Protein AF-A0A1F6G9Q3-F1 (afdb_monomer_lite)

Structure (mmCIF, N/CA/C/O backbone):
data_AF-A0A1F6G9Q3-F1
#
_entry.id   AF-A0A1F6G9Q3-F1
#
loop_
_atom_site.group_PDB
_atom_site.id
_atom_site.type_symbol
_atom_site.label_atom_id
_atom_site.label_alt_id
_atom_site.label_comp_id
_atom_site.label_asym_id
_atom_site.label_entity_id
_atom_site.label_seq_id
_atom_site.pdbx_PDB_ins_code
_atom_site.Cartn_x
_atom_site.Cartn_y
_atom_site.Cartn_z
_atom_site.occupancy
_atom_site.B_iso_or_equiv
_atom_site.auth_seq_id
_atom_site.auth_comp_id
_atom_site.auth_asym_id
_atom_site.auth_atom_id
_atom_site.pdbx_PDB_model_num
ATOM 1 N N . MET A 1 1 ? -53.467 8.879 2.743 1.00 54.31 1 MET A N 1
ATOM 2 C CA . MET A 1 1 ? -52.861 9.469 1.521 1.00 54.31 1 MET A CA 1
ATOM 3 C C . MET A 1 1 ? -51.988 10.704 1.770 1.00 54.31 1 MET A C 1
ATOM 5 O O . MET A 1 1 ? -50.800 10.610 1.497 1.00 54.31 1 MET A O 1
ATOM 9 N N . LYS A 1 2 ? -52.493 11.833 2.305 1.00 60.72 2 LYS A N 1
ATOM 10 C CA . LYS A 1 2 ? -51.688 13.069 2.514 1.00 60.72 2 LYS A CA 1
ATOM 11 C C . LYS A 1 2 ? -50.329 12.875 3.237 1.00 60.72 2 LYS A C 1
ATOM 13 O O . LYS A 1 2 ? -49.347 13.448 2.771 1.00 60.72 2 LYS A O 1
ATOM 18 N N . PRO A 1 3 ? -50.211 12.043 4.295 1.00 60.56 3 PRO A N 1
ATOM 19 C CA . PRO A 1 3 ? -48.925 11.798 4.959 1.00 60.56 3 PRO A CA 1
ATOM 20 C C . PRO A 1 3 ? -47.924 11.046 4.077 1.00 60.56 3 PRO A C 1
ATOM 22 O O . PRO A 1 3 ? -46.746 11.380 4.083 1.00 60.56 3 PRO A O 1
ATOM 25 N N . ALA A 1 4 ? -48.395 10.075 3.286 1.00 54.78 4 ALA A N 1
ATOM 26 C CA . ALA A 1 4 ? -47.568 9.311 2.353 1.00 54.78 4 ALA A CA 1
ATOM 27 C C . ALA A 1 4 ? -47.063 10.187 1.195 1.00 54.78 4 ALA A C 1
ATOM 29 O O . ALA A 1 4 ? -45.898 10.090 0.824 1.00 54.78 4 ALA A O 1
ATOM 30 N N . LEU A 1 5 ? -47.896 11.106 0.692 1.00 63.91 5 LEU A N 1
ATOM 31 C CA . LEU A 1 5 ? -47.508 12.053 -0.359 1.00 63.91 5 LEU A CA 1
ATOM 32 C C . LEU A 1 5 ? -46.434 13.045 0.125 1.00 63.91 5 LEU A C 1
ATOM 34 O O . LEU A 1 5 ? -45.470 13.324 -0.584 1.00 63.91 5 LEU A O 1
ATOM 38 N N . LEU A 1 6 ? -46.563 13.543 1.362 1.00 67.50 6 LEU A N 1
ATOM 39 C CA . LEU A 1 6 ? -45.558 14.410 1.990 1.00 67.50 6 LEU A CA 1
ATOM 40 C C . LEU A 1 6 ? -44.222 13.673 2.193 1.00 67.50 6 LEU A C 1
ATOM 42 O O . LEU A 1 6 ? -43.151 14.268 2.090 1.00 67.50 6 LEU A O 1
ATOM 46 N N . LEU A 1 7 ? -44.291 12.374 2.478 1.00 61.09 7 LEU A N 1
ATOM 47 C CA . LEU A 1 7 ? -43.135 11.509 2.676 1.00 61.09 7 LEU A CA 1
ATOM 48 C C . LEU A 1 7 ? -42.418 11.216 1.355 1.00 61.09 7 LEU A C 1
ATOM 50 O O . LEU A 1 7 ? -41.203 11.378 1.277 1.00 61.09 7 LEU A O 1
ATOM 54 N N . LEU A 1 8 ? -43.179 10.875 0.312 1.00 64.38 8 LEU A N 1
ATOM 55 C CA . LEU A 1 8 ? -42.672 10.712 -1.047 1.00 64.38 8 LEU A CA 1
ATOM 56 C C . LEU A 1 8 ? -41.986 11.996 -1.517 1.00 64.38 8 LEU A C 1
ATOM 58 O O . LEU A 1 8 ? -40.883 11.930 -2.040 1.00 64.38 8 LEU A O 1
ATOM 62 N N . LYS A 1 9 ? -42.569 13.167 -1.227 1.00 73.81 9 LYS A N 1
ATOM 63 C CA . LYS A 1 9 ? -41.959 14.468 -1.531 1.00 73.81 9 LYS A CA 1
ATOM 64 C C . LYS A 1 9 ? -40.608 14.661 -0.830 1.00 73.81 9 LYS A C 1
ATOM 66 O O . LYS A 1 9 ? -39.690 15.176 -1.453 1.00 73.81 9 LYS A O 1
ATOM 71 N N . LYS A 1 10 ? -40.451 14.228 0.429 1.00 70.56 10 LYS A N 1
ATOM 72 C CA . LYS A 1 10 ? -39.164 14.293 1.156 1.00 70.56 10 LYS A CA 1
ATOM 73 C C . LYS A 1 10 ? -38.122 13.313 0.612 1.00 70.56 10 LYS A C 1
ATOM 75 O O . LYS A 1 10 ? -36.960 13.689 0.514 1.00 70.56 10 LYS A O 1
ATOM 80 N N . TYR A 1 11 ? -38.531 12.098 0.240 1.00 66.88 11 TYR A N 1
ATOM 81 C CA . TYR A 1 11 ? -37.652 11.127 -0.419 1.00 66.88 11 TYR A CA 1
ATOM 82 C C . TYR A 1 11 ? -37.209 11.611 -1.795 1.00 66.88 11 TYR A C 1
ATOM 84 O O . TYR A 1 11 ? -36.022 11.554 -2.088 1.00 66.88 11 TYR A O 1
ATOM 92 N N . LEU A 1 12 ? -38.131 12.144 -2.602 1.00 69.44 12 LEU A N 1
ATOM 93 C CA . LEU A 1 12 ? -37.794 12.749 -3.887 1.00 69.44 12 LEU A CA 1
ATOM 94 C C . LEU A 1 12 ? -36.840 13.926 -3.693 1.00 69.44 12 LEU A C 1
ATOM 96 O O . LEU A 1 12 ? -35.879 14.037 -4.433 1.00 69.44 12 LEU A O 1
ATOM 100 N N . LEU A 1 13 ? -37.055 14.769 -2.679 1.00 72.88 13 LEU A N 1
ATOM 101 C CA . LEU A 1 13 ? -36.171 15.902 -2.399 1.00 72.88 13 LEU A CA 1
ATOM 102 C C . LEU A 1 13 ? -34.763 15.448 -1.985 1.00 72.88 13 LEU A C 1
ATOM 104 O O . LEU A 1 13 ? -33.785 16.016 -2.455 1.00 72.88 13 LEU A O 1
ATOM 108 N N . ALA A 1 14 ? -34.655 14.423 -1.132 1.00 67.56 14 ALA A N 1
ATOM 109 C CA . ALA A 1 14 ? -33.372 13.844 -0.734 1.00 67.56 14 ALA A CA 1
ATOM 110 C C . ALA A 1 14 ? -32.677 13.138 -1.907 1.00 67.56 14 ALA A C 1
ATOM 112 O O . ALA A 1 14 ? -31.473 13.268 -2.073 1.00 67.56 14 ALA A O 1
ATOM 113 N N . LEU A 1 15 ? -33.430 12.428 -2.750 1.00 63.22 15 LEU A N 1
ATOM 114 C CA . LEU A 1 15 ? -32.902 11.780 -3.946 1.00 63.22 15 LEU A CA 1
ATOM 115 C C . LEU A 1 15 ? -32.449 12.810 -4.985 1.00 63.22 15 LEU A C 1
ATOM 117 O O . LEU A 1 15 ? -31.377 12.663 -5.549 1.00 63.22 15 LEU A O 1
ATOM 121 N N . VAL A 1 16 ? -33.222 13.870 -5.214 1.00 75.38 16 VAL A N 1
ATOM 122 C CA . VAL A 1 16 ? -32.853 14.965 -6.120 1.00 75.38 16 VAL A CA 1
ATOM 123 C C . VAL A 1 16 ? -31.624 15.696 -5.595 1.00 75.38 16 VAL A C 1
ATOM 125 O O . VAL A 1 16 ? -30.710 15.939 -6.366 1.00 75.38 16 VAL A O 1
ATOM 128 N N . ALA A 1 17 ? -31.547 15.996 -4.298 1.00 69.69 17 ALA A N 1
ATOM 129 C CA . ALA A 1 17 ? -30.360 16.614 -3.714 1.00 69.69 17 ALA A CA 1
ATOM 130 C C . ALA A 1 17 ? -29.127 15.693 -3.792 1.00 69.69 17 ALA A C 1
ATOM 132 O O . ALA A 1 17 ? -28.036 16.174 -4.081 1.00 69.69 17 ALA A O 1
ATOM 133 N N . LEU A 1 18 ? -29.299 14.376 -3.635 1.00 62.56 18 LEU A N 1
ATOM 134 C CA . LEU A 1 18 ? -28.248 13.378 -3.854 1.00 62.56 18 LEU A CA 1
ATOM 135 C C . LEU A 1 18 ? -27.800 13.320 -5.323 1.00 62.56 18 LEU A C 1
ATOM 137 O O . LEU A 1 18 ? -26.605 13.310 -5.598 1.00 62.56 18 LEU A O 1
ATOM 141 N N . LEU A 1 19 ? -28.744 13.294 -6.266 1.00 66.25 19 LEU A N 1
ATOM 142 C CA . LEU A 1 19 ? -28.462 13.273 -7.702 1.00 66.25 19 LEU A CA 1
ATOM 143 C C . LEU A 1 19 ? -27.822 14.580 -8.168 1.00 66.25 19 LEU A C 1
ATOM 145 O O . LEU A 1 19 ? -26.925 14.541 -8.997 1.00 66.25 19 LEU A O 1
ATOM 149 N N . LEU A 1 20 ? -28.229 15.722 -7.611 1.00 69.44 20 LEU A N 1
ATOM 150 C CA . LEU A 1 20 ? -27.579 17.008 -7.846 1.00 69.44 20 LEU A CA 1
ATOM 151 C C . LEU A 1 20 ? -26.172 17.018 -7.257 1.00 69.44 20 LEU A C 1
ATOM 153 O O . LEU A 1 20 ? -25.256 17.443 -7.943 1.00 69.44 20 LEU A O 1
ATOM 157 N N . ALA A 1 21 ? -25.969 16.505 -6.040 1.00 65.94 21 ALA A N 1
ATOM 158 C CA . ALA A 1 21 ? -24.632 16.361 -5.466 1.00 65.94 21 ALA A CA 1
ATOM 159 C C . ALA A 1 21 ? -23.731 15.498 -6.363 1.00 65.94 21 ALA A C 1
ATOM 161 O O . ALA A 1 21 ? -22.595 15.876 -6.626 1.00 65.94 21 ALA A O 1
ATOM 162 N N . LEU A 1 22 ? -24.259 14.389 -6.889 1.00 61.56 22 LEU A N 1
ATOM 163 C CA . LEU A 1 22 ? -23.562 13.518 -7.835 1.00 61.56 22 LEU A CA 1
ATOM 164 C C . LEU A 1 22 ? -23.301 14.216 -9.180 1.00 61.56 22 LEU A C 1
ATOM 166 O O . LEU A 1 22 ? -22.218 14.084 -9.732 1.00 61.56 22 LEU A O 1
ATOM 170 N N . ALA A 1 23 ? -24.267 14.975 -9.699 1.00 70.06 23 ALA A N 1
ATOM 171 C CA . ALA A 1 23 ? -24.142 15.703 -10.958 1.00 70.06 23 ALA A CA 1
ATOM 172 C C . ALA A 1 23 ? -23.143 16.863 -10.860 1.00 70.06 23 ALA A C 1
ATOM 174 O O . ALA A 1 23 ? -22.338 17.033 -11.768 1.00 70.06 23 ALA A O 1
ATOM 175 N N . PHE A 1 24 ? -23.144 17.619 -9.757 1.00 70.25 24 PHE A N 1
ATOM 176 C CA . PHE A 1 24 ? -22.104 18.607 -9.469 1.00 70.25 24 PHE A CA 1
ATOM 177 C C . PHE A 1 24 ? -20.750 17.912 -9.368 1.00 70.25 24 PHE A C 1
ATOM 179 O O . PHE A 1 24 ? -19.818 18.292 -10.061 1.00 70.25 24 PHE A O 1
ATOM 186 N N . TRP A 1 25 ? -20.668 16.831 -8.596 1.00 58.91 25 TRP A N 1
ATOM 187 C CA . TRP A 1 25 ? -19.423 16.098 -8.400 1.00 58.91 25 TRP A CA 1
ATOM 188 C C . TRP A 1 25 ? -18.832 15.528 -9.706 1.00 58.91 25 TRP A C 1
ATOM 190 O O . TRP A 1 25 ? -17.627 15.621 -9.923 1.00 58.91 25 TRP A O 1
ATOM 200 N N . LEU A 1 26 ? -19.659 14.971 -10.593 1.00 64.75 26 LEU A N 1
ATOM 201 C CA . LEU A 1 26 ? -19.210 14.402 -11.870 1.00 64.75 26 LEU A CA 1
ATOM 202 C C . LEU A 1 26 ? -19.050 15.447 -12.983 1.00 64.75 26 LEU A C 1
ATOM 204 O O . LEU A 1 26 ? -18.251 15.250 -13.896 1.00 64.75 26 LEU A O 1
ATOM 208 N N . GLY A 1 27 ? -19.830 16.526 -12.944 1.00 67.75 27 GLY A N 1
ATOM 209 C CA . GLY A 1 27 ? -19.924 17.500 -14.028 1.00 67.75 27 GLY A CA 1
ATOM 210 C C . GLY A 1 27 ? -18.937 18.659 -13.928 1.00 67.75 27 GLY A C 1
ATOM 211 O O . GLY A 1 27 ? -18.606 19.249 -14.955 1.00 67.75 27 GLY A O 1
ATOM 212 N N . THR A 1 28 ? -18.441 19.006 -12.736 1.00 73.69 28 THR A N 1
ATOM 213 C CA . THR A 1 28 ? -17.618 20.217 -12.587 1.00 73.69 28 THR A CA 1
ATOM 214 C C . THR A 1 28 ? -16.262 20.189 -13.271 1.00 73.69 28 THR A C 1
ATOM 216 O O . THR A 1 28 ? -15.968 21.208 -13.886 1.00 73.69 28 THR A O 1
ATOM 219 N N . PRO A 1 29 ? -15.510 19.072 -13.348 1.00 67.19 29 PRO A N 1
ATOM 220 C CA . PRO A 1 29 ? -14.271 19.053 -14.130 1.00 67.19 29 PRO A CA 1
ATOM 221 C C . PRO A 1 29 ? -14.489 19.359 -15.622 1.00 67.19 29 PRO A C 1
ATOM 223 O O . PRO A 1 29 ? -13.581 19.825 -16.302 1.00 67.19 29 PRO A O 1
ATOM 226 N N . PHE A 1 30 ? -15.698 19.104 -16.140 1.00 72.00 30 PHE A N 1
ATOM 227 C CA . PHE A 1 30 ? -16.067 19.411 -17.523 1.00 72.00 30 PHE A CA 1
ATOM 228 C C . PHE A 1 30 ? -16.574 20.843 -17.702 1.00 72.00 30 PHE A C 1
ATOM 230 O O . PHE A 1 30 ? -16.430 21.404 -18.782 1.00 72.00 30 PHE A O 1
ATOM 237 N N . LEU A 1 31 ? -17.196 21.425 -16.673 1.00 74.06 31 LEU A N 1
ATOM 238 C CA . LEU A 1 31 ? -17.800 22.757 -16.732 1.00 74.06 31 LEU A CA 1
ATOM 239 C C . LEU A 1 31 ? -16.844 23.865 -16.285 1.00 74.06 31 LEU A C 1
ATOM 241 O O . LEU A 1 31 ? -16.961 24.988 -16.771 1.00 74.06 31 LEU A O 1
ATOM 245 N N . SER A 1 32 ? -15.907 23.574 -15.383 1.00 73.31 32 SER A N 1
ATOM 246 C CA . SER A 1 32 ? -15.013 24.569 -14.793 1.00 73.31 32 SER A CA 1
ATOM 247 C C . SER A 1 32 ? -14.168 25.329 -15.825 1.00 73.31 32 SER A C 1
ATOM 249 O O . SER A 1 32 ? -14.085 26.549 -15.673 1.00 73.31 32 SER A O 1
ATOM 251 N N . PRO A 1 33 ? -13.665 24.733 -16.932 1.00 71.12 33 PRO A N 1
ATOM 252 C CA . PRO A 1 33 ? -12.964 25.502 -17.966 1.00 71.12 33 PRO A CA 1
ATOM 253 C C . PRO A 1 33 ? -13.853 26.556 -18.647 1.00 71.12 33 PRO A C 1
ATOM 255 O O . PRO A 1 33 ? -13.380 27.633 -18.994 1.00 71.12 33 PRO A O 1
ATOM 258 N N . TYR A 1 34 ? -15.155 26.287 -18.788 1.00 77.50 34 TYR A N 1
ATOM 259 C CA . TYR A 1 34 ? -16.110 27.201 -19.429 1.00 77.50 34 TYR A CA 1
ATOM 260 C C . TYR A 1 34 ? -16.576 28.338 -18.514 1.00 77.50 34 TYR A C 1
ATOM 262 O O . TYR A 1 34 ? -17.113 29.334 -18.996 1.00 77.50 34 TYR A O 1
ATOM 270 N N . LEU A 1 35 ? -16.398 28.193 -17.199 1.00 78.50 35 LEU A N 1
ATOM 271 C CA . LEU A 1 35 ? -16.795 29.192 -16.205 1.00 78.50 35 LEU A CA 1
ATOM 272 C C . LEU A 1 35 ? -15.701 30.231 -15.936 1.00 78.50 35 LEU A C 1
ATOM 274 O O . LEU A 1 35 ? -15.983 31.274 -15.346 1.00 78.50 35 LEU A O 1
ATOM 278 N N . VAL A 1 36 ? -14.465 29.968 -16.363 1.00 80.31 36 VAL A N 1
ATOM 279 C CA . VAL A 1 36 ? -13.354 30.906 -16.206 1.00 80.31 36 VAL A CA 1
ATOM 280 C C . VAL A 1 36 ? -13.310 31.853 -17.402 1.00 80.31 36 VAL A C 1
ATOM 282 O O . VAL A 1 36 ? -13.161 31.438 -18.551 1.00 80.31 36 VAL A O 1
ATOM 285 N N . SER A 1 37 ? -13.435 33.152 -17.131 1.00 80.56 37 SER A N 1
ATOM 286 C CA . SER A 1 37 ? -13.290 34.189 -18.151 1.00 80.56 37 SER A CA 1
ATOM 287 C C . SER A 1 37 ? -11.850 34.257 -18.654 1.00 80.56 37 SER A C 1
ATOM 289 O O . SER A 1 37 ? -10.916 34.316 -17.851 1.00 80.56 37 SER A O 1
ATOM 291 N N . SER A 1 38 ? -11.677 34.324 -19.971 1.00 77.69 38 SER A N 1
ATOM 292 C CA . SER A 1 38 ? -10.373 34.508 -20.603 1.00 77.69 38 SER A CA 1
ATOM 293 C C . SER A 1 38 ? -9.774 35.870 -20.227 1.00 77.69 38 SER A C 1
ATOM 295 O O . SER A 1 38 ? -10.441 36.893 -20.414 1.00 77.69 38 SER A O 1
ATOM 297 N N . PRO A 1 39 ? -8.538 35.938 -19.710 1.00 77.56 39 PRO A N 1
ATOM 298 C CA . PRO A 1 39 ? -7.927 37.221 -19.383 1.00 77.56 39 PRO A CA 1
ATOM 299 C C . PRO A 1 39 ? -7.559 37.988 -20.649 1.00 77.56 39 PRO A C 1
ATOM 301 O O . PRO A 1 39 ? -7.007 37.417 -21.591 1.00 77.56 39 PRO A O 1
ATOM 304 N N . ALA A 1 40 ? -7.835 39.292 -20.658 1.00 83.81 40 ALA A N 1
ATOM 305 C CA . ALA A 1 40 ? -7.423 40.170 -21.745 1.00 83.81 40 ALA A CA 1
ATOM 306 C C . ALA A 1 40 ? -5.903 40.392 -21.705 1.00 83.81 40 ALA A C 1
ATOM 308 O O . ALA A 1 40 ? -5.344 40.738 -20.661 1.00 83.81 40 ALA A O 1
ATOM 309 N N . LEU A 1 41 ? -5.235 40.237 -22.851 1.00 87.44 41 LEU A N 1
ATOM 310 C CA . LEU A 1 41 ? -3.854 40.682 -23.009 1.00 87.44 41 LEU A CA 1
ATOM 311 C C . LEU A 1 41 ? -3.838 42.210 -23.141 1.00 87.44 41 LEU A C 1
ATOM 313 O O . LEU A 1 41 ? -4.718 42.798 -23.775 1.00 87.44 41 LEU A O 1
ATOM 317 N N . GLN A 1 42 ? -2.847 42.867 -22.539 1.00 86.25 42 GLN A N 1
ATOM 318 C CA . GLN A 1 42 ? -2.683 44.311 -22.716 1.00 86.25 42 GLN A CA 1
ATOM 319 C C . GLN A 1 42 ? -2.407 44.606 -24.193 1.00 86.25 42 GLN A C 1
ATOM 321 O O . GLN A 1 42 ? -1.580 43.942 -24.818 1.00 86.25 42 GLN A O 1
ATOM 326 N N . LYS A 1 43 ? -3.109 45.596 -24.757 1.00 84.25 43 LYS A N 1
ATOM 327 C CA . LYS A 1 43 ? -2.857 46.037 -26.132 1.00 84.25 43 LYS A CA 1
ATOM 328 C C . LYS A 1 43 ? -1.409 46.502 -26.235 1.00 84.25 43 LYS A C 1
ATOM 330 O O . LYS A 1 43 ? -0.994 47.393 -25.500 1.00 84.25 43 LYS A O 1
ATOM 335 N N . ALA A 1 44 ? -0.676 45.907 -27.160 1.00 89.31 44 ALA A N 1
ATOM 336 C CA . ALA A 1 44 ? 0.703 46.242 -27.450 1.00 89.31 44 ALA A CA 1
ATOM 337 C C . ALA A 1 44 ? 0.840 46.529 -28.945 1.00 89.31 44 ALA A C 1
ATOM 339 O O . ALA A 1 44 ? 0.111 45.974 -29.771 1.00 89.31 44 ALA A O 1
ATOM 340 N N . GLU A 1 45 ? 1.759 47.424 -29.290 1.00 91.31 45 GLU A N 1
ATOM 341 C CA . GLU A 1 45 ? 2.039 47.762 -30.680 1.00 91.31 45 GLU A CA 1
ATOM 342 C C . GLU A 1 45 ? 2.506 46.515 -31.442 1.00 91.31 45 GLU A C 1
ATOM 344 O O . GLU A 1 45 ? 3.352 45.764 -30.952 1.00 91.31 45 GLU A O 1
ATOM 349 N N . GLY A 1 46 ? 1.931 46.278 -32.623 1.00 90.12 46 GLY A N 1
ATOM 350 C CA . GLY A 1 46 ? 2.225 45.118 -33.471 1.00 90.12 46 GLY A CA 1
ATOM 351 C C . GLY A 1 46 ? 1.490 43.819 -33.111 1.00 90.12 46 GLY A C 1
ATOM 352 O O . GLY A 1 46 ? 1.656 42.829 -33.816 1.00 90.12 46 GLY A O 1
ATOM 353 N N . LEU A 1 47 ? 0.667 43.781 -32.051 1.00 94.62 47 LEU A N 1
ATOM 354 C CA . LEU A 1 47 ? -0.171 42.613 -31.744 1.00 94.62 47 LEU A CA 1
ATOM 355 C C . LEU A 1 47 ? -1.362 42.551 -32.712 1.00 94.62 47 LEU A C 1
ATOM 357 O O . LEU A 1 47 ? -2.209 43.444 -32.693 1.00 94.62 47 LEU A O 1
ATOM 361 N N . ARG A 1 48 ? -1.446 41.477 -33.504 1.00 93.88 48 ARG A N 1
ATOM 362 C CA . ARG A 1 48 ? -2.468 41.269 -34.548 1.00 93.88 48 ARG A CA 1
ATOM 363 C C . ARG A 1 48 ? -3.569 40.292 -34.177 1.00 93.88 48 ARG A C 1
ATOM 365 O O . ARG A 1 48 ? -4.667 40.403 -34.704 1.00 93.88 48 ARG A O 1
ATOM 372 N N . ALA A 1 49 ? -3.270 39.320 -33.327 1.00 94.88 49 ALA A N 1
ATOM 373 C CA . ALA A 1 49 ? -4.263 38.372 -32.849 1.00 94.88 49 ALA A CA 1
ATOM 374 C C . ALA A 1 49 ? -3.868 37.843 -31.475 1.00 94.88 49 ALA A C 1
ATOM 376 O O . ALA A 1 49 ? -2.680 37.647 -31.199 1.00 94.88 49 ALA A O 1
ATOM 377 N N . TYR A 1 50 ? -4.863 37.579 -30.634 1.00 95.69 50 TYR A N 1
ATOM 378 C CA . TYR A 1 50 ? -4.687 36.918 -29.352 1.00 95.69 50 TYR A CA 1
ATOM 379 C C . TYR A 1 50 ? -5.816 35.917 -29.101 1.00 95.69 50 TYR A C 1
ATOM 381 O O . TYR A 1 50 ? -6.966 36.305 -28.916 1.00 95.69 50 TYR A O 1
ATOM 389 N N . TYR A 1 51 ? -5.471 34.633 -29.034 1.00 95.75 51 TYR A N 1
ATOM 390 C CA . TYR A 1 51 ? -6.392 33.539 -28.743 1.00 95.75 51 TYR A CA 1
ATOM 391 C C . TYR A 1 51 ? -6.005 32.885 -27.411 1.00 95.75 51 TYR A C 1
ATOM 393 O O . TYR A 1 51 ? -5.074 32.075 -27.367 1.00 95.75 51 TYR A O 1
ATOM 401 N N . PRO A 1 52 ? -6.713 33.191 -26.309 1.00 93.38 52 PRO A N 1
ATOM 402 C CA . PRO A 1 52 ? -6.480 32.546 -25.018 1.00 93.38 52 PRO A CA 1
ATOM 403 C C . PRO A 1 52 ? -6.658 31.024 -25.086 1.00 93.38 52 PRO A C 1
ATOM 405 O O . PRO A 1 52 ? -5.907 30.289 -24.451 1.00 93.38 52 PRO A O 1
ATOM 408 N N . LEU A 1 53 ? -7.636 30.563 -25.881 1.00 94.25 53 LEU A N 1
ATOM 409 C CA . LEU A 1 53 ? -8.043 29.159 -26.021 1.00 94.25 53 LEU A CA 1
ATOM 410 C C . LEU A 1 53 ? -8.467 28.495 -24.704 1.00 94.25 53 LEU A C 1
ATOM 412 O O . LEU A 1 53 ? -8.373 27.284 -24.561 1.00 94.25 53 LEU A O 1
ATOM 416 N N . THR A 1 54 ? -8.943 29.268 -23.734 1.00 89.88 54 THR A N 1
ATOM 417 C CA . THR A 1 54 ? -9.392 28.751 -22.433 1.00 89.88 54 THR A CA 1
ATOM 418 C C . THR A 1 54 ? -10.795 28.156 -22.490 1.00 89.88 54 THR A C 1
ATOM 420 O O . THR A 1 54 ? -11.071 27.177 -21.802 1.00 89.88 54 THR A O 1
ATOM 423 N N . SER A 1 55 ? -11.679 28.740 -23.301 1.00 90.31 55 SER A N 1
ATOM 424 C CA . SER A 1 55 ? -13.092 28.345 -23.400 1.00 90.31 55 SER A CA 1
ATOM 425 C C . SER A 1 55 ? -13.727 28.601 -24.773 1.00 90.31 55 SER A C 1
ATOM 427 O O . SER A 1 55 ? -14.843 28.145 -25.028 1.00 90.31 55 SER A O 1
ATOM 429 N N . ASP A 1 56 ? -13.039 29.312 -25.670 1.00 93.19 56 ASP A N 1
ATOM 430 C CA . ASP A 1 56 ? -13.492 29.592 -27.029 1.00 93.19 56 ASP A CA 1
ATOM 431 C C . ASP A 1 56 ? -12.317 29.709 -28.018 1.00 93.19 56 ASP A C 1
ATOM 433 O O . ASP A 1 56 ? -11.146 29.631 -27.645 1.00 93.19 56 ASP A O 1
ATOM 437 N N . LEU A 1 57 ? -12.650 29.847 -29.305 1.00 95.38 57 LEU A N 1
ATOM 438 C CA . LEU A 1 57 ? -11.704 30.026 -30.414 1.00 95.38 57 LEU A CA 1
ATOM 439 C C . LEU A 1 57 ? -11.649 31.487 -30.900 1.00 95.38 57 LEU A C 1
ATOM 441 O O . LEU A 1 57 ? -11.249 31.746 -32.038 1.00 95.38 57 LEU A O 1
ATOM 445 N N . LYS A 1 58 ? -12.127 32.440 -30.088 1.00 95.00 58 LYS A N 1
ATOM 446 C CA . LYS A 1 58 ? -12.278 33.836 -30.510 1.00 95.00 58 LYS A CA 1
ATOM 447 C C . LYS A 1 58 ? -10.966 34.597 -30.409 1.00 95.00 58 LYS A C 1
ATOM 449 O O . LYS A 1 58 ? -10.142 34.298 -29.549 1.00 95.00 58 LYS A O 1
ATOM 454 N N . ASP A 1 59 ? -10.801 35.603 -31.261 1.00 94.38 59 ASP A N 1
ATOM 455 C CA . ASP A 1 59 ? -9.742 36.597 -31.095 1.00 94.38 59 ASP A CA 1
ATOM 456 C C . ASP A 1 59 ? -10.156 37.626 -30.034 1.00 94.38 59 ASP A C 1
ATOM 458 O O . ASP A 1 59 ? -11.174 38.306 -30.164 1.00 94.38 59 ASP A O 1
ATOM 462 N N . HIS A 1 60 ? -9.352 37.763 -28.983 1.00 93.00 60 HIS A N 1
ATOM 463 C CA . HIS A 1 60 ? -9.560 38.730 -27.902 1.00 93.00 60 HIS A CA 1
ATOM 464 C C . HIS A 1 60 ? -8.813 40.049 -28.153 1.00 93.00 60 HIS A C 1
ATOM 466 O O . HIS A 1 60 ? -8.965 40.996 -27.381 1.00 93.00 60 HIS A O 1
ATOM 472 N N . SER A 1 61 ? -8.036 40.153 -29.240 1.00 90.81 61 SER A N 1
ATOM 473 C CA . SER A 1 61 ? -7.440 41.423 -29.681 1.00 90.81 61 SER A CA 1
ATOM 474 C C . SER A 1 61 ? -8.409 42.293 -30.501 1.00 90.81 61 SER A C 1
ATOM 476 O O . SER A 1 61 ? -8.223 43.512 -30.570 1.00 90.81 61 SER A O 1
ATOM 478 N N . ASN A 1 62 ? -9.476 41.686 -31.040 1.00 89.50 62 ASN A N 1
ATOM 479 C CA . ASN A 1 62 ? -10.455 42.268 -31.966 1.00 89.50 62 ASN A CA 1
ATOM 480 C C . ASN A 1 62 ? -9.842 42.778 -33.284 1.00 89.50 62 ASN A C 1
ATOM 482 O O . ASN A 1 62 ? -10.315 43.766 -33.847 1.00 89.50 62 ASN A O 1
ATOM 486 N N . GLN A 1 63 ? -8.776 42.139 -33.759 1.00 88.81 63 GLN A N 1
ATOM 487 C CA . GLN A 1 63 ? -8.066 42.504 -34.989 1.00 88.81 63 GLN A CA 1
ATOM 488 C C . GLN A 1 63 ? -8.039 41.376 -36.030 1.00 88.81 63 GLN A C 1
ATOM 490 O O . GLN A 1 63 ? -7.756 41.638 -37.201 1.00 88.81 63 GLN A O 1
ATOM 495 N N . ALA A 1 64 ? -8.378 40.147 -35.637 1.00 89.25 64 ALA A N 1
ATOM 496 C CA . ALA A 1 64 ? -8.374 38.972 -36.494 1.00 89.25 64 ALA A CA 1
ATOM 497 C C . ALA A 1 64 ? -9.691 38.172 -36.393 1.00 89.25 64 ALA A C 1
ATOM 499 O O . ALA A 1 64 ? -10.403 38.260 -35.392 1.00 89.25 64 ALA A O 1
ATOM 500 N N . PRO A 1 65 ? -10.053 37.378 -37.418 1.00 88.62 65 PRO A N 1
ATOM 501 C CA . PRO A 1 65 ? -11.138 36.409 -37.338 1.00 88.62 65 PRO A CA 1
ATOM 502 C C . PRO A 1 65 ? -10.868 35.319 -36.294 1.00 88.62 65 PRO A C 1
ATOM 504 O O . PRO A 1 65 ? -9.752 35.116 -35.814 1.00 88.62 65 PRO A O 1
ATOM 507 N N . ASN A 1 66 ? -11.926 34.585 -35.959 1.00 93.00 66 ASN A N 1
ATOM 508 C CA . ASN A 1 66 ? -11.854 33.450 -35.043 1.00 93.00 66 ASN A CA 1
ATOM 509 C C . ASN A 1 66 ? -11.106 32.274 -35.683 1.00 93.00 66 ASN A C 1
ATOM 511 O O . ASN A 1 66 ? -11.164 32.072 -36.897 1.00 93.00 66 ASN A O 1
ATOM 515 N N . LEU A 1 67 ? -10.468 31.455 -34.848 1.00 95.44 67 LEU A N 1
ATOM 516 C CA . LEU A 1 67 ? -9.878 30.198 -35.297 1.00 95.44 67 LEU A CA 1
ATOM 517 C C . LEU A 1 67 ? -10.969 29.175 -35.636 1.00 95.44 67 LEU A C 1
ATOM 519 O O . LEU A 1 67 ? -12.027 29.120 -35.005 1.00 95.44 67 LEU A O 1
ATOM 523 N N . VAL A 1 68 ? -10.677 28.321 -36.614 1.00 96.25 68 VAL A N 1
ATOM 524 C CA . VAL A 1 68 ? -11.534 27.211 -37.034 1.00 96.25 68 VAL A CA 1
ATOM 525 C C . VAL A 1 68 ? -10.955 25.903 -36.504 1.00 96.25 68 VAL A C 1
ATOM 527 O O . VAL A 1 68 ? -9.800 25.573 -36.772 1.00 96.25 68 VAL A O 1
ATOM 530 N N . TYR A 1 69 ? -11.767 25.135 -35.777 1.00 96.38 69 TYR A N 1
ATOM 531 C CA . TYR A 1 69 ? -11.463 23.756 -35.391 1.00 96.38 69 TYR A CA 1
ATOM 532 C C . TYR A 1 69 ? -12.242 22.805 -36.314 1.00 96.38 69 TYR A C 1
ATOM 534 O O . TYR A 1 69 ? -13.471 22.807 -36.256 1.00 96.38 69 TYR A O 1
ATOM 542 N N . PRO A 1 70 ? -11.585 22.009 -37.179 1.00 95.38 70 PRO A N 1
ATOM 543 C CA . PRO A 1 70 ? -12.278 21.133 -38.129 1.00 95.38 70 PRO A CA 1
ATOM 544 C C . PRO A 1 70 ? -13.060 19.987 -37.472 1.00 95.38 70 PRO A C 1
ATOM 546 O O . PRO A 1 70 ? -13.969 19.426 -38.083 1.00 95.38 70 PRO A O 1
ATOM 549 N N . GLY A 1 71 ? -12.686 19.587 -36.253 1.00 91.75 71 GLY A N 1
ATOM 550 C CA . GLY A 1 71 ? -13.400 18.564 -35.493 1.00 91.75 71 GLY A CA 1
ATOM 551 C C . GLY A 1 71 ? -14.770 19.041 -34.993 1.00 91.75 71 GLY A C 1
ATOM 552 O O . GLY A 1 71 ? -15.056 20.230 -34.925 1.00 91.75 71 GLY A O 1
ATOM 553 N N . LYS A 1 72 ? -15.639 18.099 -34.601 1.00 88.75 72 LYS A N 1
ATOM 554 C CA . LYS A 1 72 ? -17.025 18.425 -34.210 1.00 88.75 72 LYS A CA 1
ATOM 555 C C . LYS A 1 72 ? -17.135 19.248 -32.925 1.00 88.75 72 LYS A C 1
ATOM 557 O O . LYS A 1 72 ? -18.037 20.066 -32.833 1.00 88.75 72 LYS A O 1
ATOM 562 N N . ASN A 1 73 ? -16.256 19.013 -31.949 1.00 90.12 73 ASN A N 1
ATOM 563 C CA . ASN A 1 73 ? -16.287 19.686 -30.652 1.00 90.12 73 ASN A CA 1
ATOM 564 C C . ASN A 1 73 ? -14.852 19.974 -30.186 1.00 90.12 73 ASN A C 1
ATOM 566 O O . ASN A 1 73 ? -14.119 19.010 -29.939 1.00 90.12 73 ASN A O 1
ATOM 570 N N . PRO A 1 74 ? -14.435 21.248 -30.062 1.00 91.69 74 PRO A N 1
ATOM 571 C CA . PRO A 1 74 ? -13.183 21.574 -29.393 1.00 91.69 74 PRO A CA 1
ATOM 572 C C . PRO A 1 74 ? -13.283 21.175 -27.916 1.00 91.69 74 PRO A C 1
ATOM 574 O O . PRO A 1 74 ? -14.305 21.401 -27.268 1.00 91.69 74 PRO A O 1
ATOM 577 N N . LEU A 1 75 ? -12.228 20.557 -27.391 1.00 90.12 75 LEU A N 1
ATOM 578 C CA . LEU A 1 75 ? -12.142 20.166 -25.988 1.00 90.12 75 LEU A CA 1
ATOM 579 C C . LEU A 1 75 ? -11.176 21.117 -25.285 1.00 90.12 75 LEU A C 1
ATOM 581 O O . LEU A 1 75 ? -10.013 21.186 -25.666 1.00 90.12 75 LEU A O 1
ATOM 585 N N . PHE A 1 76 ? -11.641 21.843 -24.275 1.00 90.06 76 PHE A N 1
ATOM 586 C CA . PHE A 1 76 ? -10.812 22.775 -23.513 1.00 90.06 76 PHE A CA 1
ATOM 587 C C . PHE A 1 76 ? -10.393 22.143 -22.185 1.00 90.06 76 PHE A C 1
ATOM 589 O O . PHE A 1 76 ? -11.237 21.651 -21.438 1.00 90.06 76 PHE A O 1
ATOM 596 N N . ALA A 1 77 ? -9.093 22.132 -21.902 1.00 84.06 77 ALA A N 1
ATOM 597 C CA . ALA A 1 77 ? -8.517 21.546 -20.696 1.00 84.06 77 ALA A CA 1
ATOM 598 C C . ALA A 1 77 ? -7.238 22.292 -20.302 1.00 84.06 77 ALA A C 1
ATOM 600 O O . ALA A 1 77 ? -6.514 22.783 -21.163 1.00 84.06 77 ALA A O 1
ATOM 601 N N . HIS A 1 78 ? -6.942 22.366 -19.001 1.00 82.12 78 HIS A N 1
ATOM 602 C CA . HIS A 1 78 ? -5.713 22.987 -18.475 1.00 82.12 78 HIS A CA 1
ATOM 603 C C . HIS A 1 78 ? -5.454 24.420 -18.988 1.00 82.12 78 HIS A C 1
ATOM 605 O O . HIS A 1 78 ? -4.314 24.796 -19.264 1.00 82.12 78 HIS A O 1
ATOM 611 N N . GLY A 1 79 ? -6.522 25.204 -19.168 1.00 84.56 79 GLY A N 1
ATOM 612 C CA . GLY A 1 79 ? -6.447 26.575 -19.679 1.00 84.56 79 GLY A CA 1
ATOM 613 C C . GLY A 1 79 ? -6.092 26.694 -21.168 1.00 84.56 79 GLY A C 1
ATOM 614 O O . GLY A 1 79 ? -5.677 27.765 -21.601 1.00 84.56 79 GLY A O 1
ATOM 615 N N . GLY A 1 80 ? -6.219 25.629 -21.960 1.00 92.50 80 GLY A N 1
ATOM 616 C CA . GLY A 1 80 ? -5.996 25.672 -23.404 1.00 92.50 80 GLY A CA 1
ATOM 617 C C . GLY A 1 80 ? -6.890 24.701 -24.177 1.00 92.50 80 GLY A C 1
ATOM 618 O O . GLY A 1 80 ? -7.727 23.994 -23.612 1.00 92.50 80 GLY A O 1
ATOM 619 N N . LEU A 1 81 ? -6.687 24.639 -25.490 1.00 94.88 81 LEU A N 1
ATOM 620 C CA . LEU A 1 81 ? -7.357 23.703 -26.382 1.00 94.88 81 LEU A CA 1
ATOM 621 C C . LEU A 1 81 ? -6.600 22.374 -26.430 1.00 94.88 81 LEU A C 1
ATOM 623 O O . LEU A 1 81 ? -5.435 22.317 -26.826 1.00 94.88 81 LEU A O 1
ATOM 627 N N . GLN A 1 82 ? -7.289 21.293 -26.082 1.00 94.44 82 GLN A N 1
ATOM 628 C CA . GLN A 1 82 ? -6.776 19.936 -26.119 1.00 94.44 82 GLN A CA 1
ATOM 629 C C . GLN A 1 82 ? -6.805 19.359 -27.541 1.00 94.44 82 GLN A C 1
ATOM 631 O O . GLN A 1 82 ? -7.860 19.168 -28.149 1.00 94.44 82 GLN A O 1
ATOM 636 N N . LEU A 1 83 ? -5.627 18.999 -28.039 1.00 94.94 83 LEU A N 1
ATOM 637 C CA . LEU A 1 83 ? -5.400 18.317 -29.303 1.00 94.94 83 LEU A CA 1
ATOM 638 C C . LEU A 1 83 ? -5.042 16.846 -29.051 1.00 94.94 83 LEU A C 1
ATOM 640 O O . LEU A 1 83 ? -4.144 16.505 -28.284 1.00 94.94 83 LEU A O 1
ATOM 644 N N . THR A 1 84 ? -5.780 15.949 -29.696 1.00 90.38 84 THR A N 1
ATOM 645 C CA . THR A 1 84 ? -5.721 14.497 -29.467 1.00 90.38 84 THR A CA 1
ATOM 646 C C . THR A 1 84 ? -4.721 13.768 -30.362 1.00 90.38 84 THR A C 1
ATOM 648 O O . THR A 1 84 ? -4.540 12.564 -30.201 1.00 90.38 84 THR A O 1
ATOM 651 N N . GLY A 1 85 ? -4.105 14.458 -31.327 1.00 88.62 85 GLY A N 1
ATOM 652 C CA . GLY A 1 85 ? -3.286 13.834 -32.369 1.00 88.62 85 GLY A CA 1
ATOM 653 C C . GLY A 1 85 ? -4.079 13.056 -33.431 1.00 88.62 85 GLY A C 1
ATOM 654 O O . GLY A 1 85 ? -3.470 12.432 -34.294 1.00 88.62 85 GLY A O 1
ATOM 655 N N . LYS A 1 86 ? -5.421 13.073 -33.388 1.00 89.81 86 LYS A N 1
ATOM 656 C CA . LYS A 1 86 ? -6.294 12.437 -34.394 1.00 89.81 86 LYS A CA 1
ATOM 657 C C . LYS A 1 86 ? -6.573 13.374 -35.580 1.00 89.81 86 LYS A C 1
ATOM 659 O O . LYS A 1 86 ? -6.587 14.592 -35.384 1.00 89.81 86 LYS A O 1
ATOM 664 N N . PRO A 1 87 ? -6.871 12.853 -36.787 1.00 92.31 87 PRO A N 1
ATOM 665 C CA . PRO A 1 87 ? -7.277 13.677 -37.926 1.00 92.31 87 PRO A CA 1
ATOM 666 C C . PRO A 1 87 ? -8.406 14.655 -37.568 1.00 92.31 87 PRO A C 1
ATOM 668 O O . PRO A 1 87 ? -9.382 14.282 -36.919 1.00 92.31 87 PRO A O 1
ATOM 671 N N . GLY A 1 88 ? -8.251 15.921 -37.964 1.00 92.62 88 GLY A N 1
ATOM 672 C CA . GLY A 1 88 ? -9.183 17.007 -37.626 1.00 92.62 88 GLY A CA 1
ATOM 673 C C . GLY A 1 88 ? -8.976 17.638 -36.244 1.00 92.62 88 GLY A C 1
ATOM 674 O O . GLY A 1 88 ? -9.636 18.624 -35.929 1.00 92.62 88 GLY A O 1
ATOM 675 N N . SER A 1 89 ? -8.048 17.122 -35.431 1.00 94.69 89 SER A N 1
ATOM 676 C CA . SER A 1 89 ? -7.710 17.673 -34.117 1.00 94.69 89 SER A CA 1
ATOM 677 C C . SER A 1 89 ? -6.578 18.704 -34.192 1.00 94.69 89 SER A C 1
ATOM 679 O O . SER A 1 89 ? -5.519 18.512 -33.599 1.00 94.69 89 SER A O 1
ATOM 681 N N . PHE A 1 90 ? -6.821 19.801 -34.898 1.00 96.38 90 PHE A N 1
ATOM 682 C CA . PHE A 1 90 ? -5.933 20.961 -35.017 1.00 96.38 90 PHE A CA 1
ATOM 683 C C . PHE A 1 90 ? -6.786 22.230 -35.136 1.00 96.38 90 PHE A C 1
ATOM 685 O O . PHE A 1 90 ? -7.993 22.130 -35.344 1.00 96.38 90 PHE A O 1
ATOM 692 N N . VAL A 1 91 ? -6.195 23.417 -35.018 1.00 96.94 91 VAL A N 1
ATOM 693 C CA . VAL A 1 91 ? -6.891 24.671 -35.365 1.00 96.94 91 VAL A CA 1
ATOM 694 C C . VAL A 1 91 ? -6.211 25.351 -36.527 1.00 96.94 91 VAL A C 1
ATOM 696 O O . VAL A 1 91 ? -5.007 25.200 -36.730 1.00 96.94 91 VAL A O 1
ATOM 699 N N . MET A 1 92 ? -6.994 26.091 -37.297 1.00 95.69 92 MET A N 1
ATOM 700 C CA . MET A 1 92 ? -6.495 26.852 -38.426 1.00 95.69 92 MET A CA 1
ATOM 701 C C . MET A 1 92 ? -7.098 28.241 -38.472 1.00 95.69 92 MET A C 1
ATOM 703 O O . MET A 1 92 ? -8.213 28.482 -38.008 1.00 95.69 92 MET A O 1
ATOM 707 N N . PHE A 1 93 ? -6.340 29.138 -39.075 1.00 92.62 93 PHE A N 1
ATOM 708 C CA . PHE A 1 93 ? -6.797 30.453 -39.455 1.00 92.62 93 PHE A CA 1
ATOM 709 C C . PHE A 1 93 ? -7.207 30.407 -40.928 1.00 92.62 93 PHE A C 1
ATOM 711 O O . PHE A 1 93 ? -6.356 30.252 -41.810 1.00 92.62 93 PHE A O 1
ATOM 718 N N . ASP A 1 94 ? -8.507 30.516 -41.193 1.00 78.69 94 ASP A N 1
ATOM 719 C CA . ASP A 1 94 ? -9.020 30.572 -42.560 1.00 78.69 94 ASP A CA 1
ATOM 720 C C . ASP A 1 94 ? -8.818 31.981 -43.139 1.00 78.69 94 ASP A C 1
ATOM 722 O O . ASP A 1 94 ? -9.124 32.979 -42.488 1.00 78.69 94 ASP A O 1
ATOM 726 N N . GLY A 1 95 ? -8.238 32.073 -44.336 1.00 83.56 95 GLY A N 1
ATOM 727 C CA . GLY A 1 95 ? -7.912 33.355 -44.968 1.00 83.56 95 GLY A CA 1
ATOM 728 C C . GLY A 1 95 ? -6.740 34.125 -44.340 1.00 83.56 95 GLY A C 1
ATOM 729 O O . GLY A 1 95 ? -6.683 35.345 -44.490 1.00 83.56 95 GLY A O 1
ATOM 730 N N . TRP A 1 96 ? -5.787 33.451 -43.677 1.00 89.06 96 TRP A N 1
ATOM 731 C CA . TRP A 1 96 ? -4.646 34.088 -42.986 1.00 89.06 96 TRP A CA 1
ATOM 732 C C . TRP A 1 96 ? -3.913 35.130 -43.841 1.00 89.06 96 TRP A C 1
ATOM 734 O O . TRP A 1 96 ? -3.603 36.217 -43.356 1.00 89.06 96 TRP A O 1
ATOM 744 N N . GLY A 1 97 ? -3.727 34.858 -45.136 1.00 86.56 97 GLY A N 1
ATOM 745 C CA . GLY A 1 97 ? -3.058 35.777 -46.064 1.00 86.56 97 GLY A CA 1
ATOM 746 C C . GLY A 1 97 ? -3.703 37.169 -46.190 1.00 86.56 97 GLY A C 1
ATOM 747 O O . GLY A 1 97 ? -2.999 38.124 -46.498 1.00 86.56 97 GLY A O 1
ATOM 748 N N . GLN A 1 98 ? -5.006 37.321 -45.916 1.00 87.88 98 GLN A N 1
ATOM 749 C CA . GLN A 1 98 ? -5.698 38.624 -45.955 1.00 87.88 98 GLN A CA 1
ATOM 750 C C . GLN A 1 98 ? -5.431 39.484 -44.712 1.00 87.88 98 GLN A C 1
ATOM 752 O O . GLN A 1 98 ? -5.617 40.698 -44.744 1.00 87.88 98 GLN A O 1
ATOM 757 N N . HIS A 1 99 ? -4.999 38.852 -43.621 1.00 84.69 99 HIS A N 1
ATOM 758 C CA . HIS A 1 99 ? -4.741 39.495 -42.332 1.00 84.69 99 HIS A CA 1
ATOM 759 C C . HIS A 1 99 ? -3.251 39.743 -42.085 1.00 84.69 99 HIS A C 1
ATOM 761 O O . HIS A 1 99 ? -2.876 40.360 -41.089 1.00 84.69 99 HIS A O 1
ATOM 767 N N . GLN A 1 100 ? -2.396 39.287 -43.000 1.00 82.00 100 GLN A N 1
ATOM 768 C CA . GLN A 1 100 ? -0.980 39.606 -42.986 1.00 82.00 100 GLN A CA 1
ATOM 769 C C . GLN A 1 100 ? -0.764 41.033 -43.486 1.00 82.00 100 GLN A C 1
ATOM 771 O O . GLN A 1 100 ? -1.312 41.431 -44.513 1.00 82.00 100 GLN A O 1
ATOM 776 N N . THR A 1 101 ? 0.089 41.794 -42.796 1.00 81.38 101 THR A N 1
ATOM 777 C CA . THR A 1 101 ? 0.559 43.082 -43.310 1.00 81.38 101 THR A CA 1
ATOM 778 C C . THR A 1 101 ? 1.287 42.832 -44.638 1.00 81.38 101 THR A C 1
ATOM 780 O O . THR A 1 101 ? 2.263 42.068 -44.657 1.00 81.38 101 THR A O 1
ATOM 783 N N . PRO A 1 102 ? 0.839 43.431 -45.760 1.00 75.31 102 PRO A N 1
ATOM 784 C CA . PRO A 1 102 ? 1.516 43.277 -47.041 1.00 75.31 102 PRO A CA 1
ATOM 785 C C . PRO A 1 102 ? 2.985 43.684 -46.901 1.00 75.31 102 PRO A C 1
ATOM 787 O O . PRO A 1 102 ? 3.283 44.758 -46.383 1.00 75.31 102 PRO A O 1
ATOM 790 N N . ASN A 1 103 ? 3.904 42.823 -47.343 1.00 76.69 103 ASN A N 1
ATOM 791 C CA . ASN A 1 103 ? 5.357 43.015 -47.228 1.00 76.69 103 ASN A CA 1
ATOM 792 C C . ASN A 1 103 ? 5.927 43.019 -45.796 1.00 76.69 103 ASN A C 1
ATOM 794 O O . ASN A 1 103 ? 7.043 43.508 -45.612 1.00 76.69 103 ASN A O 1
ATOM 798 N N . ALA A 1 104 ? 5.218 42.481 -44.794 1.00 81.31 104 ALA A N 1
ATOM 799 C CA . ALA A 1 104 ? 5.787 42.286 -43.458 1.00 81.31 104 ALA A CA 1
ATOM 800 C C . ALA A 1 104 ? 7.141 41.571 -43.562 1.00 81.31 104 ALA A C 1
ATOM 802 O O . ALA A 1 104 ? 7.192 40.466 -44.093 1.00 81.31 104 ALA A O 1
ATOM 803 N N . GLN A 1 105 ? 8.211 42.201 -43.070 1.00 87.38 105 GLN A N 1
ATOM 804 C CA . GLN A 1 105 ? 9.579 41.658 -43.058 1.00 87.38 105 GLN A CA 1
ATOM 805 C C . GLN A 1 105 ? 9.906 40.918 -41.758 1.00 87.38 105 GLN A C 1
ATOM 807 O O . GLN A 1 105 ? 10.976 40.326 -41.625 1.00 87.38 105 GLN A O 1
ATOM 812 N N . GLU A 1 106 ? 8.966 40.896 -40.814 1.00 92.81 106 GLU A N 1
ATOM 813 C CA . GLU A 1 106 ? 9.124 40.229 -39.531 1.00 92.81 106 GLU A CA 1
ATOM 814 C C . GLU A 1 106 ? 7.809 39.578 -39.084 1.00 92.81 106 GLU A C 1
ATOM 816 O O . GLU A 1 106 ? 6.725 39.962 -39.529 1.00 92.81 106 GLU A O 1
ATOM 821 N N . GLN A 1 107 ? 7.903 38.570 -38.222 1.00 94.44 107 GLN A N 1
ATOM 822 C CA . GLN A 1 107 ? 6.754 37.908 -37.614 1.00 94.44 107 GLN A CA 1
ATOM 823 C C . GLN A 1 107 ? 7.151 37.302 -36.270 1.00 94.44 107 GLN A C 1
ATOM 825 O O . GLN A 1 107 ? 8.212 36.687 -36.160 1.00 94.44 107 GLN A O 1
ATOM 830 N N . THR A 1 108 ? 6.264 37.402 -35.280 1.00 96.75 108 THR A N 1
ATOM 831 C CA . THR A 1 108 ? 6.385 36.652 -34.025 1.00 96.75 108 THR A CA 1
ATOM 832 C C . THR A 1 108 ? 5.134 35.820 -33.774 1.00 96.75 108 THR A C 1
ATOM 834 O O . THR A 1 108 ? 4.014 36.316 -33.903 1.00 96.75 108 THR A O 1
ATOM 837 N N . ILE A 1 109 ? 5.326 34.561 -33.385 1.00 97.44 109 ILE A N 1
ATOM 838 C CA . ILE A 1 109 ? 4.267 33.652 -32.939 1.00 97.44 109 ILE A CA 1
ATOM 839 C C . ILE A 1 109 ? 4.636 33.153 -31.545 1.00 97.44 109 ILE A C 1
ATOM 841 O O . ILE A 1 109 ? 5.692 32.541 -31.373 1.00 97.44 109 ILE A O 1
ATOM 845 N N . SER A 1 110 ? 3.762 33.374 -30.563 1.00 97.38 110 SER A N 1
ATOM 846 C CA . SER A 1 110 ? 3.956 32.857 -29.202 1.00 97.38 110 SER A CA 1
ATOM 847 C C . SER A 1 110 ? 2.747 32.085 -28.710 1.00 97.38 110 SER A C 1
ATOM 849 O O . SER A 1 110 ? 1.624 32.462 -29.022 1.00 97.38 110 SER A O 1
ATOM 851 N N . PHE A 1 111 ? 2.956 31.018 -27.945 1.00 96.50 111 PHE A N 1
ATOM 852 C CA . PHE A 1 111 ? 1.893 30.192 -27.369 1.00 96.50 111 PHE A CA 1
ATOM 853 C C . PHE A 1 111 ? 2.437 29.302 -26.250 1.00 96.50 111 PHE A C 1
ATOM 855 O O . PHE A 1 111 ? 3.626 28.987 -26.193 1.00 96.50 111 PHE A O 1
ATOM 862 N N . TRP A 1 112 ? 1.549 28.855 -25.371 1.00 93.00 112 TRP A N 1
ATOM 863 C CA . TRP A 1 112 ? 1.827 27.818 -24.383 1.00 93.00 112 TRP A CA 1
ATOM 864 C C . TRP A 1 112 ? 1.484 26.472 -24.971 1.00 93.00 112 TRP A C 1
ATOM 866 O O . TRP A 1 112 ? 0.502 26.330 -25.703 1.00 93.00 112 TRP A O 1
ATOM 876 N N . MET A 1 113 ? 2.246 25.469 -24.571 1.00 92.75 113 MET A N 1
ATOM 877 C CA . MET A 1 113 ? 1.892 24.086 -24.790 1.00 92.75 113 MET A CA 1
ATOM 878 C C . MET A 1 113 ? 2.018 23.279 -23.505 1.00 92.75 113 MET A C 1
ATOM 880 O O . MET A 1 113 ? 2.942 23.485 -22.718 1.00 92.75 113 MET A O 1
ATOM 884 N N . ILE A 1 114 ? 1.097 22.337 -23.318 1.00 85.56 114 ILE A N 1
ATOM 885 C CA . ILE A 1 114 ? 1.210 21.266 -22.327 1.00 85.56 114 ILE A CA 1
ATOM 886 C C . ILE A 1 114 ? 1.288 19.958 -23.095 1.00 85.56 114 ILE A C 1
ATOM 888 O O . ILE A 1 114 ? 0.457 19.686 -23.962 1.00 85.56 114 ILE A O 1
ATOM 892 N N . ARG A 1 115 ? 2.305 19.153 -22.817 1.00 77.38 115 ARG A N 1
ATOM 893 C CA . ARG A 1 115 ? 2.493 17.870 -23.491 1.00 77.38 115 ARG A CA 1
ATOM 894 C C . ARG A 1 115 ? 1.657 16.810 -22.802 1.00 77.38 115 ARG A C 1
ATOM 896 O O . ARG A 1 115 ? 1.605 16.767 -21.577 1.00 77.38 115 ARG A O 1
ATOM 903 N N . PHE A 1 116 ? 1.064 15.920 -23.591 1.00 72.06 116 PHE A N 1
ATOM 904 C CA . PHE A 1 116 ? 0.632 14.643 -23.043 1.00 72.06 116 PHE A CA 1
ATOM 905 C C . PHE A 1 116 ? 1.754 13.606 -23.169 1.00 72.06 116 PHE A C 1
ATOM 907 O O . PHE A 1 116 ? 2.565 13.676 -24.100 1.00 72.06 116 PHE A O 1
ATOM 914 N N . PRO A 1 117 ? 1.821 12.637 -22.247 1.00 57.97 117 PRO A N 1
ATOM 915 C CA . PRO A 1 117 ? 2.804 11.563 -22.300 1.00 57.97 117 PRO A CA 1
ATOM 916 C C . PRO A 1 117 ? 2.666 10.734 -23.578 1.00 57.97 117 PRO A C 1
ATOM 918 O O . PRO A 1 117 ? 1.577 10.619 -24.150 1.00 57.97 117 PRO A O 1
ATOM 921 N N . LYS A 1 118 ? 3.777 10.118 -24.001 1.00 60.59 118 LYS A N 1
ATOM 922 C CA . LYS A 1 118 ? 3.843 9.278 -25.206 1.00 60.59 118 LYS A CA 1
ATOM 923 C C . LYS A 1 118 ? 2.748 8.209 -25.205 1.00 60.59 118 LYS A C 1
ATOM 925 O O . LYS A 1 118 ? 2.722 7.344 -24.329 1.00 60.59 118 LYS A O 1
ATOM 930 N N . THR A 1 119 ? 1.950 8.165 -26.266 1.00 54.00 119 THR A N 1
ATOM 931 C CA . THR A 1 119 ? 1.357 6.902 -26.729 1.00 54.00 119 THR A CA 1
ATOM 932 C C . THR A 1 119 ? 2.276 6.254 -27.755 1.00 54.00 119 THR A C 1
ATOM 934 O O . THR A 1 119 ? 2.949 6.963 -28.494 1.00 54.00 119 THR A O 1
ATOM 937 N N . LEU A 1 120 ? 2.306 4.918 -27.794 1.00 46.38 120 LEU A N 1
ATOM 938 C CA . LEU A 1 120 ? 3.216 4.098 -28.616 1.00 46.38 120 LEU A CA 1
ATOM 939 C C . LEU A 1 120 ? 3.196 4.404 -30.129 1.00 46.38 120 LEU A C 1
ATOM 941 O O . LEU A 1 120 ? 4.074 3.945 -30.841 1.00 46.38 120 LEU A O 1
ATOM 945 N N . GLU A 1 121 ? 2.224 5.169 -30.623 1.00 54.28 121 GLU A N 1
ATOM 946 C CA . GLU A 1 121 ? 1.996 5.381 -32.058 1.00 54.28 121 GLU A CA 1
ATOM 947 C C . GLU A 1 121 ? 2.618 6.671 -32.627 1.00 54.28 121 GLU A C 1
ATOM 949 O O . GLU A 1 121 ? 2.563 6.886 -33.834 1.00 54.28 121 GLU A O 1
ATOM 954 N N . GLN A 1 122 ? 3.192 7.554 -31.800 1.00 61.94 122 GLN A N 1
ATOM 955 C CA . GLN A 1 122 ? 3.674 8.868 -32.256 1.00 61.94 122 GLN A CA 1
ATOM 956 C C . GLN A 1 122 ? 5.192 9.009 -32.100 1.00 61.94 122 GLN A C 1
ATOM 958 O O . GLN A 1 122 ? 5.674 9.519 -31.090 1.00 61.94 122 GLN A O 1
ATOM 963 N N . HIS A 1 123 ? 5.926 8.575 -33.127 1.00 72.62 123 HIS A N 1
ATOM 964 C CA . HIS A 1 123 ? 7.374 8.756 -33.252 1.00 72.62 123 HIS A CA 1
ATOM 965 C C . HIS A 1 123 ? 7.727 9.949 -34.154 1.00 72.62 123 HIS A C 1
ATOM 967 O O . HIS A 1 123 ? 7.038 10.221 -35.139 1.00 72.62 123 HIS A O 1
ATOM 973 N N . GLY A 1 124 ? 8.823 10.643 -33.840 1.00 85.69 124 GLY A N 1
ATOM 974 C CA . GLY A 1 124 ? 9.378 11.723 -34.666 1.00 85.69 124 GLY A CA 1
ATOM 975 C C . GLY A 1 124 ? 8.868 13.145 -34.373 1.00 85.69 124 GLY A C 1
ATOM 976 O O . GLY A 1 124 ? 8.401 13.458 -33.277 1.00 85.69 124 GLY A O 1
ATOM 977 N N . TYR A 1 125 ? 9.033 14.044 -35.353 1.00 87.75 125 TYR A N 1
ATOM 978 C CA . TYR A 1 125 ? 8.716 15.475 -35.233 1.00 87.75 125 TYR A CA 1
ATOM 979 C C . TYR A 1 125 ? 7.211 15.749 -35.308 1.00 87.75 125 TYR A C 1
ATOM 981 O O . TYR A 1 125 ? 6.576 15.507 -36.331 1.00 87.75 125 TYR A O 1
ATOM 989 N N . GLN A 1 126 ? 6.651 16.348 -34.262 1.00 91.25 126 GLN A N 1
ATOM 990 C CA . GLN A 1 126 ? 5.263 16.794 -34.212 1.00 91.25 126 GLN A CA 1
ATOM 991 C C . GLN A 1 126 ? 5.132 18.276 -34.583 1.00 91.25 126 GLN A C 1
ATOM 993 O O . GLN A 1 126 ? 5.841 19.135 -34.054 1.00 91.25 126 GLN A O 1
ATOM 998 N N . GLY A 1 127 ? 4.187 18.558 -35.482 1.00 91.75 127 GLY A N 1
ATOM 999 C CA . GLY A 1 127 ? 3.762 19.882 -35.925 1.00 91.75 127 GLY A CA 1
ATOM 1000 C C . GLY A 1 127 ? 3.176 20.763 -34.828 1.00 91.75 127 GLY A C 1
ATOM 1001 O O . GLY A 1 127 ? 2.000 20.584 -34.533 1.00 91.75 127 GLY A O 1
ATOM 1002 N N . LEU A 1 128 ? 3.910 21.736 -34.271 1.00 94.50 128 LEU A N 1
ATOM 1003 C CA . LEU A 1 128 ? 3.327 22.674 -33.297 1.00 94.50 128 LEU A CA 1
ATOM 1004 C C . LEU A 1 128 ? 2.573 23.801 -33.987 1.00 94.50 128 LEU A C 1
ATOM 1006 O O . LEU A 1 128 ? 1.406 24.031 -33.677 1.00 94.50 128 LEU A O 1
ATOM 1010 N N . PHE A 1 129 ? 3.201 24.445 -34.967 1.00 96.19 129 PHE A N 1
ATOM 1011 C CA . PHE A 1 129 ? 2.499 25.306 -35.910 1.00 96.19 129 PHE A CA 1
ATOM 1012 C C . PHE A 1 129 ? 3.154 25.283 -37.289 1.00 96.19 129 PHE A C 1
ATOM 1014 O O . PHE A 1 129 ? 4.331 24.938 -37.443 1.00 96.19 129 PHE A O 1
ATOM 1021 N N . TRP A 1 130 ? 2.371 25.668 -38.291 1.00 95.88 130 TRP A N 1
ATOM 1022 C CA . TRP A 1 130 ? 2.806 25.779 -39.675 1.00 95.88 130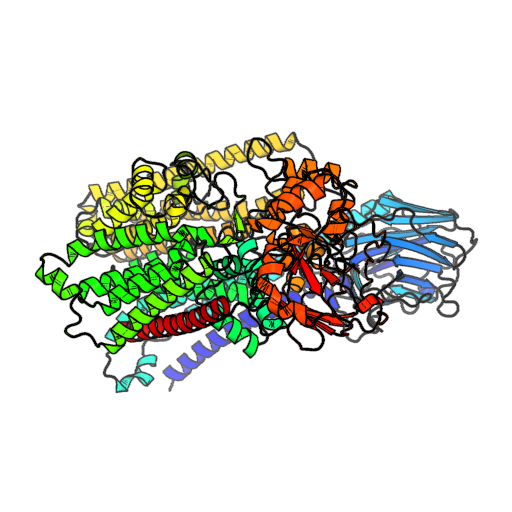 TRP A CA 1
ATOM 1023 C C . TRP A 1 130 ? 2.114 26.968 -40.342 1.00 95.88 130 TRP A C 1
ATOM 1025 O O . TRP A 1 130 ? 0.889 26.995 -40.436 1.00 95.88 130 TRP A O 1
ATOM 1035 N N . ASP A 1 131 ? 2.902 27.936 -40.799 1.00 94.88 131 ASP A N 1
ATOM 1036 C CA . ASP A 1 131 ? 2.489 29.105 -41.576 1.00 94.88 131 ASP A CA 1
ATOM 1037 C C . ASP A 1 131 ? 3.026 28.964 -43.007 1.00 94.88 131 ASP A C 1
ATOM 1039 O O . ASP A 1 131 ? 4.240 28.837 -43.201 1.00 94.88 131 ASP A O 1
ATOM 1043 N N . GLY A 1 132 ? 2.162 28.978 -44.023 1.00 92.50 132 GLY A N 1
ATOM 1044 C CA . GLY A 1 132 ? 2.600 28.846 -45.412 1.00 92.50 132 GLY A CA 1
ATOM 1045 C C . GLY A 1 132 ? 1.486 28.706 -46.449 1.00 92.50 132 GLY A C 1
ATOM 1046 O O . GLY A 1 132 ? 0.295 28.899 -46.186 1.00 92.50 132 GLY A O 1
ATOM 1047 N N . ASP A 1 133 ? 1.891 28.378 -47.674 1.00 91.31 133 ASP A N 1
ATOM 1048 C CA . ASP A 1 133 ? 0.993 28.099 -48.793 1.00 91.31 133 ASP A CA 1
ATOM 1049 C C . ASP A 1 133 ? 0.880 26.587 -49.012 1.00 91.31 133 ASP A C 1
ATOM 1051 O O . ASP A 1 133 ? 1.865 25.904 -49.289 1.00 91.31 133 ASP A O 1
ATOM 1055 N N . VAL A 1 134 ? -0.333 26.047 -48.887 1.00 89.38 134 VAL A N 1
ATOM 1056 C CA . VAL A 1 134 ? -0.602 24.608 -49.059 1.00 89.38 134 VAL A CA 1
ATOM 1057 C C . VAL A 1 134 ? -0.297 24.107 -50.476 1.00 89.38 134 VAL A C 1
ATOM 1059 O O . VAL A 1 134 ? -0.186 22.902 -50.679 1.00 89.38 134 VAL A O 1
ATOM 1062 N N . ARG A 1 135 ? -0.120 25.008 -51.453 1.00 91.50 135 ARG A N 1
ATOM 1063 C CA . ARG A 1 135 ? 0.347 24.672 -52.807 1.00 91.50 135 ARG A CA 1
ATOM 1064 C C . ARG A 1 135 ? 1.833 24.298 -52.844 1.00 91.50 135 ARG A C 1
ATOM 1066 O O . ARG A 1 135 ? 2.239 23.569 -53.745 1.00 91.50 135 ARG A O 1
ATOM 1073 N N . ASP A 1 136 ? 2.633 24.752 -51.875 1.00 89.94 136 ASP A N 1
ATOM 1074 C CA . ASP A 1 136 ? 4.034 24.347 -51.694 1.00 89.94 136 ASP A CA 1
ATOM 1075 C C . ASP A 1 136 ? 4.332 24.060 -50.214 1.00 89.94 136 ASP A C 1
ATOM 1077 O O . ASP A 1 136 ? 5.034 24.796 -49.517 1.00 89.94 136 ASP A O 1
ATOM 1081 N N . THR A 1 137 ? 3.823 22.924 -49.733 1.00 89.25 137 THR A N 1
ATOM 1082 C CA . THR A 1 137 ? 3.962 22.468 -48.338 1.00 89.25 137 THR A CA 1
ATOM 1083 C C . THR A 1 137 ? 5.409 22.296 -47.860 1.00 89.25 137 THR A C 1
ATOM 1085 O O . THR A 1 137 ? 5.662 22.172 -46.658 1.00 89.25 137 THR A O 1
ATOM 1088 N N . ARG A 1 138 ? 6.372 22.278 -48.791 1.00 85.75 138 ARG A N 1
ATOM 1089 C CA . ARG A 1 138 ? 7.808 22.106 -48.531 1.00 85.75 138 ARG A CA 1
ATOM 1090 C C . ARG A 1 138 ? 8.513 23.421 -48.209 1.00 85.75 138 ARG A C 1
ATOM 1092 O O . ARG A 1 138 ? 9.670 23.397 -47.788 1.00 85.75 138 ARG A O 1
ATOM 1099 N N . LYS A 1 139 ? 7.854 24.561 -48.426 1.00 86.06 139 LYS A N 1
ATOM 1100 C CA . LYS A 1 139 ? 8.411 25.891 -48.171 1.00 86.06 139 LYS A CA 1
ATOM 1101 C C . LYS A 1 139 ? 7.515 26.683 -47.217 1.00 86.06 139 LYS A C 1
ATOM 1103 O O . LYS A 1 139 ? 6.939 27.685 -47.637 1.00 86.06 139 LYS A O 1
ATOM 1108 N N . PRO A 1 140 ? 7.382 26.253 -45.943 1.00 91.38 140 PRO A N 1
ATOM 1109 C CA . PRO A 1 140 ? 6.686 27.065 -44.955 1.00 91.38 140 PRO A CA 1
ATOM 1110 C C . PRO A 1 140 ? 7.302 28.459 -44.888 1.00 91.38 140 PRO A C 1
ATOM 1112 O O . PRO A 1 140 ? 8.526 28.607 -44.922 1.00 91.38 140 PRO A O 1
ATOM 1115 N N . ARG A 1 141 ? 6.438 29.461 -44.745 1.00 90.56 141 ARG A N 1
ATOM 1116 C CA . ARG A 1 141 ? 6.823 30.815 -44.363 1.00 90.56 141 ARG A CA 1
ATOM 1117 C C . ARG A 1 141 ? 7.482 30.790 -42.985 1.00 90.56 141 ARG A C 1
ATOM 1119 O O . ARG A 1 141 ? 8.510 31.425 -42.787 1.00 90.56 141 ARG A O 1
ATOM 1126 N N . HIS A 1 142 ? 6.888 30.046 -42.055 1.00 93.50 142 HIS A N 1
ATOM 1127 C CA . HIS A 1 142 ? 7.357 29.916 -40.684 1.00 93.50 142 HIS A CA 1
ATOM 1128 C C . HIS A 1 142 ? 6.740 28.662 -40.051 1.00 93.50 142 HIS A C 1
ATOM 1130 O O . HIS A 1 142 ? 5.526 28.484 -40.068 1.00 93.50 142 HIS A O 1
ATOM 1136 N N . SER A 1 143 ? 7.544 27.757 -39.504 1.00 94.56 143 SER A N 1
ATOM 1137 C CA . SER A 1 143 ? 7.029 26.545 -38.860 1.00 94.56 143 SER A CA 1
ATOM 1138 C C . SER A 1 143 ? 7.916 26.085 -37.717 1.00 94.56 143 SER A C 1
ATOM 1140 O O . SER A 1 143 ? 9.124 26.330 -37.718 1.00 94.56 143 SER A O 1
ATOM 1142 N N . PHE A 1 144 ? 7.308 25.414 -36.743 1.00 93.75 144 PHE A N 1
ATOM 1143 C CA . PHE A 1 144 ? 7.999 24.968 -35.541 1.00 93.75 144 PHE A CA 1
ATOM 1144 C C . PHE A 1 144 ? 7.546 23.567 -35.145 1.00 93.75 144 PHE A C 1
ATOM 1146 O O . PHE A 1 144 ? 6.346 23.264 -35.113 1.00 93.75 144 PHE A O 1
ATOM 1153 N N . TRP A 1 145 ? 8.518 22.710 -34.850 1.00 92.44 145 TRP A N 1
ATOM 1154 C CA . TRP A 1 145 ? 8.319 21.290 -34.594 1.00 92.44 145 TRP A CA 1
ATOM 1155 C C . TRP A 1 145 ? 9.030 20.845 -33.331 1.00 92.44 145 TRP A C 1
ATOM 1157 O O . TRP A 1 145 ? 10.043 21.414 -32.923 1.00 92.44 145 TRP A O 1
ATOM 1167 N N . PHE A 1 146 ? 8.517 19.771 -32.743 1.00 89.06 146 PHE A N 1
ATOM 1168 C CA . PHE A 1 146 ? 9.136 19.133 -31.593 1.00 89.06 146 PHE A CA 1
ATOM 1169 C C . PHE A 1 146 ? 9.237 17.628 -31.804 1.00 89.06 146 PHE A C 1
ATOM 1171 O O . PHE A 1 146 ? 8.235 16.962 -32.052 1.00 89.06 146 PHE A O 1
ATOM 1178 N N . ASN A 1 147 ? 10.443 17.084 -31.688 1.00 87.44 147 ASN A N 1
ATOM 1179 C CA . ASN A 1 147 ? 10.679 15.652 -31.689 1.00 87.44 147 ASN A CA 1
ATOM 1180 C C . ASN A 1 147 ? 10.787 15.144 -30.251 1.00 87.44 147 ASN A C 1
ATOM 1182 O O . ASN A 1 147 ? 11.755 15.425 -29.542 1.00 87.44 147 ASN A O 1
ATOM 1186 N N . GLN A 1 148 ? 9.785 14.372 -29.834 1.00 76.56 148 GLN A N 1
ATOM 1187 C CA . GLN A 1 148 ? 9.700 13.845 -28.475 1.00 76.56 148 GLN A CA 1
ATOM 1188 C C . GLN A 1 148 ? 10.676 12.689 -28.216 1.00 76.56 148 GLN A C 1
ATOM 1190 O O . GLN A 1 148 ? 10.968 12.391 -27.060 1.00 76.56 148 GLN A O 1
ATOM 1195 N N . ASP A 1 149 ? 11.167 12.018 -29.258 1.00 78.12 149 ASP A N 1
ATOM 1196 C CA . ASP A 1 149 ? 12.078 10.880 -29.108 1.00 78.12 149 ASP A CA 1
ATOM 1197 C C . ASP A 1 149 ? 13.502 11.320 -28.782 1.00 78.12 149 ASP A C 1
ATOM 1199 O O . ASP A 1 149 ? 14.165 10.682 -27.972 1.00 78.12 149 ASP A O 1
ATOM 1203 N N . ILE A 1 150 ? 13.935 12.438 -29.360 1.00 82.31 150 ILE A N 1
ATOM 1204 C CA . ILE A 1 150 ? 15.294 12.974 -29.196 1.00 82.31 150 ILE A CA 1
ATOM 1205 C C . ILE A 1 150 ? 15.324 14.324 -28.468 1.00 82.31 150 ILE A C 1
ATOM 1207 O O . ILE A 1 150 ? 16.358 14.985 -28.454 1.00 82.31 150 ILE A O 1
ATOM 1211 N N . HIS A 1 151 ? 14.190 14.742 -27.893 1.00 80.06 151 HIS A N 1
ATOM 1212 C CA . HIS A 1 151 ? 14.030 16.004 -27.159 1.00 80.06 151 HIS A CA 1
ATOM 1213 C C . HIS A 1 151 ? 14.550 17.228 -27.923 1.00 80.06 151 HIS A C 1
ATOM 1215 O O . HIS A 1 151 ? 15.234 18.086 -27.368 1.00 80.06 151 HIS A O 1
ATOM 1221 N N . ARG A 1 152 ? 14.216 17.305 -29.214 1.00 86.44 152 ARG A N 1
ATOM 1222 C CA . ARG A 1 152 ? 14.778 18.300 -30.129 1.00 86.44 152 ARG A CA 1
ATOM 1223 C C . ARG A 1 152 ? 13.701 19.198 -30.711 1.00 86.44 152 ARG A C 1
ATOM 1225 O O . ARG A 1 152 ? 12.661 18.716 -31.161 1.00 86.44 152 ARG A O 1
ATOM 1232 N N . TRP A 1 153 ? 13.970 20.495 -30.728 1.00 88.31 153 TRP A N 1
ATOM 1233 C CA . TRP A 1 153 ? 13.138 21.485 -31.399 1.00 88.31 153 TRP A CA 1
ATOM 1234 C C . TRP A 1 153 ? 13.680 21.727 -32.797 1.00 88.31 153 TRP A C 1
ATOM 1236 O O . TRP A 1 153 ? 14.892 21.736 -32.992 1.00 88.31 153 TRP A O 1
ATOM 1246 N N . HIS A 1 154 ? 12.788 21.925 -33.758 1.00 91.19 154 HIS A N 1
ATOM 1247 C CA . HIS A 1 154 ? 13.174 22.313 -35.105 1.00 91.19 154 HIS A CA 1
ATOM 1248 C C . HIS A 1 154 ? 12.381 23.532 -35.535 1.00 91.19 154 HIS A C 1
ATOM 1250 O O . HIS A 1 154 ? 11.148 23.524 -35.533 1.00 91.19 154 HIS A O 1
ATOM 1256 N N . HIS A 1 155 ? 13.106 24.568 -35.934 1.00 91.31 155 HIS A N 1
ATOM 1257 C CA . HIS A 1 155 ? 12.553 25.790 -36.491 1.00 91.31 155 HIS A CA 1
ATOM 1258 C C . HIS A 1 155 ? 12.836 25.795 -37.988 1.00 91.31 155 HIS A C 1
ATOM 1260 O O . HIS A 1 155 ? 13.996 25.776 -38.390 1.00 91.31 155 HIS A O 1
ATOM 1266 N N . SER A 1 156 ? 11.793 25.801 -38.821 1.00 87.75 156 SER A N 1
ATOM 1267 C CA . SER A 1 156 ? 11.947 25.796 -40.279 1.00 87.75 156 SER A CA 1
ATOM 1268 C C . SER A 1 156 ? 11.269 26.980 -40.938 1.00 87.75 156 SER A C 1
ATOM 1270 O O . SER A 1 156 ? 10.088 27.268 -40.714 1.00 87.75 156 SER A O 1
ATOM 1272 N N . ILE A 1 157 ? 12.041 27.623 -41.805 1.00 83.88 157 ILE A N 1
ATOM 1273 C CA . ILE A 1 157 ? 11.683 28.752 -42.649 1.00 83.88 157 ILE A CA 1
ATOM 1274 C C . ILE A 1 157 ? 12.083 28.319 -44.064 1.00 83.88 157 ILE A C 1
ATOM 1276 O O . ILE A 1 157 ? 13.126 28.676 -44.596 1.00 83.88 157 ILE A O 1
ATOM 1280 N N . SER A 1 158 ? 11.260 27.464 -44.674 1.00 76.50 158 SER A N 1
ATOM 1281 C CA . SER A 1 158 ? 11.569 26.646 -45.860 1.00 76.50 158 SER A CA 1
ATOM 1282 C C . SER A 1 158 ? 12.534 25.469 -45.631 1.00 76.50 158 SER A C 1
ATOM 1284 O O . SER A 1 158 ? 13.292 25.426 -44.668 1.00 76.50 158 SER A O 1
ATOM 1286 N N . LYS A 1 159 ? 12.536 24.496 -46.558 1.00 64.69 159 LYS A N 1
ATOM 1287 C CA . LYS A 1 159 ? 13.418 23.310 -46.512 1.00 64.69 159 LYS A CA 1
ATOM 1288 C C . LYS A 1 159 ? 14.924 23.637 -46.498 1.00 64.69 159 LYS A C 1
ATOM 1290 O O . LYS A 1 159 ? 15.717 22.763 -46.166 1.00 64.69 159 LYS A O 1
ATOM 1295 N N . VAL A 1 160 ? 15.323 24.839 -46.922 1.00 65.56 160 VAL A N 1
ATOM 1296 C CA . VAL A 1 160 ? 16.741 25.230 -47.056 1.00 65.56 160 VAL A CA 1
ATOM 1297 C C . VAL A 1 160 ? 17.248 25.975 -45.817 1.00 65.56 160 VAL A C 1
ATOM 1299 O O . VAL A 1 160 ? 18.420 25.831 -45.476 1.00 65.56 160 VAL A O 1
ATOM 1302 N N . ASP A 1 161 ? 16.361 26.693 -45.122 1.00 70.44 161 ASP A N 1
ATOM 1303 C CA . ASP A 1 161 ? 16.683 27.496 -43.942 1.00 70.44 161 ASP A CA 1
ATOM 1304 C C . ASP A 1 161 ? 15.881 26.972 -42.742 1.00 70.44 161 ASP A C 1
ATOM 1306 O O . ASP A 1 161 ? 14.807 27.460 -42.394 1.00 70.44 161 ASP A O 1
ATOM 1310 N N . GLY A 1 162 ? 16.395 25.915 -42.123 1.00 79.88 162 GLY A N 1
ATOM 1311 C CA . GLY A 1 162 ? 15.903 25.406 -40.850 1.00 79.88 162 GLY A CA 1
ATOM 1312 C C . GLY A 1 162 ? 17.069 25.051 -39.944 1.00 79.88 162 GLY A C 1
ATOM 1313 O O . GLY A 1 162 ? 18.164 24.754 -40.426 1.00 79.88 162 GLY A O 1
ATOM 1314 N N . PHE A 1 163 ? 16.843 25.101 -38.640 1.00 84.75 163 PHE A N 1
ATOM 1315 C CA . PHE A 1 163 ? 17.832 24.692 -37.656 1.00 84.75 163 PHE A CA 1
ATOM 1316 C C . PHE A 1 163 ? 17.179 23.853 -36.564 1.00 84.75 163 PHE A C 1
ATOM 1318 O O . PHE A 1 163 ? 16.039 24.081 -36.150 1.00 84.75 163 PHE A O 1
ATOM 1325 N N . ASP A 1 164 ? 17.926 22.841 -36.148 1.00 85.88 164 ASP A N 1
ATOM 1326 C CA . ASP A 1 164 ? 17.636 22.061 -34.962 1.00 85.88 164 ASP A CA 1
ATOM 1327 C C . ASP A 1 164 ? 18.259 22.775 -33.765 1.00 85.88 164 ASP A C 1
ATOM 1329 O O . ASP A 1 164 ? 19.391 23.244 -33.859 1.00 85.88 164 ASP A O 1
ATOM 1333 N N . SER A 1 165 ? 17.557 22.819 -32.636 1.00 81.19 165 SER A N 1
ATOM 1334 C CA . SER A 1 165 ? 18.159 23.332 -31.410 1.00 81.19 165 SER A CA 1
ATOM 1335 C C . SER A 1 165 ? 19.292 22.413 -30.948 1.00 81.19 165 SER A C 1
ATOM 1337 O O . SER A 1 165 ? 19.041 21.227 -30.701 1.00 81.19 165 SER A O 1
ATOM 1339 N N . ASP A 1 166 ? 20.493 22.957 -30.745 1.00 73.06 166 ASP A N 1
ATOM 1340 C CA . ASP A 1 166 ? 21.663 22.191 -30.277 1.00 73.06 166 ASP A CA 1
ATOM 1341 C C . ASP A 1 166 ? 21.486 21.648 -28.844 1.00 73.06 166 ASP A C 1
ATOM 1343 O O . ASP A 1 166 ? 22.075 20.635 -28.462 1.00 73.06 166 ASP A O 1
ATOM 1347 N N . ASN A 1 167 ? 20.613 22.276 -28.049 1.00 65.38 167 ASN A N 1
ATOM 1348 C CA . ASN A 1 167 ? 20.318 21.863 -26.679 1.00 65.38 167 ASN A CA 1
ATOM 1349 C C . ASN A 1 167 ? 19.221 20.783 -26.639 1.00 65.38 167 ASN A C 1
ATOM 1351 O O . ASN A 1 167 ? 18.034 21.076 -26.774 1.00 65.38 167 ASN A O 1
ATOM 1355 N N . SER A 1 168 ? 19.620 19.534 -26.379 1.00 58.12 168 SER A N 1
ATOM 1356 C CA . SER A 1 168 ? 18.760 18.338 -26.283 1.00 58.12 168 SER A CA 1
ATOM 1357 C C . SER A 1 168 ? 17.971 18.203 -24.972 1.00 58.12 168 SER A C 1
ATOM 1359 O O . SER A 1 168 ? 17.397 17.151 -24.691 1.00 58.12 168 SER A O 1
ATOM 1361 N N . ILE A 1 169 ? 17.948 19.232 -24.123 1.00 55.28 169 ILE A N 1
ATOM 1362 C CA . ILE A 1 169 ? 17.503 19.077 -22.737 1.00 55.28 169 ILE A CA 1
ATOM 1363 C C . ILE A 1 169 ? 16.361 20.038 -22.440 1.00 55.28 169 ILE A C 1
ATOM 1365 O O . ILE A 1 169 ? 16.589 21.188 -22.078 1.00 55.28 169 ILE A O 1
ATOM 1369 N N . MET A 1 170 ? 15.122 19.533 -22.506 1.00 54.28 170 MET A N 1
ATOM 1370 C CA . MET A 1 170 ? 14.110 19.966 -21.541 1.00 54.28 170 MET A CA 1
ATOM 1371 C C . MET A 1 170 ? 12.952 18.959 -21.352 1.00 54.28 170 MET A C 1
ATOM 1373 O O . MET A 1 170 ? 12.143 18.730 -22.265 1.00 54.28 170 MET A O 1
ATOM 1377 N N . PRO A 1 171 ? 12.794 18.400 -20.137 1.00 53.78 171 PRO A N 1
ATOM 1378 C CA . PRO A 1 171 ? 11.592 17.707 -19.713 1.00 53.78 171 PRO A CA 1
ATOM 1379 C C . PRO A 1 171 ? 10.651 18.731 -19.062 1.00 53.78 171 PRO A C 1
ATOM 1381 O O . PRO A 1 171 ? 10.483 18.739 -17.852 1.00 53.78 171 PRO A O 1
ATOM 1384 N N . VAL A 1 172 ? 10.074 19.652 -19.838 1.00 61.31 172 VAL A N 1
ATOM 1385 C CA . VAL A 1 172 ? 8.997 20.508 -19.311 1.00 61.31 172 VAL A CA 1
ATOM 1386 C C . VAL A 1 172 ? 7.673 20.012 -19.844 1.00 61.31 172 VAL A C 1
ATOM 1388 O O . VAL A 1 172 ? 7.418 20.042 -21.048 1.00 61.31 172 VAL A O 1
ATOM 1391 N N . ASP A 1 173 ? 6.822 19.542 -18.944 1.00 70.81 173 ASP A N 1
ATOM 1392 C CA . ASP A 1 173 ? 5.450 19.162 -19.274 1.00 70.81 173 ASP A CA 1
ATOM 1393 C C . ASP A 1 173 ? 4.639 20.365 -19.768 1.00 70.81 173 ASP A C 1
ATOM 1395 O O . ASP A 1 173 ? 3.714 20.191 -20.557 1.00 70.81 173 ASP A O 1
ATOM 1399 N N . ARG A 1 174 ? 5.050 21.587 -19.395 1.00 84.62 174 ARG A N 1
ATOM 1400 C CA . ARG A 1 174 ? 4.487 22.867 -19.840 1.00 84.62 174 ARG A CA 1
ATOM 1401 C C . ARG A 1 174 ? 5.593 23.811 -20.328 1.00 84.62 174 ARG A C 1
ATOM 1403 O O . ARG A 1 174 ? 6.559 24.046 -19.608 1.00 84.62 174 ARG A O 1
ATOM 1410 N N . ALA A 1 175 ? 5.434 24.380 -21.519 1.00 90.25 175 ALA A N 1
ATOM 1411 C CA . ALA A 1 175 ? 6.393 25.306 -22.122 1.00 90.25 175 ALA A CA 1
ATOM 1412 C C . ALA A 1 175 ? 5.686 26.501 -22.767 1.00 90.25 175 ALA A C 1
ATOM 1414 O O . ALA A 1 175 ? 4.660 26.327 -23.421 1.00 90.25 175 ALA A O 1
ATOM 1415 N N . PHE A 1 176 ? 6.258 27.696 -22.627 1.00 94.00 176 PHE A N 1
ATOM 1416 C CA . PHE A 1 176 ? 5.906 28.858 -23.436 1.00 94.00 176 PHE A CA 1
ATOM 1417 C C . PHE A 1 176 ? 6.919 29.051 -24.541 1.00 94.00 176 PHE A C 1
ATOM 1419 O O . PHE A 1 176 ? 8.104 29.270 -24.284 1.00 94.00 176 PHE A O 1
ATOM 1426 N N . ILE A 1 177 ? 6.437 28.992 -25.767 1.00 94.81 177 ILE A N 1
ATOM 1427 C CA . ILE A 1 177 ? 7.247 29.121 -26.963 1.00 94.81 177 ILE A CA 1
ATOM 1428 C C . ILE A 1 177 ? 6.992 30.501 -27.534 1.00 94.81 177 ILE A C 1
ATOM 1430 O O . ILE A 1 177 ? 5.849 30.932 -27.647 1.00 94.81 177 ILE A O 1
ATOM 1434 N N . THR A 1 178 ? 8.060 31.192 -27.902 1.00 97.25 178 THR A N 1
ATOM 1435 C CA . THR A 1 178 ? 8.003 32.391 -28.732 1.00 97.25 178 THR A CA 1
ATOM 1436 C C . THR A 1 178 ? 8.995 32.219 -29.865 1.00 97.25 178 THR A C 1
ATOM 1438 O O . THR A 1 178 ? 10.194 32.081 -29.636 1.00 97.25 178 THR A O 1
ATOM 1441 N N . SER A 1 179 ? 8.484 32.198 -31.087 1.00 96.38 179 SER A N 1
ATOM 1442 C CA . SER A 1 179 ? 9.268 32.029 -32.300 1.00 96.38 179 SER A CA 1
ATOM 1443 C C . SER A 1 179 ? 9.201 33.314 -33.115 1.00 96.38 179 SER A C 1
ATOM 1445 O O . SER A 1 179 ? 8.113 33.787 -33.449 1.00 96.38 179 SER A O 1
ATOM 1447 N N . VAL A 1 180 ? 10.363 33.902 -33.383 1.00 96.12 180 VAL A N 1
ATOM 1448 C CA . VAL A 1 180 ? 10.522 35.181 -34.078 1.00 96.12 180 VAL A CA 1
ATOM 1449 C C . VAL A 1 180 ? 11.296 34.948 -35.363 1.00 96.12 180 VAL A C 1
ATOM 1451 O O . VAL A 1 180 ? 12.322 34.270 -35.366 1.00 96.12 180 VAL A O 1
ATOM 1454 N N . VAL A 1 181 ? 10.838 35.554 -36.450 1.00 94.19 181 VAL A N 1
ATOM 1455 C CA . VAL A 1 181 ? 11.540 35.579 -37.733 1.00 94.19 181 VAL A CA 1
ATOM 1456 C C . VAL A 1 181 ? 11.674 37.030 -38.166 1.00 94.19 181 VAL A C 1
ATOM 1458 O O . VAL A 1 181 ? 10.663 37.702 -38.351 1.00 94.19 181 VAL A O 1
ATOM 1461 N N . SER A 1 182 ? 12.907 37.512 -38.329 1.00 93.44 182 SER A N 1
ATOM 1462 C CA . SER A 1 182 ? 13.220 38.841 -38.859 1.00 93.44 182 SER A CA 1
ATOM 1463 C C . SER A 1 182 ? 14.089 38.717 -40.107 1.00 93.44 182 SER A C 1
ATOM 1465 O O . SER A 1 182 ? 15.283 38.428 -40.039 1.00 93.44 182 SER A O 1
ATOM 1467 N N . TYR A 1 183 ? 13.502 38.975 -41.275 1.00 86.19 183 TYR A N 1
ATOM 1468 C CA . TYR A 1 183 ? 14.248 39.049 -42.535 1.00 86.19 183 TYR A CA 1
ATOM 1469 C C . TYR A 1 183 ? 15.067 40.330 -42.626 1.00 86.19 183 TYR A C 1
ATOM 1471 O O . TYR A 1 183 ? 16.142 40.333 -43.223 1.00 86.19 183 TYR A O 1
ATOM 1479 N N . LYS A 1 184 ? 14.601 41.395 -41.964 1.00 89.56 184 LYS A N 1
ATOM 1480 C CA . LYS A 1 184 ? 15.346 42.646 -41.817 1.00 89.56 184 LYS A CA 1
ATOM 1481 C C . LYS A 1 184 ? 16.706 42.404 -41.161 1.00 89.56 184 LYS A C 1
ATOM 1483 O O . LYS A 1 184 ? 17.711 42.935 -41.622 1.00 89.56 184 LYS A O 1
ATOM 1488 N N . GLU A 1 185 ? 16.737 41.578 -40.119 1.00 92.56 185 GLU A N 1
ATOM 1489 C CA . GLU A 1 185 ? 17.971 41.190 -39.429 1.00 92.56 185 GLU A CA 1
ATOM 1490 C C . GLU A 1 185 ? 18.630 39.938 -40.021 1.00 92.56 185 GLU A C 1
ATOM 1492 O O . GLU A 1 185 ? 19.734 39.581 -39.609 1.00 92.56 185 GLU A O 1
ATOM 1497 N N . LYS A 1 186 ? 17.968 39.272 -40.977 1.00 91.56 186 LYS A N 1
ATOM 1498 C CA . LYS A 1 186 ? 18.321 37.941 -41.491 1.00 91.56 186 LYS A CA 1
ATOM 1499 C C . LYS A 1 186 ? 18.534 36.934 -40.358 1.00 91.56 186 LYS A C 1
ATOM 1501 O O . LYS A 1 186 ? 19.502 36.176 -40.372 1.00 91.56 186 LYS A O 1
ATOM 1506 N N . LYS A 1 187 ? 17.638 36.933 -39.368 1.00 93.69 187 LYS A N 1
ATOM 1507 C CA . LYS A 1 187 ? 17.718 36.082 -38.178 1.00 93.69 187 LYS A CA 1
ATOM 1508 C C . LYS A 1 187 ? 16.374 35.497 -37.776 1.00 93.69 187 LYS A C 1
ATOM 1510 O O . LYS A 1 187 ? 15.327 36.123 -37.926 1.00 93.69 187 LYS A O 1
ATOM 1515 N N . ALA A 1 188 ? 16.428 34.303 -37.210 1.00 93.88 188 ALA A N 1
ATOM 1516 C CA . ALA A 1 188 ? 15.348 33.697 -36.457 1.00 93.88 188 ALA A CA 1
ATOM 1517 C C . ALA A 1 188 ? 15.759 33.567 -34.992 1.00 93.88 188 ALA A C 1
ATOM 1519 O O . ALA A 1 188 ? 16.908 33.234 -34.700 1.00 93.88 188 ALA A O 1
ATOM 1520 N N . TYR A 1 189 ? 14.817 33.815 -34.087 1.00 95.25 189 TYR A N 1
ATOM 1521 C CA . TYR A 1 189 ? 15.003 33.667 -32.650 1.00 95.25 189 TYR A CA 1
ATOM 1522 C C . TYR A 1 189 ? 13.957 32.711 -32.089 1.00 95.25 189 TYR A C 1
ATOM 1524 O O . TYR A 1 189 ? 12.775 32.777 -32.434 1.00 95.25 189 TYR A O 1
ATOM 1532 N N . PHE A 1 190 ? 14.386 31.849 -31.179 1.00 94.00 190 PHE A N 1
ATOM 1533 C CA . PHE A 1 190 ? 13.517 30.979 -30.408 1.00 94.00 190 PHE A CA 1
ATOM 1534 C C . PHE A 1 190 ? 13.699 31.300 -28.929 1.00 94.00 190 PHE A C 1
ATOM 1536 O O . PHE A 1 190 ? 14.786 31.136 -28.377 1.00 94.00 190 PHE A O 1
ATOM 1543 N N . TYR A 1 191 ? 12.628 31.752 -28.283 1.00 94.81 191 TYR A N 1
ATOM 1544 C CA . TYR A 1 191 ? 12.577 31.953 -26.844 1.00 94.81 191 TYR A CA 1
ATOM 1545 C C . TYR A 1 191 ? 11.730 30.865 -26.193 1.00 94.81 191 TYR A C 1
ATOM 1547 O O . TYR A 1 191 ? 10.620 30.559 -26.640 1.00 94.81 191 TYR A O 1
ATOM 1555 N N . LEU A 1 192 ? 12.243 30.334 -25.089 1.00 92.56 192 LEU A N 1
ATOM 1556 C CA . LEU A 1 192 ? 11.584 29.345 -24.256 1.00 92.56 192 LEU A CA 1
ATOM 1557 C C . LEU A 1 192 ? 11.388 29.931 -22.861 1.00 92.56 192 LEU A C 1
ATOM 1559 O O . LEU A 1 192 ? 12.346 30.348 -22.209 1.00 92.56 192 LEU A O 1
ATOM 1563 N N . ASN A 1 193 ? 10.137 29.987 -22.408 1.00 93.94 193 ASN A N 1
ATOM 1564 C CA . ASN A 1 193 ? 9.761 30.575 -21.120 1.00 93.94 193 ASN A CA 1
ATOM 1565 C C . ASN A 1 193 ? 10.331 31.993 -20.926 1.00 93.94 193 ASN A C 1
ATOM 1567 O O . ASN A 1 193 ? 10.891 32.325 -19.882 1.00 93.94 193 ASN A O 1
ATOM 1571 N N . GLY A 1 194 ? 10.254 32.805 -21.986 1.00 94.75 194 GLY A N 1
ATOM 1572 C CA . GLY A 1 194 ? 10.710 34.196 -21.984 1.00 94.75 194 GLY A CA 1
ATOM 1573 C C . GLY A 1 194 ? 12.225 34.396 -22.099 1.00 94.75 194 GLY A C 1
ATOM 1574 O O . GLY A 1 194 ? 12.677 35.535 -22.143 1.00 94.75 194 GLY A O 1
ATOM 1575 N N . LYS A 1 195 ? 13.026 33.326 -22.168 1.00 93.69 195 LYS A N 1
ATOM 1576 C CA . LYS A 1 195 ? 14.487 33.403 -22.324 1.00 93.69 195 LYS A CA 1
ATOM 1577 C C . LYS A 1 195 ? 14.898 32.998 -23.729 1.00 93.69 195 LYS A C 1
ATOM 1579 O O . LYS A 1 195 ? 14.356 32.031 -24.256 1.00 93.69 195 LYS A O 1
ATOM 1584 N N . LEU A 1 196 ? 15.859 33.712 -24.320 1.00 94.25 196 LEU A N 1
ATOM 1585 C CA . LEU A 1 196 ? 16.425 33.329 -25.614 1.00 94.25 196 LEU A CA 1
ATOM 1586 C C . LEU A 1 196 ? 17.070 31.950 -25.467 1.00 94.25 196 LEU A C 1
ATOM 1588 O O . LEU A 1 196 ? 17.968 31.771 -24.646 1.00 94.25 196 LEU A O 1
ATOM 1592 N N . TRP A 1 197 ? 16.565 30.991 -26.228 1.00 90.06 197 TRP A N 1
ATOM 1593 C CA . TRP A 1 197 ? 17.033 29.614 -26.212 1.00 90.06 197 TRP A CA 1
ATOM 1594 C C . TRP A 1 197 ? 18.000 29.352 -27.355 1.00 90.06 197 TRP A C 1
ATOM 1596 O O . TRP A 1 197 ? 19.045 28.744 -27.141 1.00 90.06 197 TRP A O 1
ATOM 1606 N N . ASP A 1 198 ? 17.651 29.821 -28.552 1.00 91.62 198 ASP A N 1
ATOM 1607 C CA . ASP A 1 198 ? 18.462 29.631 -29.747 1.00 91.62 198 ASP A CA 1
ATOM 1608 C C . ASP A 1 198 ? 18.211 30.740 -30.780 1.00 91.62 198 ASP A C 1
ATOM 1610 O O . ASP A 1 198 ? 17.184 31.427 -30.748 1.00 91.62 198 ASP A O 1
ATOM 1614 N N . SER A 1 199 ? 19.155 30.923 -31.698 1.00 93.19 199 SER A N 1
ATOM 1615 C CA . SER A 1 199 ? 19.035 31.855 -32.814 1.00 93.19 199 SER A CA 1
ATOM 1616 C C . SER A 1 199 ? 19.831 31.381 -34.022 1.00 93.19 199 SER A C 1
ATOM 1618 O O . SER A 1 199 ? 20.945 30.888 -33.871 1.00 93.19 199 SER A O 1
ATOM 1620 N N . SER A 1 200 ? 19.316 31.622 -35.225 1.00 92.00 200 SER A N 1
ATOM 1621 C CA . SER A 1 200 ? 19.986 31.230 -36.467 1.00 92.00 200 SER A CA 1
ATOM 1622 C C . SER A 1 200 ? 19.920 32.323 -37.524 1.00 92.00 200 SER A C 1
ATOM 1624 O O . SER A 1 200 ? 18.979 33.116 -37.555 1.00 92.00 200 SER A O 1
ATOM 1626 N N . ASN A 1 201 ? 20.924 32.365 -38.400 1.00 92.31 201 ASN A N 1
ATOM 1627 C CA . ASN A 1 201 ? 20.954 33.285 -39.534 1.00 92.31 201 ASN A CA 1
ATOM 1628 C C . ASN A 1 201 ? 20.130 32.718 -40.703 1.00 92.31 201 ASN A C 1
ATOM 1630 O O . ASN A 1 201 ? 20.216 31.533 -41.020 1.00 92.31 201 ASN A O 1
ATOM 1634 N N . LEU A 1 202 ? 19.381 33.583 -41.382 1.00 86.38 202 LEU A N 1
ATOM 1635 C CA . LEU A 1 202 ? 18.539 33.252 -42.532 1.00 86.38 202 LEU A CA 1
ATOM 1636 C C . LEU A 1 202 ? 19.266 33.577 -43.837 1.00 86.38 202 LEU A C 1
ATOM 1638 O O . LEU A 1 202 ? 19.945 34.602 -43.937 1.00 86.38 202 LEU A O 1
ATOM 1642 N N . LYS A 1 203 ? 19.113 32.723 -44.855 1.00 84.81 203 LYS A N 1
ATOM 1643 C CA . LYS A 1 203 ? 19.700 32.945 -46.186 1.00 84.81 203 LYS A CA 1
ATOM 1644 C C . LYS A 1 203 ? 18.701 33.569 -47.155 1.00 84.81 203 LYS A C 1
ATOM 1646 O O . LYS A 1 203 ? 19.113 34.230 -48.104 1.00 84.81 203 LYS A O 1
ATOM 1651 N N . LEU A 1 204 ? 17.406 33.365 -46.930 1.00 74.81 204 LEU A N 1
ATOM 1652 C CA . LEU A 1 204 ? 16.337 33.921 -47.754 1.00 74.81 204 LEU A CA 1
ATOM 1653 C C . LEU A 1 204 ? 16.249 35.453 -47.669 1.00 74.81 204 LEU A C 1
ATOM 1655 O O . LEU A 1 204 ? 16.332 36.045 -46.595 1.00 74.81 204 LEU A O 1
ATOM 1659 N N . GLU A 1 205 ? 16.007 36.086 -48.819 1.00 73.75 205 GLU A N 1
ATOM 1660 C CA . GLU A 1 205 ? 15.856 37.544 -48.927 1.00 73.75 205 GLU A CA 1
ATOM 1661 C C . GLU A 1 205 ? 14.410 38.027 -48.740 1.00 73.75 205 GLU A C 1
ATOM 1663 O O . GLU A 1 205 ? 14.210 39.195 -48.433 1.00 73.75 205 GLU A O 1
ATOM 1668 N N . ASN A 1 206 ? 13.407 37.153 -48.907 1.00 73.00 206 ASN A N 1
ATOM 1669 C CA . ASN A 1 206 ? 11.984 37.504 -48.811 1.00 73.00 206 ASN A CA 1
ATOM 1670 C C . ASN A 1 206 ? 11.143 36.361 -48.217 1.00 73.00 206 ASN A C 1
ATOM 1672 O O . ASN A 1 206 ? 11.483 35.183 -48.369 1.00 73.00 206 ASN A O 1
ATOM 1676 N N . PHE A 1 207 ? 10.008 36.707 -47.598 1.00 71.44 207 PHE A N 1
ATOM 1677 C CA . PHE A 1 207 ? 9.031 35.729 -47.118 1.00 71.44 207 PHE A CA 1
ATOM 1678 C C . PHE A 1 207 ? 8.358 34.974 -48.277 1.00 71.44 207 PHE A C 1
ATOM 1680 O O . PHE A 1 207 ? 7.878 35.604 -49.225 1.00 71.44 207 PHE A O 1
ATOM 1687 N N . PRO A 1 208 ? 8.213 33.641 -48.176 1.00 80.75 208 PRO A N 1
ATOM 1688 C CA . PRO A 1 208 ? 7.245 32.910 -48.982 1.00 80.75 208 PRO A CA 1
ATOM 1689 C C . PRO A 1 208 ? 5.828 33.453 -48.730 1.00 80.75 208 PRO A C 1
ATOM 1691 O O . PRO A 1 208 ? 5.512 33.814 -47.588 1.00 80.75 208 PRO A O 1
ATOM 1694 N N . PRO A 1 209 ? 4.947 33.490 -49.746 1.00 82.94 209 PRO A N 1
ATOM 1695 C CA . PRO A 1 209 ? 3.544 33.797 -49.512 1.00 82.94 209 PRO A CA 1
ATOM 1696 C C . PRO A 1 209 ? 2.946 32.769 -48.548 1.00 82.94 209 PRO A C 1
ATOM 1698 O O . PRO A 1 209 ? 3.313 31.593 -48.560 1.00 82.94 209 PRO A O 1
ATOM 1701 N N . SER A 1 210 ? 2.003 33.212 -47.723 1.00 89.12 210 SER A N 1
ATOM 1702 C CA . SER A 1 210 ? 1.237 32.322 -46.863 1.00 89.12 210 SER A CA 1
ATOM 1703 C C . SER A 1 210 ? -0.252 32.556 -47.045 1.00 89.12 210 SER A C 1
ATOM 1705 O O . SER A 1 210 ? -0.719 33.685 -47.174 1.00 89.12 210 SER A O 1
ATOM 1707 N N . THR A 1 211 ? -0.996 31.458 -47.089 1.00 90.69 211 THR A N 1
ATOM 1708 C CA . THR A 1 211 ? -2.459 31.474 -47.167 1.00 90.69 211 THR A CA 1
ATOM 1709 C C . THR A 1 211 ? -3.086 30.889 -45.905 1.00 90.69 211 THR A C 1
ATOM 1711 O O . THR A 1 211 ? -4.210 31.257 -45.571 1.00 90.69 211 THR A O 1
ATOM 1714 N N . TYR A 1 212 ? -2.356 30.036 -45.177 1.00 92.88 212 TYR A N 1
ATOM 1715 C CA . TYR A 1 212 ? -2.864 29.303 -44.023 1.00 92.88 212 TYR A CA 1
ATOM 1716 C C . TYR A 1 212 ? -1.877 29.319 -42.859 1.00 92.88 212 TYR A C 1
ATOM 1718 O O . TYR A 1 212 ? -0.671 29.169 -43.051 1.00 92.88 212 TYR A O 1
ATOM 1726 N N . LEU A 1 213 ? -2.429 29.401 -41.649 1.00 95.38 213 LEU A N 1
ATOM 1727 C CA . LEU A 1 213 ? -1.725 29.166 -40.393 1.00 95.38 213 LEU A CA 1
ATOM 1728 C C . LEU A 1 213 ? -2.439 28.047 -39.632 1.00 95.38 213 LEU A C 1
ATOM 1730 O O . LEU A 1 213 ? -3.627 28.164 -39.330 1.00 95.38 213 LEU A O 1
ATOM 1734 N N . TYR A 1 214 ? -1.717 26.974 -39.325 1.00 96.62 214 TYR A N 1
ATOM 1735 C CA . TYR A 1 214 ? -2.201 25.835 -38.548 1.00 96.62 214 TYR A CA 1
ATOM 1736 C C . TYR A 1 214 ? -1.491 25.772 -37.199 1.00 96.62 214 TYR A C 1
ATOM 1738 O O . TYR A 1 214 ? -0.281 25.973 -37.138 1.00 96.62 214 TYR A O 1
ATOM 1746 N N . PHE A 1 215 ? -2.216 25.391 -36.147 1.00 97.06 215 PHE A N 1
ATOM 1747 C CA . PHE A 1 215 ? -1.644 24.953 -34.872 1.00 97.06 215 PHE A CA 1
ATOM 1748 C C . PHE A 1 215 ? -2.006 23.494 -34.613 1.00 97.06 215 PHE A C 1
ATOM 1750 O O . PHE A 1 215 ? -3.163 23.088 -34.739 1.00 97.06 215 PHE A O 1
ATOM 1757 N N . GLY A 1 216 ? -1.000 22.709 -34.243 1.00 95.00 216 GLY A N 1
ATOM 1758 C CA . GLY A 1 216 ? -1.092 21.274 -34.016 1.00 95.00 216 GLY A CA 1
ATOM 1759 C C . GLY A 1 216 ? -1.110 20.412 -35.278 1.00 95.00 216 GLY A C 1
ATOM 1760 O O . GLY A 1 216 ? -1.420 19.225 -35.188 1.00 95.00 216 GLY A O 1
ATOM 1761 N N . LYS A 1 217 ? -0.792 20.992 -36.444 1.00 94.69 217 LYS A N 1
ATOM 1762 C CA . LYS A 1 217 ? -0.613 20.285 -37.718 1.00 94.69 217 LYS A CA 1
ATOM 1763 C C . LYS A 1 217 ? 0.607 20.827 -38.470 1.00 94.69 217 LYS A C 1
ATOM 1765 O O . LYS A 1 217 ? 0.786 22.038 -38.562 1.00 94.69 217 LYS A O 1
ATOM 1770 N N . SER A 1 218 ? 1.403 19.925 -39.044 1.00 90.56 218 SER A N 1
ATOM 1771 C CA . SER A 1 218 ? 2.417 20.213 -40.073 1.00 90.56 218 SER A CA 1
ATOM 1772 C C . SER A 1 218 ? 2.104 19.437 -41.357 1.00 90.56 218 SER A C 1
ATOM 1774 O O . SER A 1 218 ? 1.275 18.529 -41.332 1.00 90.56 218 SER A O 1
ATOM 1776 N N . TRP A 1 219 ? 2.748 19.791 -42.474 1.00 87.00 219 TRP A N 1
ATOM 1777 C CA . TRP A 1 219 ? 2.540 19.158 -43.785 1.00 87.00 219 TRP A CA 1
ATOM 1778 C C . TRP A 1 219 ? 3.752 18.396 -44.338 1.00 87.00 219 TRP A C 1
ATOM 1780 O O . TRP A 1 219 ? 3.570 17.525 -45.185 1.00 87.00 219 TRP A O 1
ATOM 1790 N N . THR A 1 220 ? 4.976 18.686 -43.884 1.00 80.50 220 THR A N 1
ATOM 1791 C CA . THR A 1 220 ? 6.179 18.007 -44.396 1.00 80.50 220 THR A CA 1
ATOM 1792 C C . THR A 1 220 ? 7.208 17.768 -43.276 1.00 80.50 220 THR A C 1
ATOM 1794 O O . THR A 1 220 ? 8.066 18.624 -43.072 1.00 80.50 220 THR A O 1
ATOM 1797 N N . PRO A 1 221 ? 7.165 16.624 -42.559 1.00 81.81 221 PRO A N 1
ATOM 1798 C CA . PRO A 1 221 ? 6.179 15.540 -42.674 1.00 81.81 221 PRO A CA 1
ATOM 1799 C C . PRO A 1 221 ? 4.787 15.945 -42.158 1.00 81.81 221 PRO A C 1
ATOM 1801 O O . PRO A 1 221 ? 4.670 16.843 -41.321 1.00 81.81 221 PRO A O 1
ATOM 1804 N N . GLU A 1 222 ? 3.728 15.295 -42.657 1.00 87.69 222 GLU A N 1
ATOM 1805 C CA . GLU A 1 222 ? 2.375 15.498 -42.124 1.00 87.69 222 GLU A CA 1
ATOM 1806 C C . GLU A 1 222 ? 2.272 14.854 -40.743 1.00 87.69 222 GLU A C 1
ATOM 1808 O O . GLU A 1 222 ? 2.216 13.633 -40.608 1.00 87.69 222 GLU A O 1
ATOM 1813 N N . THR A 1 223 ? 2.282 15.686 -39.705 1.00 89.50 223 THR A N 1
ATOM 1814 C CA . THR A 1 223 ? 2.213 15.234 -38.316 1.00 89.50 223 THR A CA 1
ATOM 1815 C C . THR A 1 223 ? 1.240 16.086 -37.522 1.00 89.50 223 THR A C 1
ATOM 1817 O O . THR A 1 223 ? 1.030 17.268 -37.812 1.00 89.50 223 THR A O 1
ATOM 1820 N N . LEU A 1 224 ? 0.619 15.460 -36.523 1.00 92.50 224 LEU A N 1
ATOM 1821 C CA . LEU A 1 224 ? -0.361 16.082 -35.643 1.00 92.50 224 LEU A CA 1
ATOM 1822 C C . LEU A 1 224 ? 0.187 16.131 -34.223 1.00 92.50 224 LEU A C 1
ATOM 1824 O O . LEU A 1 224 ? 0.716 15.139 -33.719 1.00 92.50 224 LEU A O 1
ATOM 1828 N N . PHE A 1 225 ? 0.036 17.280 -33.579 1.00 92.88 225 PHE A N 1
ATOM 1829 C CA . PHE A 1 225 ? 0.416 17.443 -32.185 1.00 92.88 225 PHE A CA 1
ATOM 1830 C C . PHE A 1 225 ? -0.628 16.823 -31.258 1.00 92.88 225 PHE A C 1
ATOM 1832 O O . PHE A 1 225 ? -1.841 16.959 -31.461 1.00 92.88 225 PHE A O 1
ATOM 1839 N N . ARG A 1 226 ? -0.141 16.179 -30.197 1.00 90.81 226 ARG A N 1
ATOM 1840 C CA . ARG A 1 226 ? -0.962 15.707 -29.087 1.00 90.81 226 ARG A CA 1
ATOM 1841 C C . ARG A 1 226 ? -0.563 16.423 -27.799 1.00 90.81 226 ARG A C 1
ATOM 1843 O O . ARG A 1 226 ? 0.511 16.200 -27.249 1.00 90.81 226 ARG A O 1
ATOM 1850 N N . GLY A 1 227 ? -1.469 17.238 -27.282 1.00 92.88 227 GLY A N 1
ATOM 1851 C CA . GLY A 1 227 ? -1.241 18.040 -26.086 1.00 92.88 227 GLY A CA 1
ATOM 1852 C C . GLY A 1 227 ? -2.297 19.122 -25.943 1.00 92.88 227 GLY A C 1
ATOM 1853 O O . GLY A 1 227 ? -3.367 19.031 -26.532 1.00 92.88 227 GLY A O 1
ATOM 1854 N N . VAL A 1 228 ? -2.002 20.157 -25.175 1.00 93.31 228 VAL A N 1
ATOM 1855 C CA . VAL A 1 228 ? -2.831 21.357 -25.040 1.00 93.31 228 VAL A CA 1
ATOM 1856 C C . VAL A 1 228 ? -2.068 22.528 -25.640 1.00 93.31 228 VAL A C 1
ATOM 1858 O O . VAL A 1 228 ? -0.873 22.641 -25.387 1.00 93.31 228 VAL A O 1
ATOM 1861 N N . ILE A 1 229 ? -2.733 23.390 -26.408 1.00 95.62 229 ILE A N 1
ATOM 1862 C CA . ILE A 1 229 ? -2.181 24.669 -26.882 1.00 95.62 229 ILE A CA 1
ATOM 1863 C C . ILE A 1 229 ? -3.053 25.803 -26.348 1.00 95.62 229 ILE A C 1
ATOM 1865 O O . ILE A 1 229 ? -4.278 25.709 -26.387 1.00 95.62 229 ILE A O 1
ATOM 1869 N N . GLY A 1 230 ? -2.446 26.888 -25.875 1.00 94.88 230 GLY A N 1
ATOM 1870 C CA . GLY A 1 230 ? -3.197 28.070 -25.457 1.00 94.88 230 GLY A CA 1
ATOM 1871 C C . GLY A 1 230 ? -2.378 29.351 -25.445 1.00 94.88 230 GLY A C 1
ATOM 1872 O O . GLY A 1 230 ? -1.196 29.336 -25.785 1.00 94.88 230 GLY A O 1
ATOM 1873 N N . GLY A 1 231 ? -3.026 30.474 -25.130 1.00 94.94 231 GLY A N 1
ATOM 1874 C CA . GLY A 1 231 ? -2.403 31.803 -25.097 1.00 94.94 231 GLY A CA 1
ATOM 1875 C C . GLY A 1 231 ? -1.663 32.181 -26.385 1.00 94.94 231 GLY A C 1
ATOM 1876 O O . GLY A 1 231 ? -0.557 32.718 -26.328 1.00 94.94 231 GLY A O 1
ATOM 1877 N N . VAL A 1 232 ? -2.244 31.861 -27.544 1.00 96.88 232 VAL A N 1
ATOM 1878 C CA . VAL A 1 232 ? -1.641 32.110 -28.857 1.00 96.88 232 VAL A CA 1
ATOM 1879 C C . VAL A 1 232 ? -1.646 33.609 -29.146 1.00 96.88 232 VAL A C 1
ATOM 1881 O O . VAL A 1 232 ? -2.701 34.235 -29.126 1.00 96.88 232 VAL A O 1
ATOM 1884 N N . THR A 1 233 ? -0.490 34.183 -29.466 1.00 96.94 233 THR A N 1
ATOM 1885 C CA . THR A 1 233 ? -0.342 35.577 -29.908 1.00 96.94 233 THR A CA 1
ATOM 1886 C C . THR A 1 233 ? 0.384 35.640 -31.242 1.00 96.94 233 THR A C 1
ATOM 1888 O O . THR A 1 233 ? 1.335 34.890 -31.474 1.00 96.94 233 THR A O 1
ATOM 1891 N N . LEU A 1 234 ? -0.075 36.537 -32.114 1.00 96.12 234 LEU A N 1
ATOM 1892 C CA . LEU A 1 234 ? 0.506 36.785 -33.432 1.00 96.12 234 LEU A CA 1
ATOM 1893 C C . LEU A 1 234 ? 0.919 38.249 -33.531 1.00 96.12 234 LEU A C 1
ATOM 1895 O O . LEU A 1 234 ? 0.111 39.137 -33.247 1.00 96.12 234 LEU A O 1
ATOM 1899 N N . TRP A 1 235 ? 2.150 38.490 -33.974 1.00 95.62 235 TRP A N 1
ATOM 1900 C CA . TRP A 1 235 ? 2.707 39.827 -34.148 1.00 95.62 235 TRP A CA 1
ATOM 1901 C C . TRP A 1 235 ? 3.288 39.990 -35.549 1.00 95.62 235 TRP A C 1
ATOM 1903 O O . TRP A 1 235 ? 3.901 39.062 -36.080 1.00 95.62 235 TRP A O 1
ATOM 1913 N N . ASP A 1 236 ? 3.136 41.176 -36.134 1.00 93.56 236 ASP A N 1
ATOM 1914 C CA . ASP A 1 236 ? 3.684 41.528 -37.454 1.00 93.56 236 ASP A CA 1
ATOM 1915 C C . ASP A 1 236 ? 5.042 42.246 -37.386 1.00 93.56 236 ASP A C 1
ATOM 1917 O O . ASP A 1 236 ? 5.480 42.867 -38.355 1.00 93.56 236 ASP A O 1
ATOM 1921 N N . ARG A 1 237 ? 5.704 42.140 -36.233 1.00 95.25 237 ARG A N 1
ATOM 1922 C CA . ARG A 1 237 ? 7.058 42.626 -35.974 1.00 95.25 237 ARG A CA 1
ATOM 1923 C C . ARG A 1 237 ? 7.863 41.599 -35.186 1.00 95.25 237 ARG A C 1
ATOM 1925 O O . ARG A 1 237 ? 7.290 40.707 -34.545 1.00 95.25 237 ARG A O 1
ATOM 1932 N N . ALA A 1 238 ? 9.182 41.751 -35.188 1.00 96.06 238 ALA A N 1
ATOM 1933 C CA . ALA A 1 238 ? 10.025 41.067 -34.222 1.00 96.06 238 ALA A CA 1
ATOM 1934 C C . ALA A 1 238 ? 9.814 41.689 -32.832 1.00 96.06 238 ALA A C 1
ATOM 1936 O O . ALA A 1 238 ? 9.808 42.916 -32.684 1.00 96.06 238 ALA A O 1
ATOM 1937 N N . ILE A 1 239 ? 9.597 40.853 -31.815 1.00 97.06 239 ILE A N 1
ATOM 1938 C CA . ILE A 1 239 ? 9.592 41.313 -30.421 1.00 97.06 239 ILE A CA 1
ATOM 1939 C C . ILE A 1 239 ? 10.987 41.157 -29.813 1.00 97.06 239 ILE A C 1
ATOM 1941 O O . ILE A 1 239 ? 11.720 40.232 -30.167 1.00 97.06 239 ILE A O 1
ATOM 1945 N N . THR A 1 240 ? 11.362 42.053 -28.899 1.00 96.38 240 THR A N 1
ATOM 1946 C CA . THR A 1 240 ? 12.667 41.982 -28.221 1.00 96.38 240 THR A CA 1
ATOM 1947 C C . THR A 1 240 ? 12.702 40.868 -27.172 1.00 96.38 240 THR A C 1
ATOM 1949 O O . THR A 1 240 ? 11.668 40.332 -26.764 1.00 96.38 240 THR A O 1
ATOM 1952 N N . ALA A 1 241 ? 13.895 40.539 -26.667 1.00 96.56 241 ALA A N 1
ATOM 1953 C CA . ALA A 1 241 ? 14.044 39.574 -25.578 1.00 96.56 241 ALA A CA 1
ATOM 1954 C C . ALA A 1 241 ? 13.277 39.997 -24.309 1.00 96.56 241 ALA A C 1
ATOM 1956 O O . ALA A 1 241 ? 12.648 39.169 -23.653 1.00 96.56 241 ALA A O 1
ATOM 1957 N N . GLU A 1 242 ? 13.270 41.292 -23.986 1.00 96.56 242 GLU A N 1
ATOM 1958 C CA . GLU A 1 242 ? 12.535 41.852 -22.848 1.00 96.56 242 GLU A CA 1
ATOM 1959 C C . GLU A 1 242 ? 11.018 41.797 -23.059 1.00 96.56 242 GLU A C 1
ATOM 1961 O O . GLU A 1 242 ? 10.256 41.639 -22.105 1.00 96.56 242 GLU A O 1
ATOM 1966 N N . GLU A 1 243 ? 10.548 41.946 -24.298 1.00 96.69 243 GLU A N 1
ATOM 1967 C CA . GLU A 1 243 ? 9.137 41.758 -24.641 1.00 96.69 243 GLU A CA 1
ATOM 1968 C C . GLU A 1 243 ? 8.724 40.291 -24.543 1.00 96.69 243 GLU A C 1
ATOM 1970 O O . GLU A 1 243 ? 7.679 40.009 -23.961 1.00 96.69 243 GLU A O 1
ATOM 1975 N N . ALA A 1 244 ? 9.556 39.358 -25.016 1.00 96.94 244 ALA A N 1
ATOM 1976 C CA . ALA A 1 244 ? 9.316 37.924 -24.869 1.00 96.94 244 ALA A CA 1
ATOM 1977 C C . ALA A 1 244 ? 9.254 37.501 -23.389 1.00 96.94 244 ALA A C 1
ATOM 1979 O O . ALA A 1 244 ? 8.364 36.740 -23.002 1.00 96.94 244 ALA A O 1
ATOM 1980 N N . ALA A 1 245 ? 10.147 38.033 -22.545 1.00 95.94 245 ALA A N 1
ATOM 1981 C CA . ALA A 1 245 ? 10.138 37.804 -21.100 1.00 95.94 245 ALA A CA 1
ATOM 1982 C C . ALA A 1 245 ? 8.870 38.357 -20.429 1.00 95.94 245 ALA A C 1
ATOM 1984 O O . ALA A 1 245 ? 8.195 37.639 -19.692 1.00 95.94 245 ALA A O 1
ATOM 1985 N N . ARG A 1 246 ? 8.485 39.603 -20.735 1.00 95.38 246 ARG A N 1
ATOM 1986 C CA . ARG A 1 246 ? 7.251 40.203 -20.197 1.00 95.38 246 ARG A CA 1
ATOM 1987 C C . ARG A 1 246 ? 5.996 39.463 -20.651 1.00 95.38 246 ARG A C 1
ATOM 1989 O O . ARG A 1 246 ? 5.079 39.274 -19.854 1.00 95.38 246 ARG A O 1
ATOM 1996 N N . LEU A 1 247 ? 5.958 39.039 -21.913 1.00 95.44 247 LEU A N 1
ATOM 1997 C CA . LEU A 1 247 ? 4.850 38.266 -22.460 1.00 95.44 247 LEU A CA 1
ATOM 1998 C C . LEU A 1 247 ? 4.720 36.916 -21.746 1.00 95.44 247 LEU A C 1
ATOM 2000 O O . LEU A 1 247 ? 3.607 36.535 -21.388 1.00 95.44 247 LEU A O 1
ATOM 2004 N N . TYR A 1 248 ? 5.844 36.237 -21.489 1.00 95.62 248 TYR A N 1
ATOM 2005 C CA . TYR A 1 248 ? 5.882 35.025 -20.671 1.00 95.62 248 TYR A CA 1
ATOM 2006 C C . TYR A 1 248 ? 5.313 35.275 -19.273 1.00 95.62 248 TYR A C 1
ATOM 2008 O O . TYR A 1 248 ? 4.388 34.577 -18.869 1.00 95.62 248 TYR A O 1
ATOM 2016 N N . ASP A 1 249 ? 5.800 36.283 -18.549 1.00 93.62 249 ASP A N 1
ATOM 2017 C CA . ASP A 1 249 ? 5.355 36.550 -17.178 1.00 93.62 249 ASP A CA 1
ATOM 2018 C C . ASP A 1 249 ? 3.848 36.845 -17.108 1.00 93.62 249 ASP A C 1
ATOM 2020 O O . ASP A 1 249 ? 3.131 36.261 -16.290 1.00 93.62 249 ASP A O 1
ATOM 2024 N N . GLN A 1 250 ? 3.345 37.694 -18.009 1.00 93.12 250 GLN A N 1
ATOM 2025 C CA . GLN A 1 250 ? 1.930 38.076 -18.066 1.00 93.12 250 GLN A CA 1
ATOM 2026 C C . GLN A 1 250 ? 1.014 36.873 -18.301 1.00 93.12 250 GLN A C 1
ATOM 2028 O O . GLN A 1 250 ? -0.044 36.715 -17.681 1.00 93.12 250 GLN A O 1
ATOM 2033 N N . GLN A 1 251 ? 1.407 36.024 -19.232 1.00 92.31 251 GLN A N 1
ATOM 2034 C CA . GLN A 1 251 ? 0.639 34.855 -19.596 1.00 92.31 251 GLN A CA 1
ATOM 2035 C C . GLN A 1 251 ? 0.800 33.721 -18.564 1.00 92.31 251 GLN A C 1
ATOM 2037 O O . GLN A 1 251 ? -0.185 33.077 -18.220 1.00 92.31 251 GLN A O 1
ATOM 2042 N N . ASN A 1 252 ? 1.979 33.518 -17.973 1.00 89.81 252 ASN A N 1
ATOM 2043 C CA . ASN A 1 252 ? 2.165 32.564 -16.878 1.00 89.81 252 ASN A CA 1
ATOM 2044 C C . ASN A 1 252 ? 1.294 32.944 -15.668 1.00 89.81 252 ASN A C 1
ATOM 2046 O O . ASN A 1 252 ? 0.617 32.092 -15.096 1.00 89.81 252 ASN A O 1
ATOM 2050 N N . GLN A 1 253 ? 1.229 34.235 -15.327 1.00 87.69 253 GLN A N 1
ATOM 2051 C CA . GLN A 1 253 ? 0.337 34.747 -14.283 1.00 87.69 253 GLN A CA 1
ATOM 2052 C C . GLN A 1 253 ? -1.145 34.523 -14.626 1.00 87.69 253 GLN A C 1
ATOM 2054 O O . GLN A 1 253 ? -1.941 34.129 -13.768 1.00 87.69 253 GLN A O 1
ATOM 2059 N N . THR A 1 254 ? -1.517 34.738 -15.889 1.00 84.19 254 THR A N 1
ATOM 2060 C CA . THR A 1 254 ? -2.854 34.434 -16.424 1.00 84.19 254 THR A CA 1
ATOM 2061 C C . THR A 1 254 ? -3.200 32.958 -16.214 1.00 84.19 254 THR A C 1
ATOM 2063 O O . THR A 1 254 ? -4.247 32.647 -15.648 1.00 84.19 254 THR A O 1
ATOM 2066 N N . TYR A 1 255 ? -2.298 32.048 -16.579 1.00 83.44 255 TYR A N 1
ATOM 2067 C CA . TYR A 1 255 ? -2.482 30.609 -16.399 1.00 83.44 255 TYR A CA 1
ATOM 2068 C C . TYR A 1 255 ? -2.568 30.189 -14.937 1.00 83.44 255 TYR A C 1
ATOM 2070 O O . TYR A 1 255 ? -3.468 29.437 -14.582 1.00 83.44 255 TYR A O 1
ATOM 2078 N N . GLN A 1 256 ? -1.692 30.704 -14.073 1.00 80.19 256 GLN A N 1
ATOM 2079 C CA . GLN A 1 256 ? -1.763 30.444 -12.633 1.00 80.19 256 GLN A CA 1
ATOM 2080 C C . GLN A 1 256 ? -3.110 30.883 -12.051 1.00 80.19 256 GLN A C 1
ATOM 2082 O O . GLN A 1 256 ? -3.678 30.190 -11.211 1.00 80.19 256 GLN A O 1
ATOM 2087 N N . THR A 1 257 ? -3.652 32.000 -12.539 1.00 82.25 257 THR A N 1
ATOM 2088 C CA . THR A 1 257 ? -4.978 32.487 -12.144 1.00 82.25 257 THR A CA 1
ATOM 2089 C C . THR A 1 257 ? -6.090 31.560 -12.643 1.00 82.25 257 THR A C 1
ATOM 2091 O O . THR A 1 257 ? -7.027 31.277 -11.901 1.00 82.25 257 THR A O 1
ATOM 2094 N N . ILE A 1 258 ? -5.991 31.049 -13.874 1.00 80.44 258 ILE A N 1
ATOM 2095 C CA . ILE A 1 258 ? -6.950 30.083 -14.431 1.00 80.44 258 ILE A CA 1
ATOM 2096 C C . ILE A 1 258 ? -6.913 28.768 -13.649 1.00 80.44 258 ILE A C 1
ATOM 2098 O O . ILE A 1 258 ? -7.962 28.318 -13.195 1.00 80.44 258 ILE A O 1
ATOM 2102 N N . ASP A 1 259 ? -5.729 28.187 -13.440 1.00 75.81 259 ASP A N 1
ATOM 2103 C CA . ASP A 1 259 ? -5.548 26.944 -12.681 1.00 75.81 259 ASP A CA 1
ATOM 2104 C C . ASP A 1 259 ? -6.077 27.111 -11.241 1.00 75.81 259 ASP A C 1
ATOM 2106 O O . ASP A 1 259 ? -6.792 26.246 -10.729 1.00 75.81 259 ASP A O 1
ATOM 2110 N N . HIS A 1 260 ? -5.817 28.265 -10.612 1.00 76.06 260 HIS A N 1
ATOM 2111 C CA . HIS A 1 260 ? -6.365 28.608 -9.298 1.00 76.06 260 HIS A CA 1
ATOM 2112 C C . HIS A 1 260 ? -7.899 28.691 -9.300 1.00 76.06 260 HIS A C 1
ATOM 2114 O O . HIS A 1 260 ? -8.549 28.102 -8.437 1.00 76.06 260 HIS A O 1
ATOM 2120 N N . ASN A 1 261 ? -8.493 29.388 -10.273 1.00 79.62 261 ASN A N 1
ATOM 2121 C CA . ASN A 1 261 ? -9.945 29.547 -10.370 1.00 79.62 261 ASN A CA 1
ATOM 2122 C C . ASN A 1 261 ? -10.655 28.223 -10.671 1.00 79.62 261 ASN A C 1
ATOM 2124 O O . ASN A 1 261 ? -11.700 27.957 -10.080 1.00 79.62 261 ASN A O 1
ATOM 2128 N N . ILE A 1 262 ? -10.087 27.375 -11.534 1.00 74.81 262 ILE A N 1
ATOM 2129 C CA . ILE A 1 262 ? -10.592 26.017 -11.787 1.00 74.81 262 ILE A CA 1
ATOM 2130 C C . ILE A 1 262 ? -10.577 25.214 -10.484 1.00 74.81 262 ILE A C 1
ATOM 2132 O O . ILE A 1 262 ? -11.610 24.673 -10.094 1.00 74.81 262 ILE A O 1
ATOM 2136 N N . GLY A 1 263 ? -9.454 25.217 -9.756 1.00 69.12 263 GLY A N 1
ATOM 2137 C CA . GLY A 1 263 ? -9.348 24.534 -8.465 1.00 69.12 263 GLY A CA 1
ATOM 2138 C C . GLY A 1 263 ? -10.343 25.054 -7.422 1.00 69.12 263 GLY A C 1
ATOM 2139 O O . GLY A 1 263 ? -10.925 24.271 -6.671 1.00 69.12 263 GLY A O 1
ATOM 2140 N N . LEU A 1 264 ? -10.596 26.366 -7.396 1.00 71.62 264 LEU A N 1
ATOM 2141 C CA . LEU A 1 264 ? -11.577 26.986 -6.506 1.00 71.62 264 LEU A CA 1
ATOM 2142 C C . LEU A 1 264 ? -13.021 26.614 -6.880 1.00 71.62 264 LEU A C 1
ATOM 2144 O O . LEU A 1 264 ? -13.814 26.314 -5.987 1.00 71.62 264 LEU A O 1
ATOM 2148 N N . ILE A 1 265 ? -13.363 26.589 -8.172 1.00 72.94 265 ILE A N 1
ATOM 2149 C CA . ILE A 1 265 ? -14.679 26.156 -8.671 1.00 72.94 265 ILE A CA 1
ATOM 2150 C C . ILE A 1 265 ? -14.909 24.676 -8.354 1.00 72.94 265 ILE A C 1
ATOM 2152 O O . ILE A 1 265 ? -15.964 24.328 -7.823 1.00 72.94 265 ILE A O 1
ATOM 2156 N N . ASP A 1 266 ? -13.921 23.819 -8.614 1.00 66.81 266 ASP A N 1
ATOM 2157 C CA . ASP A 1 266 ? -13.994 22.393 -8.295 1.00 66.81 266 ASP A CA 1
ATOM 2158 C C . ASP A 1 266 ? -14.127 22.180 -6.777 1.00 66.81 266 ASP A C 1
ATOM 2160 O O . ASP A 1 266 ? -14.974 21.408 -6.323 1.00 66.81 266 ASP A O 1
ATOM 2164 N N . GLY A 1 267 ? -13.375 22.934 -5.969 1.00 65.12 267 GLY A N 1
ATOM 2165 C CA . GLY A 1 267 ? -13.485 22.920 -4.509 1.00 65.12 267 GLY A CA 1
ATOM 2166 C C . GLY A 1 267 ? -14.861 23.367 -4.000 1.00 65.12 267 GLY A C 1
ATOM 2167 O O . GLY A 1 267 ? -15.458 22.701 -3.151 1.00 65.12 267 GLY A O 1
ATOM 2168 N N . LEU A 1 268 ? -15.409 24.459 -4.544 1.00 69.06 268 LEU A N 1
ATOM 2169 C CA . LEU A 1 268 ? -16.757 24.951 -4.233 1.00 69.06 268 LEU A CA 1
ATOM 2170 C C . LEU A 1 268 ? -17.839 23.951 -4.632 1.00 69.06 268 LEU A C 1
ATOM 2172 O O . LEU A 1 268 ? -18.806 23.766 -3.896 1.00 69.06 268 LEU A O 1
ATOM 2176 N N . ALA A 1 269 ? -17.684 23.291 -5.774 1.00 66.12 269 ALA A N 1
ATOM 2177 C CA . ALA A 1 269 ? -18.619 22.281 -6.234 1.00 66.12 269 ALA A CA 1
ATOM 2178 C C . ALA A 1 269 ? -18.614 21.036 -5.348 1.00 66.12 269 ALA A C 1
ATOM 2180 O O . ALA A 1 269 ? -19.681 20.539 -4.988 1.00 66.12 269 ALA A O 1
ATOM 2181 N N . VAL A 1 270 ? -17.434 20.572 -4.930 1.00 60.56 270 VAL A N 1
ATOM 2182 C CA . VAL A 1 270 ? -17.303 19.496 -3.941 1.00 60.56 270 VAL A CA 1
ATOM 2183 C C . VAL A 1 270 ? -17.939 19.915 -2.618 1.00 60.56 270 VAL A C 1
ATOM 2185 O O . VAL A 1 270 ? -18.704 19.150 -2.031 1.00 60.56 270 VAL A O 1
ATOM 2188 N N . PHE A 1 271 ? -17.705 21.147 -2.167 1.00 65.56 271 PHE A N 1
ATOM 2189 C CA . PHE A 1 271 ? -18.340 21.681 -0.965 1.00 65.56 271 PHE A CA 1
ATOM 2190 C C . PHE A 1 271 ? -19.874 21.726 -1.082 1.00 65.56 271 PHE A C 1
ATOM 2192 O O . PHE A 1 271 ? -20.577 21.272 -0.178 1.00 65.56 271 PHE A O 1
ATOM 2199 N N . LEU A 1 272 ? -20.416 22.199 -2.208 1.00 67.25 272 LEU A N 1
ATOM 2200 C CA . LEU A 1 272 ? -21.856 22.200 -2.490 1.00 67.25 272 LEU A CA 1
ATOM 2201 C C . LEU A 1 272 ? -22.426 20.782 -2.566 1.00 67.25 272 LEU A C 1
ATOM 2203 O O . LEU A 1 272 ? -23.506 20.537 -2.029 1.00 67.25 272 LEU A O 1
ATOM 2207 N N . ALA A 1 273 ? -21.702 19.837 -3.165 1.00 62.94 273 ALA A N 1
ATOM 2208 C CA . ALA A 1 273 ? -22.079 18.430 -3.176 1.00 62.94 273 ALA A CA 1
ATOM 2209 C C . ALA A 1 273 ? -22.141 17.871 -1.748 1.00 62.94 273 ALA A C 1
ATOM 2211 O O . ALA A 1 273 ? -23.130 17.233 -1.394 1.00 62.94 273 ALA A O 1
ATOM 2212 N N . ILE A 1 274 ? -21.164 18.187 -0.890 1.00 58.88 274 ILE A N 1
ATOM 2213 C CA . ILE A 1 274 ? -21.170 17.821 0.535 1.00 58.88 274 ILE A CA 1
ATOM 2214 C C . ILE A 1 274 ? -22.368 18.447 1.264 1.00 58.88 274 ILE A C 1
ATOM 2216 O O . ILE A 1 274 ? -23.026 17.759 2.046 1.00 58.88 274 ILE A O 1
ATOM 2220 N N . LEU A 1 275 ? -22.703 19.715 1.003 1.00 64.38 275 LEU A N 1
ATOM 2221 C CA . LEU A 1 275 ? -23.863 20.378 1.612 1.00 64.38 275 LEU A CA 1
ATOM 2222 C C . LEU A 1 275 ? -25.194 19.769 1.156 1.00 64.38 275 LEU A C 1
ATOM 2224 O O . LEU A 1 275 ? -26.049 19.475 1.993 1.00 64.38 275 LEU A O 1
ATOM 2228 N N . LEU A 1 276 ? -25.378 19.549 -0.149 1.00 65.44 276 LEU A N 1
ATOM 2229 C CA . LEU A 1 276 ? -26.570 18.909 -0.720 1.00 65.44 276 LEU A CA 1
ATOM 2230 C C . LEU A 1 276 ? -26.712 17.466 -0.228 1.00 65.44 276 LEU A C 1
ATOM 2232 O O . LEU A 1 276 ? -27.815 17.003 0.082 1.00 65.44 276 LEU A O 1
ATOM 2236 N N . PHE A 1 277 ? -25.591 16.770 -0.070 1.00 58.41 277 PHE A N 1
ATOM 2237 C CA . PHE A 1 277 ? -25.540 15.442 0.513 1.00 58.41 277 PHE A CA 1
ATOM 2238 C C . PHE A 1 277 ? -25.917 15.461 2.001 1.00 58.41 277 PHE A C 1
ATOM 2240 O O . PHE A 1 277 ? -26.819 14.737 2.424 1.00 58.41 277 PHE A O 1
ATOM 2247 N N . GLY A 1 278 ? -25.321 16.356 2.793 1.00 60.56 278 GLY A N 1
ATOM 2248 C CA . GLY A 1 278 ? -25.671 16.577 4.197 1.00 60.56 278 GLY A CA 1
ATOM 2249 C C . GLY A 1 278 ? -27.145 16.947 4.385 1.00 60.56 278 GLY A C 1
ATOM 2250 O O . GLY A 1 278 ? -27.810 16.432 5.285 1.00 60.56 278 GLY A O 1
ATOM 2251 N N . PHE A 1 279 ? -27.700 17.764 3.487 1.00 66.25 279 PHE A N 1
ATOM 2252 C CA . PHE A 1 279 ? -29.124 18.086 3.449 1.00 66.25 279 PHE A CA 1
ATOM 2253 C C . PHE A 1 279 ? -29.983 16.855 3.142 1.00 66.25 279 PHE A C 1
ATOM 2255 O O . PHE A 1 279 ? -30.992 16.630 3.811 1.00 66.25 279 PHE A O 1
ATOM 2262 N N . SER A 1 280 ? -29.572 16.017 2.190 1.00 62.94 280 SER A N 1
ATOM 2263 C CA . SER A 1 280 ? -30.253 14.754 1.873 1.00 62.94 280 SER A CA 1
ATOM 2264 C C . SER A 1 280 ? -30.311 13.837 3.095 1.00 62.94 280 SER A C 1
ATOM 2266 O O . SER A 1 280 ? -31.376 13.326 3.444 1.00 62.94 280 SER A O 1
ATOM 2268 N N . LEU A 1 281 ? -29.197 13.709 3.820 1.00 55.22 281 LEU A N 1
ATOM 2269 C CA . LEU A 1 281 ? -29.127 12.945 5.067 1.00 55.22 281 LEU A CA 1
ATOM 2270 C C . LEU A 1 281 ? -29.998 13.537 6.166 1.00 55.22 281 LEU A C 1
ATOM 2272 O O . LEU A 1 281 ? -30.695 12.803 6.866 1.00 55.22 281 LEU A O 1
ATOM 2276 N N . TYR A 1 282 ? -30.001 14.860 6.303 1.00 65.44 282 TYR A N 1
ATOM 2277 C CA . TYR A 1 282 ? -30.870 15.555 7.240 1.00 65.44 282 TYR A CA 1
ATOM 2278 C C . TYR A 1 282 ? -32.351 15.287 6.946 1.00 65.44 282 TYR A C 1
ATOM 2280 O O . TYR A 1 282 ? -33.128 15.017 7.867 1.00 65.44 282 TYR A O 1
ATOM 2288 N N . GLN A 1 283 ? -32.747 15.301 5.669 1.00 68.50 283 GLN A N 1
ATOM 2289 C CA . GLN A 1 283 ? -34.113 14.978 5.264 1.00 68.50 283 GLN A CA 1
ATOM 2290 C C . GLN A 1 283 ? -34.458 13.516 5.545 1.00 68.50 283 GLN A C 1
ATOM 2292 O O . GLN A 1 283 ? -35.530 13.259 6.094 1.00 68.50 283 GLN A O 1
ATOM 2297 N N . ILE A 1 284 ? -33.542 12.579 5.266 1.00 63.28 284 ILE A N 1
ATOM 2298 C CA . ILE A 1 284 ? -33.704 11.152 5.585 1.00 63.28 284 ILE A CA 1
ATOM 2299 C C . ILE A 1 284 ? -33.861 10.947 7.100 1.00 63.28 284 ILE A C 1
ATOM 2301 O O . ILE A 1 284 ? -34.771 10.249 7.549 1.00 63.28 284 ILE A O 1
ATOM 2305 N N . ALA A 1 285 ? -33.039 11.617 7.910 1.00 55.59 285 ALA A N 1
ATOM 2306 C CA . ALA A 1 285 ? -33.108 11.561 9.368 1.00 55.59 285 ALA A CA 1
ATOM 2307 C C . ALA A 1 285 ? -34.412 12.159 9.937 1.00 55.59 285 ALA A C 1
ATOM 2309 O O . ALA A 1 285 ? -34.852 11.762 11.019 1.00 55.59 285 ALA A O 1
ATOM 2310 N N . ARG A 1 286 ? -35.050 13.089 9.208 1.00 59.50 286 ARG A N 1
ATOM 2311 C CA . ARG A 1 286 ? -36.332 13.732 9.554 1.00 59.50 286 ARG A CA 1
ATOM 2312 C C . ARG A 1 286 ? -37.578 12.997 9.054 1.00 59.50 286 ARG A C 1
ATOM 2314 O O . ARG A 1 286 ? -38.692 13.494 9.270 1.00 59.50 286 ARG A O 1
ATOM 2321 N N . ILE A 1 287 ? -37.442 11.848 8.395 1.00 60.44 287 ILE A N 1
ATOM 2322 C CA . ILE A 1 287 ? -38.599 11.044 7.986 1.00 60.44 287 ILE A CA 1
ATOM 2323 C C . ILE A 1 287 ? -39.335 10.556 9.253 1.00 60.44 287 ILE A C 1
ATOM 2325 O O . ILE A 1 287 ? -38.720 9.917 10.111 1.00 60.44 287 ILE A O 1
ATOM 2329 N N . PRO A 1 288 ? -40.637 10.877 9.423 1.00 49.62 288 PRO A N 1
ATOM 2330 C CA . PRO A 1 288 ? -41.386 10.537 10.628 1.00 49.62 288 PRO A CA 1
ATOM 2331 C C . PRO A 1 288 ? -41.401 9.035 10.948 1.00 49.62 288 PRO A C 1
ATOM 2333 O O . PRO A 1 288 ? -41.523 8.182 10.071 1.00 49.62 288 PRO A O 1
ATOM 2336 N N . ARG A 1 289 ? -41.361 8.755 12.254 1.00 49.44 289 ARG A N 1
ATOM 2337 C CA . ARG A 1 289 ? -41.195 7.480 12.982 1.00 49.44 289 ARG A CA 1
ATOM 2338 C C . ARG A 1 289 ? -42.136 6.303 12.625 1.00 49.44 289 ARG A C 1
ATOM 2340 O O . ARG A 1 289 ? -42.012 5.253 13.243 1.00 49.44 289 ARG A O 1
ATOM 2347 N N . ALA A 1 290 ? -43.061 6.435 11.672 1.00 48.38 290 ALA A N 1
ATOM 2348 C CA . ALA A 1 290 ? -44.164 5.482 11.462 1.00 48.38 290 ALA A CA 1
ATOM 2349 C C . ALA A 1 290 ? -43.949 4.444 10.336 1.00 48.38 290 ALA A C 1
ATOM 2351 O O . ALA A 1 290 ? -44.720 3.496 10.224 1.00 48.38 290 ALA A O 1
ATOM 2352 N N . VAL A 1 291 ? -42.920 4.589 9.497 1.00 49.19 291 VAL A N 1
ATOM 2353 C CA . VAL A 1 291 ? -42.823 3.824 8.236 1.00 49.19 291 VAL A CA 1
ATOM 2354 C C . VAL A 1 291 ? -42.229 2.414 8.377 1.00 49.19 291 VAL A C 1
ATOM 2356 O O . VAL A 1 291 ? -42.786 1.504 7.767 1.00 49.19 291 VAL A O 1
ATOM 2359 N N . PRO A 1 292 ? -41.211 2.144 9.224 1.00 47.31 292 PRO A N 1
ATOM 2360 C CA . PRO A 1 292 ? -40.802 0.760 9.478 1.00 47.31 292 PRO A CA 1
ATOM 2361 C C . PRO A 1 292 ? -41.924 -0.071 10.115 1.00 47.31 292 PRO A C 1
ATOM 2363 O O . PRO A 1 292 ? -41.963 -1.279 9.925 1.00 47.31 292 PRO A O 1
ATOM 2366 N N . GLY A 1 293 ? -42.863 0.578 10.818 1.00 47.59 293 GLY A N 1
ATOM 2367 C CA . GLY A 1 293 ? -44.048 -0.074 11.372 1.00 47.59 293 GLY A CA 1
ATOM 2368 C C . GLY A 1 293 ? -44.909 -0.732 10.293 1.00 47.59 293 GLY A C 1
ATOM 2369 O O . GLY A 1 293 ? -45.276 -1.886 10.440 1.00 47.59 293 GLY A O 1
ATOM 2370 N N . LEU A 1 294 ? -45.148 -0.077 9.155 1.00 46.41 294 LEU A N 1
ATOM 2371 C CA . LEU A 1 294 ? -46.030 -0.612 8.106 1.00 46.41 294 LEU A CA 1
ATOM 2372 C C . LEU A 1 294 ? -45.485 -1.850 7.370 1.00 46.41 294 LEU A C 1
ATOM 2374 O O . LEU A 1 294 ? -46.280 -2.611 6.832 1.00 46.41 294 LEU A O 1
ATOM 2378 N N . LEU A 1 295 ? -44.169 -2.089 7.392 1.00 47.12 295 LEU A N 1
ATOM 2379 C CA . LEU A 1 295 ? -43.543 -3.295 6.821 1.00 47.12 295 LEU A CA 1
ATOM 2380 C C . LEU A 1 295 ? -43.161 -4.352 7.878 1.00 47.12 295 LEU A C 1
ATOM 2382 O O . LEU A 1 295 ? -42.883 -5.491 7.518 1.00 47.12 295 LEU A O 1
ATOM 2386 N N . LEU A 1 296 ? -43.146 -4.003 9.173 1.00 45.97 296 LEU A N 1
ATOM 2387 C CA . LEU A 1 296 ? -42.719 -4.886 10.276 1.00 45.97 296 LEU A CA 1
ATOM 2388 C C . LEU A 1 296 ? -43.824 -5.184 11.309 1.00 45.97 296 LEU A C 1
ATOM 2390 O O . LEU A 1 296 ? -43.572 -5.900 12.279 1.00 45.97 296 LEU A O 1
ATOM 2394 N N . LEU A 1 297 ? -45.051 -4.696 11.092 1.00 45.59 297 LEU A N 1
ATOM 2395 C CA . LEU A 1 297 ? -46.234 -4.987 11.915 1.00 45.59 297 LEU A CA 1
ATOM 2396 C C . LEU A 1 297 ? -46.515 -6.489 12.172 1.00 45.59 297 LEU A C 1
ATOM 2398 O O . LEU A 1 297 ? -47.026 -6.770 13.255 1.00 45.59 297 LEU A O 1
ATOM 2402 N N . PRO A 1 298 ? -46.137 -7.471 11.317 1.00 54.03 298 PRO A N 1
ATOM 2403 C CA . PRO A 1 298 ? -46.353 -8.887 11.637 1.00 54.03 298 PRO A CA 1
ATOM 2404 C C . PRO A 1 298 ? -45.542 -9.413 12.835 1.00 54.03 298 PRO A C 1
ATOM 2406 O O . PRO A 1 298 ? -45.811 -10.511 13.306 1.00 54.03 298 PRO A O 1
ATOM 2409 N N . LEU A 1 299 ? -44.539 -8.674 13.330 1.00 49.81 299 LEU A N 1
ATOM 2410 C CA . LEU A 1 299 ? -43.621 -9.160 14.372 1.00 49.81 299 LEU A CA 1
ATOM 2411 C C . LEU A 1 299 ? -43.985 -8.721 15.801 1.00 49.81 299 LEU A C 1
ATOM 2413 O O . LEU A 1 299 ? -43.293 -9.112 16.736 1.00 49.81 299 LEU A O 1
ATOM 2417 N N . GLY A 1 300 ? -45.045 -7.927 15.999 1.00 58.19 300 GLY A N 1
ATOM 2418 C CA . GLY A 1 300 ? -45.517 -7.532 17.339 1.00 58.19 300 GLY A CA 1
ATOM 2419 C C . GLY A 1 300 ? -44.635 -6.510 18.075 1.00 58.19 300 GLY A C 1
ATOM 2420 O O . GLY A 1 300 ? -44.735 -6.365 19.292 1.00 58.19 300 GLY A O 1
ATOM 2421 N N . TRP A 1 301 ? -43.747 -5.798 17.374 1.00 48.62 301 TRP A N 1
ATOM 2422 C CA . TRP A 1 301 ? -42.832 -4.836 18.000 1.00 48.62 301 TRP A CA 1
ATOM 2423 C C . TRP A 1 301 ? -43.502 -3.470 18.161 1.00 48.62 301 TRP A C 1
ATOM 2425 O O . TRP A 1 301 ? -43.994 -2.884 17.197 1.00 48.62 301 TRP A O 1
ATOM 2435 N N . THR A 1 302 ? -43.480 -2.921 19.375 1.00 65.06 302 THR A N 1
ATOM 2436 C CA . THR A 1 302 ? -43.987 -1.569 19.642 1.00 65.06 302 THR A CA 1
ATOM 2437 C C . THR A 1 302 ? -43.042 -0.510 19.055 1.00 65.06 302 THR A C 1
ATOM 2439 O O . THR A 1 302 ? -41.819 -0.684 18.994 1.00 65.06 302 THR A O 1
ATOM 2442 N N . THR A 1 303 ? -43.593 0.634 18.644 1.00 61.19 303 THR A N 1
ATOM 2443 C CA . THR A 1 303 ? -42.838 1.782 18.097 1.00 61.19 303 THR A CA 1
ATOM 2444 C C . THR A 1 303 ? -41.738 2.278 19.042 1.00 61.19 303 THR A C 1
ATOM 2446 O O . THR A 1 303 ? -40.681 2.714 18.589 1.00 61.19 303 THR A O 1
ATOM 2449 N N . GLN A 1 304 ? -41.943 2.142 20.354 1.00 64.62 304 GLN A N 1
ATOM 2450 C CA . GLN A 1 304 ? -40.993 2.545 21.391 1.00 64.62 304 GLN A CA 1
ATOM 2451 C C . GLN A 1 304 ? -39.747 1.638 21.452 1.00 64.62 304 GLN A C 1
ATOM 2453 O O . GLN A 1 304 ? -38.634 2.125 21.665 1.00 64.62 304 GLN A O 1
ATOM 2458 N N . THR A 1 305 ? -39.907 0.332 21.214 1.00 59.75 305 THR A N 1
ATOM 2459 C CA . THR A 1 305 ? -38.793 -0.632 21.156 1.00 59.75 305 THR A CA 1
ATOM 2460 C C . THR A 1 305 ? -37.936 -0.402 19.912 1.00 59.75 305 THR A C 1
ATOM 2462 O O . THR A 1 305 ? -36.706 -0.372 19.997 1.00 59.75 305 THR A O 1
ATOM 2465 N N . LEU A 1 306 ? -38.575 -0.127 18.768 1.00 57.16 306 LEU A N 1
ATOM 2466 C CA . LEU A 1 306 ? -37.880 0.250 17.534 1.00 57.16 306 LEU A CA 1
ATOM 2467 C C . LEU A 1 306 ? -37.104 1.565 17.688 1.00 57.16 306 LEU A C 1
ATOM 2469 O O . LEU A 1 306 ? -36.012 1.696 17.141 1.00 57.16 306 LEU A O 1
ATOM 2473 N N . GLU A 1 307 ? -37.621 2.525 18.457 1.00 64.94 307 GLU A N 1
ATOM 2474 C CA . GLU A 1 307 ? -36.958 3.814 18.669 1.00 64.94 307 GLU A CA 1
ATOM 2475 C C . GLU A 1 307 ? -35.690 3.693 19.527 1.00 64.94 307 GLU A C 1
ATOM 2477 O O . GLU A 1 307 ? -34.646 4.246 19.165 1.00 64.94 307 GLU A O 1
ATOM 2482 N N . LYS A 1 308 ? -35.745 2.911 20.616 1.00 65.62 308 LYS A N 1
ATOM 2483 C CA . LYS A 1 308 ? -34.571 2.642 21.465 1.00 65.62 308 LYS A CA 1
ATOM 2484 C C . LYS A 1 308 ? -33.479 1.879 20.716 1.00 65.62 308 LYS A C 1
ATOM 2486 O O . LYS A 1 308 ? -32.301 2.181 20.894 1.00 65.62 308 LYS A O 1
ATOM 2491 N N . LEU A 1 309 ? -33.858 0.935 19.853 1.00 62.16 309 LEU A N 1
ATOM 2492 C CA . LEU A 1 309 ? -32.902 0.177 19.046 1.00 62.16 309 LEU A CA 1
ATOM 2493 C C . LEU A 1 309 ? -32.333 1.009 17.889 1.00 62.16 309 LEU A C 1
ATOM 2495 O O . LEU A 1 309 ? -31.136 0.942 17.640 1.00 62.16 309 LEU A O 1
ATOM 2499 N N . ALA A 1 310 ? -33.134 1.827 17.201 1.00 74.12 310 ALA A N 1
ATOM 2500 C CA . ALA A 1 310 ? -32.704 2.510 15.978 1.00 74.12 310 ALA A CA 1
ATOM 2501 C C . ALA A 1 310 ? -31.661 3.616 16.200 1.00 74.12 310 ALA A C 1
ATOM 2503 O O . ALA A 1 310 ? -30.840 3.852 15.314 1.00 74.12 310 ALA A O 1
ATOM 2504 N N . LYS A 1 311 ? -31.674 4.308 17.347 1.00 81.31 311 LYS A N 1
ATOM 2505 C CA . LYS A 1 311 ? -30.786 5.462 17.589 1.00 81.31 311 LYS A CA 1
ATOM 2506 C C . LYS A 1 311 ? -29.285 5.129 17.452 1.00 81.31 311 LYS A C 1
ATOM 2508 O O . LYS A 1 311 ? -28.644 5.773 16.621 1.00 81.31 311 LYS A O 1
ATOM 2513 N N . PRO A 1 312 ? -28.710 4.145 18.176 1.00 82.06 312 PRO A N 1
ATOM 2514 C CA . PRO A 1 312 ? -27.282 3.831 18.059 1.00 82.06 312 PRO A CA 1
ATOM 2515 C C . PRO A 1 312 ? -26.898 3.325 16.658 1.00 82.06 312 PRO A C 1
ATOM 2517 O O . PRO A 1 312 ? -25.837 3.681 16.158 1.00 82.06 312 PRO A O 1
ATOM 2520 N N . TYR A 1 313 ? -27.762 2.565 15.975 1.00 83.81 313 TYR A N 1
ATOM 2521 C CA . TYR A 1 313 ? -27.468 2.103 14.612 1.00 83.81 313 TYR A CA 1
ATOM 2522 C C . TYR A 1 313 ? -27.507 3.227 13.568 1.00 83.81 313 TYR A C 1
ATOM 2524 O O . TYR A 1 313 ? -26.732 3.197 12.618 1.00 83.81 313 TYR A O 1
ATOM 2532 N N . ARG A 1 314 ? -28.370 4.241 13.731 1.00 82.88 314 ARG A N 1
ATOM 2533 C CA . ARG A 1 314 ? -28.351 5.441 12.871 1.00 82.88 314 ARG A CA 1
ATOM 2534 C C . ARG A 1 314 ? -27.049 6.215 13.024 1.00 82.88 314 ARG A C 1
ATOM 2536 O O . ARG A 1 314 ? -26.510 6.702 12.040 1.00 82.88 314 ARG A O 1
ATOM 2543 N N . MET A 1 315 ? -26.561 6.313 14.257 1.00 84.50 315 MET A N 1
ATOM 2544 C CA . MET A 1 315 ? -25.290 6.956 14.570 1.00 84.50 315 MET A CA 1
ATOM 2545 C C . MET A 1 315 ? -24.116 6.198 13.942 1.00 84.50 315 MET A C 1
ATOM 2547 O O . MET A 1 315 ? -23.311 6.818 13.257 1.00 84.50 315 MET A O 1
ATOM 2551 N N . LEU A 1 316 ? -24.090 4.865 14.062 1.00 88.56 316 LEU A N 1
ATOM 2552 C CA . LEU A 1 316 ? -23.125 4.023 13.349 1.00 88.56 316 LEU A CA 1
ATOM 2553 C C . LEU A 1 316 ? -23.187 4.252 11.832 1.00 88.56 316 LEU A C 1
ATOM 2555 O O . LEU A 1 316 ? -22.157 4.473 11.207 1.00 88.56 316 LEU A O 1
ATOM 2559 N N . GLY A 1 317 ? -24.389 4.249 11.245 1.00 82.31 317 GLY A N 1
ATOM 2560 C CA . GLY A 1 317 ? -24.575 4.507 9.815 1.00 82.31 317 GLY A CA 1
ATOM 2561 C C . GLY A 1 317 ? -24.037 5.872 9.376 1.00 82.31 317 GLY A C 1
ATOM 2562 O O . GLY A 1 317 ? -23.415 5.965 8.324 1.00 82.31 317 GLY A O 1
ATOM 2563 N N . LEU A 1 318 ? -24.212 6.915 10.195 1.00 82.62 318 LEU A N 1
ATOM 2564 C CA . LEU A 1 318 ? -23.640 8.238 9.938 1.00 82.62 318 LEU A CA 1
ATOM 2565 C C . LEU A 1 318 ? -22.106 8.220 10.001 1.00 82.62 318 LEU A C 1
ATOM 2567 O O . LEU A 1 318 ? -21.465 8.778 9.115 1.00 82.62 318 LEU A O 1
ATOM 2571 N N . THR A 1 319 ? -21.516 7.567 11.007 1.00 86.12 319 THR A N 1
ATOM 2572 C CA . THR A 1 319 ? -20.056 7.424 11.118 1.00 86.12 319 THR A CA 1
ATOM 2573 C C . THR A 1 319 ? -19.483 6.700 9.904 1.00 86.12 319 THR A C 1
ATOM 2575 O O . THR A 1 319 ? -18.576 7.223 9.263 1.00 86.12 319 THR A O 1
ATOM 2578 N N . LEU A 1 320 ? -20.047 5.544 9.537 1.00 88.69 320 LEU A N 1
ATOM 2579 C CA . LEU A 1 320 ? -19.611 4.772 8.367 1.00 88.69 320 LEU A CA 1
ATOM 2580 C C . LEU A 1 320 ? -19.764 5.563 7.069 1.00 88.69 320 LEU A C 1
ATOM 2582 O O . LEU A 1 320 ? -18.925 5.471 6.180 1.00 88.69 320 LEU A O 1
ATOM 2586 N N . LEU A 1 321 ? -20.807 6.381 6.965 1.00 81.75 321 LEU A N 1
ATOM 2587 C CA . LEU A 1 321 ? -20.992 7.220 5.798 1.00 81.75 321 LEU A CA 1
ATOM 2588 C C . LEU A 1 321 ? -19.937 8.327 5.694 1.00 81.75 321 LEU A C 1
ATOM 2590 O O . LEU A 1 321 ? -19.425 8.569 4.606 1.00 81.75 321 LEU A O 1
ATOM 2594 N N . ILE A 1 322 ? -19.588 8.980 6.805 1.00 83.50 322 ILE A N 1
ATOM 2595 C CA . ILE A 1 322 ? -18.510 9.981 6.824 1.00 83.50 322 ILE A CA 1
ATOM 2596 C C . ILE A 1 322 ? -17.176 9.334 6.429 1.00 83.50 322 ILE A C 1
ATOM 2598 O O . ILE A 1 322 ? -16.416 9.934 5.675 1.00 83.50 322 ILE A O 1
ATOM 2602 N N . LEU A 1 323 ? -16.920 8.096 6.861 1.00 87.88 323 LEU A N 1
ATOM 2603 C CA . LEU A 1 323 ? -15.748 7.332 6.424 1.00 87.88 323 LEU A CA 1
ATOM 2604 C C . LEU A 1 323 ? -15.763 7.043 4.921 1.00 87.88 323 LEU A C 1
ATOM 2606 O O . LEU A 1 323 ? -14.753 7.250 4.253 1.00 87.88 323 LEU A O 1
ATOM 2610 N N . ALA A 1 324 ? -16.905 6.615 4.379 1.00 83.88 324 ALA A N 1
ATOM 2611 C CA . ALA A 1 324 ? -17.057 6.375 2.946 1.00 83.88 324 ALA A CA 1
ATOM 2612 C C . ALA A 1 324 ? -16.804 7.654 2.134 1.00 83.88 324 ALA A C 1
ATOM 2614 O O . ALA A 1 324 ? -16.079 7.623 1.142 1.00 83.88 324 ALA A O 1
ATOM 2615 N N . LEU A 1 325 ? -17.357 8.787 2.583 1.00 80.38 325 LEU A N 1
ATOM 2616 C CA . LEU A 1 325 ? -17.119 10.094 1.971 1.00 80.38 325 LEU A CA 1
ATOM 2617 C C . LEU A 1 325 ? -15.645 10.476 2.029 1.00 80.38 325 LEU A C 1
ATOM 2619 O O . LEU A 1 325 ? -15.094 10.901 1.023 1.00 80.38 325 LEU A O 1
ATOM 2623 N N . PHE A 1 326 ? -15.001 10.302 3.181 1.00 87.75 326 PHE A N 1
ATOM 2624 C CA . PHE A 1 326 ? -13.585 10.599 3.342 1.00 87.75 326 PHE A CA 1
ATOM 2625 C C . PHE A 1 326 ? -12.721 9.778 2.373 1.00 87.75 326 PHE A C 1
ATOM 2627 O O . PHE A 1 326 ? -11.883 10.348 1.680 1.00 87.75 326 PHE A O 1
ATOM 2634 N N . GLN A 1 327 ? -12.963 8.466 2.266 1.00 88.31 327 GLN A N 1
ATOM 2635 C CA . GLN A 1 327 ? -12.229 7.610 1.326 1.00 88.31 327 GLN A CA 1
ATOM 2636 C C . GLN A 1 327 ? -12.522 7.976 -0.135 1.00 88.31 327 GLN A C 1
ATOM 2638 O O . GLN A 1 327 ? -11.617 7.990 -0.968 1.00 88.31 327 GLN A O 1
ATOM 2643 N N . GLY A 1 328 ? -13.767 8.353 -0.443 1.00 81.31 328 GLY A N 1
ATOM 2644 C CA . GLY A 1 328 ? -14.137 8.898 -1.747 1.00 81.31 328 GLY A CA 1
ATOM 2645 C C . GLY A 1 328 ? -13.381 10.187 -2.080 1.00 81.31 328 GLY A C 1
ATOM 2646 O O . GLY A 1 328 ? -12.816 10.294 -3.164 1.00 81.31 328 GLY A O 1
ATOM 2647 N N . VAL A 1 329 ? -13.314 11.138 -1.143 1.00 78.56 329 VAL A N 1
ATOM 2648 C CA . VAL A 1 329 ? -12.595 12.412 -1.305 1.00 78.56 329 VAL A CA 1
ATOM 2649 C C . VAL A 1 329 ? -11.102 12.188 -1.489 1.00 78.56 329 VAL A C 1
ATOM 2651 O O . VAL A 1 329 ? -10.525 12.728 -2.428 1.00 78.56 329 VAL A O 1
ATOM 2654 N N . ALA A 1 330 ? -10.477 11.365 -0.651 1.00 81.81 330 ALA A N 1
ATOM 2655 C CA . ALA A 1 330 ? -9.046 11.116 -0.751 1.00 81.81 330 ALA A CA 1
ATOM 2656 C C . ALA A 1 330 ? -8.659 10.512 -2.110 1.00 81.81 330 ALA A C 1
ATOM 2658 O O . ALA A 1 330 ? -7.715 10.965 -2.756 1.00 81.81 330 ALA A O 1
ATOM 2659 N N . ARG A 1 331 ? -9.466 9.571 -2.606 1.00 86.81 331 ARG A N 1
ATOM 2660 C CA . ARG A 1 331 ? -9.316 9.019 -3.951 1.00 86.81 331 ARG A CA 1
ATOM 2661 C C . ARG A 1 331 ? -9.477 10.076 -5.049 1.00 86.81 331 ARG A C 1
ATOM 2663 O O . ARG A 1 331 ? -8.702 10.082 -5.999 1.00 86.81 331 ARG A O 1
ATOM 2670 N N . LEU A 1 332 ? -10.490 10.941 -4.972 1.00 75.50 332 LEU A N 1
ATOM 2671 C CA . LEU A 1 332 ? -10.716 11.988 -5.983 1.00 75.50 332 LEU A CA 1
ATOM 2672 C C . LEU A 1 332 ? -9.548 12.959 -6.080 1.00 75.50 332 LEU A C 1
ATOM 2674 O O . LEU A 1 332 ? -9.150 13.352 -7.175 1.00 75.50 332 LEU A O 1
ATOM 2678 N N . LEU A 1 333 ? -8.993 13.305 -4.922 1.00 78.44 333 LEU A N 1
ATOM 2679 C CA . LEU A 1 333 ? -7.788 14.110 -4.810 1.00 78.44 333 LEU A CA 1
ATOM 2680 C C . LEU A 1 333 ? -6.537 13.348 -5.277 1.00 78.44 333 LEU A C 1
ATOM 2682 O O . LEU A 1 333 ? -5.455 13.920 -5.272 1.00 78.44 333 LEU A O 1
ATOM 2686 N N . ARG A 1 334 ? -6.670 12.081 -5.701 1.00 85.94 334 ARG A N 1
ATOM 2687 C CA . ARG A 1 334 ? -5.569 11.203 -6.119 1.00 85.94 334 ARG A CA 1
ATOM 2688 C C . ARG A 1 334 ? -4.489 11.117 -5.041 1.00 85.94 334 ARG A C 1
ATOM 2690 O O . ARG A 1 334 ? -3.303 11.078 -5.358 1.00 85.94 334 ARG A O 1
ATOM 2697 N N . LEU A 1 335 ? -4.913 11.124 -3.773 1.00 85.00 335 LEU A N 1
ATOM 2698 C CA . LEU A 1 335 ? -4.019 11.016 -2.627 1.00 85.00 335 LEU A CA 1
ATOM 2699 C C . LEU A 1 335 ? -3.530 9.586 -2.511 1.00 85.00 335 LEU A C 1
ATOM 2701 O O . LEU A 1 335 ? -4.212 8.729 -1.946 1.00 85.00 335 LEU A O 1
ATOM 2705 N N . VAL A 1 336 ? -2.339 9.332 -3.028 1.00 88.19 336 VAL A N 1
ATOM 2706 C CA . VAL A 1 336 ? -1.689 8.043 -2.861 1.00 88.19 336 VAL A CA 1
ATOM 2707 C C . VAL A 1 336 ? -1.110 7.982 -1.445 1.00 88.19 336 VAL A C 1
ATOM 2709 O O . VAL A 1 336 ? -0.527 8.969 -0.981 1.00 88.19 336 VAL A O 1
ATOM 2712 N N . PRO A 1 337 ? -1.287 6.857 -0.729 1.00 89.94 337 PRO A N 1
ATOM 2713 C CA . PRO A 1 337 ? -0.650 6.655 0.569 1.00 89.94 337 PRO A CA 1
ATOM 2714 C C . PRO A 1 337 ? 0.871 6.777 0.450 1.00 89.94 337 PRO A C 1
ATOM 2716 O O . PRO A 1 337 ? 1.405 6.503 -0.616 1.00 89.94 337 PRO A O 1
ATOM 2719 N N . ALA A 1 338 ? 1.563 7.169 1.515 1.00 86.06 338 ALA A N 1
ATOM 2720 C CA . ALA A 1 338 ? 3.016 7.347 1.540 1.00 86.06 338 ALA A CA 1
ATOM 2721 C C . ALA A 1 338 ? 3.697 6.401 2.529 1.00 86.06 338 ALA A C 1
ATOM 2723 O O . ALA A 1 338 ? 3.038 5.768 3.353 1.00 86.06 338 ALA A O 1
ATOM 2724 N N . GLY A 1 339 ? 5.022 6.297 2.439 1.00 86.44 339 GLY A N 1
ATOM 2725 C CA . GLY A 1 339 ? 5.824 5.449 3.313 1.00 86.44 339 GLY A CA 1
ATOM 2726 C C . GLY A 1 339 ? 5.420 3.985 3.221 1.00 86.44 339 GLY A C 1
ATOM 2727 O O . GLY A 1 339 ? 5.161 3.441 2.145 1.00 86.44 339 GLY A O 1
ATOM 2728 N N . ASP A 1 340 ? 5.283 3.372 4.385 1.00 89.38 340 ASP A N 1
ATOM 2729 C CA . ASP A 1 340 ? 4.824 1.998 4.563 1.00 89.38 340 ASP A CA 1
ATOM 2730 C C . ASP A 1 340 ? 3.419 1.765 3.988 1.00 89.38 340 ASP A C 1
ATOM 2732 O O . ASP A 1 340 ? 3.087 0.668 3.537 1.00 89.38 340 ASP A O 1
ATOM 2736 N N . ALA A 1 341 ? 2.588 2.810 3.921 1.00 91.19 341 ALA A N 1
ATOM 2737 C CA . ALA A 1 341 ? 1.286 2.710 3.275 1.00 91.19 341 ALA A CA 1
ATOM 2738 C C . ALA A 1 341 ? 1.391 2.545 1.757 1.00 91.19 341 ALA A C 1
ATOM 2740 O O . ALA A 1 341 ? 0.588 1.815 1.168 1.00 91.19 341 ALA A O 1
ATOM 2741 N N . PHE A 1 342 ? 2.382 3.183 1.128 1.00 90.94 342 PHE A N 1
ATOM 2742 C CA . PHE A 1 342 ? 2.670 2.967 -0.286 1.00 90.94 342 PHE A CA 1
ATOM 2743 C C . PHE A 1 342 ? 3.208 1.555 -0.518 1.00 90.94 342 PHE A C 1
ATOM 2745 O O . PHE A 1 342 ? 2.757 0.880 -1.441 1.00 90.94 342 PHE A O 1
ATOM 2752 N N . GLN A 1 343 ? 4.088 1.075 0.369 1.00 90.81 343 GLN A N 1
ATOM 2753 C CA . GLN A 1 343 ? 4.582 -0.303 0.336 1.00 90.81 343 GLN A CA 1
ATOM 2754 C C . GLN A 1 343 ? 3.465 -1.333 0.380 1.00 90.81 343 GLN A C 1
ATOM 2756 O O . GLN A 1 343 ? 3.420 -2.255 -0.437 1.00 90.81 343 GLN A O 1
ATOM 2761 N N . TYR A 1 344 ? 2.535 -1.149 1.306 1.00 92.12 344 TYR A N 1
ATOM 2762 C CA . TYR A 1 344 ? 1.349 -1.979 1.393 1.00 92.12 344 TYR A CA 1
ATOM 2763 C C . TYR A 1 344 ? 0.514 -1.913 0.106 1.00 92.12 344 TYR A C 1
ATOM 2765 O O . TYR A 1 344 ? 0.119 -2.948 -0.430 1.00 92.12 344 TYR A O 1
ATOM 2773 N N . ALA A 1 345 ? 0.283 -0.707 -0.428 1.00 92.12 345 ALA A N 1
ATOM 2774 C CA . ALA A 1 345 ? -0.500 -0.507 -1.643 1.00 92.12 345 ALA A CA 1
ATOM 2775 C C . ALA A 1 345 ? 0.128 -1.194 -2.864 1.00 92.12 345 ALA A C 1
ATOM 2777 O O . ALA A 1 345 ? -0.555 -1.952 -3.547 1.00 92.12 345 ALA A O 1
ATOM 2778 N N . TYR A 1 346 ? 1.417 -1.002 -3.147 1.00 91.50 346 TYR A N 1
ATOM 2779 C CA . TYR A 1 346 ? 2.000 -1.654 -4.318 1.00 91.50 346 TYR A CA 1
ATOM 2780 C C . TYR A 1 346 ? 2.169 -3.167 -4.125 1.00 91.50 346 TYR A C 1
ATOM 2782 O O . TYR A 1 346 ? 2.085 -3.913 -5.097 1.00 91.50 346 TYR A O 1
ATOM 2790 N N . SER A 1 347 ? 2.370 -3.653 -2.894 1.00 92.06 347 SER A N 1
ATOM 2791 C CA . SER A 1 347 ? 2.460 -5.099 -2.640 1.00 92.06 347 SER A CA 1
ATOM 2792 C C . SER A 1 347 ? 1.126 -5.771 -2.967 1.00 92.06 347 SER A C 1
ATOM 2794 O O . SER A 1 347 ? 1.085 -6.811 -3.622 1.00 92.06 347 SER A O 1
ATOM 2796 N N . GLN A 1 348 ? 0.016 -5.113 -2.625 1.00 93.19 348 GLN A N 1
ATOM 2797 C CA . GLN A 1 348 ? -1.316 -5.530 -3.061 1.00 93.19 348 GLN A CA 1
ATOM 2798 C C . GLN A 1 348 ? -1.514 -5.442 -4.557 1.00 93.19 348 GLN A C 1
ATOM 2800 O O . GLN A 1 348 ? -2.113 -6.352 -5.127 1.00 93.19 348 GLN A O 1
ATOM 2805 N N . TYR A 1 349 ? -1.034 -4.365 -5.180 1.00 94.56 349 TYR A N 1
ATOM 2806 C CA . TYR A 1 349 ? -1.091 -4.231 -6.627 1.00 94.56 349 TYR A CA 1
ATOM 2807 C C . TYR A 1 349 ? -0.455 -5.452 -7.284 1.00 94.56 349 TYR A C 1
ATOM 2809 O O . TYR A 1 349 ? -1.109 -6.096 -8.089 1.00 94.56 349 TYR A O 1
ATOM 2817 N N . ILE A 1 350 ? 0.765 -5.817 -6.885 1.00 94.12 350 ILE A N 1
ATOM 2818 C CA . ILE A 1 350 ? 1.513 -6.940 -7.460 1.00 94.12 350 ILE A CA 1
ATOM 2819 C C . ILE A 1 350 ? 0.729 -8.258 -7.330 1.00 94.12 350 ILE A C 1
ATOM 2821 O O . ILE A 1 350 ? 0.568 -8.983 -8.311 1.00 94.12 350 ILE A O 1
ATOM 2825 N N . ILE A 1 351 ? 0.179 -8.544 -6.144 1.00 92.75 351 ILE A N 1
ATOM 2826 C CA . ILE A 1 351 ? -0.595 -9.771 -5.890 1.00 92.75 351 ILE A CA 1
ATOM 2827 C C . ILE A 1 351 ? -1.870 -9.817 -6.734 1.00 92.75 351 ILE A C 1
ATOM 2829 O O . ILE A 1 351 ? -2.178 -10.840 -7.345 1.00 92.75 351 ILE A O 1
ATOM 2833 N N . LEU A 1 352 ? -2.632 -8.720 -6.755 1.00 93.56 352 LEU A N 1
ATOM 2834 C CA . LEU A 1 352 ? -3.886 -8.652 -7.504 1.00 93.56 352 LEU A CA 1
ATOM 2835 C C . LEU A 1 352 ? -3.642 -8.588 -9.014 1.00 93.56 352 LEU A C 1
ATOM 2837 O O . LEU A 1 352 ? -4.466 -9.086 -9.771 1.00 93.56 352 LEU A O 1
ATOM 2841 N N . ASN A 1 353 ? -2.522 -8.019 -9.450 1.00 95.50 353 ASN A N 1
ATOM 2842 C CA . ASN A 1 353 ? -2.134 -7.951 -10.849 1.00 95.50 353 ASN A CA 1
ATOM 2843 C C . ASN A 1 353 ? -1.886 -9.339 -11.430 1.00 95.50 353 ASN A C 1
ATOM 2845 O O . ASN A 1 353 ? -2.402 -9.636 -12.504 1.00 95.50 353 ASN A O 1
ATOM 2849 N N . GLU A 1 354 ? -1.159 -10.190 -10.706 1.00 95.81 354 GLU A N 1
ATOM 2850 C CA . GLU A 1 354 ? -0.972 -11.593 -11.087 1.00 95.81 354 GLU A CA 1
ATOM 2851 C C . GLU A 1 354 ? -2.310 -12.348 -11.073 1.00 95.81 354 GLU A C 1
ATOM 2853 O O . GLU A 1 354 ? -2.679 -12.987 -12.060 1.00 95.81 354 GLU A O 1
ATOM 2858 N N . LEU A 1 355 ? -3.084 -12.106 -10.004 1.00 94.50 355 LEU A N 1
ATOM 2859 C CA . LEU A 1 355 ? -4.519 -12.354 -9.854 1.00 94.50 355 LEU A CA 1
ATOM 2860 C C . LEU A 1 355 ? -5.298 -12.269 -11.170 1.00 94.50 355 LEU A C 1
ATOM 2862 O O . LEU A 1 355 ? -5.845 -13.233 -11.703 1.00 94.50 355 LEU A O 1
ATOM 2866 N N . VAL A 1 356 ? -5.382 -11.032 -11.634 1.00 94.81 356 VAL A N 1
ATOM 2867 C CA . VAL A 1 356 ? -6.254 -10.592 -12.715 1.00 94.81 356 VAL A CA 1
ATOM 2868 C C . VAL A 1 356 ? -5.668 -10.919 -14.084 1.00 94.81 356 VAL A C 1
ATOM 2870 O O . VAL A 1 356 ? -6.416 -11.285 -14.986 1.00 94.81 356 VAL A O 1
ATOM 2873 N N . SER A 1 357 ? -4.350 -10.794 -14.249 1.00 95.12 357 SER A N 1
ATOM 2874 C CA . SER A 1 357 ? -3.695 -10.953 -15.553 1.00 95.12 357 SER A CA 1
ATOM 2875 C C . SER A 1 357 ? -3.504 -12.418 -15.936 1.00 95.12 357 SER A C 1
ATOM 2877 O O . SER A 1 357 ? -3.583 -12.745 -17.117 1.00 95.12 357 SER A O 1
ATOM 2879 N N . HIS A 1 358 ? -3.268 -13.297 -14.956 1.00 95.75 358 HIS A N 1
ATOM 2880 C CA . HIS A 1 358 ? -2.889 -14.692 -15.200 1.00 95.75 358 HIS A CA 1
ATOM 2881 C C . HIS A 1 358 ? -3.824 -15.714 -14.539 1.00 95.75 358 HIS A C 1
ATOM 2883 O O . HIS A 1 358 ? -3.721 -16.904 -14.822 1.00 95.75 358 HIS A O 1
ATOM 2889 N N . GLY A 1 359 ? -4.756 -15.284 -13.680 1.00 94.62 359 GLY A N 1
ATOM 2890 C CA . GLY A 1 359 ? -5.671 -16.195 -12.984 1.00 94.62 359 GLY A CA 1
ATOM 2891 C C . GLY A 1 359 ? -5.001 -17.018 -11.879 1.00 94.62 359 GLY A C 1
ATOM 2892 O O . GLY A 1 359 ? -5.610 -17.955 -11.363 1.00 94.62 359 GLY A O 1
ATOM 2893 N N . GLU A 1 360 ? -3.771 -16.670 -11.494 1.00 94.12 360 GLU A N 1
ATOM 2894 C CA . GLU A 1 360 ? -2.992 -17.365 -10.473 1.00 94.12 360 GLU A CA 1
ATOM 2895 C C . GLU A 1 360 ? -2.579 -16.420 -9.348 1.00 94.12 360 GLU A C 1
ATOM 2897 O O . GLU A 1 360 ? -2.228 -15.264 -9.564 1.00 94.12 360 GLU A O 1
ATOM 2902 N N . LEU A 1 361 ? -2.581 -16.918 -8.112 1.00 93.25 361 LEU A N 1
ATOM 2903 C CA . LEU A 1 361 ? -2.006 -16.168 -7.003 1.00 93.25 361 LEU A CA 1
ATOM 2904 C C . LEU A 1 361 ? -0.487 -16.150 -7.112 1.00 93.25 361 LEU A C 1
ATOM 2906 O O . LEU A 1 361 ? 0.138 -17.168 -7.407 1.00 93.25 361 LEU A O 1
ATOM 2910 N N . ILE A 1 362 ? 0.106 -14.998 -6.823 1.00 94.69 362 ILE A N 1
ATOM 2911 C CA . ILE A 1 362 ? 1.551 -14.829 -6.897 1.00 94.69 362 ILE A CA 1
ATOM 2912 C C . ILE A 1 362 ? 2.272 -15.726 -5.883 1.00 94.69 362 ILE A C 1
ATOM 2914 O O . ILE A 1 362 ? 1.946 -15.750 -4.696 1.00 94.69 362 ILE A O 1
ATOM 2918 N N . LYS A 1 363 ? 3.266 -16.477 -6.343 1.00 95.44 363 LYS A N 1
ATOM 2919 C CA . LYS A 1 363 ? 4.141 -17.327 -5.519 1.00 95.44 363 LYS A CA 1
ATOM 2920 C C . LYS A 1 363 ? 5.585 -16.834 -5.557 1.00 95.44 363 LYS A C 1
ATOM 2922 O O . LYS A 1 363 ? 6.352 -17.124 -4.643 1.00 95.44 363 LYS A O 1
ATOM 2927 N N . TRP A 1 364 ? 5.926 -16.029 -6.560 1.00 95.88 364 TRP A N 1
ATOM 2928 C CA . TRP A 1 364 ? 7.247 -15.452 -6.774 1.00 95.88 364 TRP A CA 1
ATOM 2929 C C . TRP A 1 364 ? 7.164 -13.954 -7.065 1.00 95.88 364 TRP A C 1
ATOM 2931 O O . TRP A 1 364 ? 6.249 -13.510 -7.733 1.00 95.88 364 TRP A O 1
ATOM 2941 N N . LEU A 1 365 ? 8.109 -13.152 -6.598 1.00 95.06 365 LEU A N 1
ATOM 2942 C CA . LEU A 1 365 ? 8.222 -11.730 -6.907 1.00 95.06 365 LEU A CA 1
ATOM 2943 C C . LEU A 1 365 ? 9.386 -11.558 -7.887 1.00 95.06 365 LEU A C 1
ATOM 2945 O O . LEU A 1 365 ? 10.532 -11.551 -7.440 1.00 95.06 365 LEU A O 1
ATOM 2949 N N . PRO A 1 366 ? 9.121 -11.448 -9.204 1.00 93.38 366 PRO A N 1
ATOM 2950 C CA . PRO A 1 366 ? 10.125 -11.621 -10.257 1.00 93.38 366 PRO A CA 1
ATOM 2951 C C . PRO A 1 366 ? 11.273 -10.615 -10.193 1.00 93.38 366 PRO A C 1
ATOM 2953 O O . PRO A 1 366 ? 12.395 -10.940 -10.561 1.00 93.38 366 PRO A O 1
ATOM 2956 N N . PHE A 1 367 ? 10.995 -9.398 -9.727 1.00 93.88 367 PHE A N 1
ATOM 2957 C CA . PHE A 1 367 ? 11.949 -8.292 -9.769 1.00 93.88 367 PHE A CA 1
ATOM 2958 C C . PHE A 1 367 ? 12.394 -7.831 -8.386 1.00 93.88 367 PHE A C 1
ATOM 2960 O O . PHE A 1 367 ? 13.117 -6.856 -8.271 1.00 93.88 367 PHE A O 1
ATOM 2967 N N . MET A 1 368 ? 11.956 -8.500 -7.320 1.00 90.94 368 MET A N 1
ATOM 2968 C CA . MET A 1 368 ? 12.358 -8.157 -5.962 1.00 90.94 368 MET A CA 1
ATOM 2969 C C . MET A 1 368 ? 13.681 -8.853 -5.632 1.00 90.94 368 MET A C 1
ATOM 2971 O O . MET A 1 368 ? 13.698 -10.076 -5.490 1.00 90.94 368 MET A O 1
ATOM 2975 N N . THR A 1 369 ? 14.790 -8.104 -5.531 1.00 85.75 369 THR A N 1
ATOM 2976 C CA . THR A 1 369 ? 16.161 -8.673 -5.439 1.00 85.75 369 THR A CA 1
ATOM 2977 C C . THR A 1 369 ? 16.411 -9.778 -6.453 1.00 85.75 369 THR A C 1
ATOM 2979 O O . THR A 1 369 ? 16.749 -10.897 -6.081 1.00 85.75 369 THR A O 1
ATOM 2982 N N . GLU A 1 370 ? 16.202 -9.489 -7.734 1.00 89.88 370 GLU A N 1
ATOM 2983 C CA . GLU A 1 370 ? 16.380 -10.458 -8.829 1.00 89.88 370 GLU A CA 1
ATOM 2984 C C . GLU A 1 370 ? 15.369 -11.624 -8.833 1.00 89.88 370 GLU A C 1
ATOM 2986 O O . GLU A 1 370 ? 15.318 -12.350 -9.825 1.00 89.88 370 GLU A O 1
ATOM 2991 N N . GLY A 1 371 ? 14.577 -11.798 -7.764 1.00 93.00 371 GLY A N 1
ATOM 2992 C CA . GLY A 1 371 ? 13.581 -12.848 -7.571 1.00 93.00 371 GLY A CA 1
ATOM 2993 C C . GLY A 1 371 ? 13.492 -13.321 -6.109 1.00 93.00 371 GLY A C 1
ATOM 2994 O O . GLY A 1 371 ? 14.508 -13.639 -5.491 1.00 93.00 371 GLY A O 1
ATOM 2995 N N . MET A 1 372 ? 12.283 -13.414 -5.546 1.00 93.25 372 MET A N 1
ATOM 2996 C CA . MET A 1 372 ? 12.057 -13.946 -4.190 1.00 93.25 372 MET A CA 1
ATOM 2997 C C . MET A 1 372 ? 10.696 -14.640 -4.061 1.00 93.25 372 MET A C 1
ATOM 2999 O O . MET A 1 372 ? 9.756 -14.303 -4.772 1.00 93.25 372 MET A O 1
ATOM 3003 N N . ILE A 1 373 ? 10.542 -15.576 -3.121 1.00 93.94 373 ILE A N 1
ATOM 3004 C CA . ILE A 1 373 ? 9.229 -16.143 -2.788 1.00 93.94 373 ILE A CA 1
ATOM 3005 C C . ILE A 1 373 ? 8.264 -15.059 -2.258 1.00 93.94 373 ILE A C 1
ATOM 3007 O O . ILE A 1 373 ? 8.622 -14.205 -1.448 1.00 93.94 373 ILE A O 1
ATOM 3011 N N . ALA A 1 374 ? 7.016 -15.077 -2.731 1.00 93.56 374 ALA A N 1
ATOM 3012 C CA . ALA A 1 374 ? 6.037 -14.018 -2.470 1.00 93.56 374 ALA A CA 1
ATOM 3013 C C . ALA A 1 374 ? 5.255 -14.182 -1.156 1.00 93.56 374 ALA A C 1
ATOM 3015 O O . ALA A 1 374 ? 4.500 -13.291 -0.779 1.00 93.56 374 ALA A O 1
ATOM 3016 N N . ASN A 1 375 ? 5.394 -15.310 -0.459 1.00 91.06 375 ASN A N 1
ATOM 3017 C CA . ASN A 1 375 ? 4.550 -15.712 0.670 1.00 91.06 375 ASN A CA 1
ATOM 3018 C C . ASN A 1 375 ? 4.454 -14.657 1.793 1.00 91.06 375 ASN A C 1
ATOM 3020 O O . ASN A 1 375 ? 3.344 -14.272 2.156 1.00 91.06 375 ASN A O 1
ATOM 3024 N N . ILE A 1 376 ? 5.573 -14.145 2.320 1.00 89.75 376 ILE A N 1
ATOM 3025 C CA . ILE A 1 376 ? 5.543 -13.124 3.385 1.00 89.75 376 ILE A CA 1
ATOM 3026 C C . ILE A 1 376 ? 4.830 -11.865 2.878 1.00 89.75 376 ILE A C 1
ATOM 3028 O O . ILE A 1 376 ? 4.002 -11.290 3.580 1.00 89.75 376 ILE A O 1
ATOM 3032 N N . TRP A 1 377 ? 5.099 -11.459 1.639 1.00 90.56 377 TRP A N 1
ATOM 3033 C CA . TRP A 1 377 ? 4.506 -10.264 1.039 1.00 90.56 377 TRP A CA 1
ATOM 3034 C C . TRP A 1 377 ? 3.011 -10.425 0.778 1.00 90.56 377 TRP A C 1
ATOM 3036 O O . TRP A 1 377 ? 2.240 -9.507 1.056 1.00 90.56 377 TRP A O 1
ATOM 3046 N N . ALA A 1 378 ? 2.582 -11.608 0.345 1.00 91.12 378 ALA A N 1
ATOM 3047 C CA . ALA A 1 378 ? 1.177 -11.974 0.255 1.00 91.12 378 ALA A CA 1
ATOM 3048 C C . ALA A 1 378 ? 0.502 -11.913 1.631 1.00 91.12 378 ALA A C 1
ATOM 3050 O O . ALA A 1 378 ? -0.544 -11.281 1.784 1.00 91.12 378 ALA A O 1
ATOM 3051 N N . PHE A 1 379 ? 1.142 -12.474 2.658 1.00 91.25 379 PHE A N 1
ATOM 3052 C CA . PHE A 1 379 ? 0.632 -12.480 4.026 1.00 91.25 379 PHE A CA 1
ATOM 3053 C C . PHE A 1 379 ? 0.424 -11.079 4.600 1.00 91.25 379 PHE A C 1
ATOM 3055 O O . PHE A 1 379 ? -0.648 -10.793 5.138 1.00 91.25 379 PHE A O 1
ATOM 3062 N N . ILE A 1 380 ? 1.421 -10.198 4.471 1.00 91.81 380 ILE A N 1
ATOM 3063 C CA . ILE A 1 380 ? 1.332 -8.838 5.018 1.00 91.81 380 ILE A CA 1
ATOM 3064 C C . ILE A 1 380 ? 0.436 -7.927 4.186 1.00 91.81 380 ILE A C 1
ATOM 3066 O O . ILE A 1 380 ? 0.059 -6.871 4.680 1.00 91.81 380 ILE A O 1
ATOM 3070 N N . SER A 1 381 ? 0.103 -8.310 2.951 1.00 90.38 381 SER A N 1
ATOM 3071 C CA . SER A 1 381 ? -0.733 -7.520 2.042 1.00 90.38 381 SER A CA 1
ATOM 3072 C C . SER A 1 381 ? -2.184 -7.970 2.039 1.00 90.38 381 SER A C 1
ATOM 3074 O O . SER A 1 381 ? -3.055 -7.184 1.686 1.00 90.38 381 SER A O 1
ATOM 3076 N N . PHE A 1 382 ? -2.489 -9.206 2.430 1.00 89.25 382 PHE A N 1
ATOM 3077 C CA . PHE A 1 382 ? -3.870 -9.660 2.475 1.00 89.25 382 PHE A CA 1
ATOM 3078 C C . PHE A 1 382 ? -4.697 -9.000 3.582 1.00 89.25 382 PHE A C 1
ATOM 3080 O O . PHE A 1 382 ? -4.217 -8.287 4.448 1.00 89.25 382 PHE A O 1
ATOM 3087 N N . SER A 1 383 ? -6.005 -9.192 3.524 1.00 89.94 383 SER A N 1
ATOM 3088 C CA . SER A 1 383 ? -6.982 -8.764 4.511 1.00 89.94 383 SER A CA 1
ATOM 3089 C C . SER A 1 383 ? -8.219 -9.617 4.295 1.00 89.94 383 SER A C 1
ATOM 3091 O O . SER A 1 383 ? -8.489 -10.089 3.186 1.00 89.94 383 SER A O 1
ATOM 3093 N N . LEU A 1 384 ? -9.016 -9.787 5.344 1.00 90.06 384 LEU A N 1
ATOM 3094 C CA . LEU A 1 384 ? -10.251 -10.564 5.259 1.00 90.06 384 LEU A CA 1
ATOM 3095 C C . LEU A 1 384 ? -11.265 -9.989 4.258 1.00 90.06 384 LEU A C 1
ATOM 3097 O O . LEU A 1 384 ? -12.206 -10.695 3.886 1.00 90.06 384 LEU A O 1
ATOM 3101 N N . SER A 1 385 ? -11.094 -8.742 3.815 1.00 89.25 385 SER A N 1
ATOM 3102 C CA . SER A 1 385 ? -11.941 -8.113 2.806 1.00 89.25 385 SER A CA 1
ATOM 3103 C C . SER A 1 385 ? -11.487 -8.370 1.364 1.00 89.25 385 SER A C 1
ATOM 3105 O O . SER A 1 385 ? -12.341 -8.358 0.476 1.00 89.25 385 SER A O 1
ATOM 3107 N N . TYR A 1 386 ? -10.212 -8.682 1.093 1.00 87.44 386 TYR A N 1
ATOM 3108 C CA . TYR A 1 386 ? -9.727 -8.759 -0.296 1.00 87.44 386 TYR A CA 1
ATOM 3109 C C . TYR A 1 386 ? -10.372 -9.814 -1.187 1.00 87.44 386 TYR A C 1
ATOM 3111 O O . TYR A 1 386 ? -10.662 -9.457 -2.328 1.00 87.44 386 TYR A O 1
ATOM 3119 N N . PRO A 1 387 ? -10.669 -11.050 -0.740 1.00 89.06 387 PRO A N 1
ATOM 3120 C CA . PRO A 1 387 ? -11.367 -12.008 -1.599 1.00 89.06 387 PRO A CA 1
ATOM 3121 C C . PRO A 1 387 ? -12.681 -11.446 -2.170 1.00 89.06 387 PRO A C 1
ATOM 3123 O O . PRO A 1 387 ? -13.036 -11.706 -3.317 1.00 89.06 387 PRO A O 1
ATOM 3126 N N . TRP A 1 388 ? -13.369 -10.595 -1.404 1.00 85.88 388 TRP A N 1
ATOM 3127 C CA . TRP A 1 388 ? -14.615 -9.946 -1.814 1.00 85.88 388 TRP A CA 1
ATOM 3128 C C . TRP A 1 388 ? -14.386 -8.749 -2.727 1.00 85.88 388 TRP A C 1
ATOM 3130 O O . TRP A 1 388 ? -15.103 -8.581 -3.710 1.00 85.88 388 TRP A O 1
ATOM 3140 N N . VAL A 1 389 ? -13.379 -7.931 -2.420 1.00 87.38 389 VAL A N 1
ATOM 3141 C CA . VAL A 1 389 ? -12.970 -6.806 -3.269 1.00 87.38 389 VAL A CA 1
ATOM 3142 C C . VAL A 1 389 ? -12.541 -7.312 -4.649 1.00 87.38 389 VAL A C 1
ATOM 3144 O O . VAL A 1 389 ? -12.947 -6.757 -5.665 1.00 87.38 389 VAL A O 1
ATOM 3147 N N . LEU A 1 390 ? -11.808 -8.421 -4.703 1.00 86.75 390 LEU A N 1
ATOM 3148 C CA . LEU A 1 390 ? -11.458 -9.083 -5.952 1.00 86.75 390 LEU A CA 1
ATOM 3149 C C . LEU A 1 390 ? -12.691 -9.663 -6.660 1.00 86.75 390 LEU A C 1
ATOM 3151 O O . LEU A 1 390 ? -12.832 -9.502 -7.869 1.00 86.75 390 LEU A O 1
ATOM 3155 N N . GLY A 1 391 ? -13.622 -10.282 -5.927 1.00 87.81 391 GLY A N 1
ATOM 3156 C CA . GLY A 1 391 ? -14.905 -10.698 -6.500 1.00 87.81 391 GLY A CA 1
ATOM 3157 C C . GLY A 1 391 ? -15.635 -9.536 -7.188 1.00 87.81 391 GLY A C 1
ATOM 3158 O O . GLY A 1 391 ? -16.177 -9.701 -8.279 1.00 87.81 391 GLY A O 1
ATOM 3159 N N . LEU A 1 392 ? -15.582 -8.329 -6.610 1.00 83.44 392 LEU A N 1
ATOM 3160 C CA . LEU A 1 392 ? -16.130 -7.124 -7.235 1.00 83.44 392 LEU A CA 1
ATOM 3161 C C . LEU A 1 392 ? -15.375 -6.721 -8.500 1.00 83.44 392 LEU A C 1
ATOM 3163 O O . LEU A 1 392 ? -16.035 -6.319 -9.455 1.00 83.44 392 LEU A O 1
ATOM 3167 N N . HIS A 1 393 ? -14.047 -6.849 -8.554 1.00 90.88 393 HIS A N 1
ATOM 3168 C CA . HIS A 1 393 ? -13.294 -6.618 -9.790 1.00 90.88 393 HIS A CA 1
ATOM 3169 C C . HIS A 1 393 ? -13.847 -7.468 -10.941 1.00 90.88 393 HIS A C 1
ATOM 3171 O O . HIS A 1 393 ? -14.250 -6.909 -11.957 1.00 90.88 393 HIS A O 1
ATOM 3177 N N . TYR A 1 394 ? -13.983 -8.781 -10.749 1.00 89.12 394 TYR A N 1
ATOM 3178 C CA . TYR A 1 394 ? -14.512 -9.676 -11.786 1.00 89.12 394 TYR A CA 1
ATOM 3179 C C . TYR A 1 394 ? -15.960 -9.363 -12.188 1.00 89.12 394 TYR A C 1
ATOM 3181 O O . TYR A 1 394 ? -16.346 -9.588 -13.331 1.00 89.12 394 TYR A O 1
ATOM 3189 N N . LEU A 1 395 ? -16.762 -8.815 -11.272 1.00 87.75 395 LEU A N 1
ATOM 3190 C CA . LEU A 1 395 ? -18.148 -8.430 -11.554 1.00 87.75 395 LEU A CA 1
ATOM 3191 C C . LEU A 1 395 ? -18.288 -7.065 -12.243 1.00 87.75 395 LEU A C 1
ATOM 3193 O O . LEU A 1 395 ? -19.303 -6.819 -12.888 1.00 87.75 395 LEU A O 1
ATOM 3197 N N . THR A 1 396 ? -17.332 -6.150 -12.063 1.00 88.25 396 THR A N 1
ATOM 3198 C CA . THR A 1 396 ? -17.521 -4.723 -12.401 1.00 88.25 396 THR A CA 1
ATOM 3199 C C . THR A 1 396 ? -16.386 -4.086 -13.202 1.00 88.25 396 THR A C 1
ATOM 3201 O O . THR A 1 396 ? -16.538 -2.956 -13.661 1.00 88.25 396 THR A O 1
ATOM 3204 N N . GLY A 1 397 ? -15.243 -4.758 -13.356 1.00 90.06 397 GLY A N 1
ATOM 3205 C CA . GLY A 1 397 ? -14.048 -4.212 -14.004 1.00 90.06 397 GLY A CA 1
ATOM 3206 C C . GLY A 1 397 ? -13.401 -3.049 -13.238 1.00 90.06 397 GLY A C 1
ATOM 3207 O O . GLY A 1 397 ? -12.743 -2.199 -13.838 1.00 90.06 397 GLY A O 1
ATOM 3208 N N . LEU A 1 398 ? -13.621 -2.941 -11.920 1.00 89.25 398 LEU A N 1
ATOM 3209 C CA . LEU A 1 398 ? -13.009 -1.887 -11.103 1.00 89.25 398 LEU A CA 1
ATOM 3210 C C . LEU A 1 398 ? -11.475 -2.012 -11.104 1.00 89.25 398 LEU A C 1
ATOM 3212 O O . LEU A 1 398 ? -10.940 -3.069 -10.793 1.00 89.25 398 LEU A O 1
ATOM 3216 N N . GLN A 1 399 ? -10.781 -0.914 -11.403 1.00 92.31 399 GLN A N 1
ATOM 3217 C CA . GLN A 1 399 ? -9.314 -0.832 -11.394 1.00 92.31 399 GLN A CA 1
ATOM 3218 C C . GLN A 1 399 ? -8.726 -0.856 -9.973 1.00 92.31 399 GLN A C 1
ATOM 3220 O O . GLN A 1 399 ? -9.443 -0.616 -8.995 1.00 92.31 399 GLN A O 1
ATOM 3225 N N . PHE A 1 400 ? -7.421 -1.131 -9.857 1.00 94.25 400 PHE A N 1
ATOM 3226 C CA . PHE A 1 400 ? -6.743 -1.336 -8.572 1.00 94.25 400 PHE A CA 1
ATOM 3227 C C . PHE A 1 400 ? -6.921 -0.177 -7.586 1.00 94.25 400 PHE A C 1
ATOM 3229 O O . PHE A 1 400 ? -7.225 -0.417 -6.421 1.00 94.25 400 PHE A O 1
ATOM 3236 N N . ASP A 1 401 ? -6.803 1.074 -8.040 1.00 91.56 401 ASP A N 1
ATOM 3237 C CA . ASP A 1 401 ? -6.996 2.255 -7.192 1.00 91.56 401 ASP A CA 1
ATOM 3238 C C . ASP A 1 401 ? -8.354 2.200 -6.468 1.00 91.56 401 ASP A C 1
ATOM 3240 O O . ASP A 1 401 ? -8.451 2.442 -5.268 1.00 91.56 401 ASP A O 1
ATOM 3244 N N . LYS A 1 402 ? -9.412 1.784 -7.175 1.00 91.25 402 LYS A N 1
ATOM 3245 C CA . LYS A 1 402 ? -10.772 1.647 -6.636 1.00 91.25 402 LYS A CA 1
ATOM 3246 C C . LYS A 1 402 ? -10.842 0.555 -5.579 1.00 91.25 402 LYS A C 1
ATOM 3248 O O . LYS A 1 402 ? -11.475 0.746 -4.541 1.00 91.25 402 LYS A O 1
ATOM 3253 N N . LEU A 1 403 ? -10.210 -0.577 -5.874 1.00 92.56 403 LEU A N 1
ATOM 3254 C CA . LEU A 1 403 ? -10.166 -1.748 -5.009 1.00 92.56 403 LEU A CA 1
ATOM 3255 C C . LEU A 1 403 ? -9.398 -1.450 -3.718 1.00 92.56 403 LEU A C 1
ATOM 3257 O O . LEU A 1 403 ? -9.854 -1.840 -2.646 1.00 92.56 403 LEU A O 1
ATOM 3261 N N . LEU A 1 404 ? -8.300 -0.696 -3.805 1.00 92.69 404 LEU A N 1
ATOM 3262 C CA . LEU A 1 404 ? -7.479 -0.295 -2.665 1.00 92.69 404 LEU A CA 1
ATOM 3263 C C . LEU A 1 404 ? -8.297 0.492 -1.630 1.00 92.69 404 LEU A C 1
ATOM 3265 O O . LEU A 1 404 ? -8.424 0.054 -0.484 1.00 92.69 404 LEU A O 1
ATOM 3269 N N . TYR A 1 405 ? -8.909 1.618 -2.023 1.00 92.06 405 TYR A N 1
ATOM 3270 C CA . TYR A 1 405 ? -9.704 2.430 -1.086 1.00 92.06 405 TYR A CA 1
ATOM 3271 C C . TYR A 1 405 ? -10.953 1.697 -0.594 1.00 92.06 405 TYR A C 1
ATOM 3273 O O . TYR A 1 405 ? -11.357 1.878 0.556 1.00 92.06 405 TYR A O 1
ATOM 3281 N N . LEU A 1 406 ? -11.563 0.853 -1.434 1.00 91.69 406 LEU A N 1
ATOM 3282 C CA . LEU A 1 406 ? -12.701 0.036 -1.023 1.00 91.69 406 LEU A CA 1
ATOM 3283 C C . LEU A 1 406 ? -12.299 -0.997 0.038 1.00 91.69 406 LEU A C 1
ATOM 3285 O O . LEU A 1 406 ? -13.011 -1.146 1.028 1.00 91.69 406 LEU A O 1
ATOM 3289 N N . GLY A 1 407 ? -11.158 -1.669 -0.130 1.00 93.00 407 GLY A N 1
ATOM 3290 C CA . GLY A 1 407 ? -10.621 -2.611 0.854 1.00 93.00 407 GLY A CA 1
ATOM 3291 C C . GLY A 1 407 ? -10.372 -1.945 2.205 1.00 93.00 407 GLY A C 1
ATOM 3292 O O . GLY A 1 407 ? -10.881 -2.410 3.225 1.00 93.00 407 GLY A O 1
ATOM 3293 N N . TYR A 1 408 ? -9.699 -0.790 2.213 1.00 94.00 408 TYR A N 1
ATOM 3294 C CA . TYR A 1 408 ? -9.494 -0.016 3.440 1.00 94.00 408 TYR A CA 1
ATOM 3295 C C . TYR A 1 408 ? -10.801 0.455 4.076 1.00 94.00 408 TYR A C 1
ATOM 3297 O O . TYR A 1 408 ? -10.958 0.361 5.290 1.00 94.00 408 TYR A O 1
ATOM 3305 N N . PHE A 1 409 ? -11.767 0.918 3.280 1.00 94.38 409 PHE A N 1
ATOM 3306 C CA . PHE A 1 409 ? -13.085 1.286 3.790 1.00 94.38 409 PHE A CA 1
ATOM 3307 C C . PHE A 1 409 ? -13.799 0.102 4.465 1.00 94.38 409 PHE A C 1
ATOM 3309 O O . PHE A 1 409 ? -14.400 0.264 5.532 1.00 94.38 409 PHE A O 1
ATOM 3316 N N . ILE A 1 410 ? -13.731 -1.092 3.868 1.00 93.69 410 ILE A N 1
ATOM 3317 C CA . ILE A 1 410 ? -14.333 -2.303 4.435 1.00 93.69 410 ILE A CA 1
ATOM 3318 C C . ILE A 1 410 ? -13.643 -2.680 5.748 1.00 93.69 410 ILE A C 1
ATOM 3320 O O . ILE A 1 410 ? -14.323 -2.944 6.742 1.00 93.69 410 ILE A O 1
ATOM 3324 N N . ASP A 1 411 ? -12.315 -2.660 5.787 1.00 95.25 411 ASP A N 1
ATOM 3325 C CA . ASP A 1 411 ? -11.571 -2.977 7.003 1.00 95.25 411 ASP A CA 1
ATOM 3326 C C . ASP A 1 411 ? -11.863 -1.953 8.111 1.00 95.25 411 ASP A C 1
ATOM 3328 O O . ASP A 1 411 ? -12.083 -2.329 9.266 1.00 95.25 411 ASP A O 1
ATOM 3332 N N . GLU A 1 412 ? -11.904 -0.653 7.790 1.00 95.94 412 GLU A N 1
ATOM 3333 C CA . GLU A 1 412 ? -12.262 0.397 8.754 1.00 95.94 412 GLU A CA 1
ATOM 3334 C C . GLU A 1 412 ? -13.682 0.183 9.285 1.00 95.94 412 GLU A C 1
ATOM 3336 O O . GLU A 1 412 ? -13.946 0.339 10.479 1.00 95.94 412 GLU A O 1
ATOM 3341 N N . THR A 1 413 ? -14.596 -0.235 8.409 1.00 94.81 413 THR A N 1
ATOM 3342 C CA . THR A 1 413 ? -15.964 -0.588 8.786 1.00 94.81 413 THR A CA 1
ATOM 3343 C C . THR A 1 413 ? -15.976 -1.748 9.775 1.00 94.81 413 THR A C 1
ATOM 3345 O O . THR A 1 413 ? -16.685 -1.672 10.778 1.00 94.81 413 THR A O 1
ATOM 3348 N N . ILE A 1 414 ? -15.175 -2.795 9.553 1.00 95.69 414 ILE A N 1
ATOM 3349 C CA . ILE A 1 414 ? -15.047 -3.924 10.485 1.00 95.69 414 ILE A CA 1
ATOM 3350 C C . ILE A 1 414 ? -14.570 -3.438 11.859 1.00 95.69 414 ILE A C 1
ATOM 3352 O O . ILE A 1 414 ? -15.183 -3.787 12.872 1.00 95.69 414 ILE A O 1
ATOM 3356 N N . PHE A 1 415 ? -13.534 -2.598 11.898 1.00 97.56 415 PHE A N 1
ATOM 3357 C CA . PHE A 1 415 ? -13.017 -2.023 13.140 1.00 97.56 415 PHE A CA 1
ATOM 3358 C C . PHE A 1 415 ? -14.084 -1.211 13.885 1.00 97.56 415 PHE A C 1
ATOM 3360 O O . PHE A 1 415 ? -14.341 -1.449 15.069 1.00 97.56 415 PHE A O 1
ATOM 3367 N N . VAL A 1 416 ? -14.768 -0.298 13.190 1.00 96.88 416 VAL A N 1
ATOM 3368 C CA . VAL A 1 416 ? -15.804 0.562 13.782 1.00 96.88 416 VAL A CA 1
ATOM 3369 C C . VAL A 1 416 ? -17.018 -0.246 14.235 1.00 96.88 416 VAL A C 1
ATOM 3371 O O . VAL A 1 416 ? -17.559 0.020 15.308 1.00 96.88 416 VAL A O 1
ATOM 3374 N N . VAL A 1 417 ? -17.436 -1.263 13.477 1.00 96.06 417 VAL A N 1
ATOM 3375 C CA . VAL A 1 417 ? -18.521 -2.177 13.868 1.00 96.06 417 VAL A CA 1
ATOM 3376 C C . VAL A 1 417 ? -18.125 -2.994 15.097 1.00 96.06 417 VAL A C 1
ATOM 3378 O O . VAL A 1 417 ? -18.918 -3.100 16.034 1.00 96.06 417 VAL A O 1
ATOM 3381 N N . GLY A 1 418 ? -16.904 -3.531 15.140 1.00 97.44 418 GLY A N 1
ATOM 3382 C CA . GLY A 1 418 ? -16.379 -4.247 16.303 1.00 97.44 418 GLY A CA 1
ATOM 3383 C C . GLY A 1 418 ? -16.367 -3.370 17.553 1.00 97.44 418 GLY A C 1
ATOM 3384 O O . GLY A 1 418 ? -16.889 -3.764 18.599 1.00 97.44 418 GLY A O 1
ATOM 3385 N N . LEU A 1 419 ? -15.860 -2.141 17.426 1.00 97.81 419 LEU A N 1
ATOM 3386 C CA . LEU A 1 419 ? -15.833 -1.172 18.517 1.00 97.81 419 LEU A CA 1
ATOM 3387 C C . LEU A 1 419 ? -17.239 -0.728 18.929 1.00 97.81 419 LEU A C 1
ATOM 3389 O O . LEU A 1 419 ? -17.498 -0.551 20.115 1.00 97.81 419 LEU A O 1
ATOM 3393 N N . PHE A 1 420 ? -18.173 -0.608 17.988 1.00 97.31 420 PHE A N 1
ATOM 3394 C CA . PHE A 1 420 ? -19.574 -0.307 18.271 1.00 97.31 420 PHE A CA 1
ATOM 3395 C C . PHE A 1 420 ? -20.261 -1.416 19.066 1.00 97.31 420 PHE A C 1
ATOM 3397 O O . PHE A 1 420 ? -20.955 -1.124 20.042 1.00 97.31 420 PHE A O 1
ATOM 3404 N N . LEU A 1 421 ? -20.070 -2.683 18.684 1.00 96.62 421 LEU A N 1
ATOM 3405 C CA . LEU A 1 421 ? -20.620 -3.829 19.413 1.00 96.62 421 LEU A CA 1
ATOM 3406 C C . LEU A 1 421 ? -20.043 -3.907 20.829 1.00 96.62 421 LEU A C 1
ATOM 3408 O O . LEU A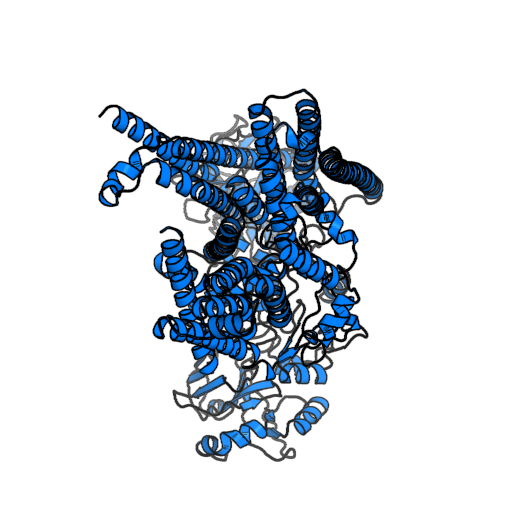 1 421 ? -20.791 -4.084 21.794 1.00 96.62 421 LEU A O 1
ATOM 3412 N N . LEU A 1 422 ? -18.731 -3.701 20.961 1.00 97.81 422 LEU A N 1
ATOM 3413 C CA . LEU A 1 422 ? -18.057 -3.620 22.250 1.00 97.81 422 LEU A CA 1
ATOM 3414 C C . LEU A 1 422 ? -18.602 -2.459 23.097 1.00 97.81 422 LEU A C 1
ATOM 3416 O O . LEU A 1 422 ? -19.049 -2.676 24.220 1.00 97.81 422 LEU A O 1
ATOM 3420 N N . ALA A 1 423 ? -18.653 -1.244 22.553 1.00 97.31 423 ALA A N 1
ATOM 3421 C CA . ALA A 1 423 ? -19.150 -0.059 23.246 1.00 97.31 423 ALA A CA 1
ATOM 3422 C C . ALA A 1 423 ? -20.617 -0.214 23.672 1.00 97.31 423 ALA A C 1
ATOM 3424 O O . ALA A 1 423 ? -20.966 0.139 24.792 1.00 97.31 423 ALA A O 1
ATOM 3425 N N . ARG A 1 424 ? -21.477 -0.818 22.841 1.00 95.62 424 ARG A N 1
ATOM 3426 C CA . ARG A 1 424 ? -22.865 -1.143 23.219 1.00 95.62 424 ARG A CA 1
ATOM 3427 C C . ARG A 1 424 ? -22.971 -2.141 24.356 1.00 95.62 424 ARG A C 1
ATOM 3429 O O . ARG A 1 424 ? -23.980 -2.158 25.058 1.00 95.62 424 ARG A O 1
ATOM 3436 N N . ARG A 1 425 ? -21.970 -3.007 24.510 1.00 96.06 425 ARG A N 1
ATOM 3437 C CA . ARG A 1 425 ? -21.918 -3.938 25.631 1.00 96.06 425 ARG A CA 1
ATOM 3438 C C . ARG A 1 425 ? -21.479 -3.249 26.920 1.00 96.06 425 ARG A C 1
ATOM 3440 O O . ARG A 1 425 ? -21.960 -3.635 27.984 1.00 96.06 425 ARG A O 1
ATOM 3447 N N . LEU A 1 426 ? -20.585 -2.267 26.812 1.00 96.31 426 LEU A N 1
ATOM 3448 C CA . LEU A 1 426 ? -20.007 -1.541 27.943 1.00 96.31 426 LEU A CA 1
ATOM 3449 C C . LEU A 1 426 ? -20.895 -0.397 28.441 1.00 96.31 426 LEU A C 1
ATOM 3451 O O . LEU A 1 426 ? -20.963 -0.193 29.650 1.00 96.31 426 LEU A O 1
ATOM 3455 N N . PHE A 1 427 ? -21.578 0.303 27.531 1.00 95.81 427 PHE A N 1
ATOM 3456 C CA . PHE A 1 427 ? -22.312 1.529 27.826 1.00 95.81 427 PHE A CA 1
ATOM 3457 C C . PHE A 1 427 ? -23.812 1.404 27.546 1.00 95.81 427 PHE A C 1
ATOM 3459 O O . PHE A 1 427 ? -24.245 0.793 26.567 1.00 95.81 427 PHE A O 1
ATOM 3466 N N . LYS A 1 428 ? -24.625 2.040 28.388 1.00 93.69 428 LYS A N 1
ATOM 3467 C CA . LYS A 1 428 ? -26.084 2.160 28.243 1.00 93.69 428 LYS A CA 1
ATOM 3468 C C . LYS A 1 428 ? -26.473 3.354 27.369 1.00 93.69 428 LYS A C 1
ATOM 3470 O O . LYS A 1 428 ? -27.474 3.297 26.652 1.00 93.69 428 LYS A O 1
ATOM 3475 N N . ARG A 1 429 ? -25.723 4.458 27.447 1.00 92.00 429 ARG A N 1
ATOM 3476 C CA . ARG A 1 429 ? -25.991 5.711 26.721 1.00 92.00 429 A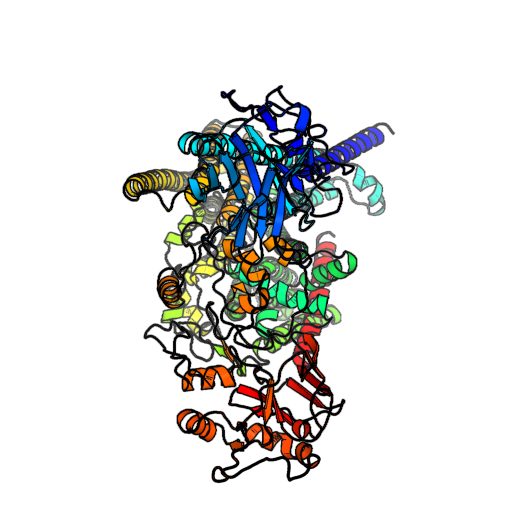RG A CA 1
ATOM 3477 C C . ARG A 1 429 ? -25.479 5.651 25.279 1.00 92.00 429 ARG A C 1
ATOM 3479 O O . ARG A 1 429 ? -24.296 5.433 25.028 1.00 92.00 429 ARG A O 1
ATOM 3486 N N . SER A 1 430 ? -26.359 5.953 24.321 1.00 91.50 430 SER A N 1
ATOM 3487 C CA . SER A 1 430 ? -26.024 6.063 22.887 1.00 91.50 430 SER A CA 1
ATOM 3488 C C . SER A 1 430 ? -24.931 7.090 22.584 1.00 91.50 430 SER A C 1
ATOM 3490 O O . SER A 1 430 ? -24.194 6.945 21.619 1.00 91.50 430 SER A O 1
ATOM 3492 N N . GLU A 1 431 ? -24.834 8.121 23.413 1.00 90.56 431 GLU A N 1
ATOM 3493 C CA . GLU A 1 431 ? -23.906 9.236 23.300 1.00 90.56 431 GLU A CA 1
ATOM 3494 C C . GLU A 1 431 ? -22.470 8.794 23.597 1.00 90.56 431 GLU A C 1
ATOM 3496 O O . GLU A 1 431 ? -21.567 9.141 22.845 1.00 90.56 431 GLU A O 1
ATOM 3501 N N . ALA A 1 432 ? -22.268 7.973 24.636 1.00 94.56 432 ALA A N 1
ATOM 3502 C CA . ALA A 1 432 ? -20.967 7.378 24.938 1.00 94.56 432 ALA A CA 1
ATOM 3503 C C . ALA A 1 432 ? -20.542 6.402 23.830 1.00 94.56 432 ALA A C 1
ATOM 3505 O O . ALA A 1 432 ? -19.399 6.434 23.381 1.00 94.56 432 ALA A O 1
ATOM 3506 N N . ILE A 1 433 ? -21.484 5.596 23.321 1.00 95.75 433 ILE A N 1
ATOM 3507 C CA . ILE A 1 433 ? -21.243 4.688 22.188 1.00 95.75 433 ILE A CA 1
ATOM 3508 C C . ILE A 1 433 ? -20.809 5.474 20.942 1.00 95.75 433 ILE A C 1
ATOM 3510 O O . ILE A 1 433 ? -19.805 5.129 20.321 1.00 95.75 433 ILE A O 1
ATOM 3514 N N . LEU A 1 434 ? -21.543 6.534 20.583 1.00 93.50 434 LEU A N 1
ATOM 3515 C CA . LEU A 1 434 ? -21.215 7.398 19.447 1.00 93.50 434 LEU A CA 1
ATOM 3516 C C . LEU A 1 434 ? -19.857 8.073 19.635 1.00 93.50 434 LEU A C 1
ATOM 3518 O O . LEU A 1 434 ? -19.054 8.048 18.713 1.00 93.50 434 LEU A O 1
ATOM 3522 N N . PHE A 1 435 ? -19.588 8.638 20.812 1.00 95.06 435 PHE A N 1
ATOM 3523 C CA . PHE A 1 435 ? -18.306 9.274 21.096 1.00 95.06 435 PHE A CA 1
ATOM 3524 C C . PHE A 1 435 ? -17.147 8.303 20.862 1.00 95.06 435 PHE A C 1
ATOM 3526 O O . PHE A 1 435 ? -16.281 8.575 20.042 1.00 95.06 435 PHE A O 1
ATOM 3533 N N . VAL A 1 436 ? -17.169 7.128 21.499 1.00 96.94 436 VAL A N 1
ATOM 3534 C CA . VAL A 1 436 ? -16.077 6.151 21.375 1.00 96.94 436 VAL A CA 1
ATOM 3535 C C . VAL A 1 436 ? -15.885 5.710 19.922 1.00 96.94 436 VAL A C 1
ATOM 3537 O O . VAL A 1 436 ? -14.761 5.675 19.428 1.00 96.94 436 VAL A O 1
ATOM 3540 N N . THR A 1 437 ? -16.978 5.406 19.219 1.00 96.56 437 THR A N 1
ATOM 3541 C CA . THR A 1 437 ? -16.918 4.877 17.847 1.00 96.56 437 THR A CA 1
ATOM 3542 C C . THR A 1 437 ? -16.529 5.926 16.810 1.00 96.56 437 THR A C 1
ATOM 3544 O O . THR A 1 437 ? -15.658 5.662 15.985 1.00 96.56 437 THR A O 1
ATOM 3547 N N . ALA A 1 438 ? -17.128 7.119 16.850 1.00 94.31 438 ALA A N 1
ATOM 3548 C CA . ALA A 1 438 ? -16.816 8.183 15.903 1.00 94.31 438 ALA A CA 1
ATOM 3549 C C . ALA A 1 438 ? -15.442 8.801 16.163 1.00 94.31 438 ALA A C 1
ATOM 3551 O O . ALA A 1 438 ? -14.729 9.068 15.203 1.00 94.31 438 ALA A O 1
ATOM 3552 N N . THR A 1 439 ? -15.018 8.966 17.419 1.00 96.12 439 THR A N 1
ATOM 3553 C CA . THR A 1 439 ? -13.667 9.462 17.706 1.00 96.12 439 THR A CA 1
ATOM 3554 C C . THR A 1 439 ? -12.604 8.472 17.243 1.00 96.12 439 THR A C 1
ATOM 3556 O O . THR A 1 439 ? -11.640 8.884 16.602 1.00 96.12 439 THR A O 1
ATOM 3559 N N . ALA A 1 440 ? -12.783 7.168 17.490 1.00 96.56 440 ALA A N 1
ATOM 3560 C CA . ALA A 1 440 ? -11.865 6.153 16.973 1.00 96.56 440 ALA A CA 1
ATOM 3561 C C . ALA A 1 440 ? -11.793 6.187 15.440 1.00 96.56 440 ALA A C 1
ATOM 3563 O O . ALA A 1 440 ? -10.704 6.217 14.881 1.00 96.56 440 ALA A O 1
ATOM 3564 N N . ALA A 1 441 ? -12.944 6.259 14.766 1.00 95.69 441 ALA A N 1
ATOM 3565 C CA . ALA A 1 441 ? -13.025 6.369 13.313 1.00 95.69 441 ALA A CA 1
ATOM 3566 C C . ALA A 1 441 ? -12.321 7.631 12.782 1.00 95.69 441 ALA A C 1
ATOM 3568 O O . ALA A 1 441 ? -11.537 7.570 11.840 1.00 95.69 441 ALA A O 1
ATOM 3569 N N . PHE A 1 442 ? -12.577 8.789 13.386 1.00 94.62 442 PHE A N 1
ATOM 3570 C CA . PHE A 1 442 ? -12.082 10.072 12.888 1.00 94.62 442 PHE A CA 1
ATOM 3571 C C . PHE A 1 442 ? -10.641 10.364 13.275 1.00 94.62 442 PHE A C 1
ATOM 3573 O O . PHE A 1 442 ? -10.050 11.246 12.683 1.00 94.62 442 PHE A O 1
ATOM 3580 N N . THR A 1 443 ? -10.056 9.633 14.219 1.00 94.56 443 THR A N 1
ATOM 3581 C CA . THR A 1 443 ? -8.630 9.764 14.553 1.00 94.56 443 THR A CA 1
ATOM 3582 C C . THR A 1 443 ? -7.767 8.669 13.928 1.00 94.56 443 THR A C 1
ATOM 3584 O O . THR A 1 443 ? -6.561 8.649 14.149 1.00 94.56 443 THR A O 1
ATOM 3587 N N . LEU A 1 444 ? -8.355 7.744 13.168 1.00 95.31 444 LEU A N 1
ATOM 3588 C CA . LEU A 1 444 ? -7.643 6.673 12.476 1.00 95.31 444 LEU A CA 1
ATOM 3589 C C . LEU A 1 444 ? -7.085 7.181 11.137 1.00 95.31 444 LEU A C 1
ATOM 3591 O O . LEU A 1 444 ? -7.873 7.483 10.238 1.00 95.31 444 LEU A O 1
ATOM 3595 N N . VAL A 1 445 ? -5.757 7.259 10.981 1.00 93.25 445 VAL A N 1
ATOM 3596 C CA . VAL A 1 445 ? -5.121 7.688 9.721 1.00 93.25 445 VAL A CA 1
ATOM 3597 C C . VAL A 1 445 ? -4.068 6.676 9.253 1.00 93.25 445 VAL A C 1
ATOM 3599 O O . VAL A 1 445 ? -2.898 6.712 9.604 1.00 93.25 445 VAL A O 1
ATOM 3602 N N . TRP A 1 446 ? -4.452 5.763 8.370 1.00 94.00 446 TRP A N 1
ATOM 3603 C CA . TRP A 1 446 ? -3.538 4.724 7.872 1.00 94.00 446 TRP A CA 1
ATOM 3604 C C . TRP A 1 446 ? -2.598 5.188 6.739 1.00 94.00 446 TRP A C 1
ATOM 3606 O O . TRP A 1 446 ? -1.698 4.441 6.373 1.00 94.00 446 TRP A O 1
ATOM 3616 N N . TYR A 1 447 ? -2.761 6.410 6.208 1.00 91.06 447 TYR A N 1
ATOM 3617 C CA . TYR A 1 447 ? -2.098 6.895 4.978 1.00 91.06 447 TYR A CA 1
ATOM 3618 C C . TYR A 1 447 ? -0.567 6.957 5.007 1.00 91.06 447 TYR A C 1
ATOM 3620 O O . TYR A 1 447 ? 0.029 7.031 3.939 1.00 91.06 447 TYR A O 1
ATOM 3628 N N . GLY A 1 448 ? 0.063 6.958 6.183 1.00 88.69 448 GLY A N 1
ATOM 3629 C CA . GLY A 1 448 ? 1.527 6.882 6.302 1.00 88.69 448 GLY A CA 1
ATOM 3630 C C . GLY A 1 448 ? 2.052 5.529 6.749 1.00 88.69 448 GLY A C 1
ATOM 3631 O O . GLY A 1 448 ? 3.177 5.164 6.438 1.00 88.69 448 GLY A O 1
ATOM 3632 N N . GLN A 1 449 ? 1.248 4.804 7.522 1.00 91.75 449 GLN A N 1
ATOM 3633 C CA . GLN A 1 449 ? 1.699 3.623 8.243 1.00 91.75 449 GLN A CA 1
ATOM 3634 C C . GLN A 1 449 ? 0.487 2.745 8.601 1.00 91.75 449 GLN A C 1
ATOM 3636 O O . GLN A 1 449 ? -0.082 2.872 9.691 1.00 91.75 449 GLN A O 1
ATOM 3641 N N . PRO A 1 450 ? 0.020 1.880 7.684 1.00 94.56 450 PRO A N 1
ATOM 3642 C CA . PRO A 1 450 ? -1.222 1.142 7.859 1.00 94.56 450 PRO A CA 1
ATOM 3643 C C . PRO A 1 450 ? -1.056 -0.000 8.855 1.00 94.56 450 PRO A C 1
ATOM 3645 O O . PRO A 1 450 ? -2.029 -0.392 9.500 1.00 94.56 450 PRO A O 1
ATOM 3648 N N . TRP A 1 451 ? 0.159 -0.532 9.014 1.00 94.50 451 TRP A N 1
ATOM 3649 C CA . TRP A 1 451 ? 0.385 -1.669 9.889 1.00 94.50 451 TRP A CA 1
ATOM 3650 C C . TRP A 1 451 ? 0.232 -1.283 11.355 1.00 94.50 451 TRP A C 1
ATOM 3652 O O . TRP A 1 451 ? -0.571 -1.898 12.053 1.00 94.50 451 TRP A O 1
ATOM 3662 N N . PHE A 1 452 ? 0.944 -0.254 11.821 1.00 93.25 452 PHE A N 1
ATOM 3663 C CA . PHE A 1 452 ? 0.863 0.182 13.221 1.00 93.25 452 PHE A CA 1
ATOM 3664 C C . PHE A 1 452 ? -0.399 0.993 13.521 1.00 93.25 452 PHE A C 1
ATOM 3666 O O . PHE A 1 452 ? -1.072 0.714 14.513 1.00 93.25 452 PHE A O 1
ATOM 3673 N N . ASN A 1 453 ? -0.769 1.939 12.650 1.00 94.38 453 ASN A N 1
ATOM 3674 C CA . ASN A 1 453 ? -1.893 2.842 12.922 1.00 94.38 453 ASN A CA 1
ATOM 3675 C C . ASN A 1 453 ? -3.254 2.219 12.629 1.00 94.38 453 ASN A C 1
ATOM 3677 O O . ASN A 1 453 ? -4.263 2.879 12.854 1.00 94.38 453 ASN A O 1
ATOM 3681 N N . PHE A 1 454 ? -3.318 0.979 12.127 1.00 95.50 454 PHE A N 1
ATOM 3682 C CA . PHE A 1 454 ? -4.600 0.341 11.853 1.00 95.50 454 PHE A CA 1
ATOM 3683 C C . PHE A 1 454 ? -4.597 -1.191 11.958 1.00 95.50 454 PHE A C 1
ATOM 3685 O O . PHE A 1 454 ? -5.299 -1.755 12.803 1.00 95.50 454 PHE A O 1
ATOM 3692 N N . LYS A 1 455 ? -3.827 -1.892 11.117 1.00 95.25 455 LYS A N 1
ATOM 3693 C CA . LYS A 1 455 ? -3.922 -3.358 10.984 1.00 95.25 455 LYS A CA 1
ATOM 3694 C C . LYS A 1 455 ? -3.566 -4.096 12.270 1.00 95.25 455 LYS A C 1
ATOM 3696 O O . LYS A 1 455 ? -4.210 -5.096 12.567 1.00 95.25 455 LYS A O 1
ATOM 3701 N N . LEU A 1 456 ? -2.656 -3.557 13.080 1.00 94.62 456 LEU A N 1
ATOM 3702 C CA . LEU A 1 456 ? -2.282 -4.109 14.382 1.00 94.62 456 LEU A CA 1
ATOM 3703 C C . LEU A 1 456 ? -3.486 -4.340 15.315 1.00 94.62 456 LEU A C 1
ATOM 3705 O O . LEU A 1 456 ? -3.442 -5.243 16.141 1.00 94.62 456 LEU A O 1
ATOM 3709 N N . PHE A 1 457 ? -4.569 -3.566 15.198 1.00 95.31 457 PHE A N 1
ATOM 3710 C CA . PHE A 1 457 ? -5.696 -3.634 16.136 1.00 95.31 457 PHE A CA 1
ATOM 3711 C C . PHE A 1 457 ? -7.082 -3.702 15.478 1.00 95.31 457 PHE A C 1
ATOM 3713 O O . PHE A 1 457 ? -8.085 -3.743 16.190 1.00 95.31 457 PHE A O 1
ATOM 3720 N N . HIS A 1 458 ? -7.188 -3.729 14.147 1.00 96.12 458 HIS A N 1
ATOM 3721 C CA . HIS A 1 458 ? -8.472 -3.585 13.444 1.00 96.12 458 HIS A CA 1
ATOM 3722 C C . HIS A 1 458 ? -9.548 -4.630 13.829 1.00 96.12 458 HIS A C 1
ATOM 3724 O O . HIS A 1 458 ? -10.722 -4.279 13.945 1.00 96.12 458 HIS A O 1
ATOM 3730 N N . LEU A 1 459 ? -9.176 -5.890 14.107 1.00 96.94 459 LEU A N 1
ATOM 3731 C CA . LEU A 1 459 ? -10.107 -6.932 14.594 1.00 96.94 459 LEU A CA 1
ATOM 3732 C C . LEU A 1 459 ? -10.216 -7.005 16.120 1.00 96.94 459 LEU A C 1
ATOM 3734 O O . LEU A 1 459 ? -11.111 -7.669 16.652 1.00 96.94 459 LEU A O 1
ATOM 3738 N N . PHE A 1 460 ? -9.326 -6.326 16.841 1.00 97.56 460 PHE A N 1
ATOM 3739 C CA . PHE A 1 460 ? -9.190 -6.485 18.282 1.00 97.56 460 PHE A CA 1
ATOM 3740 C C . PHE A 1 460 ? -10.456 -6.085 19.062 1.00 97.56 460 PHE A C 1
ATOM 3742 O O . PHE A 1 460 ? -10.884 -6.867 19.913 1.00 97.56 460 PHE A O 1
ATOM 3749 N N . PRO A 1 461 ? -11.160 -4.971 18.755 1.00 98.19 461 PRO A N 1
ATOM 3750 C CA . PRO A 1 461 ? -12.424 -4.657 19.426 1.00 98.19 461 PRO A CA 1
ATOM 3751 C C . PRO A 1 461 ? -13.493 -5.747 19.273 1.00 98.19 461 PRO A C 1
ATOM 3753 O O . PRO A 1 461 ? -14.236 -6.023 20.218 1.00 98.19 461 PRO A O 1
ATOM 3756 N N . LEU A 1 462 ? -13.558 -6.399 18.106 1.00 97.62 462 LEU A N 1
ATOM 3757 C CA . LEU A 1 462 ? -14.494 -7.495 17.867 1.00 97.62 462 LEU A CA 1
ATOM 3758 C C . LEU A 1 462 ? -14.088 -8.749 18.658 1.00 97.62 462 LEU A C 1
ATOM 3760 O O . LEU A 1 462 ? -14.948 -9.379 19.276 1.00 97.62 462 LEU A O 1
ATOM 3764 N N . ALA A 1 463 ? -12.791 -9.069 18.714 1.00 98.06 463 ALA A N 1
ATOM 3765 C CA . ALA A 1 463 ? -12.270 -10.142 19.562 1.00 98.06 463 ALA A CA 1
ATOM 3766 C C . ALA A 1 463 ? -12.624 -9.909 21.044 1.00 98.06 463 ALA A C 1
ATOM 3768 O O . ALA A 1 463 ? -13.142 -10.810 21.705 1.00 98.06 463 ALA A O 1
ATOM 3769 N N . LEU A 1 464 ? -12.454 -8.681 21.551 1.00 98.12 464 LEU A N 1
ATOM 3770 C CA . LEU A 1 464 ? -12.826 -8.318 22.923 1.00 98.12 464 LEU A CA 1
ATOM 3771 C C . LEU A 1 464 ? -14.333 -8.414 23.181 1.00 98.12 464 LEU A C 1
ATOM 3773 O O . LEU A 1 464 ? -14.749 -8.861 24.251 1.00 98.12 464 LEU A O 1
ATOM 3777 N N . PHE A 1 465 ? -15.166 -8.046 22.205 1.00 98.25 465 PHE A N 1
ATOM 3778 C CA . PHE A 1 465 ? -16.612 -8.239 22.300 1.00 98.25 4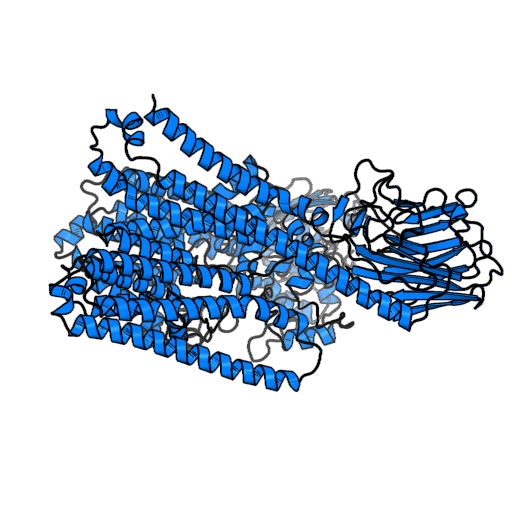65 PHE A CA 1
ATOM 3779 C C . PHE A 1 465 ? -16.975 -9.724 22.489 1.00 98.25 465 PHE A C 1
ATOM 3781 O O . PHE A 1 465 ? -17.763 -10.071 23.380 1.00 98.25 465 PHE A O 1
ATOM 3788 N N . PHE A 1 466 ? -16.383 -10.623 21.697 1.00 98.00 466 PHE A N 1
ATOM 3789 C CA . PHE A 1 466 ? -16.606 -12.063 21.844 1.00 98.00 466 PHE A CA 1
ATOM 3790 C C . PHE A 1 466 ? -16.013 -12.626 23.138 1.00 98.00 466 PHE A C 1
ATOM 3792 O O . PHE A 1 466 ? -16.664 -13.456 23.771 1.00 98.00 466 PHE A O 1
ATOM 3799 N N . LEU A 1 467 ? -14.853 -12.134 23.583 1.00 97.81 467 LEU A N 1
ATOM 3800 C CA . LEU A 1 467 ? -14.241 -12.515 24.857 1.00 97.81 467 LEU A CA 1
ATOM 3801 C C . LEU A 1 467 ? -15.168 -12.181 26.032 1.00 97.81 467 LEU A C 1
ATOM 3803 O O . LEU A 1 467 ? -15.551 -13.067 26.794 1.00 97.81 467 LEU A O 1
ATOM 3807 N N . ILE A 1 468 ? -15.595 -10.920 26.146 1.00 97.69 468 ILE A N 1
ATOM 3808 C CA . ILE A 1 468 ? -16.466 -10.463 27.237 1.00 97.69 468 ILE A CA 1
ATOM 3809 C C . ILE A 1 468 ? -17.790 -11.226 27.219 1.00 97.69 468 ILE A C 1
ATOM 3811 O O . ILE A 1 468 ? -18.235 -11.729 28.250 1.00 97.69 468 ILE A O 1
ATOM 3815 N N . THR A 1 469 ? -18.424 -11.349 26.051 1.00 96.81 469 THR A N 1
ATOM 3816 C CA . THR A 1 469 ? -19.718 -12.034 25.966 1.00 96.81 469 THR A CA 1
ATOM 3817 C C . THR A 1 469 ? -19.609 -13.551 26.134 1.00 96.81 469 THR A C 1
ATOM 3819 O O . THR A 1 469 ? -20.556 -14.171 26.619 1.00 96.81 469 THR A O 1
ATOM 3822 N N . GLY A 1 470 ? -18.476 -14.155 25.772 1.00 96.19 470 GLY A N 1
ATOM 3823 C CA . GLY A 1 470 ? -18.160 -15.556 26.035 1.00 96.19 470 GLY A CA 1
ATOM 3824 C C . GLY A 1 470 ? -17.989 -15.832 27.525 1.00 96.19 470 GLY A C 1
ATOM 3825 O O . GLY A 1 470 ? -18.606 -16.765 28.033 1.00 96.19 470 GLY A O 1
ATOM 3826 N N . LEU A 1 471 ? -17.258 -14.971 28.243 1.00 96.06 471 LEU A N 1
ATOM 3827 C CA . LEU A 1 471 ? -17.109 -15.051 29.700 1.00 96.06 471 LEU A CA 1
ATOM 3828 C C . LEU A 1 471 ? -18.451 -14.863 30.425 1.00 96.06 471 LEU A C 1
ATOM 3830 O O . LEU A 1 471 ? -18.798 -15.640 31.311 1.00 96.06 471 LEU A O 1
ATOM 3834 N N . GLU A 1 472 ? -19.245 -13.874 30.010 1.00 95.19 472 GLU A N 1
ATOM 3835 C CA . GLU A 1 472 ? -20.555 -13.583 30.602 1.00 95.19 472 GLU A CA 1
ATOM 3836 C C . GLU A 1 472 ? -21.569 -14.709 30.426 1.00 95.19 472 GLU A C 1
ATOM 3838 O O . GLU A 1 472 ? -22.319 -15.020 31.351 1.00 95.19 472 GLU A O 1
ATOM 3843 N N . ARG A 1 473 ? -21.632 -15.277 29.217 1.00 94.38 473 ARG A N 1
ATOM 3844 C CA . ARG A 1 473 ? -22.599 -16.324 28.862 1.00 94.38 473 ARG A CA 1
ATOM 3845 C C . ARG A 1 473 ? -22.065 -17.730 29.123 1.00 94.38 473 ARG A C 1
ATOM 3847 O O . ARG A 1 473 ? -22.815 -18.678 28.920 1.00 94.38 473 ARG A O 1
ATOM 3854 N N . ARG A 1 474 ? -20.800 -17.853 29.544 1.00 93.31 474 ARG A N 1
ATOM 3855 C CA . ARG A 1 474 ? -20.064 -19.117 29.702 1.00 93.31 474 ARG A CA 1
ATOM 3856 C C . ARG A 1 474 ? -20.136 -19.974 28.434 1.00 93.31 474 ARG A C 1
ATOM 3858 O O . ARG A 1 474 ? -20.509 -21.138 28.485 1.00 93.31 474 ARG A O 1
ATOM 3865 N N . GLN A 1 475 ? -19.853 -19.348 27.289 1.00 93.06 475 GLN A N 1
ATOM 3866 C CA . GLN A 1 475 ? -19.929 -19.977 25.966 1.00 93.06 475 GLN A CA 1
ATOM 3867 C C . GLN A 1 475 ? -18.531 -20.174 25.368 1.00 93.06 475 GLN A C 1
ATOM 3869 O O . GLN A 1 475 ? -17.945 -19.210 24.865 1.00 93.06 475 GLN A O 1
ATOM 3874 N N . VAL A 1 476 ? -18.027 -21.416 25.383 1.00 93.12 476 VAL A N 1
ATOM 3875 C CA . VAL A 1 476 ? -16.740 -21.824 24.788 1.00 93.12 476 VAL A CA 1
ATOM 3876 C C . VAL A 1 476 ? -16.654 -21.384 23.331 1.00 93.12 476 VAL A C 1
ATOM 3878 O O . VAL A 1 476 ? -15.659 -20.783 22.939 1.00 93.12 476 VAL A O 1
ATOM 3881 N N . THR A 1 477 ? -17.709 -21.588 22.534 1.00 93.00 477 THR A N 1
ATOM 3882 C CA . THR A 1 477 ? -17.719 -21.210 21.112 1.00 93.00 477 THR A CA 1
ATOM 3883 C C . THR A 1 477 ? -17.381 -19.726 20.921 1.00 93.00 477 THR A C 1
ATOM 3885 O O . THR A 1 477 ? -16.636 -19.371 20.012 1.00 93.00 477 THR A O 1
ATOM 3888 N N . ARG A 1 478 ? -17.890 -18.833 21.785 1.00 95.00 478 ARG A N 1
ATOM 3889 C CA . ARG A 1 478 ? -17.578 -17.393 21.701 1.00 95.00 478 ARG A CA 1
ATOM 3890 C C . ARG A 1 478 ? -16.127 -17.100 22.080 1.00 95.00 478 ARG A C 1
ATOM 3892 O O . ARG A 1 478 ? -15.522 -16.241 21.453 1.00 95.00 478 ARG A O 1
ATOM 3899 N N . LEU A 1 479 ? -15.568 -17.814 23.056 1.00 94.94 479 LEU A N 1
ATOM 3900 C CA . LEU A 1 479 ? -14.154 -17.681 23.420 1.00 94.94 479 LEU A CA 1
ATOM 3901 C C . LEU A 1 479 ? -13.230 -18.167 22.300 1.00 94.94 479 LEU A C 1
ATOM 3903 O O . LEU A 1 479 ? -12.237 -17.510 22.007 1.00 94.94 479 LEU A O 1
ATOM 3907 N N . VAL A 1 480 ? -13.586 -19.269 21.635 1.00 94.81 480 VAL A N 1
ATOM 3908 C CA . VAL A 1 480 ? -12.842 -19.773 20.473 1.00 94.81 480 VAL A CA 1
ATOM 3909 C C . VAL A 1 480 ? -12.912 -18.773 19.318 1.00 94.81 480 VAL A C 1
ATOM 3911 O O . VAL A 1 480 ? -11.882 -18.475 18.726 1.00 94.81 480 VAL A O 1
ATOM 3914 N N . ILE A 1 481 ? -14.081 -18.173 19.045 1.00 95.75 481 ILE A N 1
ATOM 3915 C CA . ILE A 1 481 ? -14.205 -17.089 18.053 1.00 95.75 481 ILE A CA 1
ATOM 3916 C C . ILE A 1 481 ? -13.354 -15.873 18.449 1.00 95.75 481 ILE A C 1
ATOM 3918 O O . ILE A 1 481 ? -12.719 -15.277 17.586 1.00 95.75 481 ILE A O 1
ATOM 3922 N N . ALA A 1 482 ? -13.307 -15.505 19.734 1.00 96.81 482 ALA A N 1
ATOM 3923 C CA . ALA A 1 482 ? -12.467 -14.406 20.210 1.00 96.81 482 ALA A CA 1
ATOM 3924 C C . ALA A 1 482 ? -10.975 -14.673 19.952 1.00 96.81 482 ALA A C 1
ATOM 3926 O O . ALA A 1 482 ? -10.290 -13.809 19.410 1.00 96.81 482 ALA A O 1
ATOM 3927 N N . ALA A 1 483 ? -10.497 -15.876 20.289 1.00 95.62 483 ALA A N 1
ATOM 3928 C CA . ALA A 1 483 ? -9.120 -16.296 20.032 1.00 95.62 483 ALA A CA 1
ATOM 3929 C C . ALA A 1 483 ? -8.817 -16.339 18.528 1.00 95.62 483 ALA A C 1
ATOM 3931 O O . ALA A 1 483 ? -7.803 -15.812 18.083 1.00 95.62 483 ALA A O 1
ATOM 3932 N N . TRP A 1 484 ? -9.732 -16.892 17.733 1.00 95.44 484 TRP A N 1
ATOM 3933 C CA . TRP A 1 484 ? -9.611 -16.937 16.281 1.00 95.44 484 TRP A CA 1
ATOM 3934 C C . TRP A 1 484 ? -9.521 -15.538 15.657 1.00 95.44 484 TRP A C 1
ATOM 3936 O O . TRP A 1 484 ? -8.651 -15.310 14.822 1.00 95.44 484 TRP A O 1
ATOM 3946 N N . LEU A 1 485 ? -10.341 -14.575 16.091 1.00 95.69 485 LEU A N 1
ATOM 3947 C CA . LEU A 1 485 ? -10.262 -13.186 15.621 1.00 95.69 485 LEU A CA 1
ATOM 3948 C C . LEU A 1 485 ? -8.959 -12.493 16.037 1.00 95.69 485 LEU A C 1
ATOM 3950 O O . LEU A 1 485 ? -8.420 -11.714 15.255 1.00 95.69 485 LEU A O 1
ATOM 3954 N N . ALA A 1 486 ? -8.447 -12.772 17.241 1.00 94.56 486 ALA A N 1
ATOM 3955 C CA . ALA A 1 486 ? -7.164 -12.238 17.696 1.00 94.56 486 ALA A CA 1
ATOM 3956 C C . ALA A 1 486 ? -6.000 -12.760 16.836 1.00 94.56 486 ALA A C 1
ATOM 3958 O O . ALA A 1 486 ? -5.184 -11.970 16.371 1.00 94.56 486 ALA A O 1
ATOM 3959 N N . VAL A 1 487 ? -5.981 -14.067 16.554 1.00 92.62 487 VAL A N 1
ATOM 3960 C CA . VAL A 1 487 ? -4.986 -14.720 15.687 1.00 92.62 487 VAL A CA 1
ATOM 3961 C C . VAL A 1 487 ? -5.101 -14.226 14.242 1.00 92.62 487 VAL A C 1
ATOM 3963 O O . VAL A 1 487 ? -4.115 -13.840 13.624 1.00 92.62 487 VAL A O 1
ATOM 3966 N N . THR A 1 488 ? -6.320 -14.168 13.706 1.00 92.25 488 THR A N 1
ATOM 3967 C CA . THR A 1 488 ? -6.579 -13.713 12.331 1.00 92.25 488 THR A CA 1
ATOM 3968 C C . THR A 1 488 ? -6.224 -12.238 12.134 1.00 92.25 488 THR A C 1
ATOM 3970 O O . THR A 1 488 ? -5.899 -11.836 11.022 1.00 92.25 488 THR A O 1
ATOM 3973 N N . GLY A 1 489 ? -6.220 -11.436 13.205 1.00 92.38 489 GLY A N 1
ATOM 3974 C CA . GLY A 1 489 ? -5.801 -10.033 13.168 1.00 92.38 489 GLY A CA 1
ATOM 3975 C C . GLY A 1 489 ? -4.349 -9.817 12.731 1.00 92.38 489 GLY A C 1
ATOM 3976 O O . GLY A 1 489 ? -4.015 -8.706 12.332 1.00 92.38 489 GLY A O 1
ATOM 3977 N N . VAL A 1 490 ? -3.509 -10.861 12.761 1.00 92.44 490 VAL A N 1
ATOM 3978 C CA . VAL A 1 490 ? -2.127 -10.826 12.251 1.00 92.44 490 VAL A CA 1
ATOM 3979 C C . VAL A 1 490 ? -2.093 -10.857 10.716 1.00 92.44 490 VAL A C 1
ATOM 3981 O O . VAL A 1 490 ? -1.133 -10.389 10.114 1.00 92.44 490 VAL A O 1
ATOM 3984 N N . ILE A 1 491 ? -3.125 -11.391 10.054 1.00 91.94 491 ILE A N 1
ATOM 3985 C CA . ILE A 1 491 ? -3.155 -11.483 8.591 1.00 91.94 491 ILE A CA 1
ATOM 3986 C C . ILE A 1 491 ? -3.402 -10.093 8.004 1.00 91.94 491 ILE A C 1
ATOM 3988 O O . ILE A 1 491 ? -4.349 -9.403 8.388 1.00 91.94 491 ILE A O 1
ATOM 3992 N N . GLY A 1 492 ? -2.541 -9.674 7.077 1.00 91.00 492 GLY A N 1
ATOM 3993 C CA . GLY A 1 492 ? -2.481 -8.283 6.634 1.00 91.00 492 GLY A CA 1
ATOM 3994 C C . GLY A 1 492 ? -1.702 -7.354 7.549 1.00 91.00 492 GLY A C 1
ATOM 3995 O O . GLY A 1 492 ? -1.736 -6.138 7.358 1.00 91.00 492 GLY A O 1
ATOM 3996 N N . ALA A 1 493 ? -1.044 -7.912 8.561 1.00 92.75 493 ALA A N 1
ATOM 3997 C CA . ALA A 1 493 ? -0.110 -7.228 9.429 1.00 92.75 493 ALA A CA 1
ATOM 3998 C C . ALA A 1 493 ? 1.275 -7.879 9.332 1.00 92.75 493 ALA A C 1
ATOM 4000 O O . ALA A 1 493 ? 1.443 -8.943 8.737 1.00 92.75 493 ALA A O 1
ATOM 4001 N N . LEU A 1 494 ? 2.283 -7.231 9.912 1.00 91.75 494 LEU A N 1
ATOM 4002 C CA . LEU A 1 494 ? 3.640 -7.768 9.922 1.00 91.75 494 LEU A CA 1
ATOM 4003 C C . LEU A 1 494 ? 3.692 -8.997 10.847 1.00 91.75 494 LEU A C 1
ATOM 4005 O O . LEU A 1 494 ? 3.160 -8.928 11.958 1.00 91.75 494 LEU A O 1
ATOM 4009 N N . PRO A 1 495 ? 4.333 -10.117 10.460 1.00 90.19 495 PRO A N 1
ATOM 4010 C CA . PRO A 1 495 ? 4.209 -11.354 11.230 1.00 90.19 495 PRO A CA 1
ATOM 4011 C C . PRO A 1 495 ? 4.757 -11.259 12.650 1.00 90.19 495 PRO A C 1
ATOM 4013 O O . PRO A 1 495 ? 4.241 -11.882 13.576 1.00 90.19 495 PRO A O 1
ATOM 4016 N N . TYR A 1 496 ? 5.761 -10.405 12.847 1.00 90.75 496 TYR A N 1
ATOM 4017 C CA . TYR A 1 496 ? 6.343 -10.152 14.157 1.00 90.75 496 TYR A CA 1
ATOM 4018 C C . TYR A 1 496 ? 5.391 -9.406 15.119 1.00 90.75 496 TYR A C 1
ATOM 4020 O O . TYR A 1 496 ? 5.763 -9.165 16.264 1.00 90.75 496 TYR A O 1
ATOM 4028 N N . TYR A 1 497 ? 4.163 -9.056 14.708 1.00 94.06 497 TYR A N 1
ATOM 4029 C CA . TYR A 1 497 ? 3.110 -8.539 15.597 1.00 94.06 497 TYR A CA 1
ATOM 4030 C C . TYR A 1 497 ? 2.406 -9.627 16.409 1.00 94.06 497 TYR A C 1
ATOM 4032 O O . TYR A 1 497 ? 1.762 -9.300 17.407 1.00 94.06 497 TYR A O 1
ATOM 4040 N N . LEU A 1 498 ? 2.525 -10.899 16.014 1.00 92.94 498 LEU A N 1
ATOM 4041 C CA . LEU A 1 498 ? 1.943 -12.031 16.735 1.00 92.94 498 LEU A CA 1
ATOM 4042 C C . LEU A 1 498 ? 2.189 -11.977 18.262 1.00 92.94 498 LEU A C 1
ATOM 4044 O O . LEU A 1 498 ? 1.196 -11.975 18.992 1.00 92.94 498 LEU A O 1
ATOM 4048 N N . PRO A 1 499 ? 3.430 -11.810 18.776 1.00 94.56 499 PRO A N 1
ATOM 4049 C CA . PRO A 1 499 ? 3.676 -11.718 20.222 1.00 94.56 499 PRO A CA 1
ATOM 4050 C C . PRO A 1 499 ? 2.948 -10.548 20.903 1.00 94.56 499 PRO A C 1
ATOM 4052 O O . PRO A 1 499 ? 2.533 -10.656 22.057 1.00 94.56 499 PRO A O 1
ATOM 4055 N N . ILE A 1 500 ? 2.744 -9.426 20.205 1.00 95.81 500 ILE A N 1
ATOM 4056 C CA . ILE A 1 500 ? 2.004 -8.275 20.743 1.00 95.81 500 ILE A CA 1
ATOM 4057 C C . ILE A 1 500 ? 0.518 -8.590 20.851 1.00 95.81 500 ILE A C 1
ATOM 4059 O O . ILE A 1 500 ? -0.097 -8.312 21.881 1.00 95.81 500 ILE A O 1
ATOM 4063 N N . LEU A 1 501 ? -0.065 -9.179 19.809 1.00 94.94 501 LEU A N 1
ATOM 4064 C CA . LEU A 1 501 ? -1.474 -9.559 19.804 1.00 94.94 501 LEU A CA 1
ATOM 4065 C C . LEU A 1 501 ? -1.772 -10.640 20.844 1.00 94.94 501 LEU A C 1
ATOM 4067 O O . LEU A 1 501 ? -2.766 -10.531 21.564 1.00 94.94 501 LEU A O 1
ATOM 4071 N N . GLU A 1 502 ? -0.887 -11.626 20.987 1.00 93.25 502 GLU A N 1
ATOM 4072 C CA . GLU A 1 502 ? -0.959 -12.637 22.041 1.00 93.25 502 GLU A CA 1
ATOM 4073 C C . GLU A 1 502 ? -0.887 -12.005 23.432 1.00 93.25 502 GLU A C 1
ATOM 4075 O O . GLU A 1 502 ? -1.755 -12.266 24.267 1.00 93.25 502 GLU A O 1
ATOM 4080 N N . MET A 1 503 ? 0.083 -11.115 23.670 1.00 95.44 503 MET A N 1
ATOM 4081 C CA . MET A 1 503 ? 0.211 -10.383 24.931 1.00 95.44 503 MET A CA 1
ATOM 4082 C C . MET A 1 503 ? -1.051 -9.572 25.246 1.00 95.44 503 MET A C 1
ATOM 4084 O O . MET A 1 503 ? -1.580 -9.662 26.354 1.00 95.44 503 MET A O 1
ATOM 4088 N N . MET A 1 504 ? -1.562 -8.801 24.282 1.00 97.00 504 MET A N 1
ATOM 4089 C CA . MET A 1 504 ? -2.757 -7.967 24.457 1.00 97.00 504 MET A CA 1
ATOM 4090 C C . MET A 1 504 ? -4.012 -8.805 24.711 1.00 97.00 504 MET A C 1
ATOM 4092 O O . MET A 1 504 ? -4.832 -8.466 25.573 1.00 97.00 504 MET A O 1
ATOM 4096 N N . PHE A 1 505 ? -4.171 -9.918 23.994 1.00 96.62 505 PHE A N 1
ATOM 4097 C CA . PHE A 1 505 ? -5.302 -10.819 24.175 1.00 96.62 505 PHE A CA 1
ATOM 4098 C C . PHE A 1 505 ? -5.226 -11.559 25.516 1.00 96.62 505 PHE A C 1
ATOM 4100 O O . PHE A 1 505 ? -6.220 -11.606 26.242 1.00 96.62 505 PHE A O 1
ATOM 4107 N N . LEU A 1 506 ? -4.049 -12.059 25.905 1.00 95.81 506 LEU A N 1
ATOM 4108 C CA . LEU A 1 506 ? -3.828 -12.699 27.203 1.00 95.81 506 LEU A CA 1
ATOM 4109 C C . LEU A 1 506 ? -4.069 -11.721 28.357 1.00 95.81 506 LEU A C 1
ATOM 4111 O O . LEU A 1 506 ? -4.803 -12.049 29.289 1.00 95.81 506 LEU A O 1
ATOM 4115 N N . ALA A 1 507 ? -3.525 -10.504 28.277 1.00 96.31 507 ALA A N 1
ATOM 4116 C CA . ALA A 1 507 ? -3.768 -9.457 29.265 1.00 96.31 507 ALA A CA 1
ATOM 4117 C C . ALA A 1 507 ? -5.264 -9.133 29.387 1.00 96.31 507 ALA A C 1
ATOM 4119 O O . ALA A 1 507 ? -5.774 -8.950 30.492 1.00 96.31 507 ALA A O 1
ATOM 4120 N N . SER A 1 508 ? -5.994 -9.141 28.269 1.00 97.44 508 SER A N 1
ATOM 4121 C CA . SER A 1 508 ? -7.447 -8.950 28.261 1.00 97.44 508 SER A CA 1
ATOM 4122 C C . SER A 1 508 ? -8.176 -10.114 28.935 1.00 97.44 508 SER A C 1
ATOM 4124 O O . SER A 1 508 ? -9.041 -9.890 29.781 1.00 97.44 508 SER A O 1
ATOM 4126 N N . CYS A 1 509 ? -7.803 -11.360 28.634 1.00 96.25 509 CYS A N 1
ATOM 4127 C CA . CYS A 1 509 ? -8.337 -12.543 29.310 1.00 96.25 509 CYS A CA 1
ATOM 4128 C C . CYS A 1 509 ? -8.122 -12.461 30.827 1.00 96.25 509 CYS A C 1
ATOM 4130 O O . CYS A 1 509 ? -9.077 -12.628 31.585 1.00 96.25 509 CYS A O 1
ATOM 4132 N N . LEU A 1 510 ? -6.904 -12.134 31.267 1.00 95.56 510 LEU A N 1
ATOM 4133 C CA . LEU A 1 510 ? -6.557 -11.981 32.682 1.00 95.56 510 LEU A CA 1
ATOM 4134 C C . LEU A 1 510 ? -7.289 -10.805 33.343 1.00 95.56 510 LEU A C 1
ATOM 4136 O O . LEU A 1 510 ? -7.694 -10.912 34.497 1.00 95.56 510 LEU A O 1
ATOM 4140 N N . GLY A 1 511 ? -7.507 -9.707 32.616 1.00 96.31 511 GLY A N 1
ATOM 4141 C CA . GLY A 1 511 ? -8.240 -8.542 33.107 1.00 96.31 511 GLY A CA 1
ATOM 4142 C C . GLY A 1 511 ? -9.741 -8.796 33.272 1.00 96.31 511 GLY A C 1
ATOM 4143 O O . GLY A 1 511 ? -10.333 -8.366 34.260 1.00 96.31 511 GLY A O 1
ATOM 4144 N N . PHE A 1 512 ? -10.377 -9.510 32.336 1.00 97.25 512 PHE A N 1
ATOM 4145 C CA . PHE A 1 512 ? -11.831 -9.720 32.348 1.00 97.25 512 PHE A CA 1
ATOM 4146 C C . PHE A 1 512 ? -12.277 -10.996 33.078 1.00 97.25 512 PHE A C 1
ATOM 4148 O O . PHE A 1 512 ? -13.383 -11.020 33.626 1.00 97.25 512 PHE A O 1
ATOM 4155 N N . ALA A 1 513 ? -11.458 -12.051 33.122 1.00 96.19 513 ALA A N 1
ATOM 4156 C CA . ALA A 1 513 ? -11.821 -13.328 33.745 1.00 96.19 513 ALA A CA 1
ATOM 4157 C C . ALA A 1 513 ? -12.219 -13.227 35.236 1.00 96.19 513 ALA A C 1
ATOM 4159 O O . ALA A 1 513 ? -13.241 -13.826 35.592 1.00 96.19 513 ALA A O 1
ATOM 4160 N N . PRO A 1 514 ? -11.538 -12.445 36.104 1.00 96.88 514 PRO A N 1
ATOM 4161 C CA . PRO A 1 514 ? -11.882 -12.342 37.529 1.00 96.88 514 PRO A CA 1
ATOM 4162 C C . PRO A 1 514 ? -13.311 -11.848 37.804 1.00 96.88 514 PRO A C 1
ATOM 4164 O O . PRO A 1 514 ? -13.883 -12.123 38.858 1.00 96.88 514 PRO A O 1
ATOM 4167 N N . TYR A 1 515 ? -13.931 -11.148 36.849 1.00 95.94 515 TYR A N 1
ATOM 4168 C CA . TYR A 1 515 ? -15.311 -10.669 36.972 1.00 95.94 515 TYR A CA 1
ATOM 4169 C C . TYR A 1 515 ? -16.368 -11.764 36.779 1.00 95.94 515 TYR A C 1
ATOM 4171 O O . TYR A 1 515 ? -17.527 -11.567 37.158 1.00 95.94 515 TYR A O 1
ATOM 4179 N N . HIS A 1 516 ? -15.989 -12.904 36.194 1.00 95.38 516 HIS A N 1
ATOM 4180 C CA . HIS A 1 516 ? -16.903 -13.996 35.830 1.00 95.38 516 HIS A CA 1
ATOM 4181 C C . HIS A 1 516 ? -16.524 -15.340 36.442 1.00 95.38 516 HIS A C 1
ATOM 4183 O O . HIS A 1 516 ? -17.404 -16.172 36.669 1.00 95.38 516 HIS A O 1
ATOM 4189 N N . ILE A 1 517 ? -15.238 -15.543 36.724 1.00 94.38 517 ILE A N 1
ATOM 4190 C CA . ILE A 1 517 ? -14.685 -16.775 37.276 1.00 94.38 517 ILE A CA 1
ATOM 4191 C C . ILE A 1 517 ? -14.357 -16.533 38.751 1.00 94.38 517 ILE A C 1
ATOM 4193 O O . ILE A 1 517 ? -13.277 -16.054 39.085 1.00 94.38 517 ILE A O 1
ATOM 4197 N N . LYS A 1 518 ? -15.304 -16.849 39.642 1.00 95.81 518 LYS A N 1
ATOM 4198 C CA . LYS A 1 518 ? -15.122 -16.700 41.100 1.00 95.81 518 LYS A CA 1
ATOM 4199 C C . LYS A 1 518 ? -14.764 -18.014 41.787 1.00 95.81 518 LYS A C 1
ATOM 4201 O O . LYS A 1 518 ? -14.327 -18.018 42.931 1.00 95.81 518 LYS A O 1
ATOM 4206 N N . SER A 1 519 ? -14.979 -19.135 41.105 1.00 95.75 519 SER A N 1
ATOM 4207 C CA . SER A 1 519 ? -14.761 -20.476 41.633 1.00 95.75 519 SER A CA 1
ATOM 4208 C C . SER A 1 519 ? -14.227 -21.426 40.561 1.00 95.75 519 SER A C 1
ATOM 4210 O O . SER A 1 519 ? -14.428 -21.222 39.362 1.00 95.75 519 SER A O 1
ATOM 4212 N N . LYS A 1 520 ? -13.625 -22.544 40.989 1.00 93.44 520 LYS A N 1
ATOM 4213 C CA . LYS A 1 520 ? -13.235 -23.643 40.088 1.00 93.44 520 LYS A CA 1
ATOM 4214 C C . LYS A 1 520 ? -14.425 -24.177 39.277 1.00 93.44 520 LYS A C 1
ATOM 4216 O O . LYS A 1 520 ? -14.249 -24.565 38.128 1.00 93.44 520 LYS A O 1
ATOM 4221 N N . LYS A 1 521 ? -15.641 -24.167 39.844 1.00 93.50 521 LYS A N 1
ATOM 4222 C CA . LYS A 1 521 ? -16.866 -24.577 39.135 1.00 93.50 521 LYS A CA 1
ATOM 4223 C C . LYS A 1 521 ? -17.182 -23.650 37.963 1.00 93.50 521 LYS A C 1
ATOM 4225 O O . LYS A 1 521 ? -17.610 -24.137 36.924 1.00 93.50 521 LYS A O 1
ATOM 4230 N N . ASP A 1 522 ? -16.940 -22.348 38.106 1.00 90.50 522 ASP A N 1
ATOM 4231 C CA . ASP A 1 522 ? -17.133 -21.391 37.013 1.00 90.50 522 ASP A CA 1
ATOM 4232 C C . ASP A 1 522 ? -16.126 -21.623 35.890 1.00 90.50 522 ASP A C 1
ATOM 4234 O O . ASP A 1 522 ? -16.510 -21.595 34.726 1.00 90.50 522 ASP A O 1
ATOM 4238 N N . LEU A 1 523 ? -14.868 -21.923 36.234 1.00 90.31 523 LEU A N 1
ATOM 4239 C CA . LEU A 1 523 ? -13.840 -22.273 35.253 1.00 90.31 523 LEU A CA 1
ATOM 4240 C C . LEU A 1 523 ? -14.209 -23.553 34.492 1.00 90.31 523 LEU A C 1
ATOM 4242 O O . LEU A 1 523 ? -14.162 -23.571 33.268 1.00 90.31 523 LEU A O 1
ATOM 4246 N N . VAL A 1 524 ? -14.639 -24.602 35.205 1.00 90.31 524 VAL A N 1
ATOM 4247 C CA . VAL A 1 524 ? -15.101 -25.856 34.586 1.00 90.31 524 VAL A CA 1
ATOM 4248 C C . VAL A 1 524 ? -16.329 -25.613 33.709 1.00 90.31 524 VAL A C 1
ATOM 4250 O O . VAL A 1 524 ? -16.393 -26.137 32.603 1.00 90.31 524 VAL A O 1
ATOM 4253 N N 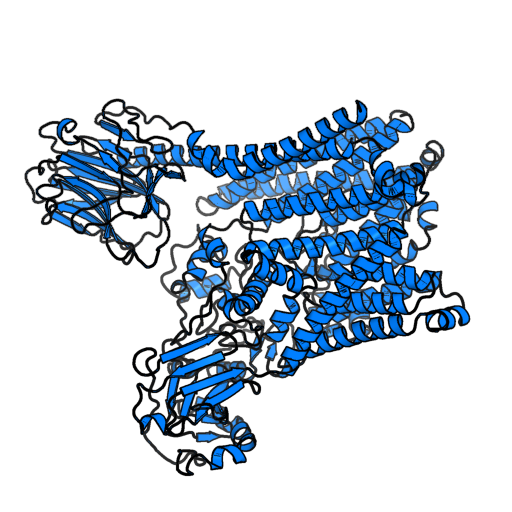. ALA A 1 525 ? -17.288 -24.801 34.161 1.00 87.19 525 ALA A N 1
ATOM 4254 C CA . ALA A 1 525 ? -18.460 -24.439 33.366 1.00 87.19 525 ALA A CA 1
ATOM 4255 C C . ALA A 1 525 ? -18.085 -23.641 32.110 1.00 87.19 525 ALA A C 1
ATOM 4257 O O . ALA A 1 525 ? -18.740 -23.796 31.088 1.00 87.19 525 ALA A O 1
ATOM 4258 N N . LEU A 1 526 ? -17.035 -22.819 32.181 1.00 86.81 526 LEU A N 1
ATOM 4259 C CA . LEU A 1 526 ? -16.554 -22.022 31.060 1.00 86.81 526 LEU A CA 1
ATOM 4260 C C . LEU A 1 526 ? -15.917 -22.870 29.960 1.00 86.81 526 LEU A C 1
ATOM 4262 O O . LEU A 1 526 ? -16.067 -22.512 28.801 1.00 86.81 526 LEU A O 1
ATOM 4266 N N . VAL A 1 527 ? -15.208 -23.949 30.317 1.00 86.69 527 VAL A N 1
ATOM 4267 C CA . VAL A 1 527 ? -14.548 -24.859 29.356 1.00 86.69 527 VAL A CA 1
ATOM 4268 C C . VAL A 1 527 ? -15.412 -26.061 28.971 1.00 86.69 527 VAL A C 1
ATOM 4270 O O . VAL A 1 527 ? -15.117 -26.762 28.008 1.00 86.69 527 VAL A O 1
ATOM 4273 N N . SER A 1 528 ? -16.478 -26.325 29.725 1.00 87.06 528 SER A N 1
ATOM 4274 C CA . SER A 1 528 ? -17.377 -27.446 29.486 1.00 87.06 528 SER A CA 1
ATOM 4275 C C . SER A 1 528 ? -18.277 -27.162 28.277 1.00 87.06 528 SER A C 1
ATOM 4277 O O . SER A 1 528 ? -19.095 -26.246 28.344 1.00 87.06 528 SER A O 1
ATOM 4279 N N . PRO A 1 529 ? -18.261 -28.003 27.227 1.00 84.31 529 PRO A N 1
ATOM 4280 C CA . PRO A 1 529 ? -19.160 -27.854 26.082 1.00 84.31 529 PRO A CA 1
ATOM 4281 C C . PRO A 1 529 ? -20.618 -28.235 26.404 1.00 84.31 529 PRO A C 1
ATOM 4283 O O . PRO A 1 529 ? -21.470 -28.218 25.518 1.00 84.31 529 PRO A O 1
ATOM 4286 N N . LYS A 1 530 ? -20.938 -28.610 27.656 1.00 83.38 530 LYS A N 1
ATOM 4287 C CA . LYS A 1 530 ? -22.303 -28.969 28.076 1.00 83.38 530 LYS A CA 1
ATOM 4288 C C . LYS A 1 530 ? -23.278 -27.822 27.788 1.00 83.38 530 LYS A C 1
ATOM 4290 O O . LYS A 1 530 ? -23.209 -26.771 28.416 1.00 83.38 530 LYS A O 1
ATOM 4295 N N . GLY A 1 531 ? -24.213 -28.065 26.870 1.00 81.38 531 GLY A N 1
ATOM 4296 C CA . GLY A 1 531 ? -25.229 -27.098 26.440 1.00 81.38 531 GLY A CA 1
ATOM 4297 C C . GLY A 1 531 ? -24.851 -26.287 25.196 1.00 81.38 531 GLY A C 1
ATOM 4298 O O . GLY A 1 531 ? -25.697 -25.561 24.673 1.00 81.38 531 GLY A O 1
ATOM 4299 N N . GLU A 1 532 ? -23.625 -26.422 24.683 1.00 86.94 532 GLU A N 1
ATOM 4300 C CA . GLU A 1 532 ? -23.260 -25.876 23.379 1.00 86.94 532 GLU A CA 1
ATOM 4301 C C . GLU A 1 532 ? -23.617 -26.840 22.248 1.00 86.94 532 GLU A C 1
ATOM 4303 O O . GLU A 1 532 ? -23.640 -28.059 22.407 1.00 86.94 532 GLU A O 1
ATOM 4308 N N . ASN A 1 533 ? -23.885 -26.279 21.070 1.00 87.06 533 ASN A N 1
ATOM 4309 C CA . ASN A 1 533 ? -24.042 -27.084 19.870 1.00 87.06 533 ASN A CA 1
ATOM 4310 C C . ASN A 1 533 ? -22.639 -27.536 19.406 1.00 87.06 533 ASN A C 1
ATOM 4312 O O . ASN A 1 533 ? -21.845 -26.668 19.025 1.00 87.06 533 ASN A O 1
ATOM 4316 N N . PRO A 1 534 ? -22.334 -28.848 19.391 1.00 84.94 534 PRO A N 1
ATOM 4317 C CA . PRO A 1 534 ? -20.998 -29.356 19.076 1.00 84.94 534 PRO A CA 1
ATOM 4318 C C . PRO A 1 534 ? -20.534 -28.956 17.672 1.00 84.94 534 PRO A C 1
ATOM 4320 O O . PRO A 1 534 ? -19.354 -28.691 17.474 1.00 84.94 534 PRO A O 1
ATOM 4323 N N . PHE A 1 535 ? -21.456 -28.813 16.715 1.00 85.69 535 PHE A N 1
ATOM 4324 C CA . PHE A 1 535 ? -21.133 -28.359 15.364 1.00 85.69 535 PHE A CA 1
ATOM 4325 C C . PHE A 1 535 ? -20.588 -26.924 15.349 1.00 85.69 535 PHE A C 1
ATOM 4327 O O . PHE A 1 535 ? -19.634 -26.633 14.635 1.00 85.69 535 PHE A O 1
ATOM 4334 N N . LYS A 1 536 ? -21.143 -26.021 16.170 1.00 85.19 536 LYS A N 1
ATOM 4335 C CA . LYS A 1 536 ? -20.654 -24.631 16.260 1.00 85.19 536 LYS A CA 1
ATOM 4336 C C . LYS A 1 536 ? -19.256 -24.565 16.865 1.00 85.19 536 LYS A C 1
ATOM 4338 O O . LYS A 1 536 ? -18.436 -23.778 16.401 1.00 85.19 536 LYS A O 1
ATOM 4343 N N . LEU A 1 537 ? -19.000 -25.395 17.874 1.00 88.06 537 LEU A N 1
ATOM 4344 C CA . LEU A 1 537 ? -17.691 -25.489 18.504 1.00 88.06 537 LEU A CA 1
ATOM 4345 C C . LEU A 1 537 ? -16.653 -26.071 17.536 1.00 88.06 537 LEU A C 1
ATOM 4347 O O . LEU A 1 537 ? -15.586 -25.487 17.386 1.00 88.06 537 LEU A O 1
ATOM 4351 N N . LEU A 1 538 ? -16.982 -27.160 16.832 1.00 88.00 538 LEU A N 1
ATOM 4352 C CA . LEU A 1 538 ? -16.115 -27.749 15.806 1.00 88.00 538 LEU A CA 1
ATOM 4353 C C . LEU A 1 538 ? -15.817 -26.761 14.675 1.00 88.00 538 LEU A C 1
ATOM 4355 O O . LEU A 1 538 ? -14.665 -26.640 14.276 1.00 88.00 538 LEU A O 1
ATOM 4359 N N . LEU A 1 539 ? -16.815 -26.004 14.206 1.00 87.81 539 LEU A N 1
ATOM 4360 C CA . LEU A 1 539 ? -16.609 -24.960 13.201 1.00 87.81 539 LEU A CA 1
ATOM 4361 C C . LEU A 1 539 ? -15.669 -23.858 13.713 1.00 87.81 539 LEU A C 1
ATOM 4363 O O . LEU A 1 539 ? -14.751 -23.463 13.003 1.00 87.81 539 LEU A O 1
ATOM 4367 N N . ALA A 1 540 ? -15.862 -23.382 14.947 1.00 86.25 540 ALA A N 1
ATOM 4368 C CA . ALA A 1 540 ? -14.996 -22.364 15.541 1.00 86.25 540 ALA A CA 1
ATOM 4369 C C . ALA A 1 540 ? -13.551 -22.867 15.729 1.00 86.25 540 ALA A C 1
ATOM 4371 O O . ALA A 1 540 ? -12.605 -22.132 15.453 1.00 86.25 540 ALA A O 1
ATOM 4372 N N . LEU A 1 541 ? -13.375 -24.123 16.153 1.00 89.00 541 LEU A N 1
ATOM 4373 C CA . LEU A 1 541 ? -12.061 -24.763 16.265 1.00 89.00 541 LEU A CA 1
ATOM 4374 C C . LEU A 1 541 ? -11.411 -24.973 14.894 1.00 89.00 541 LEU A C 1
ATOM 4376 O O . LEU A 1 541 ? -10.214 -24.746 14.758 1.00 89.00 541 LEU A O 1
ATOM 4380 N N . GLY A 1 542 ? -12.191 -25.351 13.880 1.00 87.88 542 GLY A N 1
ATOM 4381 C CA . GLY A 1 542 ? -11.728 -25.466 12.498 1.00 87.88 542 GLY A CA 1
ATOM 4382 C C . GLY A 1 542 ? -11.239 -24.129 11.944 1.00 87.88 542 GLY A C 1
ATOM 4383 O O . GLY A 1 542 ? -10.160 -24.074 11.361 1.00 87.88 542 GLY A O 1
ATOM 4384 N N . LEU A 1 543 ? -11.969 -23.038 12.205 1.00 88.31 543 LEU A N 1
ATOM 4385 C CA . LEU A 1 543 ? -11.535 -21.681 11.858 1.00 88.31 543 LEU A CA 1
ATOM 4386 C C . LEU A 1 543 ? -10.215 -21.322 12.551 1.00 88.31 543 LEU A C 1
ATOM 4388 O O . LEU A 1 543 ? -9.266 -20.938 11.871 1.00 88.31 543 LEU A O 1
ATOM 4392 N N . LEU A 1 544 ? -10.110 -21.527 13.870 1.00 90.31 544 LEU A N 1
ATOM 4393 C CA . LEU A 1 544 ? -8.872 -21.283 14.618 1.00 90.31 544 LEU A CA 1
ATOM 4394 C C . LEU A 1 544 ? -7.689 -22.097 14.068 1.00 90.31 544 LEU A C 1
ATOM 4396 O O . LEU A 1 544 ? -6.631 -21.532 13.799 1.00 90.31 544 LEU A O 1
ATOM 4400 N N . GLY A 1 545 ? -7.878 -23.403 13.866 1.00 84.56 545 GLY A N 1
ATOM 4401 C CA . GLY A 1 545 ? -6.860 -24.291 13.307 1.00 84.56 545 GLY A CA 1
ATOM 4402 C C . GLY A 1 545 ? -6.428 -23.874 11.900 1.00 84.56 545 GLY A C 1
ATOM 4403 O O . GLY A 1 545 ? -5.234 -23.850 11.614 1.00 84.56 545 GLY A O 1
ATOM 4404 N N . SER A 1 546 ? -7.376 -23.466 11.048 1.00 84.19 546 SER A N 1
ATOM 4405 C CA . SER A 1 546 ? -7.080 -22.967 9.700 1.00 84.19 546 SER A CA 1
ATOM 4406 C C . SER A 1 546 ? -6.261 -21.674 9.723 1.00 84.19 546 SER A C 1
ATOM 4408 O O . SER A 1 546 ? -5.298 -21.563 8.973 1.00 84.19 546 SER A O 1
ATOM 4410 N N . SER A 1 547 ? -6.560 -20.733 10.624 1.00 86.94 547 SER A N 1
ATOM 4411 C CA . SER A 1 547 ? -5.788 -19.492 10.766 1.00 86.94 547 SER A CA 1
ATOM 4412 C C . SER A 1 547 ? -4.369 -19.752 11.253 1.00 86.94 547 SER A C 1
ATOM 4414 O O . SER A 1 547 ? -3.430 -19.158 10.731 1.00 86.94 547 SER A O 1
ATOM 4416 N N . LEU A 1 548 ? -4.199 -20.663 12.215 1.00 87.50 548 LEU A N 1
ATOM 4417 C CA . LEU A 1 548 ? -2.877 -21.076 12.682 1.00 87.50 548 LEU A CA 1
ATOM 4418 C C . LEU A 1 548 ? -2.074 -21.753 11.566 1.00 87.50 548 LEU A C 1
ATOM 4420 O O . LEU A 1 548 ? -0.898 -21.445 11.399 1.00 87.50 548 LEU A O 1
ATOM 4424 N N . TYR A 1 549 ? -2.710 -22.619 10.770 1.00 85.62 549 TYR A N 1
ATOM 4425 C CA . TYR A 1 549 ? -2.075 -23.225 9.601 1.00 85.62 549 TYR A CA 1
ATOM 4426 C C . TYR A 1 549 ? -1.674 -22.176 8.558 1.00 85.62 549 TYR A C 1
ATOM 4428 O O . TYR A 1 549 ? -0.545 -22.206 8.085 1.00 85.62 549 TYR A O 1
ATOM 4436 N N . VAL A 1 550 ? -2.557 -21.223 8.240 1.00 88.12 550 VAL A N 1
ATOM 4437 C CA . VAL A 1 550 ? -2.278 -20.113 7.315 1.00 88.12 550 VAL A CA 1
ATOM 4438 C C . VAL A 1 550 ? -1.075 -19.301 7.799 1.00 88.12 550 VAL A C 1
ATOM 4440 O O . VAL A 1 550 ? -0.131 -19.100 7.041 1.00 88.12 550 VAL A O 1
ATOM 4443 N N . ILE A 1 551 ? -1.060 -18.889 9.070 1.00 88.06 551 ILE A N 1
ATOM 4444 C CA . ILE A 1 551 ? 0.063 -18.144 9.659 1.00 88.06 551 ILE A CA 1
ATOM 4445 C C . ILE A 1 551 ? 1.349 -18.965 9.585 1.00 88.06 551 ILE A C 1
ATOM 4447 O O . ILE A 1 551 ? 2.369 -18.442 9.145 1.00 88.06 551 ILE A O 1
ATOM 4451 N N . TYR A 1 552 ? 1.308 -20.242 9.969 1.00 87.19 552 TYR A N 1
ATOM 4452 C CA . TYR A 1 552 ? 2.462 -21.132 9.880 1.00 87.19 552 TYR A CA 1
ATOM 4453 C C . TYR A 1 552 ? 2.974 -21.252 8.440 1.00 87.19 552 TYR A C 1
ATOM 4455 O O . TYR A 1 552 ? 4.157 -21.042 8.197 1.00 87.19 552 TYR A O 1
ATOM 4463 N N . ALA A 1 553 ? 2.092 -21.533 7.481 1.00 85.88 553 ALA A N 1
ATOM 4464 C CA . ALA A 1 553 ? 2.448 -21.729 6.083 1.00 85.88 553 ALA A CA 1
ATOM 4465 C C . ALA A 1 553 ? 3.115 -20.476 5.499 1.00 85.88 553 ALA A C 1
ATOM 4467 O O . ALA A 1 553 ? 4.211 -20.559 4.949 1.00 85.88 553 ALA A O 1
ATOM 4468 N N . PHE A 1 554 ? 2.520 -19.300 5.704 1.00 86.44 554 PHE A N 1
ATOM 4469 C CA . PHE A 1 554 ? 3.085 -18.043 5.218 1.00 86.44 554 PHE A CA 1
ATOM 4470 C C . PHE A 1 554 ? 4.386 -17.626 5.916 1.00 86.44 554 PHE A C 1
ATOM 4472 O O . PHE A 1 554 ? 5.179 -16.916 5.311 1.00 86.44 554 PHE A O 1
ATOM 4479 N N . ASN A 1 555 ? 4.626 -18.059 7.157 1.00 83.94 555 ASN A N 1
ATOM 4480 C CA . ASN A 1 555 ? 5.842 -17.712 7.902 1.00 83.94 555 ASN A CA 1
ATOM 4481 C C . ASN A 1 555 ? 6.956 -18.752 7.818 1.00 83.94 555 ASN A C 1
ATOM 4483 O O . ASN A 1 555 ? 8.089 -18.447 8.182 1.00 83.94 555 ASN A O 1
ATOM 4487 N N . LYS A 1 556 ? 6.654 -19.981 7.394 1.00 85.50 556 LYS A N 1
ATOM 4488 C CA . LYS A 1 556 ? 7.627 -21.075 7.381 1.00 85.50 556 LYS A CA 1
ATOM 4489 C C . LYS A 1 556 ? 8.021 -21.505 5.975 1.00 85.50 556 LYS A C 1
ATOM 4491 O O . LYS A 1 556 ? 9.207 -21.716 5.746 1.00 85.50 556 LYS A O 1
ATOM 4496 N N . LEU A 1 557 ? 7.071 -21.613 5.044 1.00 82.88 557 LEU A N 1
ATOM 4497 C CA . LEU A 1 557 ? 7.347 -22.114 3.692 1.00 82.88 557 LEU A CA 1
ATOM 4498 C C . LEU A 1 557 ? 8.260 -21.136 2.946 1.00 82.88 557 LEU A C 1
ATOM 4500 O O . LEU A 1 557 ? 7.911 -19.974 2.807 1.00 82.88 557 LEU A O 1
ATOM 4504 N N . GLY A 1 558 ? 9.451 -21.566 2.532 1.00 76.94 558 GLY A N 1
ATOM 4505 C CA . GLY A 1 558 ? 10.424 -20.737 1.802 1.00 76.94 558 GLY A CA 1
ATOM 4506 C C . GLY A 1 558 ? 11.088 -19.605 2.600 1.00 76.94 558 GLY A C 1
ATOM 4507 O O . GLY A 1 558 ? 12.079 -19.045 2.146 1.00 76.94 558 GLY A O 1
ATOM 4508 N N . VAL A 1 559 ? 10.636 -19.294 3.822 1.00 80.88 559 VAL A N 1
ATOM 4509 C CA . VAL A 1 559 ? 11.304 -18.307 4.703 1.00 80.88 559 VAL A CA 1
ATOM 4510 C C . VAL A 1 559 ? 12.665 -18.813 5.172 1.00 80.88 559 VAL A C 1
ATOM 4512 O O . VAL A 1 559 ? 13.581 -18.037 5.419 1.00 80.88 559 VAL A O 1
ATOM 4515 N N . GLU A 1 560 ? 12.828 -20.130 5.236 1.00 86.81 560 GLU A N 1
ATOM 4516 C CA . GLU A 1 560 ? 14.117 -20.766 5.494 1.00 86.81 560 GLU A CA 1
ATOM 4517 C C . GLU A 1 560 ? 15.152 -20.552 4.384 1.00 86.81 560 GLU A C 1
ATOM 4519 O O . GLU A 1 560 ? 16.339 -20.667 4.660 1.00 86.81 560 GLU A O 1
ATOM 4524 N N . GLU A 1 561 ? 14.738 -20.126 3.189 1.00 88.81 561 GLU A N 1
ATOM 4525 C CA . GLU A 1 561 ? 15.646 -19.713 2.113 1.00 88.81 561 GLU A CA 1
ATOM 4526 C C . GLU A 1 561 ? 15.967 -18.214 2.149 1.00 88.81 561 GLU A C 1
ATOM 4528 O O . GLU A 1 561 ? 16.822 -17.744 1.401 1.00 88.81 561 GLU A O 1
ATOM 4533 N N . ILE A 1 562 ? 15.322 -17.445 3.029 1.00 89.56 562 ILE A N 1
ATOM 4534 C CA . ILE A 1 562 ? 15.494 -15.998 3.135 1.00 89.56 562 ILE A CA 1
ATOM 4535 C C . ILE A 1 562 ? 16.525 -15.674 4.230 1.00 89.56 562 ILE A C 1
ATOM 4537 O O . ILE A 1 562 ? 16.514 -16.221 5.333 1.00 89.56 562 ILE A O 1
ATOM 4541 N N . SER A 1 563 ? 17.452 -14.769 3.927 1.00 88.06 563 SER A N 1
ATOM 4542 C CA . SER A 1 563 ? 18.272 -14.050 4.906 1.00 88.06 563 SER A CA 1
ATOM 4543 C C . SER A 1 563 ? 17.618 -12.719 5.243 1.00 88.06 563 SER A C 1
ATOM 4545 O O . SER A 1 563 ? 17.273 -11.969 4.334 1.00 88.06 563 SER A O 1
ATOM 4547 N N . HIS A 1 564 ? 17.494 -12.398 6.530 1.00 87.31 564 HIS A N 1
ATOM 4548 C CA . HIS A 1 564 ? 17.078 -11.070 6.973 1.00 87.31 564 HIS A CA 1
ATOM 4549 C C . HIS A 1 564 ? 18.293 -10.147 7.101 1.00 87.31 564 HIS A C 1
ATOM 4551 O O . HIS A 1 564 ? 19.249 -10.465 7.799 1.00 87.31 564 HIS A O 1
ATOM 4557 N N . LEU A 1 565 ? 18.217 -8.991 6.448 1.00 81.88 565 LEU A N 1
ATOM 4558 C CA . LEU A 1 565 ? 19.278 -7.979 6.361 1.00 81.88 565 LEU A CA 1
ATOM 4559 C C . LEU A 1 565 ? 18.938 -6.700 7.144 1.00 81.88 565 LEU A C 1
ATOM 4561 O O . LEU A 1 565 ? 19.602 -5.673 7.075 1.00 81.88 565 LEU A O 1
ATOM 4565 N N . ASN A 1 566 ? 17.856 -6.750 7.915 1.00 82.75 566 ASN A N 1
ATOM 4566 C CA . ASN A 1 566 ? 17.382 -5.616 8.687 1.00 82.75 566 ASN A CA 1
ATOM 4567 C C . ASN A 1 566 ? 18.368 -5.260 9.810 1.00 82.75 566 ASN A C 1
ATOM 4569 O O . ASN A 1 566 ? 18.587 -6.066 10.714 1.00 82.75 566 ASN A O 1
ATOM 4573 N N . MET A 1 567 ? 18.844 -4.012 9.835 1.00 79.19 567 MET A N 1
ATOM 4574 C CA . MET A 1 567 ? 19.684 -3.473 10.915 1.00 79.19 567 MET A CA 1
ATOM 4575 C C . MET A 1 567 ? 19.117 -3.807 12.300 1.00 79.19 567 MET A C 1
ATOM 4577 O O . MET A 1 567 ? 17.932 -3.576 12.545 1.00 79.19 567 MET A O 1
ATOM 4581 N N . GLY A 1 568 ? 19.952 -4.323 13.205 1.00 84.69 568 GLY A N 1
ATOM 4582 C CA . GLY A 1 568 ? 19.557 -4.693 14.570 1.00 84.69 568 GLY A CA 1
ATOM 4583 C C . GLY A 1 568 ? 18.762 -5.999 14.671 1.00 84.69 568 GLY A C 1
ATOM 4584 O O . GLY A 1 568 ? 18.178 -6.258 15.720 1.00 84.69 568 GLY A O 1
ATOM 4585 N N . ARG A 1 569 ? 18.686 -6.798 13.594 1.00 88.12 569 ARG A N 1
ATOM 4586 C CA . ARG A 1 569 ? 18.230 -8.194 13.650 1.00 88.12 569 ARG A CA 1
ATOM 4587 C C . ARG A 1 569 ? 19.404 -9.153 13.476 1.00 88.12 569 ARG A C 1
ATOM 4589 O O . ARG A 1 569 ? 20.329 -8.864 12.723 1.00 88.12 569 ARG A O 1
ATOM 4596 N N . SER A 1 570 ? 19.345 -10.302 14.137 1.00 89.44 570 SER A N 1
ATOM 4597 C CA . SER A 1 570 ? 20.135 -11.477 13.767 1.00 89.44 570 SER A CA 1
ATOM 4598 C C . SER A 1 570 ? 19.594 -12.108 12.480 1.00 89.44 570 SER A C 1
ATOM 4600 O O . SER A 1 570 ? 18.503 -11.774 12.012 1.00 89.44 570 SER A O 1
ATOM 4602 N N . GLU A 1 571 ? 20.347 -13.045 11.900 1.00 82.81 571 GLU A N 1
ATOM 4603 C CA . GLU A 1 571 ? 19.966 -13.717 10.646 1.00 82.81 571 GLU A CA 1
ATOM 4604 C C . GLU A 1 571 ? 18.644 -14.489 10.749 1.00 82.81 571 GLU A C 1
ATOM 4606 O O . GLU A 1 571 ? 17.920 -14.619 9.763 1.00 82.81 571 GLU A O 1
ATOM 4611 N N . ASP A 1 572 ? 18.304 -14.955 11.952 1.00 83.88 572 ASP A N 1
ATOM 4612 C CA . ASP A 1 572 ? 17.036 -15.616 12.268 1.00 83.88 572 ASP A CA 1
ATOM 4613 C C . ASP A 1 572 ? 15.884 -14.631 12.545 1.00 83.88 572 ASP A C 1
ATOM 4615 O O . ASP A 1 572 ? 14.776 -15.057 12.864 1.00 83.88 572 ASP A O 1
ATOM 4619 N N . GLY A 1 573 ? 16.133 -13.323 12.434 1.00 87.81 573 GLY A N 1
ATOM 4620 C CA . GLY A 1 573 ? 15.149 -12.259 12.598 1.00 87.81 573 GLY A CA 1
ATOM 4621 C C . GLY A 1 573 ? 14.945 -11.761 14.032 1.00 87.81 573 GLY A C 1
ATOM 4622 O O . GLY A 1 573 ? 14.161 -10.824 14.213 1.00 87.81 573 GLY A O 1
ATOM 4623 N N . ARG A 1 574 ? 15.623 -12.321 15.042 1.00 92.69 574 ARG A N 1
ATOM 4624 C CA . ARG A 1 574 ? 15.514 -11.854 16.437 1.00 92.69 574 ARG A CA 1
ATOM 4625 C C . ARG A 1 574 ? 16.240 -10.531 16.658 1.00 92.69 574 ARG A C 1
ATOM 4627 O O . ARG A 1 574 ? 17.085 -10.136 15.865 1.00 92.69 574 ARG A O 1
ATOM 4634 N N . VAL A 1 575 ? 15.916 -9.833 17.738 1.00 95.19 575 VAL A N 1
ATOM 4635 C CA . VAL A 1 575 ? 16.572 -8.595 18.167 1.00 95.19 575 VAL A CA 1
ATOM 4636 C C . VAL A 1 575 ? 17.148 -8.744 19.561 1.00 95.19 575 VAL A C 1
ATOM 4638 O O . VAL A 1 575 ? 16.605 -9.465 20.392 1.00 95.19 575 VAL A O 1
ATOM 4641 N N . ALA A 1 576 ? 18.232 -8.026 19.846 1.00 96.31 576 ALA A N 1
ATOM 4642 C CA . ALA A 1 576 ? 18.730 -7.925 21.209 1.00 96.31 576 ALA A CA 1
ATOM 4643 C C . ALA A 1 576 ? 17.799 -7.046 22.064 1.00 96.31 576 ALA A C 1
ATOM 4645 O O . ALA A 1 576 ? 17.156 -6.123 21.563 1.00 96.31 576 ALA A O 1
ATOM 4646 N N . LEU A 1 577 ? 17.798 -7.255 23.387 1.00 96.94 577 LEU A N 1
ATOM 4647 C CA . LEU A 1 577 ? 17.017 -6.435 24.326 1.00 96.94 577 LEU A CA 1
ATOM 4648 C C . LEU A 1 577 ? 17.322 -4.933 24.187 1.00 96.94 577 LEU A C 1
ATOM 4650 O O . LEU A 1 577 ? 16.424 -4.109 24.327 1.00 96.94 577 LEU A O 1
ATOM 4654 N N . LYS A 1 578 ? 18.580 -4.567 23.905 1.00 95.81 578 LYS A N 1
ATOM 4655 C CA . LYS A 1 578 ? 18.961 -3.169 23.662 1.00 95.81 578 LYS A CA 1
ATOM 4656 C C . LYS A 1 578 ? 18.169 -2.597 22.487 1.00 95.81 578 LYS A C 1
ATOM 4658 O O . LYS A 1 578 ? 17.515 -1.576 22.661 1.00 95.81 578 LYS A O 1
ATOM 4663 N N . ASP A 1 579 ? 18.191 -3.273 21.340 1.00 94.00 579 ASP A N 1
ATOM 4664 C CA . ASP A 1 579 ? 17.479 -2.842 20.135 1.00 94.00 579 ASP A CA 1
ATOM 4665 C C . ASP A 1 579 ? 15.965 -2.835 20.363 1.00 94.00 579 ASP A C 1
ATOM 4667 O O . ASP A 1 579 ? 15.304 -1.863 20.020 1.00 94.00 579 ASP A O 1
ATOM 4671 N N . PHE A 1 580 ? 15.417 -3.839 21.051 1.00 95.38 580 PHE A N 1
ATOM 4672 C CA . PHE A 1 580 ? 14.004 -3.868 21.446 1.00 95.38 580 PHE A CA 1
ATOM 4673 C C . PHE A 1 580 ? 13.553 -2.611 22.215 1.00 95.38 580 PHE A C 1
ATOM 4675 O O . PHE A 1 580 ? 12.430 -2.145 22.025 1.00 95.38 580 PHE A O 1
ATOM 4682 N N . LEU A 1 581 ? 14.409 -2.061 23.083 1.00 95.06 581 LEU A N 1
ATOM 4683 C CA . LEU A 1 581 ? 14.080 -0.904 23.923 1.00 95.06 581 LEU A CA 1
ATOM 4684 C C . LEU A 1 581 ? 14.301 0.451 23.237 1.00 95.06 581 LEU A C 1
ATOM 4686 O O . LEU A 1 581 ? 13.701 1.437 23.665 1.00 95.06 581 LEU A O 1
ATOM 4690 N N . VAL A 1 582 ? 15.168 0.527 22.222 1.00 91.25 582 VAL A N 1
ATOM 4691 C CA . VAL A 1 582 ? 15.590 1.811 21.622 1.00 91.25 582 VAL A CA 1
ATOM 4692 C C . VAL A 1 582 ? 15.194 1.976 20.155 1.00 91.25 582 VAL A C 1
ATOM 4694 O O . VAL A 1 582 ? 15.211 3.094 19.640 1.00 91.25 582 VAL A O 1
ATOM 4697 N N . TYR A 1 583 ? 14.836 0.892 19.465 1.00 89.56 583 TYR A N 1
ATOM 4698 C CA . TYR A 1 583 ? 14.520 0.936 18.043 1.00 89.56 583 TYR A CA 1
ATOM 4699 C C . TYR A 1 583 ? 13.218 1.708 17.771 1.00 89.56 583 TYR A C 1
ATOM 4701 O O . TYR A 1 583 ? 12.238 1.614 18.510 1.00 89.56 583 TYR A O 1
ATOM 4709 N N . GLY A 1 584 ? 13.219 2.494 16.691 1.00 81.56 584 GLY A N 1
ATOM 4710 C CA . GLY A 1 584 ? 12.099 3.355 16.299 1.00 81.56 584 GLY A CA 1
ATOM 4711 C C . GLY A 1 584 ? 12.022 4.704 17.025 1.00 81.56 584 GLY A C 1
ATOM 4712 O O . GLY A 1 584 ? 11.134 5.476 16.699 1.00 81.56 584 GLY A O 1
ATOM 4713 N N . LEU A 1 585 ? 12.932 4.998 17.971 1.00 70.19 585 LEU A N 1
ATOM 4714 C CA . LEU A 1 585 ? 13.144 6.296 18.653 1.00 70.19 585 LEU A CA 1
ATOM 4715 C C . LEU A 1 585 ? 11.940 6.912 19.415 1.00 70.19 585 LEU A C 1
ATOM 4717 O O . LEU A 1 585 ? 12.125 7.867 20.167 1.00 70.19 585 LEU A O 1
ATOM 4721 N N . ASP A 1 586 ? 10.746 6.322 19.331 1.00 78.56 586 ASP A N 1
ATOM 4722 C CA . ASP A 1 586 ? 9.500 6.819 19.933 1.00 78.56 586 ASP A CA 1
ATOM 4723 C C . ASP A 1 586 ? 9.163 6.136 21.268 1.00 78.56 586 ASP A C 1
ATOM 4725 O O . ASP A 1 586 ? 8.049 5.654 21.491 1.00 78.56 586 ASP A O 1
ATOM 4729 N N . THR A 1 587 ? 10.121 6.052 22.187 1.00 87.31 587 THR A N 1
ATOM 4730 C CA . THR A 1 587 ? 9.895 5.508 23.545 1.00 87.31 587 THR A CA 1
ATOM 4731 C C . THR A 1 587 ? 9.816 6.587 24.624 1.00 87.31 587 THR A C 1
ATOM 4733 O O . THR A 1 587 ? 9.469 6.294 25.768 1.00 87.31 587 THR A O 1
ATOM 4736 N N . ASP A 1 588 ? 10.055 7.846 24.252 1.00 86.19 588 ASP A N 1
ATOM 4737 C CA . ASP A 1 588 ? 9.961 9.008 25.132 1.00 86.19 588 ASP A CA 1
ATOM 4738 C C . ASP A 1 588 ? 8.502 9.336 25.499 1.00 86.19 588 ASP A C 1
ATOM 4740 O O . ASP A 1 588 ? 7.589 9.217 24.680 1.00 86.19 588 ASP A O 1
ATOM 4744 N N . TRP A 1 589 ? 8.274 9.811 26.726 1.00 85.75 589 TRP A N 1
ATOM 4745 C CA . TRP A 1 589 ? 6.965 10.265 27.190 1.00 85.75 589 TRP A CA 1
ATOM 4746 C C . TRP A 1 589 ? 6.428 11.476 26.404 1.00 85.75 589 TRP A C 1
ATOM 4748 O O . TRP A 1 589 ? 5.218 11.702 26.358 1.00 85.75 589 TRP A O 1
ATOM 4758 N N . ARG A 1 590 ? 7.302 12.252 25.751 1.00 82.94 590 ARG A N 1
ATOM 4759 C CA . ARG A 1 590 ? 6.921 13.405 24.923 1.00 82.94 590 ARG A CA 1
ATOM 4760 C C . ARG A 1 590 ? 5.950 13.038 23.801 1.00 82.94 590 ARG A C 1
ATOM 4762 O O . ARG A 1 590 ? 5.120 13.868 23.448 1.00 82.94 590 ARG A O 1
ATOM 4769 N N . LYS A 1 591 ? 5.961 11.798 23.296 1.00 85.94 591 LYS A N 1
ATOM 4770 C CA . LYS A 1 591 ? 4.990 11.349 22.279 1.00 85.94 591 LYS A CA 1
ATOM 4771 C C . LYS A 1 591 ? 3.539 11.401 22.770 1.00 85.94 591 LYS A C 1
ATOM 4773 O O . LYS A 1 591 ? 2.633 11.687 21.996 1.00 85.94 591 LYS A O 1
ATOM 4778 N N . TYR A 1 592 ? 3.306 11.222 24.076 1.00 86.75 592 TYR A N 1
ATOM 4779 C CA . TYR A 1 592 ? 1.962 11.301 24.656 1.00 86.75 592 TYR A CA 1
ATOM 4780 C C . TYR A 1 592 ? 1.390 12.725 24.624 1.00 86.75 592 TYR A C 1
ATOM 4782 O O . TYR A 1 592 ? 0.179 12.885 24.784 1.00 86.75 592 TYR A O 1
ATOM 4790 N N . LEU A 1 593 ? 2.214 13.754 24.372 1.00 83.94 593 LEU A N 1
ATOM 4791 C CA . LEU A 1 593 ? 1.725 15.116 24.143 1.00 83.94 593 LEU A CA 1
ATOM 4792 C C . LEU A 1 593 ? 0.805 15.181 22.920 1.00 83.94 593 LEU A C 1
ATOM 4794 O O . LEU A 1 593 ? -0.142 15.966 22.936 1.00 83.94 593 LEU A O 1
ATOM 4798 N N . GLU A 1 594 ? 0.988 14.301 21.927 1.00 86.19 594 GLU A N 1
ATOM 4799 C CA . GLU A 1 594 ? 0.127 14.247 20.744 1.00 86.19 594 GLU A CA 1
ATOM 4800 C C . GLU A 1 594 ? -1.355 14.060 21.106 1.00 86.19 594 GLU A C 1
ATOM 4802 O O . GLU A 1 594 ? -2.211 14.660 20.458 1.00 86.19 594 GLU A O 1
ATOM 4807 N N . MET A 1 595 ? -1.694 13.317 22.175 1.00 85.62 595 MET A N 1
ATOM 4808 C CA . MET A 1 595 ? -3.091 13.160 22.626 1.00 85.62 595 MET A CA 1
ATOM 4809 C C . MET A 1 595 ? -3.793 14.491 22.897 1.00 85.62 595 MET A C 1
ATOM 4811 O O . MET A 1 595 ? -5.019 14.565 22.788 1.00 85.62 595 MET A O 1
ATOM 4815 N N . VAL A 1 596 ? -3.031 15.513 23.282 1.00 79.31 596 VAL A N 1
ATOM 4816 C CA . VAL A 1 596 ? -3.541 16.835 23.650 1.00 79.31 596 VAL A CA 1
ATOM 4817 C C . VAL A 1 596 ? -3.298 17.845 22.531 1.00 79.31 596 VAL A C 1
ATOM 4819 O O . VAL A 1 596 ? -4.164 18.676 22.272 1.00 79.31 596 VAL A O 1
ATOM 4822 N N . THR A 1 597 ? -2.155 17.765 21.849 1.00 77.44 597 THR A N 1
ATOM 4823 C CA . THR A 1 597 ? -1.732 18.764 20.857 1.00 77.44 597 THR A CA 1
ATOM 4824 C C . THR A 1 597 ? -2.241 18.477 19.450 1.00 77.44 597 THR A C 1
ATOM 4826 O O . THR A 1 597 ? -2.297 19.398 18.641 1.00 77.44 597 THR A O 1
ATOM 4829 N N . ALA A 1 598 ? -2.602 17.224 19.146 1.00 81.12 598 ALA A N 1
ATOM 4830 C CA . ALA A 1 598 ? -2.865 16.747 17.786 1.00 81.12 598 ALA A CA 1
ATOM 4831 C C . ALA A 1 598 ? -1.666 16.921 16.825 1.00 81.12 598 ALA A C 1
ATOM 4833 O O . ALA A 1 598 ? -1.825 16.873 15.605 1.00 81.12 598 ALA A O 1
ATOM 4834 N N . ILE A 1 599 ? -0.461 17.120 17.369 1.00 78.56 599 ILE A N 1
ATOM 4835 C CA . ILE A 1 599 ? 0.787 17.250 16.619 1.00 78.56 599 ILE A CA 1
ATOM 4836 C C . ILE A 1 599 ? 1.592 15.984 16.869 1.00 78.56 599 ILE A C 1
ATOM 4838 O O . ILE A 1 599 ? 2.108 15.783 17.969 1.00 78.56 599 ILE A O 1
ATOM 4842 N N . SER A 1 600 ? 1.699 15.137 15.848 1.00 81.12 600 SER A N 1
ATOM 4843 C CA . SER A 1 600 ? 2.571 13.972 15.944 1.00 81.12 600 SER A CA 1
ATOM 4844 C C . SER A 1 600 ? 4.039 14.374 15.771 1.00 81.12 600 SER A C 1
ATOM 4846 O O . SER A 1 600 ? 4.349 15.087 14.803 1.00 81.12 600 SER A O 1
ATOM 4848 N N . PRO A 1 601 ? 4.949 13.900 16.644 1.00 76.94 601 PRO A N 1
ATOM 4849 C CA . PRO A 1 601 ? 6.388 14.064 16.453 1.00 76.94 601 PRO A CA 1
ATOM 4850 C C . PRO A 1 601 ? 6.925 13.251 15.262 1.00 76.94 601 PRO A C 1
ATOM 4852 O O . PRO A 1 601 ? 7.997 13.571 14.753 1.00 76.94 601 PRO A O 1
ATOM 4855 N N . ASN A 1 602 ? 6.189 12.238 14.790 1.00 80.12 602 ASN A N 1
ATOM 4856 C CA . ASN A 1 602 ? 6.622 11.321 13.736 1.00 80.12 602 ASN A CA 1
ATOM 4857 C C . ASN A 1 602 ? 5.510 11.124 12.677 1.00 80.12 602 ASN A C 1
ATOM 4859 O O . ASN A 1 602 ? 4.325 11.067 12.987 1.00 80.12 602 ASN A O 1
ATOM 4863 N N . ARG A 1 603 ? 5.868 11.033 11.391 1.00 77.88 603 ARG A N 1
ATOM 4864 C CA . ARG A 1 603 ? 4.912 10.787 10.287 1.00 77.88 603 ARG A CA 1
ATOM 4865 C C . ARG A 1 603 ? 4.289 9.387 10.324 1.00 77.88 603 ARG A C 1
ATOM 4867 O O . ARG A 1 603 ? 3.218 9.172 9.760 1.00 77.88 603 ARG A O 1
ATOM 4874 N N . GLU A 1 604 ? 4.965 8.441 10.961 1.00 81.44 604 GLU A N 1
ATOM 4875 C CA . GLU A 1 604 ? 4.524 7.048 11.042 1.00 81.44 604 GLU A CA 1
ATOM 4876 C C . GLU A 1 604 ? 3.712 6.764 12.309 1.00 81.44 604 GLU A C 1
ATOM 4878 O O . GLU A 1 604 ? 2.983 5.776 12.374 1.00 81.44 604 GLU A O 1
ATOM 4883 N N . HIS A 1 605 ? 3.804 7.642 13.307 1.00 84.12 605 HIS A N 1
ATOM 4884 C CA . HIS A 1 605 ? 3.194 7.476 14.619 1.00 84.12 605 HIS A CA 1
ATOM 4885 C C . HIS A 1 605 ? 1.978 8.388 14.774 1.00 84.12 605 HIS A C 1
ATOM 4887 O O . HIS A 1 605 ? 2.046 9.567 14.423 1.00 84.12 605 HIS A O 1
ATOM 4893 N N . GLN A 1 606 ? 0.864 7.865 15.285 1.00 88.62 606 GLN A N 1
ATOM 4894 C CA . GLN A 1 606 ? -0.364 8.643 15.452 1.00 88.62 606 GLN A CA 1
ATOM 4895 C C . GLN A 1 606 ? -1.105 8.285 16.722 1.00 88.62 606 GLN A C 1
ATOM 4897 O O . GLN A 1 606 ? -1.967 7.401 16.769 1.00 88.62 606 GLN A O 1
ATOM 4902 N N . PHE A 1 607 ? -0.850 9.081 17.739 1.00 91.00 607 PHE A N 1
ATOM 4903 C CA . PHE A 1 607 ? -1.406 8.848 19.049 1.00 91.00 607 PHE A CA 1
ATOM 4904 C C . PHE A 1 607 ? -2.594 9.761 19.388 1.00 91.00 607 PHE A C 1
ATOM 4906 O O . PHE A 1 607 ? -3.253 9.587 20.419 1.00 91.00 607 PHE A O 1
ATOM 4913 N N . PHE A 1 608 ? -2.945 10.719 18.518 1.00 92.69 608 PHE A N 1
ATOM 4914 C CA . PHE A 1 608 ? -4.080 11.603 18.781 1.00 92.69 608 PHE A CA 1
ATOM 4915 C C . PHE A 1 608 ? -5.385 10.813 18.918 1.00 92.69 608 PHE A C 1
ATOM 4917 O O . PHE A 1 608 ? -5.764 10.036 18.041 1.00 92.69 608 PHE A O 1
ATOM 4924 N N . ALA A 1 609 ? -6.101 11.047 20.018 1.00 93.19 609 ALA A N 1
ATOM 4925 C CA . ALA A 1 609 ? -7.371 10.399 20.338 1.00 93.19 609 ALA A CA 1
ATOM 4926 C C . ALA A 1 609 ? -8.509 11.416 20.512 1.00 93.19 609 ALA A C 1
ATOM 4928 O O . ALA A 1 609 ? -9.551 11.074 21.062 1.00 93.19 609 ALA A O 1
ATOM 4929 N N . GLY A 1 610 ? -8.319 12.669 20.089 1.00 90.12 610 GLY A N 1
ATOM 4930 C CA . GLY A 1 610 ? -9.284 13.749 20.272 1.00 90.12 610 GLY A CA 1
ATOM 4931 C C . GLY A 1 610 ? -9.167 14.468 21.626 1.00 90.12 610 GLY A C 1
ATOM 4932 O O . GLY A 1 610 ? -8.940 13.854 22.668 1.00 90.12 610 GLY A O 1
ATOM 4933 N N . LEU A 1 611 ? -9.431 15.780 21.626 1.00 84.69 611 LEU A N 1
ATOM 4934 C CA . LEU A 1 611 ? -9.156 16.699 22.749 1.00 84.69 611 LEU A CA 1
ATOM 4935 C C . LEU A 1 611 ? -9.841 16.357 24.086 1.00 84.69 611 LEU A C 1
ATOM 4937 O O . LEU A 1 611 ? -9.356 16.733 25.149 1.00 84.69 611 LEU A O 1
ATOM 4941 N N . LEU A 1 612 ? -10.985 15.668 24.056 1.00 88.31 612 LEU A N 1
ATOM 4942 C CA . LEU A 1 612 ? -11.765 15.361 25.262 1.00 88.31 612 LEU A CA 1
ATOM 4943 C C . LEU A 1 612 ? -11.433 13.988 25.847 1.00 88.31 612 LEU A C 1
ATOM 4945 O O . LEU A 1 612 ? -11.851 13.694 26.963 1.00 88.31 612 LEU A O 1
ATOM 4949 N N . THR A 1 613 ? -10.674 13.153 25.139 1.00 93.62 613 THR A N 1
ATOM 4950 C CA . THR A 1 613 ? -10.454 11.760 25.537 1.00 93.62 613 THR A CA 1
ATOM 4951 C C . THR A 1 613 ? -9.688 11.659 26.847 1.00 93.62 613 THR A C 1
ATOM 4953 O O . THR A 1 613 ? -10.162 11.015 27.782 1.00 93.62 613 THR A O 1
ATOM 4956 N N . LEU A 1 614 ? -8.552 12.351 26.970 1.00 91.94 614 LEU A N 1
ATOM 4957 C CA . LEU A 1 614 ? -7.778 12.348 28.210 1.00 91.94 614 LEU A CA 1
ATOM 4958 C C . LEU A 1 614 ? -8.556 12.982 29.388 1.00 91.94 614 LEU A C 1
ATOM 4960 O O . LEU A 1 614 ? -8.686 12.308 30.412 1.00 91.94 614 LEU A O 1
ATOM 4964 N N . PRO A 1 615 ? -9.155 14.189 29.269 1.00 88.06 615 PRO A N 1
ATOM 4965 C CA . PRO A 1 615 ? -9.973 14.762 30.342 1.00 88.06 615 PRO A CA 1
ATOM 4966 C C . PRO A 1 615 ? -11.118 13.856 30.810 1.00 88.06 615 PRO A C 1
ATOM 4968 O O . PRO A 1 615 ? -11.349 13.716 32.010 1.00 88.06 615 PRO A O 1
ATOM 4971 N N . LEU A 1 616 ? -11.828 13.207 29.883 1.00 91.19 616 LEU A N 1
ATOM 4972 C CA . LEU A 1 616 ? -12.948 12.328 30.219 1.00 91.19 616 LEU A CA 1
ATOM 4973 C C . LEU A 1 616 ? -12.488 11.006 30.844 1.00 91.19 616 LEU A C 1
ATOM 4975 O O . LEU A 1 616 ? -13.153 10.504 31.751 1.00 91.19 616 LEU A O 1
ATOM 4979 N N . ALA A 1 617 ? -11.349 10.459 30.415 1.00 94.94 617 ALA A N 1
ATOM 4980 C CA . ALA A 1 617 ? -10.749 9.285 31.045 1.00 94.94 617 ALA A CA 1
ATOM 4981 C C . ALA A 1 617 ? -10.293 9.592 32.486 1.00 94.94 617 ALA A C 1
ATOM 4983 O O . ALA A 1 617 ? -10.582 8.823 33.405 1.00 94.94 617 ALA A O 1
ATOM 4984 N N . LEU A 1 618 ? -9.660 10.750 32.716 1.00 91.50 618 LEU A N 1
ATOM 4985 C CA . LEU A 1 618 ? -9.283 11.221 34.057 1.00 91.50 618 LEU A CA 1
ATOM 4986 C C . LEU A 1 618 ? -10.510 11.491 34.940 1.00 91.50 618 LEU A C 1
ATOM 4988 O O . LEU A 1 618 ? -10.532 11.136 36.124 1.00 91.50 618 LEU A O 1
ATOM 4992 N N . PHE A 1 619 ? -11.572 12.059 34.367 1.00 88.56 619 PHE A N 1
ATOM 4993 C CA . PHE A 1 619 ? -12.851 12.208 35.056 1.00 88.56 619 PHE A CA 1
ATOM 4994 C C . PHE A 1 619 ? -13.422 10.844 35.475 1.00 88.56 619 PHE A C 1
ATOM 4996 O O . PHE A 1 619 ? -13.868 10.685 36.610 1.00 88.56 619 PHE A O 1
ATOM 5003 N N . ALA A 1 620 ? -13.353 9.830 34.609 1.00 93.56 620 ALA A N 1
ATOM 5004 C CA . ALA A 1 620 ? -13.801 8.481 34.945 1.00 93.56 620 ALA A CA 1
ATOM 5005 C C . ALA A 1 620 ? -12.977 7.857 36.092 1.00 93.56 620 ALA A C 1
ATOM 5007 O O . ALA A 1 620 ? -13.543 7.239 36.992 1.00 93.56 620 ALA A O 1
ATOM 5008 N N . LEU A 1 621 ? -11.656 8.072 36.113 1.00 93.31 621 LEU A N 1
ATOM 5009 C CA . LEU A 1 621 ? -10.759 7.607 37.182 1.00 93.31 621 LEU A CA 1
ATOM 5010 C C . LEU A 1 621 ? -11.066 8.248 38.543 1.00 93.31 621 LEU A C 1
ATOM 5012 O O . LEU A 1 621 ? -11.034 7.577 39.577 1.00 93.31 621 LEU A O 1
ATOM 5016 N N . THR A 1 622 ? -11.383 9.541 38.562 1.00 88.75 622 THR A N 1
ATOM 5017 C CA . THR A 1 622 ? -11.672 10.270 39.808 1.00 88.75 622 THR A CA 1
ATOM 5018 C C . THR A 1 622 ? -13.108 10.044 40.297 1.00 88.75 622 THR A C 1
ATOM 5020 O O . THR A 1 622 ? -13.379 10.052 41.504 1.00 88.75 622 THR A O 1
ATOM 5023 N N . ASN A 1 623 ? -14.044 9.752 39.392 1.00 87.50 623 ASN A N 1
ATOM 5024 C CA . ASN A 1 623 ? -15.449 9.557 39.721 1.00 87.50 623 ASN A CA 1
ATOM 5025 C C . ASN A 1 623 ? -15.724 8.160 40.313 1.00 87.50 623 ASN A C 1
ATOM 5027 O O . ASN A 1 623 ? -15.536 7.125 39.678 1.00 87.50 623 ASN A O 1
ATOM 5031 N N . LYS A 1 624 ? -16.220 8.115 41.558 1.00 90.88 624 LYS A N 1
ATOM 5032 C CA . LYS A 1 624 ? -16.551 6.858 42.257 1.00 90.88 624 LYS A CA 1
ATOM 5033 C C . LYS A 1 624 ? -17.595 6.016 41.512 1.00 90.88 624 LYS A C 1
ATOM 5035 O O . LYS A 1 624 ? -17.457 4.800 41.496 1.00 90.88 624 LYS A O 1
ATOM 5040 N N . SER A 1 625 ? -18.603 6.640 40.904 1.00 87.62 625 SER A N 1
ATOM 5041 C CA . SER A 1 625 ? -19.653 5.933 40.163 1.00 87.62 625 SER A CA 1
ATOM 5042 C C . SER A 1 625 ? -19.088 5.298 38.893 1.00 87.62 625 SER A C 1
ATOM 5044 O O . SER A 1 625 ? -19.318 4.120 38.653 1.00 87.62 625 SER A O 1
ATOM 5046 N N . ALA A 1 626 ? -18.241 6.024 38.154 1.00 88.00 626 ALA A N 1
ATOM 5047 C CA . ALA A 1 626 ? -17.579 5.479 36.967 1.00 88.00 626 ALA A CA 1
ATOM 5048 C C . ALA A 1 626 ? -16.712 4.254 37.285 1.00 88.00 626 ALA A C 1
ATOM 5050 O O . ALA A 1 626 ? -16.782 3.240 36.590 1.00 88.00 626 ALA A O 1
ATOM 5051 N N . ARG A 1 627 ? -15.992 4.297 38.413 1.00 91.31 627 ARG A N 1
ATOM 5052 C CA . ARG A 1 627 ? -15.202 3.168 38.929 1.00 91.31 627 ARG A CA 1
ATOM 5053 C C . ARG A 1 627 ? -16.022 1.933 39.311 1.00 91.31 627 ARG A C 1
ATOM 5055 O O . ARG A 1 627 ? -15.448 0.855 39.443 1.00 91.31 627 ARG A O 1
ATOM 5062 N N . GLN A 1 628 ? -17.336 2.070 39.504 1.00 91.06 628 GLN A N 1
ATOM 5063 C CA . GLN A 1 628 ? -18.243 0.943 39.753 1.00 91.06 628 GLN A CA 1
ATOM 5064 C C . GLN A 1 628 ? -18.692 0.249 38.457 1.00 91.06 628 GLN A C 1
ATOM 5066 O O . GLN A 1 628 ? -19.368 -0.779 38.523 1.00 91.06 628 GLN A O 1
ATOM 5071 N N . GLY A 1 629 ? -18.309 0.764 37.282 1.00 90.69 629 GLY A N 1
ATOM 5072 C CA . GLY A 1 629 ? -18.525 0.087 36.009 1.00 90.69 629 GLY A CA 1
ATOM 5073 C C . GLY A 1 629 ? -17.920 -1.320 36.020 1.00 90.69 629 GLY A C 1
ATOM 5074 O O . GLY A 1 629 ? -16.771 -1.505 36.421 1.00 90.69 629 GLY A O 1
ATOM 5075 N N . ARG A 1 630 ? -18.689 -2.317 35.552 1.00 91.88 630 ARG A N 1
ATOM 5076 C CA . ARG A 1 630 ? -18.364 -3.753 35.683 1.00 91.88 630 ARG A CA 1
ATOM 5077 C C . ARG A 1 630 ? -16.947 -4.114 35.239 1.00 91.88 630 ARG A C 1
ATOM 5079 O O . ARG A 1 630 ? -16.368 -5.010 35.825 1.00 91.88 630 ARG A O 1
ATOM 5086 N N . TYR A 1 631 ? -16.405 -3.438 34.230 1.00 96.06 631 TYR A N 1
ATOM 5087 C CA . TYR A 1 631 ? -15.088 -3.742 33.662 1.00 96.06 631 TYR A CA 1
ATOM 5088 C C . TYR A 1 631 ? -14.093 -2.587 33.757 1.00 96.06 631 TYR A C 1
ATOM 5090 O O . TYR A 1 631 ? -13.054 -2.623 33.106 1.00 96.06 631 TYR A O 1
ATOM 5098 N N . PHE A 1 632 ? -14.403 -1.551 34.537 1.00 97.00 632 PHE A N 1
ATOM 5099 C CA . PHE A 1 632 ? -13.622 -0.317 34.561 1.00 97.00 632 PHE A CA 1
ATOM 5100 C C . PHE A 1 632 ? -12.132 -0.566 34.854 1.00 97.00 632 PHE A C 1
ATOM 5102 O O . PHE A 1 632 ? -11.268 -0.135 34.095 1.00 97.00 632 PHE A O 1
ATOM 5109 N N . TRP A 1 633 ? -11.825 -1.324 35.909 1.00 97.44 633 TRP A N 1
ATOM 5110 C CA . TRP A 1 633 ? -10.439 -1.576 36.316 1.00 97.44 633 TRP A CA 1
ATOM 5111 C C . TRP A 1 633 ? -9.662 -2.484 35.362 1.00 97.44 633 TRP A C 1
ATOM 5113 O O . TRP A 1 633 ? -8.450 -2.324 35.258 1.00 97.44 633 TRP A O 1
ATOM 5123 N N . ALA A 1 634 ? -10.333 -3.370 34.618 1.00 97.50 634 ALA A N 1
ATOM 5124 C CA . ALA A 1 634 ? -9.680 -4.117 33.543 1.00 97.50 634 ALA A CA 1
ATOM 5125 C C . ALA A 1 634 ? -9.151 -3.164 32.461 1.00 97.50 634 ALA A C 1
ATOM 5127 O O . ALA A 1 634 ? -8.007 -3.291 32.040 1.00 97.50 634 ALA A O 1
ATOM 5128 N N . TRP A 1 635 ? -9.939 -2.156 32.074 1.00 97.94 635 TRP A N 1
ATOM 5129 C CA . TRP A 1 635 ? -9.512 -1.144 31.102 1.00 97.94 635 TRP A CA 1
ATOM 5130 C C . TRP A 1 635 ? -8.399 -0.236 31.629 1.00 97.94 635 TRP A C 1
ATOM 5132 O O . TRP A 1 635 ? -7.495 0.109 30.873 1.00 97.94 635 TRP A O 1
ATOM 5142 N N . VAL A 1 636 ? -8.421 0.109 32.921 1.00 97.94 636 VAL A N 1
ATOM 5143 C CA . VAL A 1 636 ? -7.308 0.829 33.565 1.00 97.94 636 VAL A CA 1
ATOM 5144 C C . VAL A 1 636 ? -6.033 -0.015 33.550 1.00 97.94 636 VAL A C 1
ATOM 5146 O O . VAL A 1 636 ? -4.976 0.502 33.209 1.00 97.94 636 VAL A O 1
ATOM 5149 N N . GLY A 1 637 ? -6.128 -1.307 33.877 1.00 97.88 637 GLY A N 1
ATOM 5150 C CA . GLY A 1 637 ? -4.990 -2.228 33.860 1.00 97.88 637 GLY A CA 1
ATOM 5151 C C . GLY A 1 637 ? -4.404 -2.418 32.461 1.00 97.88 637 GLY A C 1
ATOM 5152 O O . GLY A 1 637 ? -3.191 -2.330 32.299 1.00 97.88 637 GLY A O 1
ATOM 5153 N N . LEU A 1 638 ? -5.257 -2.604 31.448 1.00 97.75 638 LEU A N 1
ATOM 5154 C CA . LEU A 1 638 ? -4.838 -2.699 30.047 1.00 97.75 638 LEU A CA 1
ATOM 5155 C C . LEU A 1 638 ? -4.142 -1.418 29.576 1.00 97.75 638 LEU A C 1
ATOM 5157 O O . LEU A 1 638 ? -3.065 -1.502 29.002 1.00 97.75 638 LEU A O 1
ATOM 5161 N N . SER A 1 639 ? -4.714 -0.253 29.896 1.00 97.00 639 SER A N 1
ATOM 5162 C CA . SER A 1 639 ? -4.124 1.059 29.603 1.00 97.00 639 SER A CA 1
ATOM 5163 C C . SER A 1 639 ? -2.765 1.251 30.303 1.00 97.00 639 SER A C 1
ATOM 5165 O O . SER A 1 639 ? -1.771 1.637 29.693 1.00 97.00 639 SER A O 1
ATOM 5167 N N . GLY A 1 640 ? -2.664 0.897 31.587 1.00 97.00 640 GLY A N 1
ATOM 5168 C CA . GLY A 1 640 ? -1.397 0.950 32.322 1.00 97.00 640 GLY A CA 1
ATOM 5169 C C . GLY A 1 640 ? -0.329 0.011 31.750 1.00 97.00 640 GLY A C 1
ATOM 5170 O O . GLY A 1 640 ? 0.834 0.399 31.648 1.00 97.00 640 GLY A O 1
ATOM 5171 N N . LEU A 1 641 ? -0.722 -1.199 31.335 1.00 97.06 641 LEU A N 1
ATOM 5172 C CA . LEU A 1 641 ? 0.170 -2.170 30.703 1.00 97.06 641 LEU A CA 1
ATOM 5173 C C . LEU A 1 641 ? 0.720 -1.640 29.376 1.00 97.06 641 LEU A C 1
ATOM 5175 O O . LEU A 1 641 ? 1.931 -1.678 29.178 1.00 97.06 641 LEU A O 1
ATOM 5179 N N . THR A 1 642 ? -0.136 -1.130 28.486 1.00 96.06 642 THR A N 1
ATOM 5180 C CA . THR A 1 642 ? 0.300 -0.590 27.190 1.00 96.06 642 THR A CA 1
ATOM 5181 C C . THR A 1 642 ? 1.182 0.637 27.352 1.00 96.06 642 THR A C 1
ATOM 5183 O O . THR A 1 642 ? 2.214 0.713 26.692 1.00 96.06 642 THR A O 1
ATOM 5186 N N . LEU A 1 643 ? 0.840 1.544 28.274 1.00 95.19 643 LEU A N 1
ATOM 5187 C CA . LEU A 1 643 ? 1.654 2.717 28.602 1.00 95.19 643 LEU A CA 1
ATOM 5188 C C . LEU A 1 643 ? 3.043 2.321 29.129 1.00 95.19 643 LEU A C 1
ATOM 5190 O O . LEU A 1 643 ? 4.062 2.857 28.690 1.00 95.19 643 LEU A O 1
ATOM 5194 N N . GLY A 1 644 ? 3.096 1.367 30.062 1.00 95.81 644 GLY A N 1
ATOM 5195 C CA . GLY A 1 644 ? 4.353 0.845 30.593 1.00 95.81 644 GLY A CA 1
ATOM 5196 C C . GLY A 1 644 ? 5.177 0.141 29.516 1.00 95.81 644 GLY A C 1
ATOM 5197 O O . GLY A 1 644 ? 6.386 0.356 29.426 1.00 95.81 644 GLY A O 1
ATOM 5198 N N . PHE A 1 645 ? 4.535 -0.666 28.671 1.00 96.00 645 PHE A N 1
ATOM 5199 C CA . PHE A 1 645 ? 5.203 -1.414 27.611 1.00 96.00 645 PHE A CA 1
ATOM 5200 C C . PHE A 1 645 ? 5.799 -0.508 26.526 1.00 96.00 645 PHE A C 1
ATOM 5202 O O . PHE A 1 645 ? 6.926 -0.740 26.091 1.00 96.00 645 PHE A O 1
ATOM 5209 N N . SER A 1 646 ? 5.093 0.536 26.094 1.00 94.94 646 SER A N 1
ATOM 5210 C CA . SER A 1 646 ? 5.541 1.376 24.976 1.00 94.94 646 SER A CA 1
ATOM 5211 C C . SER A 1 646 ? 6.538 2.473 25.365 1.00 94.94 646 SER A C 1
ATOM 5213 O O . SER A 1 646 ? 7.024 3.188 24.489 1.00 94.94 646 SER A O 1
ATOM 5215 N N . SER A 1 647 ? 6.863 2.608 26.655 1.00 94.12 647 SER A N 1
ATOM 5216 C CA . SER A 1 647 ? 7.763 3.648 27.186 1.00 94.12 647 SER A CA 1
ATOM 5217 C C . SER A 1 647 ? 9.146 3.109 27.585 1.00 94.12 647 SER A C 1
ATOM 5219 O O . SER A 1 647 ? 9.789 3.675 28.465 1.00 94.12 647 SER A O 1
ATOM 5221 N N . ALA A 1 648 ? 9.570 1.971 27.015 1.00 94.88 648 ALA A N 1
ATOM 5222 C CA . ALA A 1 648 ? 10.830 1.284 27.352 1.00 94.88 648 ALA A CA 1
ATOM 5223 C C . ALA A 1 648 ? 11.048 1.077 28.869 1.00 94.88 648 ALA A C 1
ATOM 5225 O O . ALA A 1 648 ? 12.168 1.146 29.375 1.00 94.88 648 ALA A O 1
ATOM 5226 N N . SER A 1 649 ? 9.966 0.850 29.617 1.00 95.50 649 SER A N 1
ATOM 5227 C CA . SER A 1 649 ? 10.005 0.762 31.078 1.00 95.50 649 SER A CA 1
ATOM 5228 C C . SER A 1 649 ? 10.401 -0.650 31.552 1.00 95.50 649 SER A C 1
ATOM 5230 O O . SER A 1 649 ? 10.526 -1.574 30.739 1.00 95.50 649 SER A O 1
ATOM 5232 N N . PRO A 1 650 ? 10.527 -0.895 32.872 1.00 97.38 650 PRO A N 1
ATOM 5233 C CA . PRO A 1 650 ? 10.687 -2.251 33.401 1.00 97.38 650 PRO A CA 1
ATOM 5234 C C . PRO A 1 650 ? 9.598 -3.234 32.936 1.00 97.38 650 PRO A C 1
ATOM 5236 O O . PRO A 1 650 ? 9.861 -4.431 32.838 1.00 97.38 650 PRO A O 1
ATOM 5239 N N . VAL A 1 651 ? 8.397 -2.743 32.598 1.00 96.88 651 VAL A N 1
ATOM 5240 C CA . VAL A 1 651 ? 7.326 -3.561 32.005 1.00 96.88 651 VAL A CA 1
ATOM 5241 C C . VAL A 1 651 ? 7.751 -4.105 30.641 1.00 96.88 651 VAL A C 1
ATOM 5243 O O . VAL A 1 651 ? 7.559 -5.289 30.383 1.00 96.88 651 VAL A O 1
ATOM 5246 N N . SER A 1 652 ? 8.380 -3.290 29.790 1.00 96.88 652 SER A N 1
ATOM 5247 C CA . SER A 1 652 ? 8.890 -3.713 28.478 1.00 96.88 652 SER A CA 1
ATOM 5248 C C . SER A 1 652 ? 9.943 -4.814 28.629 1.00 96.88 652 SER A C 1
ATOM 5250 O O . SER A 1 652 ? 9.866 -5.836 27.953 1.00 96.88 652 SER A O 1
ATOM 5252 N N . VAL A 1 653 ? 10.880 -4.656 29.574 1.00 97.88 653 VAL A N 1
ATOM 5253 C CA . VAL A 1 653 ? 11.918 -5.662 29.874 1.00 97.88 653 VAL A CA 1
ATOM 5254 C C . VAL A 1 653 ? 11.306 -6.970 30.372 1.00 97.88 653 VAL A C 1
ATOM 5256 O O . VAL A 1 653 ? 11.741 -8.052 29.980 1.00 97.88 653 VAL A O 1
ATOM 5259 N N . LEU A 1 654 ? 10.297 -6.883 31.241 1.00 97.62 654 LEU A N 1
ATOM 5260 C CA . LEU A 1 654 ? 9.595 -8.056 31.746 1.00 97.62 654 LEU A CA 1
ATOM 5261 C C . LEU A 1 654 ? 8.872 -8.788 30.612 1.00 97.62 654 LEU A C 1
ATOM 5263 O O . LEU A 1 654 ? 9.001 -10.002 30.493 1.00 97.62 654 LEU A O 1
ATOM 5267 N N . MET A 1 655 ? 8.151 -8.060 29.760 1.00 96.62 655 MET A N 1
ATOM 5268 C CA . MET A 1 655 ? 7.429 -8.651 28.634 1.00 96.62 655 MET A CA 1
ATOM 5269 C C . MET A 1 655 ? 8.375 -9.263 27.596 1.00 96.62 655 MET A C 1
ATOM 5271 O O . MET A 1 655 ? 8.078 -10.343 27.102 1.00 96.62 655 MET A O 1
ATOM 5275 N N . TYR A 1 656 ? 9.542 -8.658 27.344 1.00 96.94 656 TYR A N 1
ATOM 5276 C CA . TYR A 1 656 ? 10.592 -9.255 26.509 1.00 96.94 656 TYR A CA 1
ATOM 5277 C C . TYR A 1 656 ? 11.024 -10.642 27.005 1.00 96.94 656 TYR A C 1
ATOM 5279 O O . TYR A 1 656 ? 11.283 -11.538 26.212 1.00 96.94 656 TYR A O 1
ATOM 5287 N N . LYS A 1 657 ? 11.093 -10.832 28.329 1.00 97.06 657 LYS A N 1
ATOM 5288 C CA . LYS A 1 657 ? 11.521 -12.098 28.941 1.00 97.06 657 LYS A CA 1
ATOM 5289 C C . LYS A 1 657 ? 10.395 -13.118 29.098 1.00 97.06 657 LYS A C 1
ATOM 5291 O O . LYS A 1 657 ? 10.671 -14.313 29.097 1.00 97.06 657 LYS A O 1
ATOM 5296 N N . LEU A 1 658 ? 9.162 -12.660 29.322 1.00 95.62 658 LEU A N 1
ATOM 5297 C CA . LEU A 1 658 ? 8.033 -13.530 29.663 1.00 95.62 658 LEU A CA 1
ATOM 5298 C C . LEU A 1 658 ? 7.161 -13.914 28.470 1.00 95.62 658 LEU A C 1
ATOM 5300 O O . LEU A 1 658 ? 6.566 -14.989 28.496 1.00 95.62 658 LEU A O 1
ATOM 5304 N N . VAL A 1 659 ? 7.031 -13.045 27.466 1.00 94.38 659 VAL A N 1
ATOM 5305 C CA . VAL A 1 659 ? 6.167 -13.307 26.313 1.00 94.38 659 VAL A CA 1
ATOM 5306 C C . VAL A 1 659 ? 6.977 -14.054 25.251 1.00 94.38 659 VAL A C 1
ATOM 5308 O O . VAL A 1 659 ? 7.994 -13.529 24.792 1.00 94.38 659 VAL A O 1
ATOM 5311 N N . PRO A 1 660 ? 6.557 -15.267 24.845 1.00 93.44 660 PRO A N 1
ATOM 5312 C CA . PRO A 1 660 ? 7.224 -16.003 23.778 1.00 93.44 660 PRO A CA 1
ATOM 5313 C C . PRO A 1 660 ? 7.341 -15.164 22.503 1.00 93.44 660 PRO A C 1
ATOM 5315 O O . PRO A 1 660 ? 6.433 -14.409 22.169 1.00 93.44 660 PRO A O 1
ATOM 5318 N N . MET A 1 661 ? 8.460 -15.308 21.791 1.00 95.06 661 MET A N 1
ATOM 5319 C CA . MET A 1 661 ? 8.735 -14.617 20.522 1.00 95.06 661 MET A CA 1
ATOM 5320 C C . MET A 1 661 ? 8.782 -13.081 20.601 1.00 95.06 661 MET A C 1
ATOM 5322 O O . MET A 1 661 ? 8.840 -12.417 19.566 1.00 95.06 661 MET A O 1
ATOM 5326 N N . MET A 1 662 ? 8.767 -12.478 21.795 1.00 95.62 662 MET A N 1
ATOM 5327 C CA . MET A 1 662 ? 8.866 -11.019 21.928 1.00 95.62 662 MET A CA 1
ATOM 5328 C C . MET A 1 662 ? 10.203 -10.473 21.399 1.00 95.62 662 MET A C 1
ATOM 5330 O O . MET A 1 662 ? 10.271 -9.321 20.978 1.00 95.62 662 MET A O 1
ATOM 5334 N N . ASP A 1 663 ? 11.231 -11.320 21.335 1.00 95.31 663 ASP A N 1
ATOM 5335 C CA . ASP A 1 663 ? 12.518 -11.064 20.687 1.00 95.31 663 ASP A CA 1
ATOM 5336 C C . ASP A 1 663 ? 12.436 -10.940 19.155 1.00 95.31 663 ASP A C 1
ATOM 5338 O O . ASP A 1 663 ? 13.419 -10.561 18.535 1.00 95.31 663 ASP A O 1
ATOM 5342 N N . TYR A 1 664 ? 11.286 -11.171 18.515 1.00 93.88 664 TYR A N 1
ATOM 5343 C CA . TYR A 1 664 ? 11.062 -10.836 17.100 1.00 93.88 664 TYR A CA 1
ATOM 5344 C C . TYR A 1 664 ? 10.458 -9.436 16.901 1.00 93.88 664 TYR A C 1
ATOM 5346 O O . TYR A 1 664 ? 10.530 -8.871 15.801 1.00 93.88 664 TYR A O 1
ATOM 5354 N N . TYR A 1 665 ? 9.866 -8.851 17.942 1.00 95.06 665 TYR A N 1
ATOM 5355 C CA . TYR A 1 665 ? 9.296 -7.506 17.910 1.00 95.06 665 TYR A CA 1
ATOM 5356 C C . TYR A 1 665 ? 10.350 -6.463 18.312 1.00 95.06 665 TYR A C 1
ATOM 5358 O O . TYR A 1 665 ? 11.285 -6.785 19.028 1.00 95.06 665 TYR A O 1
ATOM 5366 N N . ARG A 1 666 ? 10.235 -5.206 17.858 1.00 93.25 666 ARG A N 1
ATOM 5367 C CA . ARG A 1 666 ? 11.173 -4.123 18.252 1.00 93.25 666 ARG A CA 1
ATOM 5368 C C . ARG A 1 666 ? 10.624 -2.696 18.215 1.00 93.25 666 ARG A C 1
ATOM 5370 O O . ARG A 1 666 ? 11.320 -1.763 18.579 1.00 93.25 666 ARG A O 1
ATOM 5377 N N . HIS A 1 667 ? 9.382 -2.507 17.778 1.00 93.94 667 HIS A N 1
ATOM 5378 C CA . HIS A 1 667 ? 8.762 -1.187 17.622 1.00 93.94 667 HIS A CA 1
ATOM 5379 C C . HIS A 1 667 ? 7.888 -0.845 18.836 1.00 93.94 667 HIS A C 1
ATOM 5381 O O . HIS A 1 667 ? 6.700 -0.552 18.697 1.00 93.94 667 HIS A O 1
ATOM 5387 N N . ILE A 1 668 ? 8.420 -0.952 20.059 1.00 95.06 668 ILE A N 1
ATOM 5388 C CA . ILE A 1 668 ? 7.593 -0.838 21.282 1.00 95.06 668 ILE A CA 1
ATOM 5389 C C . ILE A 1 668 ? 6.863 0.500 21.381 1.00 95.06 668 ILE A C 1
ATOM 5391 O O . ILE A 1 668 ? 5.751 0.547 21.904 1.00 95.06 668 ILE A O 1
ATOM 5395 N N . GLY A 1 669 ? 7.432 1.552 20.786 1.00 91.88 669 GLY A N 1
ATOM 5396 C CA . GLY A 1 669 ? 6.824 2.872 20.714 1.00 91.88 669 GLY A CA 1
ATOM 5397 C C . GLY A 1 669 ? 5.416 2.882 20.113 1.00 91.88 669 GLY A C 1
ATOM 5398 O O . GLY A 1 669 ? 4.559 3.569 20.661 1.00 91.88 669 GLY A O 1
ATOM 5399 N N . PHE A 1 670 ? 5.179 2.058 19.084 1.00 91.81 670 PHE A N 1
ATOM 5400 C CA . PHE A 1 670 ? 3.993 2.044 18.211 1.00 91.81 670 PHE A CA 1
ATOM 5401 C C . PHE A 1 670 ? 2.783 1.242 18.742 1.00 91.81 670 PHE A C 1
ATOM 5403 O O . PHE A 1 670 ? 1.761 1.099 18.065 1.00 91.81 670 PHE A O 1
ATOM 5410 N N . ILE A 1 671 ? 2.882 0.682 19.952 1.00 93.38 671 ILE A N 1
ATOM 5411 C CA . ILE A 1 671 ? 1.765 -0.014 20.632 1.00 93.38 671 ILE A CA 1
ATOM 5412 C C . ILE A 1 671 ? 0.817 0.952 21.342 1.00 93.38 671 ILE A C 1
ATOM 5414 O O . ILE A 1 671 ? -0.272 0.583 21.783 1.00 93.38 671 ILE A O 1
ATOM 5418 N N . ASP A 1 672 ? 1.198 2.217 21.406 1.00 91.19 672 ASP A N 1
ATOM 5419 C CA . ASP A 1 672 ? 0.359 3.339 21.802 1.00 91.19 672 ASP A CA 1
ATOM 5420 C C . ASP A 1 672 ? -1.002 3.372 21.063 1.00 91.19 672 ASP A C 1
ATOM 5422 O O . ASP A 1 672 ? -2.012 3.787 21.623 1.00 91.19 672 ASP A O 1
ATOM 5426 N N . ASN A 1 673 ? -1.108 2.824 19.857 1.00 92.94 673 ASN A N 1
ATOM 5427 C CA . ASN A 1 673 ? -2.397 2.682 19.187 1.00 92.94 673 ASN A CA 1
ATOM 5428 C C . ASN A 1 673 ? -3.412 1.796 19.954 1.00 92.94 673 ASN A C 1
ATOM 5430 O O . ASN A 1 673 ? -4.613 2.086 19.955 1.00 92.94 673 ASN A O 1
ATOM 5434 N N . PHE A 1 674 ? -2.965 0.772 20.696 1.00 95.88 674 PHE A N 1
ATOM 5435 C CA . PHE A 1 674 ? -3.836 0.069 21.654 1.00 95.88 674 PHE A CA 1
ATOM 5436 C C . PHE A 1 674 ? -4.204 0.969 22.834 1.00 95.88 674 PHE A C 1
ATOM 5438 O O . PHE A 1 674 ? -5.370 1.024 23.236 1.00 95.88 674 PHE A O 1
ATOM 5445 N N . GLN A 1 675 ? -3.225 1.720 23.351 1.00 95.31 675 GLN A N 1
ATOM 5446 C CA . GLN A 1 675 ? -3.431 2.689 24.426 1.00 95.31 675 GLN A CA 1
ATOM 5447 C C . GLN A 1 675 ? -4.523 3.701 24.056 1.00 95.31 675 GLN A C 1
ATOM 5449 O O . GLN A 1 675 ? -5.410 3.975 24.864 1.00 95.31 675 GLN A O 1
ATOM 5454 N N . LYS A 1 676 ? -4.522 4.200 22.818 1.00 95.00 676 LYS A N 1
ATOM 5455 C CA . LYS A 1 676 ? -5.552 5.087 22.270 1.00 95.00 676 LYS A CA 1
ATOM 5456 C C . LYS A 1 676 ? -6.952 4.477 22.369 1.00 95.00 676 LYS A C 1
ATOM 5458 O O . LYS A 1 676 ? -7.859 5.134 22.880 1.00 95.00 676 LYS A O 1
ATOM 5463 N 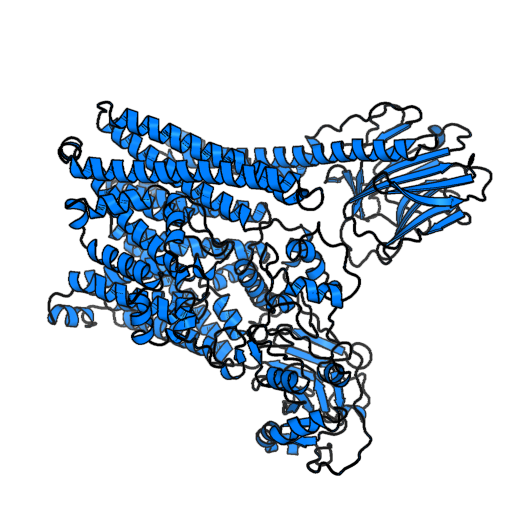N . ILE A 1 677 ? -7.141 3.217 21.969 1.00 97.00 677 ILE A N 1
ATOM 5464 C CA . ILE A 1 677 ? -8.443 2.526 22.065 1.00 97.00 677 ILE A CA 1
ATOM 5465 C C . ILE A 1 677 ? -8.880 2.368 23.524 1.00 97.00 677 ILE A C 1
ATOM 5467 O O . ILE A 1 677 ? -10.034 2.643 23.861 1.00 97.00 677 ILE A O 1
ATOM 5471 N N . PHE A 1 678 ? -7.971 1.955 24.409 1.00 97.94 678 PHE A N 1
ATOM 5472 C CA . PHE A 1 678 ? -8.283 1.761 25.827 1.00 97.94 678 PHE A CA 1
ATOM 5473 C C . PHE A 1 678 ? -8.642 3.079 26.516 1.00 97.94 678 PHE A C 1
ATOM 5475 O O . PHE A 1 678 ? -9.618 3.143 27.266 1.00 97.94 678 PHE A O 1
ATOM 5482 N N . MET A 1 679 ? -7.923 4.155 26.198 1.00 96.62 679 MET A N 1
ATOM 5483 C CA . MET A 1 679 ? -8.222 5.502 26.682 1.00 96.62 679 MET A CA 1
ATOM 5484 C C . MET A 1 679 ? -9.561 6.024 26.161 1.00 96.62 679 MET A C 1
ATOM 5486 O O . MET A 1 679 ? -10.308 6.628 26.929 1.00 96.62 679 MET A O 1
ATOM 5490 N N . LEU A 1 680 ? -9.916 5.746 24.902 1.00 97.31 680 LEU A N 1
ATOM 5491 C CA . LEU A 1 680 ? -11.238 6.074 24.362 1.00 97.31 680 LEU A CA 1
ATOM 5492 C C . LEU A 1 680 ? -12.356 5.353 25.122 1.00 97.31 680 LEU A C 1
ATOM 5494 O O . LEU A 1 680 ? -13.367 5.965 25.457 1.00 97.31 680 LEU A O 1
ATOM 5498 N N . ILE A 1 681 ? -12.171 4.077 25.464 1.00 98.25 681 ILE A N 1
ATOM 5499 C CA . ILE A 1 681 ? -13.150 3.325 26.259 1.00 98.25 681 ILE A CA 1
ATOM 5500 C C . ILE A 1 681 ? -13.269 3.899 27.681 1.00 98.25 681 ILE A C 1
ATOM 5502 O O . ILE A 1 681 ? -14.385 4.081 28.175 1.00 98.25 681 ILE A O 1
ATOM 5506 N N . LEU A 1 682 ? -12.153 4.255 28.326 1.00 98.00 682 LEU A N 1
ATOM 5507 C CA . LEU A 1 682 ? -12.164 4.942 29.626 1.00 98.00 682 LEU A CA 1
ATOM 5508 C C . LEU A 1 682 ? -12.884 6.299 29.551 1.00 98.00 682 LEU A C 1
ATOM 5510 O O . LEU A 1 682 ? -13.691 6.617 30.426 1.00 98.00 682 LEU A O 1
ATOM 5514 N N . ALA A 1 683 ? -12.671 7.063 28.479 1.00 96.62 683 ALA A N 1
ATOM 5515 C CA . ALA A 1 683 ? -13.402 8.299 28.213 1.00 96.62 683 ALA A CA 1
ATOM 5516 C C . ALA A 1 683 ? -14.910 8.058 28.024 1.00 96.62 683 ALA A C 1
ATOM 5518 O O . ALA A 1 683 ? -15.726 8.841 28.514 1.00 96.62 683 ALA A O 1
ATOM 5519 N N . GLY A 1 684 ? -15.295 6.940 27.399 1.00 97.00 684 GLY A N 1
ATOM 5520 C CA . GLY A 1 684 ? -16.685 6.494 27.289 1.00 97.00 684 GLY A CA 1
ATOM 5521 C C . GLY A 1 684 ? -17.364 6.303 28.651 1.00 97.00 684 GLY A C 1
ATOM 5522 O O . GLY A 1 684 ? -18.476 6.799 28.848 1.00 97.00 684 GLY A O 1
ATOM 5523 N N . PHE A 1 685 ? -16.677 5.689 29.627 1.00 97.12 685 PHE A N 1
ATOM 5524 C CA . PHE A 1 685 ? -17.175 5.611 31.012 1.00 97.12 685 PHE A CA 1
ATOM 5525 C C . PHE A 1 685 ? -17.352 7.002 31.627 1.00 97.12 685 PHE A C 1
ATOM 5527 O O . PHE A 1 685 ? -18.325 7.233 32.350 1.00 97.12 685 PHE A O 1
ATOM 5534 N N . GLY A 1 686 ? -16.442 7.930 31.322 1.00 94.12 686 GLY A N 1
ATOM 5535 C CA . GLY A 1 686 ? -16.533 9.324 31.745 1.00 94.12 686 GLY A CA 1
ATOM 5536 C C . GLY A 1 686 ? -17.795 10.011 31.220 1.00 94.12 686 GLY A C 1
ATOM 5537 O O . GLY A 1 686 ? -18.550 10.580 32.007 1.00 94.12 686 GLY A O 1
ATOM 5538 N N . ILE A 1 687 ? -18.073 9.901 29.918 1.00 92.94 687 ILE A N 1
ATOM 5539 C CA . ILE A 1 687 ? -19.270 10.488 29.289 1.00 92.94 687 ILE A CA 1
ATOM 5540 C C . ILE A 1 687 ? -20.551 9.873 29.828 1.00 92.94 687 ILE A C 1
ATOM 5542 O O . ILE A 1 687 ? -21.500 10.600 30.115 1.00 92.94 687 ILE A O 1
ATOM 5546 N N . GLU A 1 688 ? -20.595 8.548 29.964 1.00 93.81 688 GLU A N 1
ATOM 5547 C CA . GLU A 1 688 ? -21.774 7.863 30.483 1.00 93.81 688 GLU A CA 1
ATOM 5548 C C . GLU A 1 688 ? -22.164 8.406 31.860 1.00 93.81 688 GLU A C 1
ATOM 5550 O O . GLU A 1 688 ? -23.303 8.825 32.061 1.00 93.81 688 GLU A O 1
ATOM 5555 N N . HIS A 1 689 ? -21.199 8.509 32.771 1.00 90.12 689 HIS A N 1
ATOM 5556 C CA . HIS A 1 689 ? -21.464 8.982 34.127 1.00 90.12 689 HIS A CA 1
ATOM 5557 C C . HIS A 1 689 ? -21.693 10.491 34.202 1.00 90.12 689 HIS A C 1
ATOM 5559 O O . HIS A 1 689 ? -22.464 10.950 35.047 1.00 90.12 689 HIS A O 1
ATOM 5565 N N . LEU A 1 690 ? -21.066 11.269 33.316 1.00 86.62 690 LEU A N 1
ATOM 5566 C CA . LEU A 1 690 ? -21.355 12.695 33.171 1.00 86.62 690 LEU A CA 1
ATOM 5567 C C . LEU A 1 690 ? -22.816 12.921 32.742 1.00 86.62 690 LEU A C 1
ATOM 5569 O O . LEU A 1 690 ? -23.443 13.886 33.170 1.00 86.62 690 LEU A O 1
ATOM 5573 N N . LEU A 1 691 ? -23.369 12.008 31.936 1.00 86.19 691 LEU A N 1
ATOM 5574 C CA . LEU A 1 691 ? -24.743 12.049 31.440 1.00 86.19 691 LEU A CA 1
ATOM 5575 C C . LEU A 1 691 ? -25.787 11.417 32.369 1.00 86.19 691 LEU A C 1
ATOM 5577 O O . LEU A 1 691 ? -26.973 11.706 32.199 1.00 86.19 691 LEU A O 1
ATOM 5581 N N . GLU A 1 692 ? -25.410 10.503 33.263 1.00 85.31 692 GLU A N 1
ATOM 5582 C CA . GLU A 1 692 ? -26.343 9.807 34.166 1.00 85.31 692 GLU A CA 1
ATOM 5583 C C . GLU A 1 692 ? -26.722 10.624 35.410 1.00 85.31 692 GLU A C 1
ATOM 5585 O O . GLU A 1 692 ? -27.786 10.387 35.977 1.00 85.31 692 GLU A O 1
ATOM 5590 N N . ARG A 1 693 ? -25.897 11.585 35.845 1.00 72.38 693 ARG A N 1
ATOM 5591 C CA . ARG A 1 693 ? -26.166 12.334 37.081 1.00 72.38 693 ARG A CA 1
ATOM 5592 C C . ARG A 1 693 ? -27.315 13.326 36.944 1.00 72.38 693 ARG A C 1
ATOM 5594 O O . ARG A 1 693 ? -27.400 14.074 35.967 1.00 72.38 693 ARG A O 1
ATOM 5601 N N . GLU A 1 694 ? -28.141 13.386 37.990 1.00 71.75 694 GLU A N 1
ATOM 5602 C CA . GLU A 1 694 ? -29.087 14.480 38.136 1.00 71.75 694 GLU A CA 1
ATOM 5603 C C . GLU A 1 694 ? -28.327 15.815 38.248 1.00 71.75 694 GLU A C 1
ATOM 5605 O O . GLU A 1 694 ? -27.273 15.893 38.891 1.00 71.75 694 GLU A O 1
ATOM 5610 N N . PRO A 1 695 ? -28.836 16.887 37.620 1.00 60.31 695 PRO A N 1
ATOM 5611 C CA . PRO A 1 695 ? -28.163 18.179 37.548 1.00 60.31 695 PRO A CA 1
ATOM 5612 C C . PRO A 1 695 ? -27.762 18.796 38.898 1.00 60.31 695 PRO A C 1
ATOM 5614 O O . PRO A 1 695 ? -26.885 19.654 38.884 1.00 60.31 695 PRO A O 1
ATOM 5617 N N . GLY A 1 696 ? -28.381 18.417 40.022 1.00 63.19 696 GLY A N 1
ATOM 5618 C CA . GLY A 1 696 ? -28.044 18.922 41.362 1.00 63.19 696 GLY A CA 1
ATOM 5619 C C . GLY A 1 696 ? -26.822 18.238 41.991 1.00 63.19 696 GLY A C 1
ATOM 5620 O O . GLY A 1 696 ? -25.901 18.909 42.452 1.00 63.19 696 GLY A O 1
ATOM 5621 N N . ASP A 1 697 ? -26.750 16.908 41.917 1.00 67.94 697 ASP A N 1
ATOM 5622 C CA . ASP A 1 697 ? -25.730 16.103 42.611 1.00 67.94 697 ASP A CA 1
ATOM 5623 C C . ASP A 1 697 ? -24.325 16.223 42.010 1.00 67.94 697 ASP A C 1
ATOM 5625 O O . ASP A 1 697 ? -23.314 15.965 42.669 1.00 67.94 697 ASP A O 1
ATOM 5629 N N . PHE A 1 698 ? -24.233 16.592 40.730 1.00 59.97 698 PHE A N 1
ATOM 5630 C CA . PHE A 1 698 ? -22.945 16.745 40.057 1.00 59.97 698 PHE A CA 1
ATOM 5631 C C . PHE A 1 698 ? -22.122 17.900 40.645 1.00 59.97 698 PHE A C 1
ATOM 5633 O O . PHE A 1 698 ? -20.928 17.732 40.884 1.00 59.97 698 PHE A O 1
ATOM 5640 N N . TRP A 1 699 ? -22.771 19.034 40.913 1.00 58.00 699 TRP A N 1
ATOM 5641 C CA . TRP A 1 699 ? -22.134 20.276 41.364 1.00 58.00 699 TRP A CA 1
ATOM 5642 C C . TRP A 1 699 ? -21.868 20.308 42.864 1.00 58.00 699 TRP A C 1
ATOM 5644 O O . TRP A 1 699 ? -20.926 20.958 43.299 1.00 58.00 699 TRP A O 1
ATOM 5654 N N . ALA A 1 700 ? -22.625 19.530 43.640 1.00 60.34 700 ALA A N 1
ATOM 5655 C CA . ALA A 1 700 ? -22.306 19.272 45.041 1.00 60.34 700 ALA A CA 1
ATOM 5656 C C . ALA A 1 700 ? -20.977 18.505 45.207 1.00 60.34 700 ALA A C 1
ATOM 5658 O O . ALA A 1 700 ? -20.346 18.562 46.261 1.00 60.34 700 ALA A O 1
ATOM 5659 N N . ASN A 1 701 ? -20.512 17.795 44.170 1.00 67.75 701 ASN A N 1
ATOM 5660 C CA . ASN A 1 701 ? -19.222 17.112 44.181 1.00 67.75 701 ASN A CA 1
ATOM 5661 C C . ASN A 1 701 ? -18.119 18.015 43.614 1.00 67.75 701 ASN A C 1
ATOM 5663 O O . ASN A 1 701 ? -17.619 17.807 42.505 1.00 67.75 701 ASN A O 1
ATOM 5667 N N . GLU A 1 702 ? -17.735 19.001 44.422 1.00 70.88 702 GLU A N 1
ATOM 5668 C CA . GLU A 1 702 ? -16.735 20.022 44.105 1.00 70.88 702 GLU A CA 1
ATOM 5669 C C . GLU A 1 702 ? -15.447 19.426 43.505 1.00 70.88 702 GLU A C 1
ATOM 5671 O O . GLU A 1 702 ? -14.906 19.938 42.530 1.00 70.88 702 GLU A O 1
ATOM 5676 N N . LYS A 1 703 ? -15.001 18.267 44.011 1.00 71.75 703 LYS A N 1
ATOM 5677 C CA . LYS A 1 703 ? -13.790 17.576 43.536 1.00 71.75 703 LYS A CA 1
ATOM 5678 C C . LYS A 1 703 ? -13.907 17.082 42.095 1.00 71.75 703 LYS A C 1
ATOM 5680 O O . LYS A 1 703 ? -12.953 17.206 41.334 1.00 71.75 703 LYS A O 1
ATOM 5685 N N . ALA A 1 704 ? -15.052 16.514 41.714 1.00 65.31 704 ALA A N 1
ATOM 5686 C CA . ALA A 1 704 ? -15.272 16.014 40.356 1.00 65.31 704 ALA A CA 1
ATOM 5687 C C . ALA A 1 704 ? -15.389 17.168 39.349 1.00 65.31 704 ALA A C 1
ATOM 5689 O O . ALA A 1 704 ? -14.884 17.072 38.230 1.00 65.31 704 ALA A O 1
ATOM 5690 N N . PHE A 1 705 ? -16.012 18.270 39.773 1.00 68.94 705 PHE A N 1
ATOM 5691 C CA . PHE A 1 705 ? -16.069 19.499 38.997 1.00 68.94 705 PHE A CA 1
ATOM 5692 C C . PHE A 1 705 ? -14.670 20.099 38.802 1.00 68.94 705 PHE A C 1
ATOM 5694 O O . PHE A 1 705 ? -14.252 20.312 37.664 1.00 68.94 705 PHE A O 1
ATOM 5701 N N . TRP A 1 706 ? -13.901 20.300 39.875 1.00 72.88 706 TRP A N 1
ATOM 5702 C CA . TRP A 1 706 ? -12.536 20.822 39.781 1.00 72.88 706 TRP A CA 1
ATOM 5703 C C . TRP A 1 706 ? -11.620 19.917 38.963 1.00 72.88 706 TRP A C 1
ATOM 5705 O O . TRP A 1 706 ? -10.875 20.430 38.139 1.00 72.88 706 TRP A O 1
ATOM 5715 N N . ALA A 1 707 ? -11.713 18.592 39.103 1.00 68.12 707 ALA A N 1
ATOM 5716 C CA . ALA A 1 707 ? -10.921 17.657 38.305 1.00 68.12 707 ALA A CA 1
ATOM 5717 C C . ALA A 1 707 ? -11.197 17.793 36.798 1.00 68.12 707 ALA A C 1
ATOM 5719 O O . ALA A 1 707 ? -10.256 17.811 36.003 1.00 68.12 707 ALA A O 1
ATOM 5720 N N . LEU A 1 708 ? -12.466 17.939 36.398 1.00 69.56 708 LEU A N 1
ATOM 5721 C CA . LEU A 1 708 ? -12.828 18.167 34.999 1.00 69.56 708 LEU A CA 1
ATOM 5722 C C . LEU A 1 708 ? -12.296 19.518 34.500 1.00 69.56 708 LEU A C 1
ATOM 5724 O O . LEU A 1 708 ? -11.679 19.566 33.441 1.00 69.56 708 LEU A O 1
ATOM 5728 N N . ASN A 1 709 ? -12.470 20.601 35.266 1.00 69.00 709 ASN A N 1
ATOM 5729 C CA . ASN A 1 709 ? -11.970 21.921 34.864 1.00 69.00 709 ASN A CA 1
ATOM 5730 C C . ASN A 1 709 ? -10.451 21.990 34.820 1.00 69.00 709 ASN A C 1
ATOM 5732 O O . ASN A 1 709 ? -9.922 22.547 33.874 1.00 69.00 709 ASN A O 1
ATOM 5736 N N . LEU A 1 710 ? -9.747 21.416 35.796 1.00 70.06 710 LEU A N 1
ATOM 5737 C CA . LEU A 1 710 ? -8.286 21.339 35.797 1.00 70.06 710 LEU A CA 1
ATOM 5738 C C . LEU A 1 710 ? -7.788 20.550 34.589 1.00 70.06 710 LEU A C 1
ATOM 5740 O O . LEU A 1 710 ? -6.851 20.984 33.934 1.00 70.06 710 LEU A O 1
ATOM 5744 N N . SER A 1 711 ? -8.454 19.446 34.240 1.00 61.47 711 SER A N 1
ATOM 5745 C CA . SER A 1 711 ? -8.102 18.663 33.050 1.00 61.47 711 SER A CA 1
ATOM 5746 C C . SER A 1 711 ? -8.336 19.447 31.755 1.00 61.47 711 SER A C 1
ATOM 5748 O O . SER A 1 711 ? -7.516 19.396 30.842 1.00 61.47 711 SER A O 1
ATOM 5750 N N . LEU A 1 712 ? -9.439 20.197 31.674 1.00 67.00 712 LEU A N 1
ATOM 5751 C CA . LEU A 1 712 ? -9.760 21.031 30.515 1.00 67.00 712 LEU A CA 1
ATOM 5752 C C . LEU A 1 712 ? -8.845 22.262 30.411 1.00 67.00 712 LEU A C 1
ATOM 5754 O O . LEU A 1 712 ? -8.376 22.570 29.322 1.00 67.00 712 LEU A O 1
ATOM 5758 N N . LEU A 1 713 ? -8.551 22.933 31.528 1.00 68.19 713 LEU A N 1
ATOM 5759 C CA . LEU A 1 713 ? -7.617 24.060 31.610 1.00 68.19 713 LEU A CA 1
ATOM 5760 C C . LEU A 1 713 ? -6.187 23.623 31.304 1.00 68.19 713 LEU A C 1
ATOM 5762 O O . LEU A 1 713 ? -5.467 24.354 30.639 1.00 68.19 713 LEU A O 1
ATOM 5766 N N . PHE A 1 714 ? -5.786 22.430 31.743 1.00 65.88 714 PHE A N 1
ATOM 5767 C CA . PHE A 1 714 ? -4.501 21.844 31.381 1.00 65.88 714 PHE A CA 1
ATOM 5768 C C . PHE A 1 714 ? -4.428 21.574 29.876 1.00 65.88 714 PHE A C 1
ATOM 5770 O O . PHE A 1 714 ? -3.482 22.011 29.227 1.00 65.88 714 PHE A O 1
ATOM 5777 N N . GLY A 1 715 ? -5.458 20.944 29.298 1.00 62.44 715 GLY A N 1
ATOM 5778 C CA . GLY A 1 715 ? -5.541 20.741 27.849 1.00 62.44 715 GLY A CA 1
ATOM 5779 C C . GLY A 1 715 ? -5.491 22.057 27.065 1.00 62.44 715 GLY A C 1
ATOM 5780 O O . GLY A 1 715 ? -4.771 22.164 26.076 1.00 62.44 715 GLY A O 1
ATOM 5781 N N . LEU A 1 716 ? -6.192 23.085 27.551 1.00 65.12 716 LEU A N 1
ATOM 5782 C CA . LEU A 1 716 ? -6.169 24.433 26.986 1.00 65.12 716 LEU A CA 1
ATOM 5783 C C . LEU A 1 716 ? -4.789 25.089 27.108 1.00 65.12 716 LEU A C 1
ATOM 5785 O O . LEU A 1 716 ? -4.319 25.702 26.157 1.00 65.12 716 LEU A O 1
ATOM 5789 N N . GLY A 1 717 ? -4.140 24.961 28.265 1.00 65.75 717 GLY A N 1
ATOM 5790 C CA . GLY A 1 717 ? -2.815 25.513 28.527 1.00 65.75 717 GLY A CA 1
ATOM 5791 C C . GLY A 1 717 ? -1.754 24.903 27.618 1.00 65.75 717 GLY A C 1
ATOM 5792 O O . GLY A 1 717 ? -0.962 25.641 27.047 1.00 65.75 717 GLY A O 1
ATOM 5793 N N . VAL A 1 718 ? -1.793 23.583 27.414 1.00 59.84 718 VAL A N 1
ATOM 5794 C CA . VAL A 1 718 ? -0.908 22.872 26.475 1.00 59.84 718 VAL A CA 1
ATOM 5795 C C . VAL A 1 718 ? -1.159 23.324 25.036 1.00 59.84 718 VAL A C 1
ATOM 5797 O O . VAL A 1 718 ? -0.213 23.620 24.315 1.00 59.84 718 VAL A O 1
ATOM 5800 N N . LEU A 1 719 ? -2.426 23.448 24.631 1.00 59.28 719 LEU A N 1
ATOM 5801 C CA . LEU A 1 719 ? -2.799 23.929 23.300 1.00 59.28 719 LEU A CA 1
ATOM 5802 C C . LEU A 1 719 ? -2.323 25.369 23.049 1.00 59.28 719 LEU A C 1
ATOM 5804 O O . LEU A 1 719 ? -1.767 25.657 21.995 1.00 59.28 719 LEU A O 1
ATOM 5808 N N . VAL A 1 720 ? -2.523 26.274 24.012 1.00 63.38 720 VAL A N 1
ATOM 5809 C CA . VAL A 1 720 ? -2.075 27.673 23.922 1.00 63.38 720 VAL A CA 1
ATOM 5810 C C . VAL A 1 720 ? -0.552 27.759 23.931 1.00 63.38 720 VAL A C 1
ATOM 5812 O O . VAL A 1 720 ? 0.008 28.482 23.113 1.00 63.38 720 VAL A O 1
ATOM 5815 N N . TYR A 1 721 ? 0.121 27.014 24.810 1.00 61.12 721 TYR A N 1
ATOM 5816 C CA . TYR A 1 721 ? 1.580 26.942 24.849 1.00 61.12 721 TYR A CA 1
ATOM 5817 C C . TYR A 1 721 ? 2.142 26.489 23.501 1.00 61.12 721 TYR A C 1
ATOM 5819 O O . TYR A 1 721 ? 3.016 27.159 22.969 1.00 61.12 721 TYR A O 1
ATOM 5827 N N . GLU A 1 722 ? 1.581 25.437 22.902 1.00 56.75 722 GLU A N 1
ATOM 5828 C CA . GLU A 1 722 ? 2.032 24.932 21.603 1.00 56.75 722 GLU A CA 1
ATOM 5829 C C . GLU A 1 722 ? 1.689 25.850 20.430 1.00 56.75 722 GLU A C 1
ATOM 5831 O O . GLU A 1 722 ? 2.472 25.974 19.492 1.00 56.75 722 GLU A O 1
ATOM 5836 N N . LEU A 1 723 ? 0.545 26.539 20.462 1.00 58.75 723 LEU A N 1
ATOM 5837 C CA . LEU A 1 723 ? 0.261 27.597 19.491 1.00 58.75 723 LEU A CA 1
ATOM 5838 C C . LEU A 1 723 ? 1.322 28.695 19.568 1.00 58.75 723 LEU A C 1
ATOM 5840 O O . LEU A 1 723 ? 1.775 29.170 18.531 1.00 58.75 723 LEU A O 1
ATOM 5844 N N . LEU A 1 724 ? 1.733 29.076 20.778 1.00 58.47 724 LEU A N 1
ATOM 5845 C CA . LEU A 1 724 ? 2.758 30.089 20.997 1.00 58.47 724 LEU A CA 1
ATOM 5846 C C . LEU A 1 724 ? 4.150 29.585 20.592 1.00 58.47 724 LEU A C 1
ATOM 5848 O O . LEU A 1 724 ? 4.843 30.295 19.872 1.00 58.47 724 LEU A O 1
ATOM 5852 N N . THR A 1 725 ? 4.561 28.372 20.975 1.00 54.34 725 THR A N 1
ATOM 5853 C CA . THR A 1 725 ? 5.875 27.809 20.612 1.00 54.34 725 THR A CA 1
ATOM 5854 C C . THR A 1 725 ? 5.974 27.479 19.133 1.00 54.34 725 THR A C 1
ATOM 5856 O O . THR A 1 725 ? 7.026 27.719 18.555 1.00 54.34 725 THR A O 1
ATOM 5859 N N . ASN A 1 726 ? 4.907 27.008 18.480 1.00 55.97 726 ASN A N 1
ATOM 5860 C CA . ASN A 1 726 ? 4.900 26.856 17.027 1.00 55.97 726 ASN A CA 1
ATOM 5861 C C . ASN A 1 726 ? 4.904 28.224 16.350 1.00 55.97 726 ASN A C 1
ATOM 5863 O O . ASN A 1 726 ? 5.667 28.427 15.416 1.00 55.97 726 ASN A O 1
ATOM 5867 N N . TRP A 1 727 ? 4.126 29.201 16.819 1.00 56.41 727 TRP A N 1
ATOM 5868 C CA . TRP A 1 727 ? 4.170 30.551 16.250 1.00 56.41 727 TRP A CA 1
ATOM 5869 C C . TRP A 1 727 ? 5.574 31.175 16.354 1.00 56.41 727 TRP A C 1
ATOM 5871 O O . TRP A 1 727 ? 6.057 31.727 15.366 1.00 56.41 727 TRP A O 1
ATOM 5881 N N . ILE A 1 728 ? 6.262 30.986 17.487 1.00 52.38 728 ILE A N 1
ATOM 5882 C CA . ILE A 1 728 ? 7.636 31.457 17.739 1.00 52.38 728 ILE A CA 1
ATOM 5883 C C . ILE A 1 728 ? 8.683 30.626 16.975 1.00 52.38 728 ILE A C 1
ATOM 5885 O O . ILE A 1 728 ? 9.610 31.175 16.383 1.00 52.38 728 ILE A O 1
ATOM 5889 N N . GLY A 1 729 ? 8.547 29.301 16.950 1.00 54.16 729 GLY A N 1
ATOM 5890 C CA . GLY A 1 729 ? 9.438 28.388 16.234 1.00 54.16 729 GLY A CA 1
ATOM 5891 C C . GLY A 1 729 ? 9.354 28.588 14.723 1.00 54.16 729 GLY A C 1
ATOM 5892 O O . GLY A 1 729 ? 10.375 28.621 14.042 1.00 54.16 729 GLY A O 1
ATOM 5893 N N . TYR A 1 730 ? 8.153 28.835 14.197 1.00 50.84 730 TYR A N 1
ATOM 5894 C CA . TYR A 1 730 ? 7.955 29.180 12.795 1.00 50.84 730 TYR A CA 1
ATOM 5895 C C . TYR A 1 730 ? 8.375 30.612 12.473 1.00 50.84 730 TYR A C 1
ATOM 5897 O O . TYR A 1 730 ? 8.851 30.816 11.363 1.00 50.84 730 TYR A O 1
ATOM 5905 N N . SER A 1 731 ? 8.267 31.592 13.382 1.00 49.25 731 SER A N 1
ATOM 5906 C CA . SER A 1 731 ? 8.868 32.916 13.145 1.00 49.25 731 SER A CA 1
ATOM 5907 C C . SER A 1 731 ? 10.395 32.831 13.101 1.00 49.25 731 SER A C 1
ATOM 5909 O O . SER A 1 731 ? 11.007 33.448 12.237 1.00 49.25 731 SER A O 1
ATOM 5911 N N . TRP A 1 732 ? 10.999 31.985 13.944 1.00 45.31 732 TRP A N 1
ATOM 5912 C CA . TRP A 1 732 ? 12.430 31.670 13.899 1.00 45.31 732 TRP A CA 1
ATOM 5913 C C . TRP A 1 732 ? 12.839 30.966 12.603 1.00 45.31 732 TRP A C 1
ATOM 5915 O O . TRP A 1 732 ? 13.815 31.368 11.983 1.00 45.31 732 TRP A O 1
ATOM 5925 N N . ILE A 1 733 ? 12.077 29.968 12.141 1.00 47.34 733 ILE A N 1
ATOM 5926 C CA . ILE A 1 733 ? 12.307 29.323 10.837 1.00 47.34 733 ILE A CA 1
ATOM 5927 C C . ILE A 1 733 ? 12.099 30.323 9.691 1.00 47.34 733 ILE A C 1
ATOM 5929 O O . ILE A 1 733 ? 12.851 30.287 8.724 1.00 47.34 733 ILE A O 1
ATOM 5933 N N . PHE A 1 734 ? 11.135 31.245 9.787 1.00 44.97 734 PHE A N 1
ATOM 5934 C CA . PHE A 1 734 ? 10.924 32.297 8.788 1.00 44.97 734 PHE A CA 1
ATOM 5935 C C . PHE A 1 734 ? 12.091 33.292 8.737 1.00 44.97 734 PHE A C 1
ATOM 5937 O O . PHE A 1 734 ? 12.533 33.640 7.641 1.00 44.97 734 PHE A O 1
ATOM 5944 N N . ASP A 1 735 ? 12.636 33.708 9.878 1.00 46.59 735 ASP A N 1
ATOM 5945 C CA . ASP A 1 735 ? 13.807 34.589 9.910 1.00 46.59 735 ASP A CA 1
ATOM 5946 C C . ASP A 1 735 ? 15.095 33.853 9.507 1.00 46.59 735 ASP A C 1
ATOM 5948 O O . ASP A 1 735 ? 15.908 34.416 8.778 1.00 46.59 735 ASP A O 1
ATOM 5952 N N . PHE A 1 736 ? 15.227 32.562 9.830 1.00 41.34 736 PHE A N 1
ATOM 5953 C CA . PHE A 1 736 ? 16.304 31.703 9.321 1.00 41.34 736 PHE A CA 1
ATOM 5954 C C . PHE A 1 736 ? 16.168 31.440 7.805 1.00 41.34 736 PHE A C 1
ATOM 5956 O O . PHE A 1 736 ? 17.165 31.368 7.088 1.00 41.34 736 PHE A O 1
ATOM 5963 N N . SER A 1 737 ? 14.938 31.380 7.275 1.00 40.59 737 SER A N 1
ATOM 5964 C CA . SER A 1 737 ? 14.654 31.199 5.840 1.00 40.59 737 SER A CA 1
ATOM 5965 C C . SER A 1 737 ? 14.937 32.445 4.999 1.00 40.59 737 SER A C 1
ATOM 5967 O O . SER A 1 737 ? 15.250 32.327 3.817 1.00 40.59 737 SER A O 1
ATOM 5969 N N . LYS A 1 738 ? 14.909 33.648 5.593 1.00 44.94 738 LYS A N 1
ATOM 5970 C CA . LYS A 1 738 ? 15.382 34.863 4.909 1.00 44.94 738 LYS A CA 1
ATOM 5971 C C . LYS A 1 738 ? 16.886 34.808 4.626 1.00 44.94 738 LYS A C 1
ATOM 5973 O O . LYS A 1 738 ? 17.322 35.392 3.637 1.00 44.94 738 LYS A O 1
ATOM 5978 N N . SER A 1 739 ? 17.653 34.085 5.444 1.00 44.22 739 SER A N 1
ATOM 5979 C CA . SER A 1 739 ? 19.099 33.900 5.276 1.00 44.22 739 SER A CA 1
ATOM 5980 C C . SER A 1 739 ? 19.474 32.793 4.279 1.00 44.22 739 SER A C 1
ATOM 5982 O O . SER A 1 739 ? 20.605 32.785 3.801 1.00 44.22 739 SER A O 1
ATOM 5984 N N . ILE A 1 740 ? 18.545 31.903 3.903 1.00 39.50 740 ILE A N 1
ATOM 5985 C CA . ILE A 1 740 ? 18.765 30.838 2.906 1.00 39.50 740 ILE A CA 1
ATOM 5986 C C . ILE A 1 740 ? 17.878 31.113 1.684 1.00 39.50 740 ILE A C 1
ATOM 5988 O O . ILE A 1 740 ? 16.733 30.679 1.578 1.00 39.50 740 ILE A O 1
ATOM 5992 N N . HIS A 1 741 ? 18.401 31.909 0.756 1.00 38.69 741 HIS A N 1
ATOM 5993 C CA . HIS A 1 741 ? 17.662 32.428 -0.391 1.00 38.69 741 HIS A CA 1
ATOM 5994 C C . HIS A 1 741 ? 17.471 31.376 -1.520 1.00 38.69 741 HIS A C 1
ATOM 5996 O O . HIS A 1 741 ? 18.431 30.775 -1.992 1.00 38.69 741 HIS A O 1
ATOM 6002 N N . ARG A 1 742 ? 16.222 31.281 -2.017 1.00 40.59 742 ARG A N 1
ATOM 6003 C CA . ARG A 1 742 ? 15.753 30.963 -3.397 1.00 40.59 742 ARG A CA 1
ATOM 6004 C C . ARG A 1 742 ? 15.473 29.544 -3.922 1.00 40.59 742 ARG A C 1
ATOM 6006 O O . ARG A 1 742 ? 14.811 29.495 -4.952 1.00 40.59 742 ARG A O 1
ATOM 6013 N N . VAL A 1 743 ? 15.825 28.427 -3.284 1.00 43.50 743 VAL A N 1
ATOM 6014 C CA . VAL A 1 743 ? 15.634 27.104 -3.951 1.00 43.50 743 VAL A CA 1
ATOM 6015 C C . VAL A 1 743 ? 14.588 26.190 -3.290 1.00 43.50 743 VAL A C 1
ATOM 6017 O O . VAL A 1 743 ? 13.988 25.365 -3.964 1.00 43.50 743 VAL A O 1
ATOM 6020 N N . THR A 1 744 ? 14.257 26.378 -2.010 1.00 42.88 744 THR A N 1
ATOM 6021 C CA . THR A 1 744 ? 13.517 25.361 -1.221 1.00 42.88 744 THR A CA 1
ATOM 6022 C C . THR A 1 744 ? 12.013 25.629 -1.034 1.00 42.88 744 THR A C 1
ATOM 6024 O O . THR A 1 744 ? 11.293 24.800 -0.485 1.00 42.88 744 THR A O 1
ATOM 6027 N N . ILE A 1 745 ? 11.501 26.796 -1.441 1.00 43.22 745 ILE A N 1
ATOM 6028 C CA . ILE A 1 745 ? 10.286 27.349 -0.807 1.00 43.22 745 ILE A CA 1
ATOM 6029 C C . ILE A 1 745 ? 9.006 27.242 -1.661 1.00 43.22 745 ILE A C 1
ATOM 6031 O O . ILE A 1 745 ? 7.919 27.328 -1.101 1.00 43.22 745 ILE A O 1
ATOM 6035 N N . GLY A 1 746 ? 9.068 26.958 -2.966 1.00 40.16 746 GLY A N 1
ATOM 6036 C CA . GLY A 1 746 ? 7.865 26.909 -3.822 1.00 40.16 746 GLY A CA 1
ATOM 6037 C C . GLY A 1 746 ? 6.810 25.881 -3.380 1.00 40.16 746 GLY A C 1
ATOM 6038 O O . GLY A 1 746 ? 5.640 26.226 -3.211 1.00 40.16 746 GLY A O 1
ATOM 6039 N N . ALA A 1 747 ? 7.226 24.639 -3.120 1.00 41.81 747 ALA A N 1
ATOM 6040 C CA . ALA A 1 747 ? 6.320 23.559 -2.719 1.00 41.81 747 ALA A CA 1
ATOM 6041 C C . ALA A 1 747 ? 5.963 23.591 -1.218 1.00 41.81 747 ALA A C 1
ATOM 6043 O O . ALA A 1 747 ? 4.794 23.475 -0.853 1.00 41.81 747 ALA A O 1
ATOM 6044 N N . LEU A 1 748 ? 6.943 23.834 -0.335 1.00 40.53 748 LEU A N 1
ATOM 6045 C CA . LEU A 1 748 ? 6.713 23.867 1.117 1.00 40.53 748 LEU A CA 1
ATOM 6046 C C . LEU A 1 748 ? 5.942 25.114 1.580 1.00 40.53 748 LEU A C 1
ATOM 6048 O O . LEU A 1 748 ? 5.157 25.022 2.526 1.00 40.53 748 LEU A O 1
ATOM 6052 N N . ALA A 1 749 ? 6.112 26.271 0.926 1.00 39.44 749 ALA A N 1
ATOM 6053 C CA . ALA A 1 749 ? 5.277 27.432 1.225 1.00 39.44 749 ALA A CA 1
ATOM 6054 C C . ALA A 1 749 ? 3.855 27.242 0.697 1.00 39.44 749 ALA A C 1
ATOM 6056 O O . ALA A 1 749 ? 2.919 27.528 1.433 1.00 39.44 749 ALA A O 1
ATOM 6057 N N . ASN A 1 750 ? 3.644 26.704 -0.506 1.00 43.47 750 ASN A N 1
ATOM 6058 C CA . ASN A 1 750 ? 2.274 26.529 -0.991 1.00 43.47 750 ASN A CA 1
ATOM 6059 C C . ASN A 1 750 ? 1.455 25.571 -0.112 1.00 43.47 750 ASN A C 1
ATOM 6061 O O . ASN A 1 750 ? 0.315 25.897 0.206 1.00 43.47 750 ASN A O 1
ATOM 6065 N N . GLU A 1 751 ? 2.019 24.474 0.401 1.00 42.91 751 GLU A N 1
ATOM 6066 C CA . GLU A 1 751 ? 1.274 23.606 1.329 1.00 42.91 751 GLU A CA 1
ATOM 6067 C C . GLU A 1 751 ? 1.057 24.231 2.718 1.00 42.91 751 GLU A C 1
ATOM 6069 O O . GLU A 1 751 ? -0.021 24.107 3.311 1.00 42.91 751 GLU A O 1
ATOM 6074 N N . ALA A 1 752 ? 2.042 24.973 3.233 1.00 44.00 752 ALA A N 1
ATOM 6075 C CA . ALA A 1 752 ? 1.922 25.634 4.529 1.00 44.00 752 ALA A CA 1
ATOM 6076 C C . ALA A 1 752 ? 0.916 26.801 4.521 1.00 44.00 752 ALA A C 1
ATOM 6078 O O . ALA A 1 752 ? 0.349 27.113 5.568 1.00 44.00 752 ALA A O 1
ATOM 6079 N N . TRP A 1 753 ? 0.667 27.454 3.381 1.00 44.69 753 TRP A N 1
ATOM 6080 C CA . TRP A 1 753 ? -0.231 28.615 3.307 1.00 44.69 753 TRP A CA 1
ATOM 6081 C C . TRP A 1 753 ? -1.724 28.254 3.359 1.00 44.69 753 TRP A C 1
ATOM 6083 O O . TRP A 1 753 ? -2.497 29.038 3.908 1.00 44.69 753 TRP A O 1
ATOM 6093 N N . TYR A 1 754 ? -2.141 27.075 2.879 1.00 44.03 754 TYR A N 1
ATOM 6094 C CA . TYR A 1 754 ? -3.561 26.673 2.880 1.00 44.03 754 TYR A CA 1
ATOM 6095 C C . TYR A 1 754 ? -3.995 25.943 4.156 1.00 44.03 754 TYR A C 1
ATOM 6097 O O . TYR A 1 754 ? -5.109 26.144 4.642 1.00 44.03 754 TYR A O 1
ATOM 6105 N N . VAL A 1 755 ? -3.115 25.132 4.749 1.00 48.69 755 VAL A N 1
ATOM 6106 C CA . VAL A 1 755 ? -3.446 24.357 5.958 1.00 48.69 755 VAL A CA 1
ATOM 6107 C C . VAL A 1 755 ? -3.409 25.239 7.215 1.00 48.69 755 VAL A C 1
ATOM 6109 O O . VAL A 1 755 ? -4.211 25.061 8.133 1.00 48.69 755 VAL A O 1
ATOM 6112 N N . LYS A 1 756 ? -2.528 26.247 7.243 1.00 49.31 756 LYS A N 1
ATOM 6113 C CA . LYS A 1 756 ? -2.252 27.095 8.416 1.00 49.31 756 LYS A CA 1
ATOM 6114 C C . LYS A 1 756 ? -3.437 27.961 8.877 1.00 49.31 756 LYS A C 1
ATOM 6116 O O . LYS A 1 756 ? -3.722 27.938 10.075 1.00 49.31 756 LYS A O 1
ATOM 6121 N N . PRO A 1 757 ? -4.168 28.694 8.012 1.00 51.81 757 PRO A N 1
ATOM 6122 C CA . PRO A 1 757 ? -5.314 29.489 8.448 1.00 51.81 757 PRO A CA 1
ATOM 6123 C C . PRO A 1 757 ? -6.477 28.605 8.891 1.00 51.81 757 PRO A C 1
ATOM 6125 O O . PRO A 1 757 ? -7.105 28.908 9.896 1.00 51.81 757 PRO A O 1
ATOM 6128 N N . ALA A 1 758 ? -6.736 27.493 8.194 1.00 50.31 758 ALA A N 1
ATOM 6129 C CA . ALA A 1 758 ? -7.822 26.574 8.529 1.00 50.31 758 ALA A CA 1
ATOM 6130 C C . ALA A 1 758 ? -7.571 25.838 9.857 1.00 50.31 758 ALA A C 1
ATOM 6132 O O . ALA A 1 758 ? -8.481 25.733 10.680 1.00 50.31 758 ALA A O 1
ATOM 6133 N N . TYR A 1 759 ? -6.332 25.395 10.102 1.00 55.12 759 TYR A N 1
ATOM 6134 C CA . TYR A 1 759 ? -5.924 24.778 11.365 1.00 55.12 759 TYR A CA 1
ATOM 6135 C C . TYR A 1 759 ? -6.011 25.773 12.531 1.00 55.12 759 TYR A C 1
ATOM 6137 O O . TYR A 1 759 ? -6.683 25.506 13.529 1.00 55.12 759 TYR A O 1
ATOM 6145 N N . ASN A 1 760 ? -5.431 26.968 12.372 1.00 55.91 760 ASN A N 1
ATOM 6146 C CA . ASN A 1 760 ? -5.465 28.006 13.404 1.00 55.91 760 ASN A CA 1
ATOM 6147 C C . ASN A 1 760 ? -6.883 28.536 13.654 1.00 55.91 760 ASN A C 1
ATOM 6149 O O . ASN A 1 760 ? -7.238 28.788 14.801 1.00 55.91 760 ASN A O 1
ATOM 6153 N N . LEU A 1 761 ? -7.716 28.662 12.616 1.00 57.62 761 LEU A N 1
ATOM 6154 C CA . LEU A 1 761 ? -9.119 29.053 12.745 1.00 57.62 761 LEU A CA 1
ATOM 6155 C C . LEU A 1 761 ? -9.939 27.956 13.429 1.00 57.62 761 LEU A C 1
ATOM 6157 O O . LEU A 1 761 ? -10.732 28.264 14.311 1.00 57.62 761 LEU A O 1
ATOM 6161 N N . GLY A 1 762 ? -9.728 26.683 13.084 1.00 57.50 762 GLY A N 1
ATOM 6162 C CA . GLY A 1 762 ? -10.383 25.555 13.749 1.00 57.50 762 GLY A CA 1
ATOM 6163 C C . GLY A 1 762 ? -10.052 25.494 15.240 1.00 57.50 762 GLY A C 1
ATOM 6164 O O . GLY A 1 762 ? -10.943 25.301 16.073 1.00 57.50 762 GLY A O 1
ATOM 6165 N N . ILE A 1 763 ? -8.790 25.744 15.593 1.00 56.34 763 ILE A N 1
ATOM 6166 C CA . ILE A 1 763 ? -8.348 25.817 16.986 1.00 56.34 763 ILE A CA 1
ATOM 6167 C C . ILE A 1 763 ? -8.907 27.061 17.682 1.00 56.34 763 ILE A C 1
ATOM 6169 O O . ILE A 1 763 ? -9.477 26.933 18.762 1.00 56.34 763 ILE A O 1
ATOM 6173 N N . ALA A 1 764 ? -8.815 28.244 17.069 1.00 58.00 764 ALA A N 1
ATOM 6174 C CA . ALA A 1 764 ? -9.331 29.491 17.632 1.00 58.00 764 ALA A CA 1
ATOM 6175 C C . ALA A 1 764 ? -10.848 29.435 17.856 1.00 58.00 764 ALA A C 1
ATOM 6177 O O . ALA A 1 764 ? -11.328 29.834 18.914 1.00 58.00 764 ALA A O 1
ATOM 6178 N N . LEU A 1 765 ? -11.606 28.870 16.912 1.00 56.91 765 LEU A N 1
ATOM 6179 C CA . LEU A 1 765 ? -13.040 28.634 17.067 1.00 56.91 765 LEU A CA 1
ATOM 6180 C C . LEU A 1 765 ? -13.318 27.632 18.186 1.00 56.91 765 LEU A C 1
ATOM 6182 O O . LEU A 1 765 ? -14.221 27.871 18.979 1.00 56.91 765 LEU A O 1
ATOM 6186 N N . SER A 1 766 ? -12.528 26.562 18.309 1.00 56.59 766 SER A N 1
ATOM 6187 C CA . SER A 1 766 ? -12.653 25.607 19.420 1.00 56.59 766 SER A CA 1
ATOM 6188 C C . SER A 1 766 ? -12.375 26.267 20.776 1.00 56.59 766 SER A C 1
ATOM 6190 O O . SER A 1 766 ? -13.081 25.991 21.742 1.00 56.59 766 SER A O 1
ATOM 6192 N N . LEU A 1 767 ? -11.405 27.184 20.835 1.00 61.53 767 LEU A N 1
ATOM 6193 C CA . LEU A 1 767 ? -11.033 27.984 22.008 1.00 61.53 767 LEU A CA 1
ATOM 6194 C C . LEU A 1 767 ? -12.129 28.984 22.395 1.00 61.53 767 LEU A C 1
ATOM 6196 O O . LEU A 1 767 ? -12.541 29.039 23.551 1.00 61.53 767 LEU A O 1
ATOM 6200 N N . ILE A 1 768 ? -12.646 29.739 21.423 1.00 61.38 768 ILE A N 1
ATOM 6201 C CA . ILE A 1 768 ? -13.749 30.688 21.620 1.00 61.38 768 ILE A CA 1
ATOM 6202 C C . ILE A 1 768 ? -14.997 29.940 22.078 1.00 61.38 768 ILE A C 1
ATOM 6204 O O . ILE A 1 768 ? -15.634 30.351 23.046 1.00 61.38 768 ILE A O 1
ATOM 6208 N N . LEU A 1 769 ? -15.320 28.813 21.436 1.00 58.28 769 LEU A N 1
ATOM 6209 C CA . LEU A 1 769 ? -16.452 27.988 21.834 1.00 58.28 769 LEU A CA 1
ATOM 6210 C C . LEU A 1 769 ? -16.237 27.409 23.231 1.00 58.28 769 LEU A C 1
ATOM 6212 O O . LEU A 1 769 ? -17.166 27.419 24.022 1.00 58.28 769 LEU A O 1
ATOM 6216 N N . PHE A 1 770 ? -15.025 26.965 23.570 1.00 62.31 770 PHE A N 1
ATOM 6217 C CA . PHE A 1 770 ? -14.688 26.471 24.903 1.00 62.31 770 PHE A CA 1
ATOM 6218 C C . PHE A 1 770 ? -14.881 27.541 25.985 1.00 62.31 770 PHE A C 1
ATOM 6220 O O . PHE A 1 770 ? -15.503 27.261 27.007 1.00 62.31 770 PHE A O 1
ATOM 6227 N N . LEU A 1 771 ? -14.420 28.772 25.754 1.00 65.06 771 LEU A N 1
ATOM 6228 C CA . LEU A 1 771 ? -14.606 29.893 26.682 1.00 65.06 771 LEU A CA 1
ATOM 6229 C C . LEU A 1 771 ? -16.085 30.286 26.817 1.00 65.06 771 LEU A C 1
ATOM 6231 O O . LEU A 1 771 ? -16.561 30.526 27.926 1.00 65.06 771 LEU A O 1
ATOM 6235 N N . LEU A 1 772 ? -16.838 30.270 25.712 1.00 60.34 772 LEU A N 1
ATOM 6236 C CA . LEU A 1 772 ? -18.294 30.450 25.709 1.00 60.34 772 LEU A CA 1
ATOM 6237 C C . LEU A 1 772 ? -19.004 29.341 26.485 1.00 60.34 772 LEU A C 1
ATOM 6239 O O . LEU A 1 772 ? -19.937 29.604 27.236 1.00 60.34 772 LEU A O 1
ATOM 6243 N N . ILE A 1 773 ? -18.545 28.102 26.333 1.00 58.31 773 ILE A N 1
ATOM 6244 C CA . ILE A 1 773 ? -19.071 26.935 27.030 1.00 58.31 773 ILE A CA 1
ATOM 6245 C C . ILE A 1 773 ? -18.775 27.046 28.527 1.00 58.31 773 ILE A C 1
ATOM 6247 O O . ILE A 1 773 ? -19.691 26.905 29.328 1.00 58.31 773 ILE A O 1
ATOM 6251 N N . PHE A 1 774 ? -17.547 27.382 28.914 1.00 63.97 774 PHE A N 1
ATOM 6252 C CA . PHE A 1 774 ? -17.157 27.634 30.301 1.00 63.97 774 PHE A CA 1
ATOM 6253 C C . PHE A 1 774 ? -18.008 28.742 30.941 1.00 63.97 774 PHE A C 1
ATOM 6255 O O . PHE A 1 774 ? -18.496 28.591 32.063 1.00 63.97 774 PHE A O 1
ATOM 6262 N N . TRP A 1 775 ? -18.266 29.821 30.200 1.00 63.66 775 TRP A N 1
ATOM 6263 C CA . TRP A 1 775 ? -19.158 30.895 30.626 1.00 63.66 775 TRP A CA 1
ATOM 6264 C C . TRP A 1 775 ? -20.613 30.412 30.786 1.00 63.66 775 TRP A C 1
ATOM 6266 O O . TRP A 1 775 ? -21.221 30.638 31.830 1.00 63.66 775 TRP A O 1
ATOM 6276 N N . LEU A 1 776 ? -21.150 29.655 29.822 1.00 54.66 776 LEU A N 1
ATOM 6277 C CA . LEU A 1 776 ? -22.514 29.098 29.854 1.00 54.66 776 LEU A CA 1
ATOM 6278 C C . LEU A 1 776 ? -22.724 28.012 30.921 1.00 54.66 776 LEU A C 1
ATOM 6280 O O . LEU A 1 776 ? -23.849 27.804 31.371 1.00 54.66 776 LEU A O 1
ATOM 6284 N N . VAL A 1 777 ? -21.664 27.304 31.311 1.00 55.75 777 VAL A N 1
ATOM 6285 C CA . VAL A 1 777 ? -21.663 26.331 32.413 1.00 55.75 777 VAL A CA 1
ATOM 6286 C C . VAL A 1 777 ? -21.740 27.032 33.765 1.00 55.75 777 VAL A C 1
ATOM 6288 O O . VAL A 1 777 ? -22.407 26.541 34.674 1.00 55.75 777 VAL A O 1
ATOM 6291 N N . ARG A 1 778 ? -21.046 28.166 33.896 1.00 62.72 778 ARG A N 1
ATOM 6292 C CA . ARG A 1 778 ? -20.999 28.968 35.120 1.00 62.72 778 ARG A CA 1
ATOM 6293 C C . ARG A 1 778 ? -22.284 29.767 35.333 1.00 62.72 778 ARG A C 1
ATOM 6295 O O . ARG A 1 778 ? -22.686 29.979 36.472 1.00 62.72 778 ARG A O 1
ATOM 6302 N N . VAL A 1 779 ? -22.934 30.190 34.249 1.00 55.00 779 VAL A N 1
ATOM 6303 C CA . VAL A 1 779 ? -24.284 30.757 34.293 1.00 55.00 779 VAL A CA 1
ATOM 6304 C C . VAL A 1 779 ? -25.259 29.607 34.532 1.00 55.00 779 VAL A C 1
ATOM 6306 O O . VAL A 1 779 ? -25.232 28.607 33.827 1.00 55.00 779 VAL A O 1
ATOM 6309 N N . GLU A 1 780 ? -26.086 29.738 35.561 1.00 56.66 780 GLU A N 1
ATOM 6310 C CA . GLU A 1 780 ? -26.977 28.745 36.170 1.00 56.66 780 GLU A CA 1
ATOM 6311 C C . GLU A 1 780 ? -27.993 28.134 35.178 1.00 56.66 780 GLU A C 1
ATOM 6313 O O . GLU A 1 780 ? -29.192 28.416 35.165 1.00 56.66 780 GLU A O 1
ATOM 6318 N N . THR A 1 781 ? -27.505 27.314 34.251 1.00 54.09 781 THR A N 1
ATOM 6319 C CA . THR A 1 781 ? -28.279 26.897 33.089 1.00 54.09 781 THR A CA 1
ATOM 6320 C C . THR A 1 781 ? -29.130 25.671 33.402 1.00 54.09 781 THR A C 1
ATOM 6322 O O . THR A 1 781 ? -28.671 24.659 33.947 1.00 54.09 781 THR A O 1
ATOM 6325 N N . ARG A 1 782 ? -30.407 25.768 33.010 1.00 68.31 782 ARG A N 1
ATOM 6326 C CA . ARG A 1 782 ? -31.423 24.708 33.088 1.00 68.31 782 ARG A CA 1
ATOM 6327 C C . ARG A 1 782 ? -30.896 23.388 32.483 1.00 68.31 782 ARG A C 1
ATOM 6329 O O . ARG A 1 782 ? -30.137 23.429 31.514 1.00 68.31 782 ARG A O 1
ATOM 6336 N N . PRO A 1 783 ? -31.369 22.209 32.933 1.00 68.50 783 PRO A N 1
ATOM 6337 C CA . PRO A 1 783 ? -30.875 20.890 32.497 1.00 68.50 783 PRO A CA 1
ATOM 6338 C C . PRO A 1 783 ? -30.777 20.694 30.971 1.00 68.50 783 PRO A C 1
ATOM 6340 O O . PRO A 1 783 ? -29.855 20.048 30.477 1.00 68.50 783 PRO A O 1
ATOM 6343 N N . LYS A 1 784 ? -31.698 21.296 30.206 1.00 71.31 784 LYS A N 1
ATOM 6344 C CA . LYS A 1 784 ? -31.708 21.245 28.733 1.00 71.31 784 LYS A CA 1
ATOM 6345 C C . LYS A 1 784 ? -30.525 21.978 28.090 1.00 71.31 784 LYS A C 1
ATOM 6347 O O . LYS A 1 784 ? -29.981 21.492 27.105 1.00 71.31 784 LYS A O 1
ATOM 6352 N N . ALA A 1 785 ? -30.117 23.119 28.642 1.00 68.31 785 ALA A N 1
ATOM 6353 C CA . ALA A 1 785 ? -28.973 23.874 28.136 1.00 68.31 785 ALA A CA 1
ATOM 6354 C C . ALA A 1 785 ? -27.662 23.107 28.371 1.00 68.31 785 ALA A C 1
ATOM 6356 O O . ALA A 1 785 ? -26.825 23.056 27.478 1.00 68.31 785 ALA A O 1
ATOM 6357 N N . ARG A 1 786 ? -27.542 22.389 29.497 1.00 66.12 786 ARG A N 1
ATOM 6358 C CA . ARG A 1 786 ? -26.398 21.504 29.784 1.00 66.12 786 ARG A CA 1
ATOM 6359 C C . ARG A 1 786 ? -26.292 20.331 28.807 1.00 66.12 786 ARG A C 1
ATOM 6361 O O . ARG A 1 786 ? -25.202 20.002 28.354 1.00 66.12 786 ARG A O 1
ATOM 6368 N N . GLN A 1 787 ? -27.418 19.714 28.444 1.00 70.50 787 GLN A N 1
ATOM 6369 C CA . GLN A 1 787 ? -27.431 18.679 27.404 1.00 70.50 787 GLN A CA 1
ATOM 6370 C C . GLN A 1 787 ? -27.027 19.245 26.039 1.00 70.50 787 GLN A C 1
ATOM 6372 O O . GLN A 1 787 ? -26.206 18.641 25.355 1.00 70.50 787 GLN A O 1
ATOM 6377 N N . GLY A 1 788 ? -27.558 20.415 25.664 1.00 73.81 788 GLY A N 1
ATOM 6378 C CA . GLY A 1 788 ? -27.165 21.104 24.431 1.00 73.81 788 GLY A CA 1
ATOM 6379 C C . GLY A 1 788 ? -25.667 21.411 24.388 1.00 73.81 788 GLY A C 1
ATOM 6380 O O . GLY A 1 788 ? -25.019 21.208 23.367 1.00 73.81 788 GLY A O 1
ATOM 6381 N N . LEU A 1 789 ? -25.106 21.807 25.526 1.00 70.25 789 LEU A N 1
ATOM 6382 C CA . LEU A 1 789 ? -23.693 22.095 25.692 1.00 70.25 789 LEU A CA 1
ATOM 6383 C C . LEU A 1 789 ? -22.797 20.861 25.553 1.00 70.25 789 LEU A C 1
ATOM 6385 O O . LEU A 1 789 ? -21.785 20.912 24.864 1.00 70.25 789 LEU A O 1
ATOM 6389 N N . LEU A 1 790 ? -23.159 19.744 26.189 1.00 71.94 790 LEU A N 1
ATOM 6390 C CA . LEU A 1 790 ? -22.385 18.513 26.049 1.00 71.94 790 LEU A CA 1
ATOM 6391 C C . LEU A 1 790 ? -22.435 17.998 24.610 1.00 71.94 790 LEU A C 1
ATOM 6393 O O . LEU A 1 790 ? -21.417 17.567 24.079 1.00 71.94 790 LEU A O 1
ATOM 6397 N N . VAL A 1 791 ? -23.602 18.079 23.962 1.00 76.56 791 VAL A N 1
ATOM 6398 C CA . VAL A 1 791 ? -23.725 17.769 22.533 1.00 76.56 791 VAL A CA 1
ATOM 6399 C C . VAL A 1 791 ? -22.801 18.672 21.718 1.00 76.56 791 VAL A C 1
ATOM 6401 O O . VAL A 1 791 ? -22.083 18.166 20.864 1.00 76.56 791 VAL A O 1
ATOM 6404 N N . LEU A 1 792 ? -22.750 19.973 22.014 1.00 76.25 792 LEU A N 1
ATOM 6405 C CA . LEU A 1 792 ? -21.842 20.906 21.350 1.00 76.25 792 LEU A CA 1
ATOM 6406 C C . LEU A 1 792 ? -20.366 20.534 21.567 1.00 76.25 792 LEU A C 1
ATOM 6408 O O . LEU A 1 792 ? -19.616 20.490 20.600 1.00 76.25 792 LEU A O 1
ATOM 6412 N N . LEU A 1 793 ? -19.958 20.199 22.796 1.00 75.31 793 LEU A N 1
ATOM 6413 C CA . LEU A 1 793 ? -18.597 19.740 23.106 1.00 75.31 793 LEU A CA 1
ATOM 6414 C C . LEU A 1 793 ? -18.230 18.466 22.340 1.00 75.31 793 LEU A C 1
ATOM 6416 O O . LEU A 1 793 ? -17.140 18.378 21.779 1.00 75.31 793 LEU A O 1
ATOM 6420 N N . VAL A 1 794 ? -19.142 17.492 22.281 1.00 78.62 794 VAL A N 1
ATOM 6421 C CA . VAL A 1 794 ? -18.950 16.268 21.493 1.00 78.62 794 VAL A CA 1
ATOM 6422 C C . VAL A 1 794 ? -18.843 16.601 20.004 1.00 78.62 794 VAL A C 1
ATOM 6424 O O . VAL A 1 794 ? -17.975 16.057 19.333 1.00 78.62 794 VAL A O 1
ATOM 6427 N N . LEU A 1 795 ? -19.657 17.521 19.480 1.00 77.38 795 LEU A N 1
ATOM 6428 C CA . LEU A 1 795 ? -19.572 17.948 18.080 1.00 77.38 795 LEU A CA 1
ATOM 6429 C C . LEU A 1 795 ? -18.247 18.655 17.764 1.00 77.38 795 LEU A C 1
ATOM 6431 O O . LEU A 1 795 ? -17.644 18.344 16.742 1.00 77.38 795 LEU A O 1
ATOM 6435 N N . VAL A 1 796 ? -17.758 19.541 18.639 1.00 75.69 796 VAL A N 1
ATOM 6436 C CA . VAL A 1 796 ? -16.429 20.167 18.497 1.00 75.69 796 VAL A CA 1
ATOM 6437 C C . VAL A 1 796 ? -15.334 19.116 18.521 1.00 75.69 796 VAL A C 1
ATOM 6439 O O . VAL A 1 796 ? -14.445 19.135 17.678 1.00 75.69 796 VAL A O 1
ATOM 6442 N N . HIS A 1 797 ? -15.410 18.173 19.456 1.00 86.06 797 HIS A N 1
ATOM 6443 C CA . HIS A 1 797 ? -14.445 17.089 19.562 1.00 86.06 797 HIS A CA 1
ATOM 6444 C C . HIS A 1 797 ? -14.402 16.226 18.297 1.00 86.06 797 HIS A C 1
ATOM 6446 O O . HIS A 1 797 ? -13.322 15.961 17.775 1.00 86.06 797 HIS A O 1
ATOM 6452 N N . LEU A 1 798 ? -15.566 15.818 17.784 1.00 84.31 798 LEU A N 1
ATOM 6453 C CA . LEU A 1 798 ? -15.665 15.030 16.557 1.00 84.31 798 LEU A CA 1
ATOM 6454 C C . LEU A 1 798 ? -15.222 15.830 15.329 1.00 84.31 798 LEU A C 1
ATOM 6456 O O . LEU A 1 798 ? -14.559 15.274 14.458 1.00 84.31 798 LEU A O 1
ATOM 6460 N N . GLY A 1 799 ? -15.531 17.128 15.281 1.00 77.44 799 GLY A N 1
ATOM 6461 C CA . GLY A 1 799 ? -15.027 18.042 14.259 1.00 77.44 799 GLY A CA 1
ATOM 6462 C C . GLY A 1 799 ? -13.503 18.144 14.292 1.00 77.44 799 GLY A C 1
ATOM 6463 O O . GLY A 1 799 ? -12.866 17.978 13.262 1.00 77.44 799 GLY A O 1
ATOM 6464 N N . GLY A 1 800 ? -12.905 18.324 15.473 1.00 77.75 800 GLY A N 1
ATOM 6465 C CA . GLY A 1 800 ? -11.453 18.354 15.656 1.00 77.75 800 GLY A CA 1
ATOM 6466 C C . GLY A 1 800 ? -10.772 17.036 15.284 1.00 77.75 800 GLY A C 1
ATOM 6467 O O . GLY A 1 800 ? -9.746 17.052 14.612 1.00 77.75 800 GLY A O 1
ATOM 6468 N N . ALA A 1 801 ? -11.364 15.895 15.651 1.00 86.38 801 ALA A N 1
ATOM 6469 C CA . ALA A 1 801 ? -10.890 14.576 15.234 1.00 86.38 801 ALA A CA 1
ATOM 6470 C C . ALA A 1 801 ? -10.919 14.423 13.704 1.00 86.38 801 ALA A C 1
ATOM 6472 O O . ALA A 1 801 ? -9.912 14.055 13.107 1.00 86.38 801 ALA A O 1
ATOM 6473 N N . LEU A 1 802 ? -12.036 14.776 13.061 1.00 83.12 802 LEU A N 1
ATOM 6474 C CA . LEU A 1 802 ? -12.169 14.706 11.606 1.00 83.12 802 LEU A CA 1
ATOM 6475 C C . LEU A 1 802 ? -11.182 15.644 10.900 1.00 83.12 802 LEU A C 1
ATOM 6477 O O . LEU A 1 802 ? -10.538 15.235 9.936 1.00 83.12 802 LEU A O 1
ATOM 6481 N N . THR A 1 803 ? -11.021 16.871 11.401 1.00 79.25 803 THR A N 1
ATOM 6482 C CA . THR A 1 803 ? -10.027 17.827 10.900 1.00 79.25 803 THR A CA 1
ATOM 6483 C C . THR A 1 803 ? -8.617 17.268 11.030 1.00 79.25 803 THR A C 1
ATOM 6485 O O . THR A 1 803 ? -7.873 17.338 10.059 1.00 79.25 803 THR A O 1
ATOM 6488 N N . TYR A 1 804 ? -8.256 16.663 12.169 1.00 84.31 804 TYR A N 1
ATOM 6489 C CA . TYR A 1 804 ? -6.962 15.995 12.327 1.00 84.31 804 TYR A CA 1
ATOM 6490 C C . TYR A 1 804 ? -6.765 14.924 11.252 1.00 84.31 804 TYR A C 1
ATOM 6492 O O . TYR A 1 804 ? -5.741 14.937 10.578 1.00 84.31 804 TYR A O 1
ATOM 6500 N N . ARG A 1 805 ? -7.755 14.056 11.010 1.00 90.06 805 ARG A N 1
ATOM 6501 C CA . ARG A 1 805 ? -7.647 13.036 9.957 1.00 90.06 805 ARG A CA 1
ATOM 6502 C C . ARG A 1 805 ? -7.490 13.629 8.565 1.00 90.06 805 ARG A C 1
ATOM 6504 O O . ARG A 1 805 ? -6.634 13.154 7.826 1.00 90.06 805 ARG A O 1
ATOM 6511 N N . ILE A 1 806 ? -8.257 14.657 8.210 1.00 81.50 806 ILE A N 1
ATOM 6512 C CA . ILE A 1 806 ? -8.139 15.333 6.908 1.00 81.50 806 ILE A CA 1
ATOM 6513 C C . ILE A 1 806 ? -6.758 15.977 6.760 1.00 81.50 806 ILE A C 1
ATOM 6515 O O . ILE A 1 806 ? -6.068 15.710 5.781 1.00 81.50 806 ILE A O 1
ATOM 6519 N N . VAL A 1 807 ? -6.337 16.777 7.742 1.00 79.44 807 VAL A N 1
ATOM 6520 C CA . VAL A 1 807 ? -5.061 17.504 7.716 1.00 79.44 807 VAL A CA 1
ATOM 6521 C C . VAL A 1 807 ? -3.883 16.540 7.698 1.00 79.44 807 VAL A C 1
ATOM 6523 O O . VAL A 1 807 ? -2.972 16.708 6.897 1.00 79.44 807 VAL A O 1
ATOM 6526 N N . TYR A 1 808 ? -3.898 15.509 8.541 1.00 84.06 808 TYR A N 1
ATOM 6527 C CA . TYR A 1 808 ? -2.812 14.538 8.596 1.00 84.06 808 TYR A CA 1
ATOM 6528 C C . TYR A 1 808 ? -2.759 13.680 7.329 1.00 84.06 808 TYR A C 1
ATOM 6530 O O . TYR A 1 808 ? -1.679 13.407 6.817 1.00 84.06 808 TYR A O 1
ATOM 6538 N N . THR A 1 809 ? -3.914 13.309 6.769 1.00 86.44 809 THR A N 1
ATOM 6539 C CA . THR A 1 809 ? -3.966 12.598 5.483 1.00 86.44 809 THR A CA 1
ATOM 6540 C C . THR A 1 809 ? -3.447 13.459 4.345 1.00 86.44 809 THR A C 1
ATOM 6542 O O . THR A 1 809 ? -2.703 12.951 3.524 1.00 86.44 809 THR A O 1
ATOM 6545 N N . ALA A 1 810 ? -3.784 14.748 4.304 1.00 80.31 810 ALA A N 1
ATOM 6546 C CA . ALA A 1 810 ? -3.236 15.668 3.311 1.00 80.31 810 ALA A CA 1
ATOM 6547 C C . ALA A 1 810 ? -1.733 15.924 3.518 1.00 80.31 810 ALA A C 1
ATOM 6549 O O . ALA A 1 810 ? -1.011 16.104 2.553 1.00 80.31 810 ALA A O 1
ATOM 6550 N N . LYS A 1 811 ? -1.258 15.917 4.771 1.00 81.31 811 LYS A N 1
ATOM 6551 C CA . LYS A 1 811 ? 0.164 16.074 5.114 1.00 81.31 811 LYS A CA 1
ATOM 6552 C C . LYS A 1 811 ? 1.004 14.864 4.699 1.00 81.31 811 LYS A C 1
ATOM 6554 O O . LYS A 1 811 ? 2.190 15.014 4.415 1.00 81.31 811 LYS A O 1
ATOM 6559 N N . VAL A 1 812 ? 0.435 13.663 4.791 1.00 82.25 812 VAL A N 1
ATOM 6560 C CA . VAL A 1 812 ? 1.174 12.413 4.575 1.00 82.25 812 VAL A CA 1
ATOM 6561 C C . VAL A 1 812 ? 0.911 11.815 3.203 1.00 82.25 812 VAL A C 1
ATOM 6563 O O . VAL A 1 812 ? 1.853 11.369 2.562 1.00 82.25 812 VAL A O 1
ATOM 6566 N N . GLY A 1 813 ? -0.338 11.808 2.750 1.00 83.12 813 GLY A N 1
ATOM 6567 C CA . GLY A 1 813 ? -0.688 11.416 1.394 1.00 83.12 813 GLY A CA 1
ATOM 6568 C C . GLY A 1 813 ? -0.226 12.464 0.389 1.00 83.12 813 GLY A C 1
ATOM 6569 O O . GLY A 1 813 ? -0.235 13.657 0.677 1.00 83.12 813 GLY A O 1
ATOM 6570 N N . THR A 1 814 ? 0.134 12.013 -0.805 1.00 81.38 814 THR A N 1
ATOM 6571 C CA . THR A 1 814 ? 0.600 12.899 -1.878 1.00 81.38 814 THR A CA 1
ATOM 6572 C C . THR A 1 814 ? -0.324 12.766 -3.068 1.00 81.38 814 THR A C 1
ATOM 6574 O O . THR A 1 814 ? -0.709 11.661 -3.456 1.00 81.38 814 THR A O 1
ATOM 6577 N N . THR A 1 815 ? -0.677 13.894 -3.670 1.00 82.56 815 THR A N 1
ATOM 6578 C CA . THR A 1 815 ? -1.397 13.900 -4.941 1.00 82.56 815 THR A CA 1
ATOM 6579 C C . THR A 1 815 ? -0.460 13.439 -6.049 1.00 82.56 815 THR A C 1
ATOM 6581 O O . THR A 1 815 ? 0.617 14.015 -6.204 1.00 82.56 815 THR A O 1
ATOM 6584 N N . VAL A 1 816 ? -0.861 12.449 -6.843 1.00 84.25 816 VAL A N 1
ATOM 6585 C CA . VAL A 1 816 ? -0.062 12.012 -7.998 1.00 84.25 816 VAL A CA 1
ATOM 6586 C C . VAL A 1 816 ? -0.678 12.439 -9.327 1.00 84.25 816 VAL A C 1
ATOM 6588 O O . VAL A 1 816 ? -1.870 12.762 -9.435 1.00 84.25 816 VAL A O 1
ATOM 6591 N N . SER A 1 817 ? 0.158 12.448 -10.362 1.00 83.75 817 SER A N 1
ATOM 6592 C CA . SER A 1 817 ? -0.259 12.772 -11.720 1.00 83.75 817 SER A CA 1
ATOM 6593 C C . SER A 1 817 ? -1.279 11.747 -12.257 1.00 83.75 817 SER A C 1
ATOM 6595 O O . SER A 1 817 ? -1.325 10.600 -11.793 1.00 83.75 817 SER A O 1
ATOM 6597 N N . PRO A 1 818 ? -2.137 12.125 -13.225 1.00 83.81 818 PRO A N 1
ATOM 6598 C CA . PRO A 1 818 ? -2.993 11.167 -13.927 1.00 83.81 818 PRO A CA 1
ATOM 6599 C C . PRO A 1 818 ? -2.216 9.979 -14.508 1.00 83.81 818 PRO A C 1
ATOM 6601 O O . PRO A 1 818 ? -2.723 8.863 -14.522 1.00 83.81 818 PRO A O 1
ATOM 6604 N N . GLU A 1 819 ? -0.981 10.208 -14.947 1.00 84.31 819 GLU A N 1
ATOM 6605 C CA . GLU A 1 819 ? -0.080 9.197 -15.492 1.00 84.31 819 GLU A CA 1
ATOM 6606 C C . GLU A 1 819 ? 0.300 8.147 -14.457 1.00 84.31 819 GLU A C 1
ATOM 6608 O O . GLU A 1 819 ? 0.203 6.951 -14.732 1.00 84.31 819 GLU A O 1
ATOM 6613 N N . ALA A 1 820 ? 0.689 8.581 -13.255 1.00 89.56 820 ALA A N 1
ATOM 6614 C CA . ALA A 1 820 ? 0.976 7.680 -12.146 1.00 89.56 820 ALA A CA 1
ATOM 6615 C C . ALA A 1 820 ? -0.260 6.835 -11.814 1.00 89.56 820 ALA A C 1
ATOM 6617 O O . ALA A 1 820 ? -0.166 5.611 -11.717 1.00 89.56 820 ALA A O 1
ATOM 6618 N N . MET A 1 821 ? -1.441 7.463 -11.747 1.00 88.56 821 MET A N 1
ATOM 6619 C CA . MET A 1 821 ? -2.703 6.746 -11.530 1.00 88.56 821 MET A CA 1
ATOM 6620 C C . MET A 1 821 ? -3.006 5.737 -12.641 1.00 88.56 821 MET A C 1
ATOM 6622 O O . MET A 1 821 ? -3.459 4.638 -12.338 1.00 88.56 821 MET A O 1
ATOM 6626 N N . ALA A 1 822 ? -2.737 6.069 -13.907 1.00 88.31 822 ALA A N 1
ATOM 6627 C CA . ALA A 1 822 ? -2.954 5.161 -15.035 1.00 88.31 822 ALA A CA 1
ATOM 6628 C C . ALA A 1 822 ? -2.071 3.907 -14.948 1.00 88.31 822 ALA A C 1
ATOM 6630 O O . ALA A 1 822 ? -2.463 2.835 -15.391 1.00 88.31 822 ALA A O 1
ATOM 6631 N N . THR A 1 823 ? -0.897 3.995 -14.318 1.00 91.12 823 THR A N 1
ATOM 6632 C CA . THR A 1 823 ? -0.038 2.814 -14.121 1.00 91.12 823 THR A CA 1
ATOM 6633 C C . THR A 1 823 ? -0.541 1.842 -13.048 1.00 91.12 823 THR A C 1
ATOM 6635 O O . THR A 1 823 ? -0.015 0.735 -12.949 1.00 91.12 823 THR A O 1
ATOM 6638 N N . LEU A 1 824 ? -1.570 2.225 -12.278 1.00 92.94 824 LEU A N 1
ATOM 6639 C CA . LEU A 1 824 ? -2.300 1.326 -11.379 1.00 92.94 824 LEU A CA 1
ATOM 6640 C C . LEU A 1 824 ? -3.313 0.447 -12.128 1.00 92.94 824 LEU A C 1
ATOM 6642 O O . LEU A 1 824 ? -3.984 -0.374 -11.506 1.00 92.94 824 LEU A O 1
ATOM 6646 N N . GLU A 1 825 ? -3.446 0.587 -13.447 1.00 93.31 825 GLU A N 1
ATOM 6647 C CA . GLU A 1 825 ? -4.138 -0.416 -14.252 1.00 93.31 825 GLU A CA 1
ATOM 6648 C C . GLU A 1 825 ? -3.378 -1.746 -14.185 1.00 93.31 825 GLU A C 1
ATOM 6650 O O . GLU A 1 825 ? -2.140 -1.792 -14.188 1.00 93.31 825 GLU A O 1
ATOM 6655 N N . PHE A 1 826 ? -4.120 -2.847 -14.076 1.00 94.81 826 PHE A N 1
ATOM 6656 C CA . PHE A 1 826 ? -3.516 -4.174 -14.114 1.00 94.81 826 PHE A CA 1
ATOM 6657 C C . PHE A 1 826 ? -2.876 -4.396 -15.485 1.00 94.81 826 PHE A C 1
ATOM 6659 O O . PHE A 1 826 ? -3.516 -4.187 -16.516 1.00 94.81 826 PHE A O 1
ATOM 6666 N N . ALA A 1 827 ? -1.603 -4.779 -15.494 1.00 93.38 827 ALA A N 1
ATOM 6667 C CA . ALA A 1 827 ? -0.878 -5.108 -16.707 1.00 93.38 827 ALA A CA 1
ATOM 6668 C C . ALA A 1 827 ? 0.052 -6.298 -16.451 1.00 93.38 827 ALA A C 1
ATOM 6670 O O . ALA A 1 827 ? 0.758 -6.307 -15.437 1.00 93.38 827 ALA A O 1
ATOM 6671 N N . PRO A 1 828 ? 0.112 -7.269 -17.374 1.00 93.88 828 PRO A N 1
ATOM 6672 C CA . PRO A 1 828 ? 0.991 -8.415 -17.225 1.00 93.88 828 PRO A CA 1
ATOM 6673 C C . PRO A 1 828 ? 2.457 -7.980 -17.160 1.00 93.88 828 PRO A C 1
ATOM 6675 O O . PRO A 1 828 ? 2.865 -6.946 -17.705 1.00 93.88 828 PRO A O 1
ATOM 6678 N N . TYR A 1 829 ? 3.261 -8.795 -16.486 1.00 92.62 829 TYR A N 1
ATOM 6679 C CA . TYR A 1 829 ? 4.704 -8.647 -16.508 1.00 92.62 829 TYR A CA 1
ATOM 6680 C C . TYR A 1 829 ? 5.245 -8.929 -17.911 1.00 92.62 829 TYR A C 1
ATOM 6682 O O . TYR A 1 829 ? 4.763 -9.806 -18.620 1.00 92.62 829 TYR A O 1
ATOM 6690 N N . SER A 1 830 ? 6.272 -8.187 -18.313 1.00 93.19 830 SER A N 1
ATOM 6691 C CA . SER A 1 830 ? 7.044 -8.494 -19.518 1.00 93.19 830 SER A CA 1
ATOM 6692 C C . SER A 1 830 ? 8.384 -9.063 -19.094 1.00 93.19 830 SER A C 1
ATOM 6694 O O . SER A 1 830 ? 8.976 -8.555 -18.143 1.00 93.19 830 SER A O 1
ATOM 6696 N N . TYR A 1 831 ? 8.853 -10.102 -19.783 1.00 96.00 831 TYR A N 1
ATOM 6697 C CA . TYR A 1 831 ? 10.172 -10.662 -19.523 1.00 96.00 831 TYR A CA 1
ATOM 6698 C C . TYR A 1 831 ? 11.243 -9.677 -20.010 1.00 96.00 831 TYR A C 1
ATOM 6700 O O . TYR A 1 831 ? 11.288 -9.387 -21.209 1.00 96.00 831 TYR A O 1
ATOM 6708 N N . PRO A 1 832 ? 12.106 -9.150 -19.129 1.00 94.75 832 PRO A N 1
ATOM 6709 C CA . PRO A 1 832 ? 13.256 -8.380 -19.569 1.00 94.75 832 PRO A CA 1
ATOM 6710 C C . PRO A 1 832 ? 14.364 -9.353 -19.978 1.00 94.75 832 PRO A C 1
ATOM 6712 O O . PRO A 1 832 ? 14.669 -10.264 -19.216 1.00 94.75 832 PRO A O 1
ATOM 6715 N N . ASP A 1 833 ? 14.970 -9.179 -21.155 1.00 95.19 833 ASP A N 1
ATOM 6716 C CA . ASP A 1 833 ? 16.087 -10.024 -21.620 1.00 95.19 833 ASP A CA 1
ATOM 6717 C C . ASP A 1 833 ? 17.329 -9.898 -20.720 1.00 95.19 833 ASP A C 1
ATOM 6719 O O . ASP A 1 833 ? 17.994 -10.887 -20.422 1.00 95.19 833 ASP A O 1
ATOM 6723 N N . HIS A 1 834 ? 17.581 -8.695 -20.210 1.00 95.56 834 HIS A N 1
ATOM 6724 C CA . HIS A 1 834 ? 18.686 -8.369 -19.314 1.00 95.56 834 HIS A CA 1
ATOM 6725 C C . HIS A 1 834 ? 18.204 -7.480 -18.164 1.00 95.56 834 HIS A C 1
ATOM 6727 O O . HIS A 1 834 ? 17.198 -6.776 -18.281 1.00 95.56 834 HIS A O 1
ATOM 6733 N N . ARG A 1 835 ? 18.950 -7.475 -17.059 1.00 94.69 835 ARG A N 1
ATOM 6734 C CA . ARG A 1 835 ? 18.757 -6.525 -15.959 1.00 94.69 835 ARG A CA 1
ATOM 6735 C C . ARG A 1 835 ? 19.355 -5.172 -16.314 1.00 94.69 835 ARG A C 1
ATOM 6737 O O . ARG A 1 835 ? 20.364 -5.096 -17.018 1.00 94.69 835 ARG A O 1
ATOM 6744 N N . THR A 1 836 ? 18.759 -4.098 -15.808 1.00 91.31 836 THR A N 1
ATOM 6745 C CA . THR A 1 836 ? 19.194 -2.719 -16.074 1.00 91.31 836 THR A CA 1
ATOM 6746 C C . THR A 1 836 ? 19.288 -1.914 -14.787 1.00 91.31 836 THR A C 1
ATOM 6748 O O . THR A 1 836 ? 18.477 -2.085 -13.889 1.00 91.31 836 THR A O 1
ATOM 6751 N N . GLN A 1 837 ? 20.247 -0.996 -14.679 1.00 84.19 837 GLN A N 1
ATOM 6752 C CA . GLN A 1 837 ? 20.233 0.017 -13.605 1.00 84.19 837 GLN A CA 1
ATOM 6753 C C . GLN A 1 837 ? 19.537 1.306 -14.057 1.00 84.19 837 GLN A C 1
ATOM 6755 O O . GLN A 1 837 ? 19.380 2.245 -13.282 1.00 84.19 837 GLN A O 1
ATOM 6760 N N . ASN A 1 838 ? 19.113 1.380 -15.322 1.00 85.56 838 ASN A N 1
ATOM 6761 C CA . ASN A 1 838 ? 18.407 2.537 -15.842 1.00 85.56 838 ASN A CA 1
ATOM 6762 C C . ASN A 1 838 ? 16.898 2.387 -15.606 1.00 85.56 838 ASN A C 1
ATOM 6764 O O . ASN A 1 838 ? 16.151 1.979 -16.499 1.00 85.56 838 ASN A O 1
ATOM 6768 N N . TYR A 1 839 ? 16.442 2.763 -14.410 1.00 86.31 839 TYR A N 1
ATOM 6769 C CA . TYR A 1 839 ? 15.018 2.768 -14.048 1.00 86.31 839 TYR A CA 1
ATOM 6770 C C . TYR A 1 839 ? 14.178 3.666 -14.965 1.00 86.31 839 TYR A C 1
ATOM 6772 O O . TYR A 1 839 ? 12.990 3.410 -15.154 1.00 86.31 839 TYR A O 1
ATOM 6780 N N . LEU A 1 840 ? 14.788 4.671 -15.609 1.00 86.19 840 LEU A N 1
ATOM 6781 C CA . LEU A 1 840 ? 14.100 5.529 -16.575 1.00 86.19 840 LEU A CA 1
ATOM 6782 C C . LEU A 1 840 ? 13.686 4.772 -17.839 1.00 86.19 840 LEU A C 1
ATOM 6784 O O . LEU A 1 840 ? 12.929 5.311 -18.629 1.00 86.19 840 LEU A O 1
ATOM 6788 N N . THR A 1 841 ? 14.114 3.530 -18.054 1.00 85.00 841 THR A N 1
ATOM 6789 C CA . THR A 1 841 ? 13.549 2.699 -19.130 1.00 85.00 841 THR A CA 1
ATOM 6790 C C . THR A 1 841 ? 12.108 2.264 -18.837 1.00 85.00 841 THR A C 1
ATOM 6792 O O . THR A 1 841 ? 11.337 2.026 -19.768 1.00 85.00 841 THR A O 1
ATOM 6795 N N . SER A 1 842 ? 11.694 2.231 -17.563 1.00 90.25 842 SER A N 1
ATOM 6796 C CA . SER A 1 842 ? 10.317 1.926 -17.178 1.00 90.25 842 SER A CA 1
ATOM 6797 C C . SER A 1 842 ? 9.434 3.170 -17.218 1.00 90.25 842 SER A C 1
ATOM 6799 O O . SER A 1 842 ? 9.597 4.111 -16.440 1.00 90.25 842 SER A O 1
ATOM 6801 N N . LYS A 1 843 ? 8.400 3.130 -18.066 1.00 88.75 843 LYS A N 1
ATOM 6802 C CA . LYS A 1 843 ? 7.337 4.151 -18.097 1.00 88.75 843 LYS A CA 1
ATOM 6803 C C . LYS A 1 843 ? 6.619 4.282 -16.754 1.00 88.75 843 LYS A C 1
ATOM 6805 O O . LYS A 1 843 ? 6.189 5.375 -16.400 1.00 88.75 843 LYS A O 1
ATOM 6810 N N . ARG A 1 844 ? 6.495 3.179 -16.005 1.00 91.38 844 ARG A N 1
ATOM 6811 C CA . ARG A 1 844 ? 5.905 3.208 -14.663 1.00 91.38 844 ARG A CA 1
ATOM 6812 C C . ARG A 1 844 ? 6.792 3.994 -13.725 1.00 91.38 844 ARG A C 1
ATOM 6814 O O . ARG A 1 844 ? 6.316 4.921 -13.092 1.00 91.38 844 ARG A O 1
ATOM 6821 N N . TYR A 1 845 ? 8.080 3.681 -13.678 1.00 91.12 845 TYR A N 1
ATOM 6822 C CA . TYR A 1 845 ? 9.003 4.441 -12.847 1.00 91.12 845 TYR A CA 1
ATOM 6823 C C . TYR A 1 845 ? 9.004 5.935 -13.208 1.00 91.12 845 TYR A C 1
ATOM 6825 O O . TYR A 1 845 ? 8.872 6.767 -12.316 1.00 91.12 845 TYR A O 1
ATOM 6833 N N . GLN A 1 846 ? 9.044 6.281 -14.502 1.00 88.25 846 GLN A N 1
ATOM 6834 C CA . GLN A 1 846 ? 8.944 7.675 -14.960 1.00 88.25 846 GLN A CA 1
ATOM 6835 C C . GLN A 1 846 ? 7.673 8.372 -14.450 1.00 88.25 846 GLN A C 1
ATOM 6837 O O . GLN A 1 846 ? 7.748 9.487 -13.942 1.00 88.25 846 GLN A O 1
ATOM 6842 N N . ALA A 1 847 ? 6.513 7.710 -14.541 1.00 87.94 847 ALA A N 1
ATOM 6843 C CA . ALA A 1 847 ? 5.240 8.272 -14.091 1.00 87.94 847 ALA A CA 1
ATOM 6844 C C . ALA A 1 847 ? 5.216 8.559 -12.580 1.00 87.94 847 ALA A C 1
ATOM 6846 O O . ALA A 1 847 ? 4.554 9.498 -12.145 1.00 87.94 847 ALA A O 1
ATOM 6847 N N . TRP A 1 848 ? 5.954 7.774 -11.792 1.00 87.81 848 TRP A N 1
ATOM 6848 C CA . TRP A 1 848 ? 6.053 7.924 -10.340 1.00 87.81 848 TRP A CA 1
ATOM 6849 C C . TRP A 1 848 ? 7.259 8.748 -9.885 1.00 87.81 848 TRP A C 1
ATOM 6851 O O . TRP A 1 848 ? 7.341 9.083 -8.709 1.00 87.81 848 TRP A O 1
ATOM 6861 N N . GLN A 1 849 ? 8.182 9.120 -10.772 1.00 83.69 849 GLN A N 1
ATOM 6862 C CA . GLN A 1 849 ? 9.450 9.745 -10.391 1.00 83.69 849 GLN A CA 1
ATOM 6863 C C . GLN A 1 849 ? 9.260 11.021 -9.554 1.00 83.69 849 GLN A C 1
ATOM 6865 O O . GLN A 1 849 ? 9.953 11.208 -8.560 1.00 83.69 849 GLN A O 1
ATOM 6870 N N . THR A 1 850 ? 8.291 11.870 -9.896 1.00 72.75 850 THR A N 1
ATOM 6871 C CA . THR A 1 850 ? 7.982 13.104 -9.146 1.00 72.75 850 THR A CA 1
ATOM 6872 C C . THR A 1 850 ? 7.376 12.856 -7.765 1.00 72.75 850 THR A C 1
ATOM 6874 O O . THR A 1 850 ? 7.405 13.738 -6.913 1.00 72.75 850 THR A O 1
ATOM 6877 N N . TYR A 1 851 ? 6.816 11.668 -7.537 1.00 73.94 851 TYR A N 1
ATOM 6878 C CA . TYR A 1 851 ? 6.330 11.230 -6.231 1.00 73.94 851 TYR A CA 1
ATOM 6879 C C . TYR A 1 851 ? 7.463 10.608 -5.401 1.00 73.94 851 TYR A C 1
ATOM 6881 O O . TYR A 1 851 ? 7.572 10.864 -4.202 1.00 73.94 851 TYR A O 1
ATOM 6889 N N . LEU A 1 852 ? 8.325 9.817 -6.050 1.00 71.75 852 LEU A N 1
ATOM 6890 C CA . LEU A 1 852 ? 9.478 9.169 -5.420 1.00 71.75 852 LEU A CA 1
ATOM 6891 C C . LEU A 1 852 ? 10.563 10.195 -5.016 1.00 71.75 852 LEU A C 1
ATOM 6893 O O . LEU A 1 852 ? 11.267 9.982 -4.027 1.00 71.75 852 LEU A O 1
ATOM 6897 N N . TYR A 1 853 ? 10.685 11.313 -5.747 1.00 65.31 853 TYR A N 1
ATOM 6898 C CA . TYR A 1 853 ? 11.739 12.325 -5.579 1.00 65.31 853 TYR A CA 1
ATOM 6899 C C . TYR A 1 853 ? 11.186 13.757 -5.590 1.00 65.31 853 TYR A C 1
ATOM 6901 O O . TYR A 1 853 ? 10.231 14.050 -6.299 1.00 65.31 853 TYR A O 1
ATOM 6909 N N . PHE A 1 854 ? 11.825 14.681 -4.861 1.00 53.81 854 PHE A N 1
ATOM 6910 C CA . PHE A 1 854 ? 11.500 16.112 -4.934 1.00 53.81 854 PHE A CA 1
ATOM 6911 C C . PHE A 1 854 ? 11.794 16.672 -6.346 1.00 53.81 854 PHE A C 1
ATOM 6913 O O . PHE A 1 854 ? 12.966 16.693 -6.734 1.00 53.81 854 PHE A O 1
ATOM 6920 N N . PRO A 1 855 ? 10.789 17.178 -7.093 1.00 42.31 855 PRO A N 1
ATOM 6921 C CA . PRO A 1 855 ? 10.982 17.676 -8.462 1.00 42.31 855 PRO A CA 1
ATOM 6922 C C . PRO A 1 855 ? 11.894 18.910 -8.552 1.00 42.31 855 PRO A C 1
ATOM 6924 O O . PRO A 1 855 ? 12.619 19.081 -9.528 1.00 42.31 855 PRO A O 1
ATOM 6927 N N . ASP A 1 856 ? 11.894 19.756 -7.519 1.00 40.34 856 ASP A N 1
ATOM 6928 C CA . ASP A 1 856 ? 12.471 21.104 -7.594 1.00 40.34 856 ASP A CA 1
ATOM 6929 C C . ASP A 1 856 ? 13.965 21.181 -7.242 1.00 40.34 856 ASP A C 1
ATOM 6931 O O . ASP A 1 856 ? 14.525 22.277 -7.212 1.00 40.34 856 ASP A O 1
ATOM 6935 N N . HIS A 1 857 ? 14.628 20.072 -6.891 1.00 41.69 857 HIS A N 1
ATOM 6936 C CA . HIS A 1 857 ? 16.007 20.126 -6.369 1.00 41.69 857 HIS A CA 1
ATOM 6937 C C . HIS A 1 857 ? 17.066 19.474 -7.248 1.00 41.69 857 HIS A C 1
ATOM 6939 O O . HIS A 1 857 ? 18.243 19.717 -6.999 1.00 41.69 857 HIS A O 1
ATOM 6945 N N . PHE A 1 858 ? 16.704 18.710 -8.284 1.00 42.09 858 PHE A N 1
ATOM 6946 C CA . PHE A 1 858 ? 17.717 17.979 -9.048 1.00 42.09 858 PHE A CA 1
ATOM 6947 C C . PHE A 1 858 ? 17.383 17.877 -10.539 1.00 42.09 858 PHE A C 1
ATOM 6949 O O . PHE A 1 858 ? 16.717 16.929 -10.960 1.00 42.09 858 PHE A O 1
ATOM 6956 N N . PRO A 1 859 ? 17.897 18.793 -11.381 1.00 39.84 859 PRO A N 1
ATOM 6957 C CA . PRO A 1 859 ? 18.168 18.438 -12.764 1.00 39.84 859 PRO A CA 1
ATOM 6958 C C . PRO A 1 859 ? 19.218 17.321 -12.740 1.00 39.84 859 PRO A C 1
ATOM 6960 O O . PRO A 1 859 ? 20.368 17.575 -12.406 1.00 39.84 859 PRO A O 1
ATOM 6963 N N . ILE A 1 860 ? 18.758 16.088 -12.979 1.00 46.22 860 ILE A N 1
ATOM 6964 C CA . ILE A 1 860 ? 19.504 14.876 -13.362 1.00 46.22 860 ILE A CA 1
ATOM 6965 C C . ILE A 1 860 ? 21.015 15.031 -13.138 1.00 46.22 860 ILE A C 1
ATOM 6967 O O . ILE A 1 860 ? 21.717 15.542 -14.010 1.00 46.22 860 ILE A O 1
ATOM 6971 N N . LEU A 1 861 ? 21.517 14.592 -11.980 1.00 43.50 861 LEU A N 1
ATOM 6972 C CA . LEU A 1 861 ? 22.958 14.436 -11.797 1.00 43.50 861 LEU A CA 1
ATOM 6973 C C . LEU A 1 861 ? 23.449 13.459 -12.885 1.00 43.50 861 LEU A C 1
ATOM 6975 O O . LEU A 1 861 ? 22.979 12.321 -12.922 1.00 43.50 861 LEU A O 1
ATOM 6979 N N . PRO A 1 862 ? 24.327 13.888 -13.811 1.00 41.88 862 PRO A N 1
ATOM 6980 C CA . PRO A 1 862 ? 24.652 13.120 -15.012 1.00 41.88 862 PRO A CA 1
ATOM 6981 C C . PRO A 1 862 ? 25.549 11.905 -14.738 1.00 41.88 862 PRO A C 1
ATOM 6983 O O . PRO A 1 862 ? 25.838 11.144 -15.659 1.00 41.88 862 PRO A O 1
ATOM 6986 N N . THR A 1 863 ? 25.982 11.695 -13.490 1.00 50.12 863 THR A N 1
ATOM 6987 C CA . THR A 1 863 ? 26.801 10.547 -13.104 1.00 50.12 863 THR A CA 1
ATOM 6988 C C . THR A 1 863 ? 26.159 9.776 -11.953 1.00 50.12 863 THR A C 1
ATOM 6990 O O . THR A 1 863 ? 25.669 10.348 -10.978 1.00 50.12 863 THR A O 1
ATOM 6993 N N . VAL A 1 864 ? 26.178 8.446 -12.071 1.00 51.53 864 VAL A N 1
ATOM 6994 C CA . VAL A 1 864 ? 25.707 7.492 -11.051 1.00 51.53 864 VAL A CA 1
ATOM 6995 C C . VAL A 1 864 ? 26.379 7.762 -9.694 1.00 51.53 864 VAL A C 1
ATOM 6997 O O . VAL A 1 864 ? 25.763 7.593 -8.646 1.00 51.53 864 VAL A O 1
ATOM 7000 N N . THR A 1 865 ? 27.610 8.275 -9.698 1.00 50.88 865 THR A N 1
ATOM 7001 C CA . THR A 1 865 ? 28.428 8.531 -8.509 1.00 50.88 865 THR A CA 1
ATOM 7002 C C . THR A 1 865 ? 27.877 9.643 -7.604 1.00 50.88 865 THR A C 1
ATOM 7004 O O . THR A 1 865 ? 27.824 9.461 -6.387 1.00 50.88 865 THR A O 1
ATOM 7007 N N . ASP A 1 866 ? 27.395 10.757 -8.167 1.00 46.28 866 ASP A N 1
ATOM 7008 C CA . ASP A 1 866 ? 26.811 11.856 -7.375 1.00 46.28 866 ASP A CA 1
ATOM 7009 C C . ASP A 1 866 ? 25.420 11.489 -6.826 1.00 46.28 866 ASP A C 1
ATOM 7011 O O . ASP A 1 866 ? 25.025 11.910 -5.735 1.00 46.28 866 ASP A O 1
ATOM 7015 N N . TYR A 1 867 ? 24.691 10.642 -7.559 1.00 50.34 867 TYR A N 1
ATOM 7016 C CA . TYR A 1 867 ? 23.406 10.082 -7.139 1.00 50.34 867 TYR A CA 1
ATOM 7017 C C . TYR A 1 867 ? 23.557 9.166 -5.910 1.00 50.34 867 TYR A C 1
ATOM 7019 O O . TYR A 1 867 ? 22.770 9.261 -4.963 1.00 50.34 867 TYR A O 1
ATOM 7027 N N . PHE A 1 868 ? 24.614 8.344 -5.871 1.00 51.41 868 PHE A N 1
ATOM 7028 C CA . PHE A 1 868 ? 24.930 7.484 -4.725 1.00 51.41 868 PHE A CA 1
ATOM 7029 C C . PHE A 1 868 ? 25.248 8.291 -3.458 1.00 51.41 868 PHE A C 1
ATOM 7031 O O . PHE A 1 868 ? 24.659 8.029 -2.406 1.00 51.41 868 PHE A O 1
ATOM 7038 N N . LEU A 1 869 ? 26.115 9.310 -3.544 1.00 48.59 869 LEU A N 1
ATOM 7039 C CA . LEU A 1 869 ? 26.481 10.142 -2.385 1.00 48.59 869 LEU A CA 1
ATOM 7040 C C . LEU A 1 869 ? 25.267 10.887 -1.786 1.00 48.59 869 LEU A C 1
ATOM 7042 O O . LEU A 1 869 ? 25.191 11.119 -0.577 1.00 48.59 869 LEU A O 1
ATOM 7046 N N . PHE A 1 870 ? 24.283 11.230 -2.619 1.00 49.72 870 PHE A N 1
ATOM 7047 C CA . PHE A 1 870 ? 23.064 11.906 -2.185 1.00 49.72 870 PHE A CA 1
ATOM 7048 C C . PHE A 1 870 ? 22.066 10.965 -1.493 1.00 49.72 870 PHE A C 1
ATOM 7050 O O . PHE A 1 870 ? 21.559 11.313 -0.421 1.00 49.72 870 PHE A O 1
ATOM 7057 N N . ILE A 1 871 ? 21.842 9.755 -2.032 1.00 52.16 871 ILE A N 1
ATOM 7058 C CA . ILE A 1 871 ? 21.042 8.710 -1.361 1.00 52.16 871 ILE A CA 1
ATOM 7059 C C . ILE A 1 871 ? 21.590 8.451 0.043 1.00 52.16 871 ILE A C 1
ATOM 7061 O O . ILE A 1 871 ? 20.813 8.325 0.987 1.00 52.16 871 ILE A O 1
ATOM 7065 N N . HIS A 1 872 ? 22.916 8.459 0.206 1.00 48.94 872 HIS A N 1
ATOM 7066 C CA . HIS A 1 872 ? 23.575 8.319 1.504 1.00 48.94 872 HIS A CA 1
ATOM 7067 C C . HIS A 1 872 ? 23.231 9.422 2.518 1.00 48.94 872 HIS A C 1
ATOM 7069 O O . HIS A 1 872 ? 23.254 9.160 3.721 1.00 48.94 872 HIS A O 1
ATOM 7075 N N . THR A 1 873 ? 22.906 10.634 2.058 1.00 46.97 873 THR A N 1
ATOM 7076 C CA . THR A 1 873 ? 22.762 11.814 2.928 1.00 46.97 873 THR A CA 1
ATOM 7077 C C . THR A 1 873 ? 21.296 12.142 3.244 1.00 46.97 873 THR A C 1
ATOM 7079 O O . THR A 1 873 ? 20.989 12.577 4.353 1.00 46.97 873 THR A O 1
ATOM 7082 N N . PHE A 1 874 ? 20.367 11.875 2.319 1.00 47.66 874 PHE A N 1
ATOM 7083 C CA . PHE A 1 874 ? 18.938 12.185 2.464 1.00 47.66 874 PHE A CA 1
ATOM 7084 C C . PHE A 1 874 ? 18.090 10.905 2.422 1.00 47.66 874 PHE A C 1
ATOM 7086 O O . PHE A 1 874 ? 17.326 10.659 1.495 1.00 47.66 874 PHE A O 1
ATOM 7093 N N . HIS A 1 875 ? 18.225 10.078 3.463 1.00 48.25 875 HIS A N 1
ATOM 7094 C CA . HIS A 1 875 ? 17.572 8.763 3.619 1.00 48.25 875 HIS A CA 1
ATOM 7095 C C . HIS A 1 875 ? 16.035 8.765 3.707 1.00 48.25 875 HIS A C 1
ATOM 7097 O O . HIS A 1 875 ? 15.428 7.710 3.874 1.00 48.25 875 HIS A O 1
ATOM 7103 N N . TYR A 1 876 ? 15.386 9.914 3.558 1.00 50.78 876 TYR A N 1
ATOM 7104 C CA . TYR A 1 876 ? 13.937 10.003 3.523 1.00 50.78 876 TYR A CA 1
ATOM 7105 C C . TYR A 1 876 ? 13.556 10.923 2.375 1.00 50.78 876 TYR A C 1
ATOM 7107 O O . TYR A 1 876 ? 13.432 12.137 2.545 1.00 50.78 876 TYR A O 1
ATOM 7115 N N . GLY A 1 877 ? 13.325 10.332 1.199 1.00 51.06 877 GLY A N 1
ATOM 7116 C CA . GLY A 1 877 ? 12.342 10.930 0.305 1.00 51.06 877 GLY A CA 1
ATOM 7117 C C . GLY A 1 877 ? 11.101 11.241 1.158 1.00 51.06 877 GLY A C 1
ATOM 7118 O O . GLY A 1 877 ? 10.707 10.405 1.978 1.00 51.06 877 GLY A O 1
ATOM 7119 N N . PRO A 1 878 ? 10.510 12.437 1.049 1.00 51.97 878 PRO A N 1
ATOM 7120 C CA . PRO A 1 878 ? 9.482 12.932 1.971 1.00 51.97 878 PRO A CA 1
ATOM 7121 C C . PRO A 1 878 ? 8.271 11.990 2.044 1.00 51.97 878 PRO A C 1
ATOM 7123 O O . PRO A 1 878 ? 7.539 12.004 3.032 1.00 51.97 878 PRO A O 1
ATOM 7126 N N . HIS A 1 879 ? 8.083 11.146 1.028 1.00 56.31 879 HIS A N 1
ATOM 7127 C CA . HIS A 1 879 ? 6.948 10.243 0.885 1.00 56.31 879 HIS A CA 1
ATOM 7128 C C . HIS A 1 879 ? 7.330 8.744 0.932 1.00 56.31 879 HIS A C 1
ATOM 7130 O O . HIS A 1 879 ? 6.488 7.897 0.664 1.00 56.31 879 HIS A O 1
ATOM 7136 N N . GLY A 1 880 ? 8.560 8.399 1.349 1.00 53.78 880 GLY A N 1
ATOM 7137 C CA . GLY A 1 880 ? 8.903 7.099 1.958 1.00 53.78 880 GLY A CA 1
ATOM 7138 C C . GLY A 1 880 ? 8.889 5.824 1.090 1.00 53.78 880 GLY A C 1
ATOM 7139 O O . GLY A 1 880 ? 8.686 4.733 1.609 1.00 53.78 880 GLY A O 1
ATOM 7140 N N . SER A 1 881 ? 9.157 5.900 -0.210 1.00 57.53 881 SER A N 1
ATOM 7141 C CA . SER A 1 881 ? 9.198 4.735 -1.112 1.00 57.53 881 SER A CA 1
ATOM 7142 C C . SER A 1 881 ? 10.606 4.137 -1.291 1.00 57.53 881 SER A C 1
ATOM 7144 O O . SER A 1 881 ? 11.065 3.957 -2.418 1.00 57.53 881 SER A O 1
ATOM 7146 N N . THR A 1 882 ? 11.340 3.863 -0.211 1.00 64.06 882 THR A N 1
ATOM 7147 C CA . THR A 1 882 ? 12.711 3.321 -0.318 1.00 64.06 882 THR A CA 1
ATOM 7148 C C . THR A 1 882 ? 12.764 1.798 -0.312 1.00 64.06 882 THR A C 1
ATOM 7150 O O . THR A 1 882 ? 13.845 1.248 -0.186 1.00 64.06 882 THR A O 1
ATOM 7153 N N . TYR A 1 883 ? 11.644 1.090 -0.461 1.00 75.88 883 TYR A N 1
ATOM 7154 C CA . TYR A 1 883 ? 11.613 -0.370 -0.367 1.00 75.88 883 TYR A CA 1
ATOM 7155 C C . TYR A 1 883 ? 11.793 -1.050 -1.731 1.00 75.88 883 TYR A C 1
ATOM 7157 O O . TYR A 1 883 ? 11.052 -0.782 -2.671 1.00 75.88 883 TYR A O 1
ATOM 7165 N N . TRP A 1 884 ? 12.746 -1.974 -1.804 1.00 69.75 884 TRP A N 1
ATOM 7166 C CA . TRP A 1 884 ? 13.061 -2.896 -2.900 1.00 69.75 884 TRP A CA 1
ATOM 7167 C C . TRP A 1 884 ? 11.891 -3.583 -3.601 1.00 69.75 884 TRP A C 1
ATOM 7169 O O . TRP A 1 884 ? 11.942 -3.769 -4.813 1.00 69.75 884 TRP A O 1
ATOM 7179 N N . SER A 1 885 ? 10.791 -3.890 -2.915 1.00 79.31 885 SER A N 1
ATOM 7180 C CA . SER A 1 885 ? 9.612 -4.442 -3.592 1.00 79.31 885 SER A CA 1
ATOM 7181 C C . SER A 1 885 ? 8.954 -3.467 -4.588 1.00 79.31 885 SER A C 1
ATOM 7183 O O . SER A 1 885 ? 8.180 -3.904 -5.442 1.00 79.31 885 SER A O 1
ATOM 7185 N N . SER A 1 886 ? 9.339 -2.184 -4.585 1.00 87.25 886 SER A N 1
ATOM 7186 C CA . SER A 1 886 ? 8.934 -1.200 -5.601 1.00 87.25 886 SER A CA 1
ATOM 7187 C C . SER A 1 886 ? 9.422 -1.560 -7.014 1.00 87.25 886 SER A C 1
ATOM 7189 O O . SER A 1 886 ? 8.780 -1.185 -7.991 1.00 87.25 886 SER A O 1
ATOM 7191 N N . GLU A 1 887 ? 10.497 -2.338 -7.168 1.00 91.19 887 GLU A N 1
ATOM 7192 C CA . GLU A 1 887 ? 10.964 -2.831 -8.479 1.00 91.19 887 GLU A CA 1
ATOM 7193 C C . GLU A 1 887 ? 9.914 -3.688 -9.184 1.00 91.19 887 GLU A C 1
ATOM 7195 O O . GLU A 1 887 ? 9.611 -3.490 -10.364 1.00 91.19 887 GLU A O 1
ATOM 7200 N N . SER A 1 888 ? 9.279 -4.582 -8.423 1.00 92.19 888 SER A N 1
ATOM 7201 C CA . SER A 1 888 ? 8.189 -5.423 -8.922 1.00 92.19 888 SER A CA 1
ATOM 7202 C C . SER A 1 888 ? 6.952 -4.604 -9.287 1.00 92.19 888 SER A C 1
ATOM 7204 O O . SER A 1 888 ? 6.228 -4.980 -10.203 1.00 92.19 888 SER A O 1
ATOM 7206 N N . PHE A 1 889 ? 6.723 -3.460 -8.641 1.00 92.94 889 PHE A N 1
ATOM 7207 C CA . PHE A 1 889 ? 5.650 -2.533 -9.009 1.00 92.94 889 PHE A CA 1
ATOM 7208 C C . PHE A 1 889 ? 5.968 -1.739 -10.285 1.00 92.94 889 PHE A C 1
ATOM 7210 O O . PHE A 1 889 ? 5.119 -1.582 -11.168 1.00 92.94 889 PHE A O 1
ATOM 7217 N N . HIS A 1 890 ? 7.212 -1.274 -10.414 1.00 92.81 890 HIS A N 1
ATOM 7218 C CA . HIS A 1 890 ? 7.678 -0.515 -11.572 1.00 92.81 890 HIS A CA 1
ATOM 7219 C C . HIS A 1 890 ? 8.012 -1.385 -12.786 1.00 92.81 890 HIS A C 1
ATOM 7221 O O . HIS A 1 890 ? 8.271 -0.837 -13.856 1.00 92.81 890 HIS A O 1
ATOM 7227 N N . HIS A 1 891 ? 7.974 -2.709 -12.648 1.00 94.12 891 HIS A N 1
ATOM 7228 C CA . HIS A 1 891 ? 8.364 -3.665 -13.683 1.00 94.12 891 HIS A CA 1
ATOM 7229 C C . HIS A 1 891 ? 9.820 -3.446 -14.131 1.00 94.12 891 HIS A C 1
ATOM 7231 O O . HIS A 1 891 ? 10.116 -3.421 -15.325 1.00 94.12 891 HIS A O 1
ATOM 7237 N N . VAL A 1 892 ? 10.718 -3.221 -13.167 1.00 94.00 892 VAL A N 1
ATOM 7238 C CA . VAL A 1 892 ? 12.151 -3.017 -13.412 1.00 94.00 892 VAL A CA 1
ATOM 7239 C C . VAL A 1 892 ? 12.920 -4.181 -12.808 1.00 94.00 892 VAL A C 1
ATOM 7241 O O . VAL A 1 892 ? 12.981 -4.298 -11.592 1.00 94.00 892 VAL A O 1
ATOM 7244 N N . ASP A 1 893 ? 13.532 -5.008 -13.652 1.00 94.69 893 ASP A N 1
ATOM 7245 C CA . ASP A 1 893 ? 14.495 -6.027 -13.222 1.00 94.69 893 ASP A CA 1
ATOM 7246 C C . ASP A 1 893 ? 15.872 -5.368 -13.079 1.00 94.69 893 ASP A C 1
ATOM 7248 O O . ASP A 1 893 ? 16.576 -5.129 -14.068 1.00 94.69 893 ASP A O 1
ATOM 7252 N N . ALA A 1 894 ? 16.201 -4.964 -11.853 1.00 91.06 894 ALA A N 1
ATOM 7253 C CA . ALA A 1 894 ? 17.386 -4.169 -11.570 1.00 91.06 894 ALA A CA 1
ATOM 7254 C C . ALA A 1 894 ? 18.625 -5.038 -11.322 1.00 91.06 894 ALA A C 1
ATOM 7256 O O . ALA A 1 894 ? 18.546 -6.076 -10.672 1.00 91.06 894 ALA A O 1
ATOM 7257 N N . CYS A 1 895 ? 19.796 -4.599 -11.797 1.00 87.88 895 CYS A N 1
ATOM 7258 C CA . CYS A 1 895 ? 21.059 -5.294 -11.498 1.00 87.88 895 CYS A CA 1
ATOM 7259 C C . CYS A 1 895 ? 21.409 -5.263 -10.006 1.00 87.88 895 CYS A C 1
ATOM 7261 O O . CYS A 1 895 ? 21.912 -6.228 -9.439 1.00 87.88 895 CYS A O 1
ATOM 7263 N N . TYR A 1 896 ? 21.169 -4.106 -9.401 1.00 82.38 896 TYR A N 1
ATOM 7264 C CA . TYR A 1 896 ? 21.152 -3.879 -7.971 1.00 82.38 896 TYR A CA 1
ATOM 7265 C C . TYR A 1 896 ? 20.065 -2.844 -7.713 1.00 82.38 896 TYR A C 1
ATOM 7267 O O . TYR A 1 896 ? 19.858 -1.937 -8.526 1.00 82.38 896 TYR A O 1
ATOM 7275 N N . GLY A 1 897 ? 19.352 -3.003 -6.604 1.00 80.88 897 GLY A N 1
ATOM 7276 C CA . GLY A 1 897 ? 18.261 -2.102 -6.290 1.00 80.88 897 GLY A CA 1
ATOM 7277 C C . GLY A 1 897 ? 18.760 -0.747 -5.811 1.00 80.88 897 GLY A C 1
ATOM 7278 O O . GLY A 1 897 ? 19.641 -0.679 -4.956 1.00 80.88 897 GLY A O 1
ATOM 7279 N N . ILE A 1 898 ? 18.164 0.341 -6.308 1.00 78.12 898 ILE A N 1
ATOM 7280 C CA . ILE A 1 898 ? 18.327 1.688 -5.711 1.00 78.12 898 ILE A CA 1
ATOM 7281 C C . ILE A 1 898 ? 17.563 1.827 -4.387 1.00 78.12 898 ILE A C 1
ATOM 7283 O O . ILE A 1 898 ? 17.624 2.855 -3.712 1.00 78.12 898 ILE A O 1
ATOM 7287 N N . TYR A 1 899 ? 16.798 0.798 -4.043 1.00 81.88 899 TYR A N 1
ATOM 7288 C CA . TYR A 1 899 ? 15.968 0.729 -2.865 1.00 81.88 899 TYR A CA 1
ATOM 7289 C C . TYR A 1 899 ? 16.621 -0.139 -1.781 1.00 81.88 899 TYR A C 1
ATOM 7291 O O . TYR A 1 899 ? 17.368 -1.081 -2.048 1.00 81.88 899 TYR A O 1
ATOM 7299 N N . ARG A 1 900 ? 16.273 0.148 -0.529 1.00 78.62 900 ARG A N 1
ATOM 7300 C CA . ARG A 1 900 ? 16.624 -0.634 0.653 1.00 78.62 900 ARG A CA 1
ATOM 7301 C C . ARG A 1 900 ? 16.194 -2.086 0.475 1.00 78.62 900 ARG A C 1
ATOM 7303 O O . ARG A 1 900 ? 15.014 -2.364 0.263 1.00 78.62 900 ARG A O 1
ATOM 7310 N N . THR A 1 901 ? 17.163 -2.981 0.628 1.00 80.25 901 THR A N 1
ATOM 7311 C CA . THR A 1 901 ? 16.996 -4.432 0.574 1.00 80.25 901 THR A CA 1
ATOM 7312 C C . THR A 1 901 ? 16.981 -4.989 1.995 1.00 80.25 901 THR A C 1
ATOM 7314 O O . THR A 1 901 ? 17.991 -4.949 2.687 1.00 80.25 901 THR A O 1
ATOM 7317 N N . ASP A 1 902 ? 15.832 -5.488 2.447 1.00 83.75 902 ASP A N 1
ATOM 7318 C CA . ASP A 1 902 ? 15.664 -5.982 3.825 1.00 83.75 902 ASP A CA 1
ATOM 7319 C C . ASP A 1 902 ? 15.788 -7.496 3.959 1.00 83.75 902 ASP A C 1
ATOM 7321 O O . ASP A 1 902 ? 15.918 -8.029 5.070 1.00 83.75 902 ASP A O 1
ATOM 7325 N N . GLN A 1 903 ? 15.696 -8.206 2.842 1.00 87.44 903 GLN A N 1
ATOM 7326 C CA . GLN A 1 903 ? 15.872 -9.642 2.796 1.00 87.44 903 GLN A CA 1
ATOM 7327 C C . GLN A 1 903 ? 16.564 -10.020 1.478 1.00 87.44 903 GLN A C 1
ATOM 7329 O O . GLN A 1 903 ? 16.684 -9.213 0.569 1.00 87.44 903 GLN A O 1
ATOM 7334 N N . ALA A 1 904 ? 17.080 -11.230 1.370 1.00 89.44 904 ALA A N 1
ATOM 7335 C CA . ALA A 1 904 ? 17.587 -11.778 0.113 1.00 89.44 904 ALA A CA 1
ATOM 7336 C C . ALA A 1 904 ? 17.500 -13.298 0.203 1.00 89.44 904 ALA A C 1
ATOM 7338 O O . ALA A 1 904 ? 17.495 -13.840 1.309 1.00 89.44 904 ALA A O 1
ATOM 7339 N N . LEU A 1 905 ? 17.464 -14.005 -0.924 1.00 92.38 905 LEU A N 1
ATOM 7340 C CA . LEU A 1 905 ? 17.665 -15.451 -0.874 1.00 92.38 905 LEU A CA 1
ATOM 7341 C C . LEU A 1 905 ? 19.092 -15.747 -0.391 1.00 92.38 905 LEU A C 1
ATOM 7343 O O . LEU A 1 905 ? 20.042 -15.085 -0.811 1.00 92.38 905 LEU A O 1
ATOM 7347 N N . ARG A 1 906 ? 19.255 -16.729 0.503 1.00 91.56 906 ARG A N 1
ATOM 7348 C CA . ARG A 1 906 ? 20.537 -17.073 1.147 1.00 91.56 906 ARG A CA 1
ATOM 7349 C C . ARG A 1 906 ? 21.650 -17.305 0.128 1.00 91.56 906 ARG A C 1
ATOM 7351 O O . ARG A 1 906 ? 22.759 -16.808 0.309 1.00 91.56 906 ARG A O 1
ATOM 7358 N N . HIS A 1 907 ? 21.341 -18.001 -0.962 1.00 91.19 907 HIS A N 1
ATOM 7359 C CA . HIS A 1 907 ? 22.293 -18.275 -2.036 1.00 91.19 907 HIS A CA 1
ATOM 7360 C C . HIS A 1 907 ? 22.672 -17.020 -2.840 1.00 91.19 907 HIS A C 1
ATOM 7362 O O . HIS A 1 907 ? 23.846 -16.839 -3.151 1.00 91.19 907 HIS A O 1
ATOM 7368 N N . LEU A 1 908 ? 21.729 -16.106 -3.109 1.00 90.38 908 LEU A N 1
ATOM 7369 C CA . LEU A 1 908 ? 22.040 -14.825 -3.761 1.00 90.38 908 LEU A CA 1
ATOM 7370 C C . LEU A 1 908 ? 22.873 -13.925 -2.850 1.00 90.38 908 LEU A C 1
ATOM 7372 O O . LEU A 1 908 ? 23.805 -13.268 -3.307 1.00 90.38 908 LEU A O 1
ATOM 7376 N N . ARG A 1 909 ? 22.568 -13.912 -1.547 1.00 88.81 909 ARG A N 1
ATOM 7377 C CA . ARG A 1 909 ? 23.373 -13.195 -0.555 1.00 88.81 909 ARG A CA 1
ATOM 7378 C C . ARG A 1 909 ? 24.806 -13.722 -0.551 1.00 88.81 909 ARG A C 1
ATOM 7380 O O . ARG A 1 909 ? 25.730 -12.923 -0.622 1.00 88.81 909 ARG A O 1
ATOM 7387 N N . ARG A 1 910 ? 24.991 -15.048 -0.524 1.00 88.19 910 ARG A N 1
ATOM 7388 C CA . ARG A 1 910 ? 26.313 -15.690 -0.600 1.00 88.19 910 ARG A CA 1
ATOM 7389 C C . ARG A 1 910 ? 27.067 -15.282 -1.867 1.00 88.19 910 ARG A C 1
ATOM 7391 O O . ARG A 1 910 ? 28.205 -14.838 -1.758 1.00 88.19 910 ARG A O 1
ATOM 7398 N N . LEU A 1 911 ? 26.417 -15.346 -3.033 1.00 87.50 911 LEU A N 1
ATOM 7399 C CA . LEU A 1 911 ? 26.997 -14.912 -4.309 1.00 87.50 911 LEU A CA 1
ATOM 7400 C C . LEU A 1 911 ? 27.466 -13.447 -4.254 1.00 87.50 911 LEU A C 1
ATOM 7402 O O . LEU A 1 911 ? 28.597 -13.134 -4.616 1.00 87.50 911 LEU A O 1
ATOM 7406 N N . LYS A 1 912 ? 26.620 -12.548 -3.747 1.00 85.38 912 LYS A N 1
ATOM 7407 C CA . LYS A 1 912 ? 26.945 -11.121 -3.596 1.00 85.38 912 LYS A CA 1
ATOM 7408 C C . LYS A 1 912 ? 28.084 -10.869 -2.606 1.00 85.38 912 LYS A C 1
ATOM 7410 O O . LYS A 1 912 ? 28.878 -9.957 -2.823 1.00 85.38 912 LYS A O 1
ATOM 7415 N N . THR A 1 913 ? 28.192 -11.667 -1.543 1.00 84.06 913 THR A N 1
ATOM 7416 C CA . THR A 1 913 ? 29.321 -11.604 -0.600 1.00 84.06 913 THR A CA 1
ATOM 7417 C C . THR A 1 913 ? 30.637 -11.988 -1.280 1.00 84.06 913 THR A C 1
ATOM 7419 O O . THR A 1 913 ? 31.630 -11.294 -1.083 1.00 84.06 913 THR A O 1
ATOM 7422 N N . ILE A 1 914 ? 30.647 -13.036 -2.114 1.00 83.94 914 ILE A N 1
ATOM 7423 C CA . ILE A 1 914 ? 31.847 -13.492 -2.844 1.00 83.94 914 ILE A CA 1
ATOM 7424 C C . ILE A 1 914 ? 32.374 -12.400 -3.781 1.00 83.94 914 ILE A C 1
ATOM 7426 O O . ILE A 1 914 ? 33.568 -12.120 -3.793 1.00 83.94 914 ILE A O 1
ATOM 7430 N N . TYR A 1 915 ? 31.480 -11.725 -4.505 1.00 80.31 915 TYR A N 1
ATOM 7431 C CA . TYR A 1 915 ? 31.836 -10.637 -5.423 1.00 80.31 915 TYR A CA 1
ATOM 7432 C C . TYR A 1 915 ? 32.045 -9.276 -4.736 1.00 80.31 915 TYR A C 1
ATOM 7434 O O . TYR A 1 915 ? 32.093 -8.243 -5.400 1.00 80.31 915 TYR A O 1
ATOM 7442 N N . GLY A 1 916 ? 32.145 -9.239 -3.402 1.00 68.62 916 GLY A N 1
ATOM 7443 C CA . GLY A 1 916 ? 32.413 -8.011 -2.652 1.00 68.62 916 GLY A CA 1
ATOM 7444 C C . GLY A 1 916 ? 31.300 -6.960 -2.728 1.00 68.62 916 GLY A C 1
ATOM 7445 O O . GLY A 1 916 ? 31.533 -5.808 -2.368 1.00 68.62 916 GLY A O 1
ATOM 7446 N N . GLN A 1 917 ? 30.088 -7.325 -3.172 1.00 59.56 917 GLN A N 1
ATOM 7447 C CA . GLN A 1 917 ? 28.945 -6.406 -3.242 1.00 59.56 917 GLN A CA 1
ATOM 7448 C C . GLN A 1 917 ? 28.332 -6.086 -1.879 1.00 59.56 917 GLN A C 1
ATOM 7450 O O . GLN A 1 917 ? 27.646 -5.075 -1.757 1.00 59.56 917 GLN A O 1
ATOM 7455 N N . TYR A 1 918 ? 28.616 -6.878 -0.846 1.00 58.03 918 TYR A N 1
ATOM 7456 C CA . TYR A 1 918 ? 28.285 -6.531 0.533 1.00 58.03 918 TYR A CA 1
ATOM 7457 C C . TYR A 1 918 ? 29.501 -5.929 1.236 1.00 58.03 918 TYR A C 1
ATOM 7459 O O . TYR A 1 918 ? 30.263 -6.633 1.895 1.00 58.03 918 TYR A O 1
ATOM 7467 N N . MET A 1 919 ? 29.654 -4.606 1.165 1.00 47.53 919 MET A N 1
ATOM 7468 C CA . MET A 1 919 ? 30.393 -3.913 2.215 1.00 47.53 919 MET A CA 1
ATOM 7469 C C . MET A 1 919 ? 29.439 -3.707 3.387 1.00 47.53 919 MET A C 1
ATOM 7471 O O . MET A 1 919 ? 28.650 -2.762 3.404 1.00 47.53 919 MET A O 1
ATOM 7475 N N . LEU A 1 920 ? 29.507 -4.606 4.374 1.00 52.06 920 LEU A N 1
ATOM 7476 C CA . LEU A 1 920 ? 28.972 -4.345 5.708 1.00 52.06 920 LEU A CA 1
ATOM 7477 C C . LEU A 1 920 ? 29.737 -3.145 6.271 1.00 52.06 920 LEU A C 1
ATOM 7479 O O . LEU A 1 920 ? 30.769 -3.297 6.920 1.00 52.06 920 LEU A O 1
ATOM 7483 N N . SER A 1 921 ? 29.265 -1.933 5.989 1.00 47.03 921 SER A N 1
ATOM 7484 C CA . SER A 1 921 ? 29.731 -0.766 6.726 1.00 47.03 921 SER A CA 1
ATOM 7485 C C . SER A 1 921 ? 29.452 -1.009 8.213 1.00 47.03 921 SER A C 1
ATOM 7487 O O . SER A 1 921 ? 28.369 -1.487 8.574 1.00 47.03 921 SER A O 1
ATOM 7489 N N . GLU A 1 922 ? 30.433 -0.730 9.080 1.00 43.94 922 GLU A N 1
ATOM 7490 C CA . GLU A 1 922 ? 30.251 -0.739 10.535 1.00 43.94 922 GLU A CA 1
ATOM 7491 C C . GLU A 1 922 ? 29.067 0.178 10.877 1.00 43.94 922 GLU A C 1
ATOM 7493 O O . GLU A 1 922 ? 29.165 1.404 10.857 1.00 43.94 922 GLU A O 1
ATOM 7498 N N . GLY A 1 923 ? 27.897 -0.421 11.091 1.00 53.56 923 GLY A N 1
ATOM 7499 C CA . GLY A 1 923 ? 26.634 0.309 11.170 1.00 53.56 923 GLY A CA 1
ATOM 7500 C C . GLY A 1 923 ? 25.457 -0.352 10.460 1.00 53.56 923 GLY A C 1
ATOM 7501 O O . GLY A 1 923 ? 24.358 0.174 10.577 1.00 53.56 923 GLY A O 1
ATOM 7502 N N . GLY A 1 924 ? 25.640 -1.481 9.761 1.00 48.66 924 GLY A N 1
ATOM 7503 C CA . GLY A 1 924 ? 24.528 -2.303 9.256 1.00 48.66 924 GLY A CA 1
ATOM 7504 C C . GLY A 1 924 ? 23.698 -1.629 8.163 1.00 48.66 924 GLY A C 1
ATOM 7505 O O . GLY A 1 924 ? 22.503 -1.895 8.038 1.00 48.66 924 GLY A O 1
ATOM 7506 N N . ARG A 1 925 ? 24.306 -0.699 7.418 1.00 52.34 925 ARG A N 1
ATOM 7507 C CA . ARG A 1 925 ? 23.708 -0.128 6.212 1.00 52.34 925 ARG A CA 1
ATOM 7508 C C . ARG A 1 925 ? 24.239 -0.902 5.018 1.00 52.34 925 ARG A C 1
ATOM 7510 O O . ARG A 1 925 ? 25.334 -0.618 4.536 1.00 52.34 925 ARG A O 1
ATOM 7517 N N . ASP A 1 926 ? 23.455 -1.892 4.609 1.00 51.16 926 ASP A N 1
ATOM 7518 C CA . ASP A 1 926 ? 23.694 -2.693 3.416 1.00 51.16 926 ASP A CA 1
ATOM 7519 C C . ASP A 1 926 ? 23.473 -1.819 2.189 1.00 51.16 926 ASP A C 1
ATOM 7521 O O . ASP A 1 926 ? 22.344 -1.495 1.819 1.00 51.16 926 ASP A O 1
ATOM 7525 N N . LEU A 1 927 ? 24.571 -1.409 1.570 1.00 52.22 927 LEU A N 1
ATOM 7526 C CA . LEU A 1 927 ? 24.545 -0.825 0.244 1.00 52.22 927 LEU A CA 1
ATOM 7527 C C . LEU A 1 927 ? 25.362 -1.720 -0.674 1.00 52.22 927 LEU A C 1
ATOM 7529 O O . LEU A 1 927 ? 26.524 -2.023 -0.405 1.00 52.22 927 LEU A O 1
ATOM 7533 N N . LEU A 1 928 ? 24.701 -2.153 -1.748 1.00 56.41 928 LEU A N 1
ATOM 7534 C CA . LEU A 1 928 ? 25.290 -2.873 -2.868 1.00 56.41 928 LEU A CA 1
ATOM 7535 C C . LEU A 1 928 ? 26.182 -1.892 -3.642 1.00 56.41 928 LEU A C 1
ATOM 7537 O O . LEU A 1 928 ? 25.761 -1.328 -4.645 1.00 56.41 928 LEU A O 1
ATOM 7541 N N . THR A 1 929 ? 27.378 -1.603 -3.131 1.00 56.06 929 THR A N 1
ATOM 7542 C CA . THR A 1 929 ? 28.335 -0.669 -3.762 1.00 56.06 929 THR A CA 1
ATOM 7543 C C . THR A 1 929 ? 29.675 -1.318 -4.088 1.00 56.06 929 THR A C 1
ATOM 7545 O O . THR A 1 929 ? 30.631 -0.622 -4.432 1.00 56.06 929 THR A O 1
ATOM 7548 N N . GLY A 1 930 ? 29.763 -2.649 -4.006 1.00 51.53 930 GLY A N 1
ATOM 7549 C CA . GLY A 1 930 ? 30.981 -3.359 -4.384 1.00 51.53 930 GLY A CA 1
ATOM 7550 C C . GLY A 1 930 ? 31.351 -3.166 -5.858 1.00 51.53 930 GLY A C 1
ATOM 7551 O O . GLY A 1 930 ? 30.469 -2.931 -6.690 1.00 51.53 930 GLY A O 1
ATOM 7552 N N . PRO A 1 931 ? 32.650 -3.271 -6.195 1.00 50.84 931 PRO A N 1
ATOM 7553 C CA . PRO A 1 931 ? 33.126 -3.154 -7.565 1.00 50.84 931 PRO A CA 1
ATOM 7554 C C . PRO A 1 931 ? 32.441 -4.213 -8.417 1.00 50.84 931 PRO A C 1
ATOM 7556 O O . PRO A 1 931 ? 32.526 -5.409 -8.139 1.00 50.84 931 PRO A O 1
ATOM 7559 N N . VAL A 1 932 ? 31.722 -3.767 -9.441 1.00 63.47 932 VAL A N 1
ATOM 7560 C CA . VAL A 1 932 ? 31.006 -4.701 -10.289 1.00 63.47 932 VAL A CA 1
ATOM 7561 C C . VAL A 1 932 ? 31.945 -5.230 -11.358 1.00 63.47 932 VAL A C 1
ATOM 7563 O O . VAL A 1 932 ? 32.297 -4.526 -12.301 1.00 63.47 932 VAL A O 1
ATOM 7566 N N . ASP A 1 933 ? 32.385 -6.466 -11.161 1.00 76.75 933 ASP A N 1
ATOM 7567 C CA . ASP A 1 933 ? 33.149 -7.220 -12.146 1.00 76.75 933 ASP A CA 1
ATOM 7568 C C . ASP A 1 933 ? 32.238 -7.613 -13.329 1.00 76.75 933 ASP A C 1
ATOM 7570 O O . ASP A 1 933 ? 31.057 -7.931 -13.145 1.00 76.75 933 ASP A O 1
ATOM 7574 N N . ASP A 1 934 ? 32.785 -7.633 -14.550 1.00 84.75 934 ASP A N 1
ATOM 7575 C CA . ASP A 1 934 ? 32.115 -8.163 -15.749 1.00 84.75 934 ASP A CA 1
ATOM 7576 C C . ASP A 1 934 ? 31.632 -9.601 -15.510 1.00 84.75 934 ASP A C 1
ATOM 7578 O O . ASP A 1 934 ? 30.587 -10.000 -16.025 1.00 84.75 934 ASP A O 1
ATOM 7582 N N . GLN A 1 935 ? 32.327 -10.359 -14.656 1.00 83.88 935 GLN A N 1
ATOM 7583 C CA . GLN A 1 935 ? 31.889 -11.689 -14.235 1.00 83.88 935 GLN A CA 1
ATOM 7584 C C . GLN A 1 935 ? 30.533 -11.674 -13.523 1.00 83.88 935 GLN A C 1
ATOM 7586 O O . GLN A 1 935 ? 29.637 -12.436 -13.892 1.00 83.88 935 GLN A O 1
ATOM 7591 N N . TYR A 1 936 ? 30.349 -10.791 -12.539 1.00 87.19 936 TYR A N 1
ATOM 7592 C CA . TYR A 1 936 ? 29.072 -10.654 -11.840 1.00 87.19 936 TYR A CA 1
ATOM 7593 C C . TYR A 1 936 ? 27.969 -10.246 -12.819 1.00 87.19 936 TYR A C 1
ATOM 7595 O O . TYR A 1 936 ? 26.875 -10.810 -12.797 1.00 87.19 936 TYR A O 1
ATOM 7603 N N . TYR A 1 937 ? 28.255 -9.311 -13.731 1.00 89.62 937 TYR A N 1
ATOM 7604 C CA . TYR A 1 937 ? 27.297 -8.893 -14.756 1.00 89.62 937 TYR A CA 1
ATOM 7605 C C . TYR A 1 937 ? 26.875 -10.030 -15.682 1.00 89.62 937 TYR A C 1
ATOM 7607 O O . TYR A 1 937 ? 25.690 -10.172 -15.983 1.00 89.62 937 TYR A O 1
ATOM 7615 N N . ARG A 1 938 ? 27.821 -10.882 -16.078 1.00 88.56 938 ARG A N 1
ATOM 7616 C CA . ARG A 1 938 ? 27.532 -12.081 -16.862 1.00 88.56 938 ARG A CA 1
ATOM 7617 C C . ARG A 1 938 ? 26.626 -13.052 -16.109 1.00 88.56 938 ARG A C 1
ATOM 7619 O O . ARG A 1 938 ? 25.591 -13.455 -16.632 1.00 88.56 938 ARG A O 1
ATOM 7626 N N . LEU A 1 939 ? 26.985 -13.398 -14.876 1.00 90.81 939 LEU A N 1
ATOM 7627 C CA . LEU A 1 939 ? 26.217 -14.339 -14.056 1.00 90.81 939 LEU A CA 1
ATOM 7628 C C . LEU A 1 939 ? 24.797 -13.831 -13.808 1.00 90.81 939 LEU A C 1
ATOM 7630 O O . LEU A 1 939 ? 23.818 -14.529 -14.051 1.00 90.81 939 LEU A O 1
ATOM 7634 N N . THR A 1 940 ? 24.679 -12.578 -13.393 1.00 91.69 940 THR A N 1
ATOM 7635 C CA . THR A 1 940 ? 23.402 -11.965 -13.025 1.00 91.69 940 THR A CA 1
ATOM 7636 C C . THR A 1 940 ? 22.622 -11.442 -14.228 1.00 91.69 940 THR A C 1
ATOM 7638 O O . THR A 1 940 ? 21.591 -10.809 -14.044 1.00 91.69 940 THR A O 1
ATOM 7641 N N . GLY A 1 941 ? 23.080 -11.636 -15.469 1.00 93.69 941 GLY A N 1
ATOM 7642 C CA . GLY A 1 941 ? 22.429 -11.052 -16.648 1.00 93.69 941 GLY A CA 1
ATOM 7643 C C . GLY A 1 941 ? 22.252 -9.530 -16.555 1.00 93.69 941 GLY A C 1
ATOM 7644 O O . GLY A 1 941 ? 21.286 -8.977 -17.073 1.00 93.69 941 GLY A O 1
ATOM 7645 N N . CYS A 1 942 ? 23.132 -8.831 -15.843 1.00 92.50 942 CYS A N 1
ATOM 7646 C CA . CYS A 1 942 ? 23.114 -7.378 -15.784 1.00 92.50 942 CYS A CA 1
ATOM 7647 C C . CYS A 1 942 ? 23.760 -6.811 -17.042 1.00 92.50 942 CYS A C 1
ATOM 7649 O O . CYS A 1 942 ? 24.924 -7.087 -17.317 1.00 92.50 942 CYS A O 1
ATOM 7651 N N . TYR A 1 943 ? 22.992 -6.047 -17.824 1.00 92.31 943 TYR A N 1
ATOM 7652 C CA . TYR A 1 943 ? 23.386 -5.566 -19.156 1.00 92.31 943 TYR A CA 1
ATOM 7653 C C . TYR A 1 943 ? 23.795 -6.672 -20.150 1.00 92.31 943 TYR A C 1
ATOM 7655 O O . TYR A 1 943 ? 24.390 -6.390 -21.190 1.00 92.31 943 TYR A O 1
ATOM 7663 N N . ARG A 1 944 ? 23.490 -7.932 -19.831 1.00 93.62 944 ARG A N 1
ATOM 7664 C CA . ARG A 1 944 ? 23.793 -9.142 -20.604 1.00 93.62 944 ARG A CA 1
ATOM 7665 C C . ARG A 1 944 ? 22.549 -10.017 -20.632 1.00 93.62 944 ARG A C 1
ATOM 7667 O O . ARG A 1 944 ? 21.760 -9.941 -19.694 1.00 93.62 944 ARG A O 1
ATOM 7674 N N . SER A 1 945 ? 22.388 -10.884 -21.631 1.00 94.94 945 SER A N 1
ATOM 7675 C CA . SER A 1 945 ? 21.213 -11.761 -21.625 1.00 94.94 945 SER A CA 1
ATOM 7676 C C . SER A 1 945 ? 21.197 -12.657 -20.381 1.00 94.94 945 SER A C 1
ATOM 7678 O O . SER A 1 945 ? 22.220 -13.229 -19.972 1.00 94.94 945 SER A O 1
ATOM 7680 N N . LYS A 1 946 ? 20.010 -12.779 -19.781 1.00 96.38 946 LYS A N 1
ATOM 7681 C CA . LYS A 1 946 ? 19.716 -13.729 -18.705 1.00 96.38 946 LYS A CA 1
ATOM 7682 C C . LYS A 1 946 ? 19.618 -15.168 -19.209 1.00 96.38 946 LYS A C 1
ATOM 7684 O O . LYS A 1 946 ? 19.641 -16.071 -18.378 1.00 96.38 946 LYS A O 1
ATOM 7689 N N . LEU A 1 947 ? 19.499 -15.387 -20.521 1.00 97.06 947 LEU A N 1
ATOM 7690 C CA . LEU A 1 947 ? 19.442 -16.710 -21.142 1.00 97.06 947 LEU A CA 1
ATOM 7691 C C . LEU A 1 947 ? 20.784 -17.045 -21.788 1.00 97.06 947 LEU A C 1
ATOM 7693 O O . LEU A 1 947 ? 21.329 -16.265 -22.571 1.00 97.06 947 LEU A O 1
ATOM 7697 N N . ARG A 1 948 ? 21.331 -18.217 -21.464 1.00 95.88 948 ARG A N 1
ATOM 7698 C CA . ARG A 1 948 ? 22.606 -18.681 -22.025 1.00 95.88 948 ARG A CA 1
ATOM 7699 C C . ARG A 1 948 ? 22.579 -20.174 -22.274 1.00 95.88 948 ARG A C 1
ATOM 7701 O O . ARG A 1 948 ? 21.947 -20.914 -21.527 1.00 95.88 948 ARG A O 1
ATOM 7708 N N . LEU A 1 949 ? 23.318 -20.617 -23.281 1.00 94.38 949 LEU A N 1
ATOM 7709 C CA . LEU A 1 949 ? 23.583 -22.031 -23.502 1.00 94.38 949 LEU A CA 1
ATOM 7710 C C . LEU A 1 949 ? 24.981 -22.384 -23.037 1.00 94.38 949 LEU A C 1
ATOM 7712 O O . LEU A 1 949 ? 25.952 -21.685 -23.338 1.00 94.38 949 LEU A O 1
ATOM 7716 N N . TYR A 1 950 ? 25.060 -23.516 -22.355 1.00 93.44 950 TYR A N 1
ATOM 7717 C CA . TYR A 1 950 ? 26.310 -24.142 -21.979 1.00 93.44 950 TYR A CA 1
ATOM 7718 C C . TYR A 1 950 ? 26.341 -25.557 -22.549 1.00 93.44 950 TYR A C 1
ATOM 7720 O O . TYR A 1 950 ? 25.410 -26.322 -22.306 1.00 93.44 950 TYR A O 1
ATOM 7728 N N . PRO A 1 951 ? 27.383 -25.933 -23.301 1.00 88.69 951 PRO A N 1
ATOM 7729 C CA . PRO A 1 951 ? 27.493 -27.292 -23.824 1.00 88.69 951 PRO A CA 1
ATOM 7730 C C . PRO A 1 951 ? 27.751 -28.314 -22.708 1.00 88.69 951 PRO A C 1
ATOM 7732 O O . PRO A 1 951 ? 27.352 -29.468 -22.819 1.00 88.69 951 PRO A O 1
ATOM 7735 N N . GLU A 1 952 ? 28.388 -27.880 -21.619 1.00 88.94 952 GLU A N 1
ATOM 7736 C CA . GLU A 1 952 ? 28.832 -28.724 -20.511 1.00 88.94 952 GLU A CA 1
ATOM 7737 C C . GLU A 1 952 ? 28.540 -28.051 -19.165 1.00 88.94 952 GLU A C 1
ATOM 7739 O O . GLU A 1 952 ? 28.471 -26.820 -19.075 1.00 88.94 952 GLU A O 1
ATOM 7744 N N . ALA A 1 953 ? 28.404 -28.859 -18.112 1.00 90.50 953 ALA A N 1
ATOM 7745 C CA . ALA A 1 953 ? 28.232 -28.390 -16.744 1.00 90.50 953 ALA A CA 1
ATOM 7746 C C . ALA A 1 953 ? 29.214 -29.093 -15.796 1.00 90.50 953 ALA A C 1
ATOM 7748 O O . ALA A 1 953 ? 29.319 -30.320 -15.769 1.00 90.50 953 ALA A O 1
ATOM 7749 N N . LEU A 1 954 ? 29.929 -28.305 -14.996 1.00 89.44 954 LEU A N 1
ATOM 7750 C CA . LEU A 1 954 ? 30.844 -28.785 -13.967 1.00 89.44 954 LEU A CA 1
ATOM 7751 C C . LEU A 1 954 ? 30.073 -28.962 -12.659 1.00 89.44 954 LEU A C 1
ATOM 7753 O O . LEU A 1 954 ? 29.506 -28.007 -12.124 1.00 89.44 954 LEU A O 1
ATOM 7757 N N . VAL A 1 955 ? 30.062 -30.183 -12.132 1.00 90.06 955 VAL A N 1
ATOM 7758 C CA . VAL A 1 955 ? 29.372 -30.490 -10.874 1.00 90.06 955 VAL A CA 1
ATOM 7759 C C . VAL A 1 955 ? 30.332 -30.281 -9.709 1.00 90.06 955 VAL A C 1
ATOM 7761 O O . VAL A 1 955 ? 31.326 -30.996 -9.605 1.00 90.06 955 VAL A O 1
ATOM 7764 N N . LEU A 1 956 ? 30.027 -29.333 -8.823 1.00 87.56 956 LEU A N 1
ATOM 7765 C CA . LEU A 1 956 ? 30.864 -28.999 -7.665 1.00 87.56 956 LEU A CA 1
ATOM 7766 C C . LEU A 1 956 ? 30.089 -29.110 -6.351 1.00 87.56 956 LEU A C 1
ATOM 7768 O O . LEU A 1 956 ? 28.865 -28.955 -6.302 1.00 87.56 956 LEU A O 1
ATOM 7772 N N . ALA A 1 957 ? 30.807 -29.372 -5.262 1.00 87.38 957 ALA A N 1
ATOM 7773 C CA . ALA A 1 957 ? 30.288 -29.094 -3.929 1.00 87.38 957 ALA A CA 1
ATOM 7774 C C . ALA A 1 957 ? 30.203 -27.574 -3.701 1.00 87.38 957 ALA A C 1
ATOM 7776 O O . ALA A 1 957 ? 30.934 -26.793 -4.310 1.00 87.38 957 ALA A O 1
ATOM 7777 N N . ASP A 1 958 ? 29.273 -27.148 -2.851 1.00 83.88 958 ASP A N 1
ATOM 7778 C CA . ASP A 1 958 ? 28.987 -25.730 -2.623 1.00 83.88 958 ASP A CA 1
ATOM 7779 C C . ASP A 1 958 ? 30.192 -24.954 -2.056 1.00 83.88 958 ASP A C 1
ATOM 7781 O O . ASP A 1 958 ? 30.334 -23.765 -2.316 1.00 83.88 958 ASP A O 1
ATOM 7785 N N . ASP A 1 959 ? 31.052 -25.593 -1.267 1.00 85.38 959 ASP A N 1
ATOM 7786 C CA . ASP A 1 959 ? 32.302 -25.028 -0.740 1.00 85.38 959 ASP A CA 1
ATOM 7787 C C . ASP A 1 959 ? 33.384 -24.894 -1.825 1.00 85.38 959 ASP A C 1
ATOM 7789 O O . ASP A 1 959 ? 34.103 -23.898 -1.879 1.00 85.38 959 ASP A O 1
ATOM 7793 N N . GLN A 1 960 ? 33.460 -25.861 -2.740 1.00 86.38 960 GLN A N 1
ATOM 7794 C CA . GLN A 1 960 ? 34.348 -25.811 -3.905 1.00 86.38 960 GLN A CA 1
ATOM 7795 C C . GLN A 1 960 ? 33.921 -24.741 -4.913 1.00 86.38 960 GLN A C 1
ATOM 7797 O O . GLN A 1 960 ? 34.771 -24.132 -5.562 1.00 86.38 960 GLN A O 1
ATOM 7802 N N . ALA A 1 961 ? 32.613 -24.512 -5.052 1.00 84.31 961 ALA A N 1
ATOM 7803 C CA . ALA A 1 961 ? 32.077 -23.481 -5.929 1.00 84.31 961 ALA A CA 1
ATOM 7804 C C . ALA A 1 961 ? 32.524 -22.079 -5.484 1.00 84.31 961 ALA A C 1
ATOM 7806 O O . ALA A 1 961 ? 32.948 -21.297 -6.330 1.00 84.31 961 ALA A O 1
ATOM 7807 N N . ASP A 1 962 ? 32.526 -21.784 -4.179 1.00 84.44 962 ASP A N 1
ATOM 7808 C CA . ASP A 1 962 ? 33.002 -20.494 -3.657 1.00 84.44 962 ASP A CA 1
ATOM 7809 C C . ASP A 1 962 ? 34.456 -20.214 -4.062 1.00 84.44 962 ASP A C 1
ATOM 7811 O O . ASP A 1 962 ? 34.752 -19.144 -4.590 1.00 84.44 962 ASP A O 1
ATOM 7815 N N . ALA A 1 963 ? 35.343 -21.199 -3.881 1.00 84.00 963 ALA A N 1
ATOM 7816 C CA . ALA A 1 963 ? 36.747 -21.096 -4.284 1.00 84.00 963 ALA A CA 1
ATOM 7817 C C . ALA A 1 963 ? 36.915 -20.980 -5.810 1.00 84.00 963 ALA A C 1
ATOM 7819 O O . ALA A 1 963 ? 37.850 -20.353 -6.302 1.00 84.00 963 ALA A O 1
ATOM 7820 N N . TRP A 1 964 ? 36.005 -21.567 -6.592 1.00 82.81 964 TRP A N 1
ATOM 7821 C CA . TRP A 1 964 ? 36.045 -21.430 -8.046 1.00 82.81 964 TRP A CA 1
ATOM 7822 C C . TRP A 1 964 ? 35.782 -19.988 -8.495 1.00 82.81 964 TRP A C 1
ATOM 7824 O O . TRP A 1 964 ? 36.491 -19.480 -9.370 1.00 82.81 964 TRP A O 1
ATOM 7834 N N . PHE A 1 965 ? 34.782 -19.324 -7.904 1.00 81.06 965 PHE A N 1
ATOM 7835 C CA . PHE A 1 965 ? 34.427 -17.947 -8.263 1.00 81.06 965 PHE A CA 1
ATOM 7836 C C . PHE A 1 965 ? 35.518 -16.936 -7.922 1.00 81.06 965 PHE A C 1
ATOM 7838 O O . PHE A 1 965 ? 35.636 -15.935 -8.623 1.00 81.06 965 PHE A O 1
ATOM 7845 N N . THR A 1 966 ? 36.340 -17.199 -6.904 1.00 78.25 966 THR A N 1
ATOM 7846 C CA . THR A 1 966 ? 37.474 -16.326 -6.580 1.00 78.25 966 THR A CA 1
ATOM 7847 C C . THR A 1 966 ? 38.645 -16.486 -7.551 1.00 78.25 966 THR A C 1
ATOM 7849 O O . THR A 1 966 ? 39.361 -15.516 -7.790 1.00 78.25 966 THR A O 1
ATOM 7852 N N . ASP A 1 967 ? 38.825 -17.674 -8.144 1.00 72.19 967 ASP A N 1
ATOM 7853 C CA . ASP A 1 967 ? 40.088 -18.039 -8.799 1.00 72.19 967 ASP A CA 1
ATOM 7854 C C . ASP A 1 967 ? 40.035 -18.128 -10.337 1.00 72.19 967 ASP A C 1
ATOM 7856 O O . ASP A 1 967 ? 41.053 -17.881 -10.986 1.00 72.19 967 ASP A O 1
ATOM 7860 N N . ARG A 1 968 ? 38.916 -18.562 -10.950 1.00 64.25 968 ARG A N 1
ATOM 7861 C CA . ARG A 1 968 ? 38.939 -19.087 -12.344 1.00 64.25 968 ARG A CA 1
ATOM 7862 C C . ARG A 1 968 ? 37.874 -18.559 -13.314 1.00 64.25 968 ARG A C 1
ATOM 7864 O O . ARG A 1 968 ? 37.934 -18.896 -14.495 1.00 64.25 968 ARG A O 1
ATOM 7871 N N . GLY A 1 969 ? 36.956 -17.705 -12.863 1.00 63.50 969 GLY A N 1
ATOM 7872 C CA . GLY A 1 969 ? 35.945 -17.052 -13.709 1.00 63.50 969 GLY A CA 1
ATOM 7873 C C . GLY A 1 969 ? 34.765 -17.946 -14.169 1.00 63.50 969 GLY A C 1
ATOM 7874 O O . GLY A 1 969 ? 34.818 -19.174 -14.041 1.00 63.50 969 GLY A O 1
ATOM 7875 N N . PRO A 1 970 ? 33.667 -17.345 -14.687 1.00 65.56 970 PRO A N 1
ATOM 7876 C CA . PRO A 1 970 ? 32.337 -17.968 -14.814 1.00 65.56 970 PRO A CA 1
ATOM 7877 C C . PRO A 1 970 ? 32.015 -18.608 -16.177 1.00 65.56 970 PRO A C 1
ATOM 7879 O O . PRO A 1 970 ? 30.858 -18.951 -16.431 1.00 65.56 970 PRO A O 1
ATOM 7882 N N . ASP A 1 971 ? 32.983 -18.762 -17.085 1.00 77.94 971 ASP A N 1
ATOM 7883 C CA . ASP A 1 971 ? 32.695 -19.219 -18.460 1.00 77.94 971 ASP A CA 1
ATOM 7884 C C . ASP A 1 971 ? 32.222 -20.686 -18.536 1.00 77.94 971 ASP A C 1
ATOM 7886 O O . ASP A 1 971 ? 31.839 -21.170 -19.601 1.00 77.94 971 ASP A O 1
ATOM 7890 N N . ARG A 1 972 ? 32.176 -21.382 -17.394 1.00 86.19 972 ARG A N 1
ATOM 7891 C CA . ARG A 1 972 ? 31.598 -22.719 -17.235 1.00 86.19 972 ARG A CA 1
ATOM 7892 C C . ARG A 1 972 ? 30.323 -22.670 -16.420 1.00 86.19 972 ARG A C 1
ATOM 7894 O O . ARG A 1 972 ? 30.240 -21.933 -15.440 1.00 86.19 972 ARG A O 1
ATOM 7901 N N . LEU A 1 973 ? 29.364 -23.522 -16.773 1.00 89.94 973 LEU A N 1
ATOM 7902 C CA . LEU A 1 973 ? 28.179 -23.728 -15.955 1.00 89.94 973 LEU A CA 1
ATOM 7903 C C . LEU A 1 973 ? 28.549 -24.555 -14.731 1.00 89.94 973 LEU A C 1
ATOM 7905 O O . LEU A 1 973 ? 28.810 -25.749 -14.846 1.00 89.94 973 LEU A O 1
ATOM 7909 N N . LEU A 1 974 ? 28.568 -23.930 -13.561 1.00 90.94 974 LEU A N 1
ATOM 7910 C CA . LEU A 1 974 ? 28.741 -24.646 -12.303 1.00 90.94 974 LEU A CA 1
ATOM 7911 C C . LEU A 1 974 ? 27.378 -25.097 -11.799 1.00 90.94 974 LEU A C 1
ATOM 7913 O O . LEU A 1 974 ? 26.467 -24.276 -11.714 1.00 90.94 974 LEU A O 1
ATOM 7917 N N . VAL A 1 975 ? 27.244 -26.369 -11.437 1.00 90.19 975 VAL A N 1
ATOM 7918 C CA . VAL A 1 975 ? 26.013 -26.932 -10.874 1.00 90.19 975 VAL A CA 1
ATOM 7919 C C . VAL A 1 975 ? 26.295 -27.555 -9.513 1.00 90.19 975 VAL A C 1
ATOM 7921 O O . VAL A 1 975 ? 27.284 -28.266 -9.335 1.00 90.19 975 VAL A O 1
ATOM 7924 N N . SER A 1 976 ? 25.400 -27.322 -8.552 1.00 90.44 976 SER A N 1
ATOM 7925 C CA . SER A 1 976 ? 25.517 -27.905 -7.216 1.00 90.44 976 SER A CA 1
ATOM 7926 C C . SER A 1 976 ? 25.333 -29.426 -7.241 1.00 90.44 976 SER A C 1
ATOM 7928 O O . SER A 1 976 ? 24.296 -29.950 -7.668 1.00 90.44 976 SER A O 1
ATOM 7930 N N . SER A 1 977 ? 26.326 -30.137 -6.709 1.00 88.44 977 SER A N 1
ATOM 7931 C CA . SER A 1 977 ? 26.326 -31.593 -6.522 1.00 88.44 977 SER A CA 1
ATOM 7932 C C . SER A 1 977 ? 25.152 -32.111 -5.687 1.00 88.44 977 SER A C 1
ATOM 7934 O O . SER A 1 977 ? 24.719 -33.249 -5.893 1.00 88.44 977 SER A O 1
ATOM 7936 N N . GLU A 1 978 ? 24.597 -31.285 -4.797 1.00 87.69 978 GLU A N 1
ATOM 7937 C CA . GLU A 1 978 ? 23.392 -31.581 -4.019 1.00 87.69 978 GLU A CA 1
ATOM 7938 C C . GLU A 1 978 ? 22.187 -31.778 -4.949 1.00 87.69 978 GLU A C 1
ATOM 7940 O O . GLU A 1 978 ? 21.532 -32.823 -4.921 1.00 87.69 978 GLU A O 1
ATOM 7945 N N . THR A 1 979 ? 21.956 -30.818 -5.852 1.00 86.00 979 THR A N 1
ATOM 7946 C CA . THR A 1 979 ? 20.843 -30.883 -6.813 1.00 86.00 979 THR A CA 1
ATOM 7947 C C . THR A 1 979 ? 21.008 -32.013 -7.823 1.00 86.00 979 THR A C 1
ATOM 7949 O O . THR A 1 979 ? 20.036 -32.692 -8.152 1.00 86.00 979 THR A O 1
ATOM 7952 N N . VAL A 1 980 ? 22.242 -32.299 -8.253 1.00 86.44 980 VAL A N 1
ATOM 7953 C CA . VAL A 1 980 ? 22.533 -33.449 -9.126 1.00 86.44 980 VAL A CA 1
ATOM 7954 C C . VAL A 1 980 ? 22.262 -34.761 -8.394 1.00 86.44 980 VAL A C 1
ATOM 7956 O O . VAL A 1 980 ? 21.633 -35.660 -8.943 1.00 86.44 980 VAL A O 1
ATOM 7959 N N . SER A 1 981 ? 22.682 -34.878 -7.133 1.00 85.25 981 SER A N 1
ATOM 7960 C CA . SER A 1 981 ? 22.477 -36.093 -6.336 1.00 85.25 981 SER A CA 1
ATOM 7961 C C . SER A 1 981 ? 21.000 -36.376 -6.073 1.00 85.25 981 SER A C 1
ATOM 7963 O O . SER A 1 981 ? 20.590 -37.532 -6.169 1.00 85.25 981 SER A O 1
ATOM 7965 N N . ALA A 1 982 ? 20.197 -35.336 -5.834 1.00 83.56 982 ALA A N 1
ATOM 7966 C CA . ALA A 1 982 ? 18.747 -35.445 -5.686 1.00 83.56 982 ALA A CA 1
ATOM 7967 C C . ALA A 1 982 ? 18.029 -35.878 -6.981 1.00 83.56 982 ALA A C 1
ATOM 7969 O O . ALA A 1 982 ? 16.915 -36.391 -6.925 1.00 83.56 982 ALA A O 1
ATOM 7970 N N . THR A 1 983 ? 18.665 -35.703 -8.146 1.00 80.50 983 THR A N 1
ATOM 7971 C CA . THR A 1 983 ? 18.052 -35.899 -9.473 1.00 80.50 983 THR A CA 1
ATOM 7972 C C . THR A 1 983 ? 18.684 -37.030 -10.291 1.00 80.50 983 THR A C 1
ATOM 7974 O O . THR A 1 983 ? 18.275 -37.267 -11.429 1.00 80.50 983 THR A O 1
ATOM 7977 N N . LYS A 1 984 ? 19.624 -37.793 -9.706 1.00 69.38 984 LYS A N 1
ATOM 7978 C CA . LYS A 1 984 ? 20.406 -38.853 -10.377 1.00 69.38 984 LYS A CA 1
ATOM 7979 C C . LYS A 1 984 ? 19.574 -39.838 -11.203 1.00 69.38 984 LYS A C 1
ATOM 7981 O O . LYS A 1 984 ? 20.050 -40.268 -12.243 1.00 69.38 984 LYS A O 1
ATOM 7986 N N . GLY A 1 985 ? 18.350 -40.180 -10.790 1.00 71.56 985 GLY A N 1
ATOM 7987 C CA . GLY A 1 985 ? 17.476 -41.077 -11.560 1.00 71.56 985 GLY A CA 1
ATOM 7988 C C . GLY A 1 985 ? 16.945 -40.463 -12.861 1.00 71.56 985 GLY A C 1
ATOM 7989 O O . GLY A 1 985 ? 16.902 -41.139 -13.883 1.00 71.56 985 GLY A O 1
ATOM 7990 N N . ALA A 1 986 ? 16.605 -39.173 -12.850 1.00 69.25 986 ALA A N 1
ATOM 7991 C CA . ALA A 1 986 ? 16.010 -38.469 -13.988 1.00 69.25 986 ALA A CA 1
ATOM 7992 C C . ALA A 1 986 ? 17.042 -38.045 -15.049 1.00 69.25 986 ALA A C 1
ATOM 7994 O O . ALA A 1 986 ? 16.698 -37.898 -16.218 1.00 69.25 986 ALA A O 1
ATOM 7995 N N . LEU A 1 987 ? 18.316 -37.902 -14.666 1.00 72.69 987 LEU A N 1
ATOM 7996 C CA . LEU A 1 987 ? 19.395 -37.563 -15.601 1.00 72.69 987 LEU A CA 1
ATOM 7997 C C . LEU A 1 987 ? 19.868 -38.758 -16.447 1.00 72.69 987 LEU A C 1
ATOM 7999 O O . LEU A 1 987 ? 20.510 -38.545 -17.466 1.00 72.69 987 LEU A O 1
ATOM 8003 N N . THR A 1 988 ? 19.532 -40.003 -16.080 1.00 67.56 988 THR A N 1
ATOM 8004 C CA . THR A 1 988 ? 19.971 -41.212 -16.817 1.00 67.56 988 THR A CA 1
ATOM 8005 C C . THR A 1 988 ? 19.391 -41.343 -18.231 1.00 67.56 988 THR A C 1
ATOM 8007 O O . THR A 1 988 ? 19.950 -42.074 -19.043 1.00 67.56 988 THR A O 1
ATOM 8010 N N . GLY A 1 989 ? 18.289 -40.642 -18.530 1.00 64.88 989 GLY A N 1
ATOM 8011 C CA . GLY A 1 989 ? 17.678 -40.589 -19.864 1.00 64.88 989 GLY A CA 1
ATOM 8012 C C . GLY A 1 989 ? 18.294 -39.545 -20.801 1.00 64.88 989 GLY A C 1
ATOM 8013 O O . GLY A 1 989 ? 18.035 -39.581 -22.000 1.00 64.88 989 GLY A O 1
ATOM 8014 N N . PHE A 1 990 ? 19.118 -38.637 -20.275 1.00 65.38 990 PHE A N 1
ATOM 8015 C CA . PHE A 1 990 ? 19.965 -37.769 -21.084 1.00 65.38 990 PHE A CA 1
ATOM 8016 C C . PHE A 1 990 ? 21.251 -38.545 -21.354 1.00 65.38 990 PHE A C 1
ATOM 8018 O O . PHE A 1 990 ? 21.856 -39.049 -20.408 1.00 65.38 990 PHE A O 1
ATOM 8025 N N . GLU A 1 991 ? 21.631 -38.720 -22.626 1.00 56.50 991 GLU A N 1
ATOM 8026 C CA . GLU A 1 991 ? 22.786 -39.553 -22.976 1.00 56.50 991 GLU A CA 1
ATOM 8027 C C . GLU A 1 991 ? 23.996 -39.218 -22.078 1.00 56.50 991 GLU A C 1
ATOM 8029 O O . GLU A 1 991 ? 24.294 -38.034 -21.899 1.00 56.50 991 GLU A O 1
ATOM 8034 N N . PRO A 1 992 ? 24.724 -40.220 -21.540 1.00 45.12 992 PRO A N 1
ATOM 8035 C CA . PRO A 1 992 ? 25.850 -40.029 -20.611 1.00 45.12 992 PRO A CA 1
ATOM 8036 C C . PRO A 1 992 ? 26.973 -39.090 -21.095 1.00 45.12 992 PRO A C 1
ATOM 8038 O O . PRO A 1 992 ? 27.868 -38.762 -20.323 1.00 45.12 992 PRO A O 1
ATOM 8041 N N . ASN A 1 993 ? 26.923 -38.650 -22.356 1.00 48.03 993 ASN A N 1
ATOM 8042 C CA . ASN A 1 993 ? 27.838 -37.699 -22.979 1.00 48.03 993 ASN A CA 1
ATOM 8043 C C . ASN A 1 993 ? 27.357 -36.235 -22.943 1.00 48.03 993 ASN A C 1
ATOM 8045 O O . ASN A 1 993 ? 28.054 -35.371 -23.469 1.00 48.03 993 ASN A O 1
ATOM 8049 N N . ALA A 1 994 ? 26.216 -35.915 -22.322 1.00 53.38 994 ALA A N 1
ATOM 8050 C CA . ALA A 1 994 ? 25.784 -34.536 -22.081 1.00 53.38 994 ALA A CA 1
ATOM 8051 C C . ALA A 1 994 ? 26.615 -33.874 -20.957 1.00 53.38 994 ALA A C 1
ATOM 8053 O O . ALA A 1 994 ? 26.098 -33.527 -19.899 1.00 53.38 994 ALA A O 1
ATOM 8054 N N . GLY A 1 995 ? 27.931 -33.761 -21.160 1.00 61.66 995 GLY A N 1
ATOM 8055 C CA . GLY A 1 995 ? 28.799 -32.744 -20.561 1.00 61.66 995 GLY A CA 1
ATOM 8056 C C . GLY A 1 995 ? 28.877 -32.614 -19.034 1.00 61.66 995 GLY A C 1
ATOM 8057 O O . GLY A 1 995 ? 29.409 -31.608 -18.573 1.00 61.66 995 GLY A O 1
ATOM 8058 N N . LEU A 1 996 ? 28.362 -33.555 -18.230 1.00 72.25 996 LEU A N 1
ATOM 8059 C CA . LEU A 1 996 ? 28.528 -33.522 -16.772 1.00 72.25 996 LEU A CA 1
ATOM 8060 C C . LEU A 1 996 ? 29.951 -33.945 -16.408 1.00 72.25 996 LEU A C 1
ATOM 8062 O O . LEU A 1 996 ? 30.264 -35.129 -16.277 1.00 72.25 996 LEU A O 1
ATOM 8066 N N . VAL A 1 997 ? 30.819 -32.957 -16.228 1.00 73.75 997 VAL A N 1
ATOM 8067 C CA . VAL A 1 997 ? 32.213 -33.182 -15.857 1.00 73.75 997 VAL A CA 1
ATOM 8068 C C . VAL A 1 997 ? 32.324 -33.162 -14.332 1.00 73.75 997 VAL A C 1
ATOM 8070 O O . VAL A 1 997 ? 31.886 -32.219 -13.678 1.00 73.75 997 VAL A O 1
ATOM 8073 N N . GLN A 1 998 ? 32.904 -34.214 -13.749 1.00 75.38 998 GLN A N 1
ATOM 8074 C CA . GLN A 1 998 ? 33.205 -34.276 -12.308 1.00 75.38 998 GLN A CA 1
ATOM 8075 C C . GLN A 1 998 ? 34.641 -33.832 -11.980 1.00 75.38 998 GLN A C 1
ATOM 8077 O O . GLN A 1 998 ? 34.940 -33.558 -10.822 1.00 75.38 998 GLN A O 1
ATOM 8082 N N . SER A 1 999 ? 35.535 -33.760 -12.977 1.00 74.31 999 SER A N 1
ATOM 8083 C CA . SER A 1 999 ? 36.942 -33.384 -12.777 1.00 74.31 999 SER A CA 1
ATOM 8084 C C . SER A 1 999 ? 37.235 -31.947 -13.243 1.00 74.31 999 SER A C 1
ATOM 8086 O O . SER A 1 999 ? 37.046 -31.641 -14.422 1.00 74.31 999 SER A O 1
ATOM 8088 N N . PRO A 1 1000 ? 37.782 -31.076 -12.373 1.00 64.25 1000 PRO A N 1
ATOM 8089 C CA . PRO A 1 1000 ? 38.212 -29.719 -12.725 1.00 64.25 1000 PRO A CA 1
ATOM 8090 C C . PRO A 1 1000 ? 39.309 -29.630 -13.803 1.00 64.25 1000 PRO A C 1
ATOM 8092 O O . PRO A 1 1000 ? 39.580 -28.537 -14.298 1.00 64.25 1000 PRO A O 1
ATOM 8095 N N . GLU A 1 1001 ? 39.982 -30.738 -14.135 1.00 70.38 1001 GLU A N 1
ATOM 8096 C CA . GLU A 1 1001 ? 41.209 -30.745 -14.950 1.00 70.38 1001 GLU A CA 1
ATOM 8097 C C . GLU A 1 1001 ? 40.971 -30.699 -16.471 1.00 70.38 1001 GLU A C 1
ATOM 8099 O O . GLU A 1 1001 ? 41.895 -30.414 -17.235 1.00 70.38 1001 GLU A O 1
ATOM 8104 N N . LEU A 1 1002 ? 39.740 -30.925 -16.940 1.00 57.62 1002 LEU A N 1
ATOM 8105 C CA . LEU A 1 1002 ? 39.414 -30.888 -18.370 1.00 57.62 1002 LEU A CA 1
ATOM 8106 C C . LEU A 1 1002 ? 39.349 -29.444 -18.882 1.00 57.62 1002 LEU A C 1
ATOM 8108 O O . LEU A 1 1002 ? 38.485 -28.677 -18.469 1.00 57.62 1002 LEU A O 1
ATOM 8112 N N . ARG A 1 1003 ? 40.251 -29.076 -19.803 1.00 54.69 1003 ARG A N 1
ATOM 8113 C CA . ARG A 1 1003 ? 40.310 -27.784 -20.519 1.00 54.69 1003 ARG A CA 1
ATOM 8114 C C . ARG A 1 1003 ? 39.432 -27.779 -21.783 1.00 54.69 1003 ARG A C 1
ATOM 8116 O O . ARG A 1 1003 ? 39.947 -27.559 -22.874 1.00 54.69 1003 ARG A O 1
ATOM 8123 N N . SER A 1 1004 ? 38.127 -28.037 -21.686 1.00 56.62 1004 SER A N 1
ATOM 8124 C CA . SER A 1 1004 ? 37.257 -27.648 -22.804 1.00 56.62 1004 SER A CA 1
ATOM 8125 C C . SER A 1 1004 ? 37.237 -26.111 -22.885 1.00 56.62 1004 SER A C 1
ATOM 8127 O O . SER A 1 1004 ? 36.984 -25.432 -21.885 1.00 56.62 1004 SER A O 1
ATOM 8129 N N . GLU A 1 1005 ? 37.587 -25.569 -24.057 1.00 63.62 1005 GLU A N 1
ATOM 8130 C CA . GLU A 1 1005 ? 37.506 -24.136 -24.413 1.00 63.62 1005 GLU A CA 1
ATOM 8131 C C . GLU A 1 1005 ? 36.073 -23.715 -24.789 1.00 63.62 1005 GLU A C 1
ATOM 8133 O O . GLU A 1 1005 ? 35.842 -22.614 -25.285 1.00 63.62 1005 GLU A O 1
ATOM 8138 N N . ALA A 1 1006 ? 35.092 -24.600 -24.597 1.00 64.75 1006 ALA A N 1
ATOM 8139 C CA . ALA A 1 1006 ? 33.721 -24.373 -25.013 1.00 64.75 1006 ALA A CA 1
ATOM 8140 C C . ALA A 1 1006 ? 33.043 -23.357 -24.075 1.00 64.75 1006 ALA A C 1
ATOM 8142 O O . ALA A 1 1006 ? 32.491 -23.714 -23.036 1.00 64.75 1006 ALA A O 1
ATOM 8143 N N . GLY A 1 1007 ? 33.143 -22.074 -24.429 1.00 79.19 1007 GLY A N 1
ATOM 8144 C CA . GLY A 1 1007 ? 32.523 -20.972 -23.698 1.00 79.19 1007 GLY A CA 1
ATOM 8145 C C . GLY A 1 1007 ? 30.995 -20.967 -23.802 1.00 79.19 1007 GLY A C 1
ATOM 8146 O O . GLY A 1 1007 ? 30.399 -21.589 -24.683 1.00 79.19 1007 GLY A O 1
ATOM 8147 N N . SER A 1 1008 ? 30.350 -20.231 -22.898 1.00 87.50 1008 SER A N 1
ATOM 8148 C CA . SER A 1 1008 ? 28.903 -20.004 -22.936 1.00 87.50 1008 SER A CA 1
ATOM 8149 C C . SER A 1 1008 ? 28.482 -19.195 -24.165 1.00 87.50 1008 SER A C 1
ATOM 8151 O O . SER A 1 1008 ? 29.151 -18.218 -24.506 1.00 87.50 1008 SER A O 1
ATOM 8153 N N . LYS A 1 1009 ? 27.327 -19.512 -24.754 1.00 90.12 1009 LYS A N 1
ATOM 8154 C CA . LYS A 1 1009 ? 26.677 -18.670 -25.770 1.00 90.12 1009 LYS A CA 1
ATOM 8155 C C . LYS A 1 1009 ? 25.558 -17.853 -25.119 1.00 90.12 1009 LYS A C 1
ATOM 8157 O O . LYS A 1 1009 ? 24.625 -18.435 -24.570 1.00 90.12 1009 LYS A O 1
ATOM 8162 N N . GLU A 1 1010 ? 25.635 -16.523 -25.175 1.00 89.94 1010 GLU A N 1
ATOM 8163 C CA . GLU A 1 1010 ? 24.504 -15.657 -24.801 1.00 89.94 1010 GLU A CA 1
ATOM 8164 C C . GLU A 1 1010 ? 23.406 -15.752 -25.862 1.00 89.94 1010 GLU A C 1
ATOM 8166 O O . GLU A 1 1010 ? 23.703 -15.716 -27.055 1.00 89.94 1010 GLU A O 1
ATOM 8171 N N . LEU A 1 1011 ? 22.155 -15.892 -25.424 1.00 88.88 1011 LEU A N 1
ATOM 8172 C CA . LEU A 1 1011 ? 21.011 -16.044 -26.315 1.00 88.88 1011 LEU A CA 1
ATOM 8173 C C . LEU A 1 1011 ? 20.301 -14.717 -26.524 1.00 88.88 1011 LEU A C 1
ATOM 8175 O O . LEU A 1 1011 ? 20.026 -13.996 -25.570 1.00 88.88 1011 LEU A O 1
ATOM 8179 N N . LYS A 1 1012 ? 19.942 -14.409 -27.768 1.00 89.38 1012 LYS A N 1
ATOM 8180 C CA . LYS A 1 1012 ? 19.162 -13.206 -28.071 1.00 89.38 1012 LYS A CA 1
ATOM 8181 C C . LYS A 1 1012 ? 17.665 -13.492 -28.074 1.00 89.38 1012 LYS A C 1
ATOM 8183 O O . LYS A 1 1012 ? 17.159 -14.208 -28.944 1.00 89.38 1012 LYS A O 1
ATOM 8188 N N . VAL A 1 1013 ? 16.939 -12.883 -27.136 1.00 87.69 1013 VAL A N 1
ATOM 8189 C CA . VAL A 1 1013 ? 15.472 -12.960 -27.093 1.00 87.69 1013 VAL A CA 1
ATOM 8190 C C . VAL A 1 1013 ? 14.858 -12.277 -28.322 1.00 87.69 1013 VAL A C 1
ATOM 8192 O O . VAL A 1 1013 ? 15.189 -11.139 -28.641 1.00 87.69 1013 VAL A O 1
ATOM 8195 N N . GLY A 1 1014 ? 13.948 -12.974 -29.003 1.00 86.31 1014 GLY A N 1
ATOM 8196 C CA . GLY A 1 1014 ? 13.272 -12.542 -30.230 1.00 86.31 1014 GLY A CA 1
ATOM 8197 C C . GLY A 1 1014 ? 13.964 -12.970 -31.529 1.00 86.31 1014 GLY A C 1
ATOM 8198 O O . GLY A 1 1014 ? 13.296 -13.041 -32.557 1.00 86.31 1014 GLY A O 1
ATOM 8199 N N . GLU A 1 1015 ? 15.261 -13.293 -31.489 1.00 88.75 1015 GLU A N 1
ATOM 8200 C CA . GLU A 1 1015 ? 16.016 -13.805 -32.645 1.00 88.75 1015 GLU A CA 1
ATOM 8201 C C . GLU A 1 1015 ? 16.229 -15.321 -32.542 1.00 88.75 1015 GLU A C 1
ATOM 8203 O O . GLU A 1 1015 ? 15.875 -16.066 -33.451 1.00 88.75 1015 GLU A O 1
ATOM 8208 N N . GLU A 1 1016 ? 16.795 -15.777 -31.423 1.00 93.44 1016 GLU A N 1
ATOM 8209 C CA . GLU A 1 1016 ? 17.185 -17.179 -31.221 1.00 93.44 1016 GLU A CA 1
ATOM 8210 C C . GLU A 1 1016 ? 16.226 -17.917 -30.285 1.00 93.44 1016 GLU A C 1
ATOM 8212 O O . GLU A 1 1016 ? 15.993 -19.115 -30.446 1.00 93.44 1016 GLU A O 1
ATOM 8217 N N . VAL A 1 1017 ? 15.666 -17.191 -29.314 1.00 95.38 1017 VAL A N 1
ATOM 8218 C CA . VAL A 1 1017 ? 14.697 -17.706 -28.343 1.00 95.38 1017 VAL A CA 1
ATOM 8219 C C . VAL A 1 1017 ? 13.500 -16.773 -28.275 1.00 95.38 1017 VAL A C 1
ATOM 8221 O O . VAL A 1 1017 ? 13.666 -15.576 -28.049 1.00 95.38 1017 VAL A O 1
ATOM 8224 N N . ALA A 1 1018 ? 12.288 -17.297 -28.421 1.00 96.62 1018 ALA A N 1
ATOM 8225 C CA . ALA A 1 1018 ? 11.071 -16.523 -28.207 1.00 96.62 1018 ALA A CA 1
ATOM 8226 C C . ALA A 1 1018 ? 10.502 -16.797 -26.810 1.00 96.62 1018 ALA A C 1
ATOM 8228 O O . ALA A 1 1018 ? 10.368 -17.944 -26.400 1.00 96.62 1018 ALA A O 1
ATOM 8229 N N . VAL A 1 1019 ? 10.150 -15.743 -26.071 1.00 96.88 1019 VAL A N 1
ATOM 8230 C CA . VAL A 1 1019 ? 9.409 -15.874 -24.807 1.00 96.88 1019 VAL A CA 1
ATOM 8231 C C . VAL A 1 1019 ? 7.924 -15.923 -25.149 1.00 96.88 1019 VAL A C 1
ATOM 8233 O O . VAL A 1 1019 ? 7.336 -14.897 -25.491 1.00 96.88 1019 VAL A O 1
ATOM 8236 N N . THR A 1 1020 ? 7.327 -17.112 -25.101 1.00 97.19 1020 THR A N 1
ATOM 8237 C CA . THR A 1 1020 ? 5.918 -17.336 -25.471 1.00 97.19 1020 THR A CA 1
ATOM 8238 C C . THR A 1 1020 ? 4.961 -17.081 -24.309 1.00 97.19 1020 THR A C 1
ATOM 8240 O O . THR A 1 1020 ? 3.793 -16.765 -24.532 1.00 97.19 1020 THR A O 1
ATOM 8243 N N . GLY A 1 1021 ? 5.459 -17.135 -23.071 1.00 96.69 1021 GLY A N 1
ATOM 8244 C CA . GLY A 1 1021 ? 4.690 -16.843 -21.866 1.00 96.69 1021 GLY A CA 1
ATOM 8245 C C . GLY A 1 1021 ? 5.582 -16.374 -20.722 1.00 96.69 1021 GLY A C 1
ATOM 8246 O O . GLY A 1 1021 ? 6.642 -16.941 -20.475 1.00 96.69 1021 GLY A O 1
ATOM 8247 N N . PHE A 1 1022 ? 5.155 -15.340 -19.999 1.00 97.19 1022 PHE A N 1
ATOM 8248 C CA . PHE A 1 1022 ? 5.837 -14.881 -18.792 1.00 97.19 1022 PHE A CA 1
ATOM 8249 C C . PHE A 1 1022 ? 4.834 -14.334 -17.784 1.00 97.19 1022 PHE A C 1
ATOM 8251 O O . PHE A 1 1022 ? 3.968 -13.533 -18.120 1.00 97.19 1022 PHE A O 1
ATOM 8258 N N . SER A 1 1023 ? 4.982 -14.764 -16.541 1.00 96.75 1023 SER A N 1
ATOM 8259 C CA . SER A 1 1023 ? 4.246 -14.284 -15.380 1.00 96.75 1023 SER A CA 1
ATOM 8260 C C . SER A 1 1023 ? 5.164 -14.369 -14.161 1.00 96.75 1023 SER A C 1
ATOM 8262 O O . SER A 1 1023 ? 6.334 -14.745 -14.277 1.00 96.75 1023 SER A O 1
ATOM 8264 N N . ALA A 1 1024 ? 4.655 -14.060 -12.975 1.00 95.75 1024 ALA A N 1
ATOM 8265 C CA . ALA A 1 1024 ? 5.442 -14.250 -11.771 1.00 95.75 1024 ALA A CA 1
ATOM 8266 C C . ALA A 1 1024 ? 5.783 -15.734 -11.531 1.00 95.75 1024 ALA A C 1
ATOM 8268 O O . ALA A 1 1024 ? 6.907 -16.058 -11.151 1.00 95.75 1024 ALA A O 1
ATOM 8269 N N . ASN A 1 1025 ? 4.836 -16.638 -11.794 1.00 97.50 1025 ASN A N 1
ATOM 8270 C CA . ASN A 1 1025 ? 4.952 -18.064 -11.467 1.00 97.50 1025 ASN A CA 1
ATOM 8271 C C . ASN A 1 1025 ? 5.411 -18.948 -12.633 1.00 97.50 1025 ASN A C 1
ATOM 8273 O O . ASN A 1 1025 ? 5.550 -20.161 -12.455 1.00 97.50 1025 ASN A O 1
ATOM 8277 N N . HIS A 1 1026 ? 5.568 -18.382 -13.830 1.00 97.25 1026 HIS A N 1
ATOM 8278 C CA . HIS A 1 1026 ? 5.691 -19.147 -15.067 1.00 97.25 1026 HIS A CA 1
ATOM 8279 C C . HIS A 1 1026 ? 6.543 -18.417 -16.109 1.00 97.25 1026 HIS A C 1
ATOM 8281 O O . HIS A 1 1026 ? 6.356 -17.222 -16.333 1.00 97.25 1026 HIS A O 1
ATOM 8287 N N . LEU A 1 1027 ? 7.433 -19.151 -16.775 1.00 98.00 1027 LEU A N 1
ATOM 8288 C CA . LEU A 1 1027 ? 8.198 -18.697 -17.935 1.00 98.00 1027 LEU A CA 1
ATOM 8289 C C . LEU A 1 1027 ? 8.194 -19.801 -18.992 1.00 98.00 1027 LEU A C 1
ATOM 8291 O O . LEU A 1 1027 ? 8.530 -20.941 -18.693 1.00 98.00 1027 LEU A O 1
ATOM 8295 N N . GLU A 1 1028 ? 7.871 -19.451 -20.227 1.00 98.38 1028 GLU A N 1
ATOM 8296 C CA . GLU A 1 1028 ? 7.840 -20.367 -21.359 1.00 98.38 1028 GLU A CA 1
ATOM 8297 C C . GLU A 1 1028 ? 8.699 -19.821 -22.498 1.00 98.38 1028 GLU A C 1
ATOM 8299 O O . GLU A 1 1028 ? 8.610 -18.643 -22.861 1.00 98.38 1028 GLU A O 1
ATOM 8304 N N . LEU A 1 1029 ? 9.559 -20.687 -23.023 1.00 98.12 1029 LEU A N 1
ATOM 8305 C CA . LEU A 1 1029 ? 10.569 -20.374 -24.018 1.00 98.12 1029 LEU A CA 1
ATOM 8306 C C . LEU A 1 1029 ? 10.427 -21.318 -25.210 1.00 98.12 1029 LEU A C 1
ATOM 8308 O O . LEU A 1 1029 ? 10.373 -22.537 -25.045 1.00 98.12 1029 LEU A O 1
ATOM 8312 N N . ASP A 1 1030 ? 10.444 -20.749 -26.406 1.00 97.81 1030 ASP A N 1
ATOM 8313 C CA . ASP A 1 1030 ? 10.551 -21.457 -27.675 1.00 97.81 1030 ASP A CA 1
ATOM 8314 C C . ASP A 1 1030 ? 11.986 -21.317 -28.210 1.00 97.81 1030 ASP A C 1
ATOM 8316 O O . ASP A 1 1030 ? 12.485 -20.219 -28.463 1.00 97.81 1030 ASP A O 1
ATOM 8320 N N . LEU A 1 1031 ? 12.652 -22.461 -28.343 1.00 97.06 1031 LEU A N 1
ATOM 8321 C CA . LEU A 1 1031 ? 14.035 -22.667 -28.763 1.00 97.06 1031 LEU A CA 1
ATOM 8322 C C . LEU A 1 1031 ? 14.143 -23.144 -30.225 1.00 97.06 1031 LEU A C 1
ATOM 8324 O O . LEU A 1 1031 ? 15.180 -23.674 -30.641 1.00 97.06 1031 LEU A O 1
ATOM 8328 N N . THR A 1 1032 ? 13.080 -23.016 -31.025 1.00 96.31 1032 THR A N 1
ATOM 8329 C CA . THR A 1 1032 ? 13.077 -23.399 -32.449 1.00 96.31 1032 THR A CA 1
ATOM 8330 C C . THR A 1 1032 ? 14.086 -22.617 -33.287 1.00 96.31 1032 THR A C 1
ATOM 8332 O O . THR A 1 1032 ? 14.550 -23.149 -34.296 1.00 96.31 1032 THR A O 1
ATOM 8335 N N . GLY A 1 1033 ? 14.471 -21.412 -32.853 1.00 94.25 1033 GLY A N 1
ATOM 8336 C CA . GLY A 1 1033 ? 15.508 -20.596 -33.492 1.00 94.25 1033 GLY A CA 1
ATOM 8337 C C . GLY A 1 1033 ? 16.929 -21.156 -33.352 1.00 94.25 1033 GLY A C 1
ATOM 8338 O O . GLY A 1 1033 ? 17.815 -20.773 -34.114 1.00 94.25 1033 GLY A O 1
ATOM 8339 N N . LEU A 1 1034 ? 17.154 -22.092 -32.426 1.00 94.38 1034 LEU A N 1
ATOM 8340 C CA . LEU A 1 1034 ? 18.444 -22.756 -32.238 1.00 94.38 1034 LEU A CA 1
ATOM 8341 C C . LEU A 1 1034 ? 18.605 -23.947 -33.187 1.00 94.38 1034 LEU A C 1
ATOM 8343 O O . LEU A 1 1034 ? 17.630 -24.576 -33.603 1.00 94.38 1034 LEU A O 1
ATOM 8347 N N . ASN A 1 1035 ? 19.838 -24.320 -33.519 1.00 94.06 1035 ASN A N 1
ATOM 8348 C CA . ASN A 1 1035 ? 20.079 -25.572 -34.233 1.00 94.06 1035 ASN A CA 1
ATOM 8349 C C . ASN A 1 1035 ? 20.058 -26.779 -33.270 1.00 94.06 1035 ASN A C 1
ATOM 8351 O O . ASN A 1 1035 ? 20.087 -26.640 -32.048 1.00 94.06 1035 ASN A O 1
ATOM 8355 N N . GLU A 1 1036 ? 19.970 -27.997 -33.808 1.00 91.00 1036 GLU A N 1
ATOM 8356 C CA . GLU A 1 1036 ? 19.873 -29.205 -32.974 1.00 91.00 1036 GLU A CA 1
ATOM 8357 C C . GLU A 1 1036 ? 21.106 -29.426 -32.085 1.00 91.00 1036 GLU A C 1
ATOM 8359 O O . GLU A 1 1036 ? 20.960 -29.907 -30.966 1.00 91.00 1036 GLU A O 1
ATOM 8364 N N . ALA A 1 1037 ? 22.304 -29.057 -32.549 1.00 87.81 1037 ALA A N 1
ATOM 8365 C CA . ALA A 1 1037 ? 23.532 -29.209 -31.773 1.00 87.81 1037 ALA A CA 1
ATOM 8366 C C . ALA A 1 1037 ? 23.576 -28.236 -30.585 1.00 87.81 1037 ALA A C 1
ATOM 8368 O O . ALA A 1 1037 ? 23.931 -28.633 -29.480 1.00 87.81 1037 ALA A O 1
ATOM 8369 N N . GLU A 1 1038 ? 23.137 -26.992 -30.781 1.00 86.94 1038 GLU A N 1
ATOM 8370 C CA . GLU A 1 1038 ? 23.009 -25.985 -29.719 1.00 86.94 1038 GLU A CA 1
ATOM 8371 C C . GLU A 1 1038 ? 22.014 -26.418 -28.637 1.00 86.94 1038 GLU A C 1
ATOM 8373 O O . GLU A 1 1038 ? 22.227 -26.167 -27.452 1.00 86.94 1038 GLU A O 1
ATOM 8378 N N . ARG A 1 1039 ? 20.954 -27.137 -29.023 1.00 90.75 1039 ARG A N 1
ATOM 8379 C CA . ARG A 1 1039 ? 19.971 -27.681 -28.078 1.00 90.75 1039 ARG A CA 1
ATOM 8380 C C . ARG A 1 1039 ? 20.469 -28.896 -27.283 1.00 90.75 1039 ARG A C 1
ATOM 8382 O O . ARG A 1 1039 ? 19.770 -29.324 -26.370 1.00 90.75 1039 ARG A O 1
ATOM 8389 N N . LYS A 1 1040 ? 21.652 -29.456 -27.566 1.00 88.62 1040 LYS A N 1
ATOM 8390 C CA . LYS A 1 1040 ? 22.215 -30.617 -26.835 1.00 88.62 1040 LYS A CA 1
ATOM 8391 C C . LYS A 1 1040 ? 22.970 -30.248 -25.546 1.00 88.62 1040 LYS A C 1
ATOM 8393 O O . LYS A 1 1040 ? 23.681 -31.087 -25.005 1.00 88.62 1040 LYS A O 1
ATOM 8398 N N . GLY A 1 1041 ? 22.795 -29.027 -25.037 1.00 91.38 1041 GLY A N 1
ATOM 8399 C CA . GLY A 1 1041 ? 23.420 -28.549 -23.802 1.00 91.38 1041 GLY A CA 1
ATOM 8400 C C . GLY A 1 1041 ? 22.439 -28.238 -22.667 1.00 91.38 1041 GLY A C 1
ATOM 8401 O O . GLY A 1 1041 ? 21.340 -28.793 -22.558 1.00 91.38 1041 GLY A O 1
ATOM 8402 N N . PHE A 1 1042 ? 22.863 -27.304 -21.823 1.00 94.38 1042 PHE A N 1
ATOM 8403 C CA . PHE A 1 1042 ? 22.132 -26.761 -20.690 1.00 94.38 1042 PHE A CA 1
ATOM 8404 C C . PHE A 1 1042 ? 21.671 -25.339 -20.997 1.00 94.38 1042 PHE A C 1
ATOM 8406 O O . PHE A 1 1042 ? 22.473 -24.491 -21.397 1.00 94.38 1042 PHE A O 1
ATOM 8413 N N . LEU A 1 1043 ? 20.392 -25.064 -20.748 1.00 96.69 1043 LEU A N 1
ATOM 8414 C CA . LEU A 1 1043 ? 19.875 -23.705 -20.707 1.00 96.69 1043 LEU A CA 1
ATOM 8415 C C . LEU A 1 1043 ? 20.101 -23.149 -19.307 1.00 96.69 1043 LEU A C 1
ATOM 8417 O O . LEU A 1 1043 ? 19.508 -23.625 -18.340 1.00 96.69 1043 LEU A O 1
ATOM 8421 N N . TYR A 1 1044 ? 20.944 -22.135 -19.214 1.00 96.88 1044 TYR A N 1
ATOM 8422 C CA . TYR A 1 1044 ? 21.099 -21.311 -18.030 1.00 96.88 1044 TYR A CA 1
ATOM 8423 C C . TYR A 1 1044 ? 20.118 -20.146 -18.076 1.00 96.88 1044 TYR A C 1
ATOM 8425 O O . TYR A 1 1044 ? 19.983 -19.466 -19.097 1.00 96.88 1044 TYR A O 1
ATOM 8433 N N . LEU A 1 1045 ? 19.480 -19.903 -16.940 1.00 97.19 1045 LEU A N 1
ATOM 8434 C CA . LEU A 1 1045 ? 18.575 -18.796 -16.722 1.00 97.19 1045 LEU A CA 1
ATOM 8435 C C . LEU A 1 1045 ? 19.035 -18.059 -15.463 1.00 97.19 1045 LEU A C 1
ATOM 8437 O O . LEU A 1 1045 ? 18.971 -18.611 -14.364 1.00 97.19 1045 LEU A O 1
ATOM 8441 N N . ALA A 1 1046 ? 19.457 -16.801 -15.616 1.00 96.38 1046 ALA A N 1
ATOM 8442 C CA . ALA A 1 1046 ? 19.850 -15.910 -14.521 1.00 96.38 1046 ALA A CA 1
ATOM 8443 C C . ALA A 1 1046 ? 18.628 -15.459 -13.704 1.00 96.38 1046 ALA A C 1
ATOM 8445 O O . ALA A 1 1046 ? 18.348 -14.273 -13.554 1.00 96.38 1046 ALA A O 1
ATOM 8446 N N . TYR A 1 1047 ? 17.847 -16.406 -13.212 1.00 95.75 1047 TYR A N 1
ATOM 8447 C CA . TYR A 1 1047 ? 16.672 -16.203 -12.389 1.00 95.75 1047 TYR A CA 1
ATOM 8448 C C . TYR A 1 1047 ? 16.833 -17.074 -11.142 1.00 95.75 1047 TYR A C 1
ATOM 8450 O O . TYR A 1 1047 ? 17.293 -18.214 -11.283 1.00 95.75 1047 TYR A O 1
ATOM 8458 N N . PRO A 1 1048 ? 16.577 -16.545 -9.934 1.00 95.88 1048 PRO A N 1
ATOM 8459 C CA . PRO A 1 1048 ? 17.012 -17.220 -8.724 1.00 95.88 1048 PRO A CA 1
ATOM 8460 C C . PRO A 1 1048 ? 16.387 -18.599 -8.560 1.00 95.88 1048 PRO A C 1
ATOM 8462 O O . PRO A 1 1048 ? 15.205 -18.809 -8.840 1.00 95.88 1048 PRO A O 1
ATOM 8465 N N . TRP A 1 1049 ? 17.201 -19.541 -8.107 1.00 96.31 1049 TRP A N 1
ATOM 8466 C CA . TRP A 1 1049 ? 16.781 -20.915 -7.893 1.00 96.31 1049 TRP A CA 1
ATOM 8467 C C . TRP A 1 1049 ? 15.952 -21.041 -6.612 1.00 96.31 1049 TRP A C 1
ATOM 8469 O O . TRP A 1 1049 ? 16.252 -20.440 -5.584 1.00 96.31 1049 TRP A O 1
ATOM 8479 N N . HIS A 1 1050 ? 14.917 -21.874 -6.651 1.00 95.00 1050 HIS A N 1
ATOM 8480 C CA . HIS A 1 1050 ? 14.149 -22.285 -5.476 1.00 95.00 1050 HIS A CA 1
ATOM 8481 C C . HIS A 1 1050 ? 13.730 -23.750 -5.670 1.00 95.00 1050 HIS A C 1
ATOM 8483 O O . HIS A 1 1050 ? 13.388 -24.116 -6.797 1.00 95.00 1050 HIS A O 1
ATOM 8489 N N . PRO A 1 1051 ? 13.707 -24.594 -4.621 1.00 93.62 1051 PRO A N 1
ATOM 8490 C CA . PRO A 1 1051 ? 13.410 -26.030 -4.752 1.00 93.62 1051 PRO A CA 1
ATOM 8491 C C . PRO A 1 1051 ? 12.026 -26.346 -5.350 1.00 93.62 1051 PRO A C 1
ATOM 8493 O O . PRO A 1 1051 ? 11.811 -27.412 -5.937 1.00 93.62 1051 PRO A O 1
ATOM 8496 N N . GLU A 1 1052 ? 11.090 -25.407 -5.218 1.00 95.25 1052 GLU A N 1
ATOM 8497 C CA . GLU A 1 1052 ? 9.720 -25.532 -5.730 1.00 95.25 1052 GLU A CA 1
ATOM 8498 C C . GLU A 1 1052 ? 9.575 -25.118 -7.206 1.00 95.25 1052 GLU A C 1
ATOM 8500 O O . GLU A 1 1052 ? 8.519 -25.331 -7.804 1.00 95.25 1052 GLU A O 1
ATOM 8505 N N . TRP A 1 1053 ? 10.608 -24.531 -7.825 1.00 97.12 1053 TRP A N 1
ATOM 8506 C CA . TRP A 1 1053 ? 10.617 -24.366 -9.279 1.00 97.12 1053 TRP A CA 1
ATOM 8507 C C . TRP A 1 1053 ? 10.782 -25.736 -9.942 1.00 97.12 1053 TRP A C 1
ATOM 8509 O O . TRP A 1 1053 ? 11.583 -26.572 -9.517 1.00 97.12 1053 TRP A O 1
ATOM 8519 N N . LYS A 1 1054 ? 10.013 -25.960 -11.003 1.00 97.62 1054 LYS A N 1
ATOM 8520 C CA . LYS A 1 1054 ? 10.056 -27.150 -11.854 1.00 97.62 1054 LYS A CA 1
ATOM 8521 C C . LYS A 1 1054 ? 10.265 -26.725 -13.299 1.00 97.62 1054 LYS A C 1
ATOM 8523 O O . LYS A 1 1054 ? 9.904 -25.603 -13.666 1.00 97.62 1054 LYS A O 1
ATOM 8528 N N . ALA A 1 1055 ? 10.846 -27.615 -14.097 1.00 97.88 1055 ALA A N 1
ATOM 8529 C CA . ALA A 1 1055 ? 11.068 -27.385 -15.514 1.00 97.88 1055 ALA A CA 1
ATOM 8530 C C . ALA A 1 1055 ? 10.536 -28.544 -16.360 1.00 97.88 1055 ALA A C 1
ATOM 8532 O O . ALA A 1 1055 ? 10.592 -29.703 -15.950 1.00 97.88 1055 ALA A O 1
ATOM 8533 N N . TRP A 1 1056 ? 10.052 -28.218 -17.553 1.00 98.00 1056 TRP A N 1
ATOM 8534 C CA . TRP A 1 1056 ? 9.636 -29.174 -18.570 1.00 98.00 1056 TRP A CA 1
ATOM 8535 C C . TRP A 1 1056 ? 10.320 -28.843 -19.886 1.00 98.00 1056 TRP A C 1
ATOM 8537 O O . TRP A 1 1056 ? 10.470 -27.669 -20.224 1.00 98.00 1056 TRP A O 1
ATOM 8547 N N . VAL A 1 1057 ? 10.698 -29.875 -20.630 1.00 96.56 1057 VAL A N 1
ATOM 8548 C CA . VAL A 1 1057 ? 11.198 -29.766 -21.999 1.00 96.56 1057 VAL A CA 1
ATOM 8549 C C . VAL A 1 1057 ? 10.272 -30.572 -22.898 1.00 96.56 1057 VAL A C 1
ATOM 8551 O O . VAL A 1 1057 ? 10.069 -31.760 -22.662 1.00 96.56 1057 VAL A O 1
ATOM 8554 N N . ASP A 1 1058 ? 9.658 -29.915 -23.882 1.00 96.88 1058 ASP A N 1
ATOM 8555 C CA . ASP A 1 1058 ? 8.636 -30.495 -24.766 1.00 96.88 1058 ASP A CA 1
ATOM 8556 C C . ASP A 1 1058 ? 7.521 -31.237 -23.988 1.00 96.88 1058 ASP A C 1
ATOM 8558 O O . ASP A 1 1058 ? 7.039 -32.300 -24.379 1.00 96.88 1058 ASP A O 1
ATOM 8562 N N . GLY A 1 1059 ? 7.122 -30.678 -22.838 1.00 96.81 1059 GLY A N 1
ATOM 8563 C CA . GLY A 1 1059 ? 6.087 -31.225 -21.954 1.00 96.81 1059 GLY A CA 1
ATOM 8564 C C . GLY A 1 1059 ? 6.547 -32.341 -21.005 1.00 96.81 1059 GLY A C 1
ATOM 8565 O O . GLY A 1 1059 ? 5.788 -32.719 -20.112 1.00 96.81 1059 GLY A O 1
ATOM 8566 N N . GLN A 1 1060 ? 7.778 -32.842 -21.132 1.00 96.00 1060 GLN A N 1
ATOM 8567 C CA . GLN A 1 1060 ? 8.352 -33.815 -20.202 1.00 96.00 1060 GLN A CA 1
ATOM 8568 C C . GLN A 1 1060 ? 9.054 -33.100 -19.046 1.00 96.00 1060 GLN A C 1
ATOM 8570 O O . GLN A 1 1060 ? 9.894 -32.236 -19.274 1.00 96.00 1060 GLN A O 1
ATOM 8575 N N . GLU A 1 1061 ? 8.734 -33.462 -17.802 1.00 95.75 1061 GLU A N 1
ATOM 8576 C CA . GLU A 1 1061 ? 9.406 -32.890 -16.628 1.00 95.75 1061 GLU A CA 1
ATOM 8577 C C . GLU A 1 1061 ? 10.884 -33.294 -16.610 1.00 95.75 1061 GLU A C 1
ATOM 8579 O O . GLU A 1 1061 ? 11.227 -34.466 -16.792 1.00 95.75 1061 GLU A O 1
ATOM 8584 N N . VAL A 1 1062 ? 11.756 -32.317 -16.378 1.00 95.06 1062 VAL A N 1
ATOM 8585 C CA . VAL A 1 1062 ? 13.208 -32.492 -16.346 1.00 95.06 1062 VAL A CA 1
ATOM 8586 C C . VAL A 1 1062 ? 13.798 -31.903 -15.061 1.00 95.06 1062 VAL A C 1
ATOM 8588 O O . VAL A 1 1062 ? 13.217 -30.994 -14.461 1.00 95.06 1062 VAL A O 1
ATOM 8591 N N . PRO A 1 1063 ? 14.967 -32.393 -14.611 1.00 94.31 1063 PRO A N 1
ATOM 8592 C CA . PRO A 1 1063 ? 15.646 -31.852 -13.441 1.00 94.31 1063 PRO A CA 1
ATOM 8593 C C . PRO A 1 1063 ? 15.952 -30.360 -13.561 1.00 94.31 1063 PRO A C 1
ATOM 8595 O O . PRO A 1 1063 ? 16.634 -29.931 -14.491 1.00 94.31 1063 PRO A O 1
ATOM 8598 N N . LEU A 1 1064 ? 15.520 -29.585 -12.568 1.00 95.81 1064 LEU A N 1
ATOM 8599 C CA . LEU A 1 1064 ? 15.961 -28.208 -12.390 1.00 95.81 1064 LEU A CA 1
ATOM 8600 C C . LEU A 1 1064 ? 17.213 -28.178 -11.508 1.00 95.81 1064 LEU A C 1
ATOM 8602 O O . LEU A 1 1064 ? 17.193 -28.609 -10.354 1.00 95.81 1064 LEU A O 1
ATOM 8606 N N . LEU A 1 1065 ? 18.301 -27.646 -12.048 1.00 95.38 1065 LEU A N 1
ATOM 8607 C CA . LEU A 1 1065 ? 19.613 -27.626 -11.416 1.00 95.38 1065 LEU A CA 1
ATOM 8608 C C . LEU A 1 1065 ? 19.879 -26.264 -10.760 1.00 95.38 1065 LEU A C 1
ATOM 8610 O O . LEU A 1 1065 ? 19.565 -25.224 -11.345 1.00 95.38 1065 LEU A O 1
ATOM 8614 N N . ARG A 1 1066 ? 20.490 -26.260 -9.562 1.00 95.06 1066 ARG A N 1
ATOM 8615 C CA . ARG A 1 1066 ? 21.015 -25.028 -8.944 1.00 95.06 1066 ARG A CA 1
ATOM 8616 C C . ARG A 1 1066 ? 22.359 -24.716 -9.583 1.00 95.06 1066 ARG A C 1
ATOM 8618 O O . ARG A 1 1066 ? 23.347 -25.405 -9.321 1.00 95.06 1066 ARG A O 1
ATOM 8625 N N . ALA A 1 1067 ? 22.373 -23.697 -10.426 1.00 94.94 1067 ALA A N 1
ATOM 8626 C CA . ALA A 1 1067 ? 23.521 -23.247 -11.183 1.00 94.94 1067 ALA A CA 1
ATOM 8627 C C . ALA A 1 1067 ? 24.116 -21.958 -10.613 1.00 94.94 1067 ALA A C 1
ATOM 8629 O O . ALA A 1 1067 ? 23.403 -21.120 -10.069 1.00 94.94 1067 ALA A O 1
ATOM 8630 N N . GLN A 1 1068 ? 25.427 -21.785 -10.766 1.00 93.62 1068 GLN A N 1
ATOM 8631 C CA . GLN A 1 1068 ? 26.152 -20.568 -10.388 1.00 93.62 1068 GLN A CA 1
ATOM 8632 C C . GLN A 1 1068 ? 25.803 -20.056 -8.976 1.00 93.62 1068 GLN A C 1
ATOM 8634 O O . GLN A 1 1068 ? 25.465 -18.889 -8.782 1.00 93.62 1068 GLN A O 1
ATOM 8639 N N . LEU A 1 1069 ? 25.823 -20.972 -7.999 1.00 89.06 1069 LEU A N 1
ATOM 8640 C CA . LEU A 1 1069 ? 25.391 -20.819 -6.597 1.00 89.06 1069 LEU A CA 1
ATOM 8641 C C . LEU A 1 1069 ? 23.902 -20.549 -6.379 1.00 89.06 1069 LEU A C 1
ATOM 8643 O O . LEU A 1 1069 ? 23.349 -21.069 -5.413 1.00 89.06 1069 LEU A O 1
ATOM 8647 N N . GLY A 1 1070 ? 23.256 -19.751 -7.227 1.00 91.75 1070 GLY A N 1
ATOM 8648 C CA . GLY A 1 1070 ? 21.963 -19.161 -6.900 1.00 91.75 1070 GLY A CA 1
ATOM 8649 C C . GLY A 1 1070 ? 20.944 -19.046 -8.024 1.00 91.75 1070 GLY A C 1
ATOM 8650 O O . GLY A 1 1070 ? 19.865 -18.525 -7.775 1.00 91.75 1070 GLY A O 1
ATOM 8651 N N . TYR A 1 1071 ? 21.242 -19.526 -9.227 1.00 96.12 1071 TYR A N 1
ATOM 8652 C CA . TYR A 1 1071 ? 20.380 -19.401 -10.403 1.00 96.12 1071 TYR A CA 1
ATOM 8653 C C . TYR A 1 1071 ? 19.966 -20.765 -10.956 1.00 96.12 1071 TYR A C 1
ATOM 8655 O O . TYR A 1 1071 ? 20.370 -21.812 -10.452 1.00 96.12 1071 TYR A O 1
ATOM 8663 N N . MET A 1 1072 ? 19.112 -20.769 -11.975 1.00 97.44 1072 MET A N 1
ATOM 8664 C CA . MET A 1 1072 ? 18.547 -21.990 -12.540 1.00 97.44 1072 MET A CA 1
ATOM 8665 C C . MET A 1 1072 ? 19.300 -22.452 -13.788 1.00 97.44 1072 MET A C 1
ATOM 8667 O O . MET A 1 1072 ? 19.708 -21.649 -14.627 1.00 97.44 1072 MET A O 1
ATOM 8671 N N . ALA A 1 1073 ? 19.421 -23.767 -13.948 1.00 97.19 1073 ALA A N 1
ATOM 8672 C CA . ALA A 1 1073 ? 19.746 -24.377 -15.229 1.00 97.19 1073 ALA A CA 1
ATOM 8673 C C . ALA A 1 1073 ? 18.900 -25.625 -15.482 1.00 97.19 1073 ALA A C 1
ATOM 8675 O O . ALA A 1 1073 ? 18.461 -26.292 -14.544 1.00 97.19 1073 ALA A O 1
ATOM 8676 N N . VAL A 1 1074 ? 18.687 -25.946 -16.754 1.00 96.31 1074 VAL A N 1
ATOM 8677 C CA . VAL A 1 1074 ? 17.923 -27.121 -17.178 1.00 96.31 1074 VAL A CA 1
ATOM 8678 C C . VAL A 1 1074 ? 18.616 -27.818 -18.356 1.00 96.31 1074 VAL A C 1
ATOM 8680 O O . VAL A 1 1074 ? 19.058 -27.136 -19.285 1.00 96.31 1074 VAL A O 1
ATOM 8683 N N . PRO A 1 1075 ? 18.753 -29.157 -18.345 1.00 94.75 1075 PRO A N 1
ATOM 8684 C CA . PRO A 1 1075 ? 19.215 -29.897 -19.514 1.00 94.75 1075 PRO A CA 1
ATOM 8685 C C . PRO A 1 1075 ? 18.125 -29.896 -20.596 1.00 94.75 1075 PRO A C 1
ATOM 8687 O O . PRO A 1 1075 ? 16.987 -30.270 -20.327 1.00 94.75 1075 PRO A O 1
ATOM 8690 N N . ILE A 1 1076 ? 18.465 -29.478 -21.819 1.00 93.56 1076 ILE A N 1
ATOM 8691 C CA . ILE A 1 1076 ? 17.487 -29.343 -22.915 1.00 93.56 1076 ILE A CA 1
ATOM 8692 C C . ILE A 1 1076 ? 17.405 -30.630 -23.751 1.00 93.56 1076 ILE A C 1
ATOM 8694 O O . ILE A 1 1076 ? 16.346 -30.982 -24.255 1.00 93.56 1076 ILE A O 1
ATOM 8698 N N . GLY A 1 1077 ? 18.515 -31.354 -23.929 1.00 87.75 1077 GLY A N 1
ATOM 8699 C CA . GLY A 1 1077 ? 18.523 -32.649 -24.631 1.00 87.75 1077 GLY A CA 1
ATOM 8700 C C . GLY A 1 1077 ? 17.971 -32.625 -26.065 1.00 87.75 1077 GLY A C 1
ATOM 8701 O O . GLY A 1 1077 ? 17.486 -33.641 -26.548 1.00 87.75 1077 GLY A O 1
ATOM 8702 N N . GLY A 1 1078 ? 18.022 -31.480 -26.750 1.00 89.06 1078 GLY A N 1
ATOM 8703 C CA . GLY A 1 1078 ? 17.498 -31.307 -28.107 1.00 89.06 1078 GLY A CA 1
ATOM 8704 C C . GLY A 1 1078 ? 16.079 -30.732 -28.196 1.00 89.06 1078 GLY A C 1
ATOM 8705 O O . GLY A 1 1078 ? 15.663 -30.383 -29.306 1.00 89.06 1078 GLY A O 1
ATOM 8706 N N . GLY A 1 1079 ? 15.363 -30.607 -27.074 1.00 92.12 1079 GLY A N 1
ATOM 8707 C CA . GLY A 1 1079 ? 13.963 -30.185 -27.050 1.00 92.12 1079 GLY A CA 1
ATOM 8708 C C . GLY A 1 1079 ? 13.728 -28.717 -27.408 1.00 92.12 1079 GLY A C 1
ATOM 8709 O O . GLY A 1 1079 ? 14.603 -27.867 -27.245 1.00 92.12 1079 GLY A O 1
ATOM 8710 N N . LYS A 1 1080 ? 12.551 -28.419 -27.959 1.00 96.38 1080 LYS A N 1
ATOM 8711 C CA . LYS A 1 1080 ? 12.252 -27.134 -28.616 1.00 96.38 1080 LYS A CA 1
ATOM 8712 C C . LYS A 1 1080 ? 11.499 -26.156 -27.729 1.00 96.38 1080 LYS A C 1
ATOM 8714 O O . LYS A 1 1080 ? 11.596 -24.961 -27.963 1.00 96.38 1080 LYS A O 1
ATOM 8719 N N . GLN A 1 1081 ? 10.767 -26.634 -26.739 1.00 98.06 1081 GLN A N 1
ATOM 8720 C CA . GLN A 1 1081 ? 10.005 -25.811 -25.815 1.00 98.06 1081 GLN A CA 1
ATOM 8721 C C . GLN A 1 1081 ? 10.504 -26.068 -24.401 1.00 98.06 1081 GLN A C 1
ATOM 8723 O O . GLN A 1 1081 ? 10.627 -27.219 -23.989 1.00 98.06 1081 GLN A O 1
ATOM 8728 N N . VAL A 1 1082 ? 10.780 -25.003 -23.653 1.00 98.06 1082 VAL A N 1
ATOM 8729 C CA . VAL A 1 1082 ? 11.168 -25.090 -22.245 1.00 98.06 1082 VAL A CA 1
ATOM 8730 C C . VAL A 1 1082 ? 10.189 -24.292 -21.408 1.00 98.06 1082 VAL A C 1
ATOM 8732 O O . VAL A 1 1082 ? 9.970 -23.107 -21.647 1.00 98.06 1082 VAL A O 1
ATOM 8735 N N . THR A 1 1083 ? 9.624 -24.933 -20.397 1.00 98.38 1083 THR A N 1
ATOM 8736 C CA . THR A 1 1083 ? 8.680 -24.318 -19.468 1.00 98.38 1083 THR A CA 1
ATOM 8737 C C . THR A 1 1083 ? 9.262 -24.364 -18.067 1.00 98.38 1083 THR A C 1
ATOM 8739 O O . THR A 1 1083 ? 9.653 -25.428 -17.605 1.00 98.38 1083 THR A O 1
ATOM 8742 N N . PHE A 1 1084 ? 9.278 -23.238 -17.365 1.00 98.31 1084 PHE A N 1
ATOM 8743 C CA . PHE A 1 1084 ? 9.551 -23.146 -15.935 1.00 98.31 1084 PHE A CA 1
ATOM 8744 C C . PHE A 1 1084 ? 8.256 -22.786 -15.215 1.00 98.31 1084 PHE A C 1
ATOM 8746 O O . PHE A 1 1084 ? 7.562 -21.850 -15.616 1.00 98.31 1084 PHE A O 1
ATOM 8753 N N . ARG A 1 1085 ? 7.933 -23.489 -14.128 1.00 97.94 1085 ARG A N 1
ATOM 8754 C CA . ARG A 1 1085 ? 6.765 -23.177 -13.292 1.00 97.94 1085 ARG A CA 1
ATOM 8755 C C . ARG A 1 1085 ? 7.077 -23.371 -11.821 1.00 97.94 1085 ARG A C 1
ATOM 8757 O O . ARG A 1 1085 ? 7.669 -24.378 -11.436 1.00 97.94 1085 ARG A O 1
ATOM 8764 N N . LEU A 1 1086 ? 6.630 -22.432 -10.997 1.00 96.75 1086 LEU A N 1
ATOM 8765 C CA . LEU A 1 1086 ? 6.715 -22.542 -9.549 1.00 96.75 1086 LEU A CA 1
ATOM 8766 C C . LEU A 1 1086 ? 5.530 -23.363 -9.023 1.00 96.75 1086 LEU A C 1
ATOM 8768 O O . LEU A 1 1086 ? 4.382 -22.906 -9.020 1.00 96.75 1086 LEU A O 1
ATOM 8772 N N . VAL A 1 1087 ? 5.807 -24.587 -8.576 1.00 95.94 1087 VAL A N 1
ATOM 8773 C CA . VAL A 1 1087 ? 4.800 -25.530 -8.078 1.00 95.94 1087 VAL A CA 1
ATOM 8774 C C . VAL A 1 1087 ? 4.965 -25.669 -6.573 1.00 95.94 1087 VAL A C 1
ATOM 8776 O O . VAL A 1 1087 ? 5.751 -26.480 -6.113 1.00 95.94 1087 VAL A O 1
ATOM 8779 N N . GLU A 1 1088 ? 4.195 -24.894 -5.809 1.00 94.19 1088 GLU A N 1
ATOM 8780 C CA . GLU A 1 1088 ? 4.191 -24.937 -4.339 1.00 94.19 1088 GLU A CA 1
ATOM 8781 C C . GLU A 1 1088 ? 2.773 -25.255 -3.813 1.00 94.19 1088 GLU A C 1
ATOM 8783 O O . GLU A 1 1088 ? 1.983 -24.345 -3.522 1.00 94.19 1088 GLU A O 1
ATOM 8788 N N . PRO A 1 1089 ? 2.405 -26.549 -3.707 1.00 93.75 1089 PRO A N 1
ATOM 8789 C CA . PRO A 1 1089 ? 1.060 -26.969 -3.318 1.00 93.75 1089 PRO A CA 1
ATOM 8790 C C . PRO A 1 1089 ? 0.675 -26.556 -1.893 1.00 93.75 1089 PRO A C 1
ATOM 8792 O O . PRO A 1 1089 ? -0.510 -26.393 -1.597 1.00 93.75 1089 PRO A O 1
ATOM 8795 N N . LYS A 1 1090 ? 1.648 -26.389 -0.983 1.00 92.44 1090 LYS A N 1
ATOM 8796 C CA . LYS A 1 1090 ? 1.350 -25.991 0.402 1.00 92.44 1090 LYS A CA 1
ATOM 8797 C C . LYS A 1 1090 ? 0.942 -24.522 0.467 1.00 92.44 1090 LYS A C 1
ATOM 8799 O O . LYS A 1 1090 ? 0.056 -24.176 1.248 1.00 92.44 1090 LYS A O 1
ATOM 8804 N N . LEU A 1 1091 ? 1.541 -23.669 -0.365 1.00 90.62 1091 LEU A N 1
ATOM 8805 C CA . LEU A 1 1091 ? 1.132 -22.270 -0.487 1.00 90.62 1091 LEU A CA 1
ATOM 8806 C C . LEU A 1 1091 ? -0.239 -22.155 -1.166 1.00 90.62 1091 LEU A C 1
ATOM 8808 O O . LEU A 1 1091 ? -1.072 -21.383 -0.699 1.00 90.62 1091 LEU A O 1
ATOM 8812 N N . ASP A 1 1092 ? -0.530 -22.983 -2.175 1.00 92.81 1092 ASP A N 1
ATOM 8813 C CA . ASP A 1 1092 ? -1.878 -23.073 -2.762 1.00 92.81 1092 ASP A CA 1
ATOM 8814 C C . ASP A 1 1092 ? -2.932 -23.475 -1.719 1.00 92.81 1092 ASP A C 1
ATOM 8816 O O . ASP A 1 1092 ? -3.994 -22.855 -1.617 1.00 92.81 1092 ASP A O 1
ATOM 8820 N N . ALA A 1 1093 ? -2.622 -24.469 -0.880 1.00 92.50 1093 ALA A N 1
ATOM 8821 C CA . ALA A 1 1093 ? -3.482 -24.865 0.231 1.00 92.50 1093 ALA A CA 1
ATOM 8822 C C . ALA A 1 1093 ? -3.656 -23.733 1.259 1.00 92.50 1093 ALA A C 1
ATOM 8824 O O . ALA A 1 1093 ? -4.761 -23.535 1.769 1.00 92.50 1093 ALA A O 1
ATOM 8825 N N . ALA A 1 1094 ? -2.602 -22.961 1.542 1.00 91.31 1094 ALA A N 1
ATOM 8826 C CA . ALA A 1 1094 ? -2.671 -21.796 2.423 1.00 91.31 1094 ALA A CA 1
ATOM 8827 C C . ALA A 1 1094 ? -3.558 -20.685 1.840 1.00 91.31 1094 ALA A C 1
ATOM 8829 O O . ALA A 1 1094 ? -4.372 -20.110 2.565 1.00 91.31 1094 ALA A O 1
ATOM 8830 N N . TYR A 1 1095 ? -3.470 -20.422 0.535 1.00 92.25 1095 TYR A N 1
ATOM 8831 C CA . TYR A 1 1095 ? -4.346 -19.479 -0.157 1.00 92.25 1095 TYR A CA 1
ATOM 8832 C C . TYR A 1 1095 ? -5.814 -19.919 -0.134 1.00 92.25 1095 TYR A C 1
ATOM 8834 O O . TYR A 1 1095 ? -6.699 -19.116 0.178 1.00 92.25 1095 TYR A O 1
ATOM 8842 N N . LEU A 1 1096 ? -6.089 -21.201 -0.388 1.00 91.69 1096 LEU A N 1
ATOM 8843 C CA . LEU A 1 1096 ? -7.439 -21.756 -0.284 1.00 91.69 1096 LEU A CA 1
ATOM 8844 C C . LEU A 1 1096 ? -7.980 -21.652 1.150 1.00 91.69 1096 LEU A C 1
ATOM 8846 O O . LEU A 1 1096 ? -9.106 -21.194 1.359 1.00 91.69 1096 LEU A O 1
ATOM 8850 N N . ALA A 1 1097 ? -7.172 -22.027 2.146 1.00 91.12 1097 ALA A N 1
ATOM 8851 C CA . ALA A 1 1097 ? -7.527 -21.914 3.557 1.00 91.12 1097 ALA A CA 1
ATOM 8852 C C . ALA A 1 1097 ? -7.811 -20.457 3.952 1.00 91.12 1097 ALA A C 1
ATOM 8854 O O . ALA A 1 1097 ? -8.784 -20.192 4.657 1.00 91.12 1097 ALA A O 1
ATOM 8855 N N . PHE A 1 1098 ? -7.027 -19.503 3.441 1.00 92.06 1098 PHE A N 1
ATOM 8856 C CA . PHE A 1 1098 ? -7.265 -18.076 3.631 1.00 92.06 1098 PHE A CA 1
ATOM 8857 C C . PHE A 1 1098 ? -8.612 -17.627 3.034 1.00 92.06 1098 PHE A C 1
ATOM 8859 O O . PHE A 1 1098 ? -9.382 -16.936 3.706 1.00 92.06 1098 PHE A O 1
ATOM 8866 N N . GLY A 1 1099 ? -8.944 -18.067 1.816 1.00 91.56 1099 GLY A N 1
ATOM 8867 C CA . GLY A 1 1099 ? -10.242 -17.798 1.190 1.00 91.56 1099 GLY A CA 1
ATOM 8868 C C . GLY A 1 1099 ? -11.418 -18.335 2.015 1.00 91.56 1099 GLY A C 1
ATOM 8869 O O . GLY A 1 1099 ? -12.359 -17.598 2.317 1.00 91.56 1099 GLY A O 1
ATOM 8870 N N . LEU A 1 1100 ? -11.338 -19.593 2.462 1.00 90.31 1100 LEU A N 1
ATOM 8871 C CA . LEU A 1 1100 ? -12.352 -20.216 3.324 1.00 90.31 1100 LEU A CA 1
ATOM 8872 C C . LEU A 1 1100 ? -12.483 -19.506 4.678 1.00 90.31 1100 LEU A C 1
ATOM 8874 O O . LEU A 1 1100 ? -13.593 -19.298 5.170 1.00 90.31 1100 LEU A O 1
ATOM 8878 N N . MET A 1 1101 ? -11.363 -19.092 5.267 1.00 91.25 1101 MET A N 1
ATOM 8879 C CA . MET A 1 1101 ? -11.337 -18.328 6.511 1.00 91.25 1101 MET A CA 1
ATOM 8880 C C . MET A 1 1101 ? -11.998 -16.951 6.339 1.00 91.25 1101 MET A C 1
ATOM 8882 O O . MET A 1 1101 ? -12.781 -16.547 7.200 1.00 91.25 1101 MET A O 1
ATOM 8886 N N . SER A 1 1102 ? -11.753 -16.248 5.225 1.00 93.19 1102 SER A N 1
ATOM 8887 C CA . SER A 1 1102 ? -12.456 -14.998 4.898 1.00 93.19 1102 SER A CA 1
ATOM 8888 C C . SER A 1 1102 ? -13.968 -15.227 4.785 1.00 93.19 1102 SER A C 1
ATOM 8890 O O . SER A 1 1102 ? -14.741 -14.515 5.427 1.00 93.19 1102 SER A O 1
ATOM 8892 N N . LEU A 1 1103 ? -14.417 -16.262 4.065 1.00 91.75 1103 LEU A N 1
ATOM 8893 C CA . LEU A 1 1103 ? -15.843 -16.617 3.992 1.00 91.75 1103 LEU A CA 1
ATOM 8894 C C . LEU A 1 1103 ? -16.438 -16.877 5.387 1.00 91.75 1103 LEU A C 1
ATOM 8896 O O . LEU A 1 1103 ? -17.496 -16.338 5.731 1.00 91.75 1103 LEU A O 1
ATOM 8900 N N . GLY A 1 1104 ? -15.734 -17.657 6.212 1.00 91.25 1104 GLY A N 1
ATOM 8901 C CA . GLY A 1 1104 ? -16.112 -17.937 7.597 1.00 91.25 1104 GLY A CA 1
ATOM 8902 C C . GLY A 1 1104 ? -16.234 -16.669 8.442 1.00 91.25 1104 GLY A C 1
ATOM 8903 O O . GLY A 1 1104 ? -17.192 -16.521 9.205 1.00 91.25 1104 GLY A O 1
ATOM 8904 N N . PHE A 1 1105 ? -15.328 -15.709 8.254 1.00 94.31 1105 PHE A N 1
ATOM 8905 C CA . PHE A 1 1105 ? -15.381 -14.416 8.924 1.00 94.31 1105 PHE A CA 1
ATOM 8906 C C . PHE A 1 1105 ? -16.631 -13.618 8.615 1.00 94.31 1105 PHE A C 1
ATOM 8908 O O . PHE A 1 1105 ? -17.325 -13.187 9.542 1.00 94.31 1105 PHE A O 1
ATOM 8915 N N . TRP A 1 1106 ? -16.974 -13.478 7.341 1.00 93.00 1106 TRP A N 1
ATOM 8916 C CA . TRP A 1 1106 ? -18.179 -12.752 6.965 1.00 93.00 1106 TRP A CA 1
ATOM 8917 C C . TRP A 1 1106 ? -19.442 -13.453 7.460 1.00 93.00 1106 TRP A C 1
ATOM 8919 O O . TRP A 1 1106 ? -20.348 -12.787 7.964 1.00 93.00 1106 TRP A O 1
ATOM 8929 N N . ALA A 1 1107 ? -19.478 -14.788 7.437 1.00 92.06 1107 ALA A N 1
ATOM 8930 C CA . ALA A 1 1107 ? -20.578 -15.553 8.014 1.00 92.06 1107 ALA A CA 1
ATOM 8931 C C . ALA A 1 1107 ? -20.738 -15.295 9.528 1.00 92.06 1107 ALA A C 1
ATOM 8933 O O . ALA A 1 1107 ? -21.848 -15.024 9.994 1.00 92.06 1107 ALA A O 1
ATOM 8934 N N . VAL A 1 1108 ? -19.642 -15.315 10.299 1.00 91.31 1108 VAL A N 1
ATOM 8935 C CA . VAL A 1 1108 ? -19.649 -15.036 11.749 1.00 91.31 1108 VAL A CA 1
ATOM 8936 C C . VAL A 1 1108 ? -20.076 -13.598 12.041 1.00 91.31 1108 VAL A C 1
ATOM 8938 O O . VAL A 1 1108 ? -20.884 -13.371 12.952 1.00 91.31 1108 VAL A O 1
ATOM 8941 N N . LEU A 1 1109 ? -19.565 -12.629 11.278 1.00 90.50 1109 LEU A N 1
ATOM 8942 C CA . LEU A 1 1109 ? -19.885 -11.212 11.433 1.00 90.50 1109 LEU A CA 1
ATOM 8943 C C . LEU A 1 1109 ? -21.370 -10.947 11.151 1.00 90.50 1109 LEU A C 1
ATOM 8945 O O . LEU A 1 1109 ? -22.061 -10.369 11.994 1.00 90.50 1109 LEU A O 1
ATOM 8949 N N . LEU A 1 1110 ? -21.888 -11.433 10.018 1.00 89.62 1110 LEU A N 1
ATOM 8950 C CA . LEU A 1 1110 ? -23.296 -11.293 9.635 1.00 89.62 1110 LEU A CA 1
ATOM 8951 C C . LEU A 1 1110 ? -24.228 -11.988 10.632 1.00 89.62 1110 LEU A C 1
ATOM 8953 O O . LEU A 1 1110 ? -25.221 -11.398 11.064 1.00 89.62 1110 LEU A O 1
ATOM 8957 N N . TYR A 1 1111 ? -23.892 -13.211 11.055 1.00 90.88 1111 TYR A N 1
ATOM 8958 C CA . TYR A 1 1111 ? -24.665 -13.942 12.060 1.00 90.88 1111 TYR A CA 1
ATOM 8959 C C . TYR A 1 1111 ? -24.703 -13.197 13.397 1.00 90.88 1111 TYR A C 1
ATOM 8961 O O . TYR A 1 1111 ? -25.747 -13.130 14.048 1.00 90.88 1111 TYR A O 1
ATOM 8969 N N . THR A 1 1112 ? -23.581 -12.607 13.805 1.00 89.06 1112 THR A N 1
ATOM 8970 C CA . THR A 1 1112 ? -23.483 -11.858 15.058 1.00 89.06 1112 THR A CA 1
ATOM 8971 C C . THR A 1 1112 ? -24.278 -10.567 14.987 1.00 89.06 1112 THR A C 1
ATOM 8973 O O . THR A 1 1112 ? -25.038 -10.278 15.907 1.00 89.06 1112 THR A O 1
ATOM 8976 N N . PHE A 1 1113 ? -24.198 -9.835 13.876 1.00 82.62 1113 PHE A N 1
ATOM 8977 C CA . PHE A 1 1113 ? -25.010 -8.641 13.672 1.00 82.62 1113 PHE A CA 1
ATOM 8978 C C . PHE A 1 1113 ? -26.512 -8.963 13.666 1.00 82.62 1113 PHE A C 1
ATOM 8980 O O . PHE A 1 1113 ? -27.301 -8.277 14.314 1.00 82.62 1113 PHE A O 1
ATOM 8987 N N . TRP A 1 1114 ? -26.918 -10.047 12.997 1.00 86.62 1114 TRP A N 1
ATOM 8988 C CA . TRP A 1 1114 ? -28.303 -10.522 13.008 1.00 86.62 1114 TRP A CA 1
ATOM 8989 C C . TRP A 1 1114 ? -28.769 -10.933 14.410 1.00 86.62 1114 TRP A C 1
ATOM 8991 O O . TRP A 1 1114 ? -29.868 -10.564 14.827 1.00 86.62 1114 TRP A O 1
ATOM 9001 N N . ARG A 1 1115 ? -27.930 -11.664 15.155 1.00 87.56 1115 ARG A N 1
ATOM 9002 C CA . ARG A 1 1115 ? -28.255 -12.164 16.494 1.00 87.56 1115 ARG A CA 1
ATOM 9003 C C . ARG A 1 1115 ? -28.324 -11.056 17.537 1.00 87.56 1115 ARG A C 1
ATOM 9005 O O . ARG A 1 1115 ? -29.212 -11.117 18.365 1.00 87.56 1115 ARG A O 1
ATOM 9012 N N . GLU A 1 1116 ? -27.410 -10.090 17.522 1.00 82.88 1116 GLU A N 1
ATOM 9013 C CA . GLU A 1 1116 ? -27.382 -8.984 18.498 1.00 82.88 1116 GLU A CA 1
ATOM 9014 C C . GLU A 1 1116 ? -28.369 -7.853 18.133 1.00 82.88 1116 GLU A C 1
ATOM 9016 O O . GLU A 1 1116 ? -28.582 -6.909 18.900 1.00 82.88 1116 GLU A O 1
ATOM 9021 N N . ARG A 1 1117 ? -28.982 -7.927 16.944 1.00 74.19 1117 ARG A N 1
ATOM 9022 C CA . ARG A 1 1117 ? -30.145 -7.113 16.572 1.00 74.19 1117 ARG A CA 1
ATOM 9023 C C . ARG A 1 1117 ? -31.457 -7.671 17.132 1.00 74.19 1117 ARG A C 1
ATOM 9025 O O . ARG A 1 1117 ? -32.360 -6.870 17.378 1.00 74.19 1117 ARG A O 1
ATOM 9032 N N . ARG A 1 1118 ? -31.571 -8.995 17.254 1.00 73.31 1118 ARG A N 1
ATOM 9033 C CA . ARG A 1 1118 ? -32.691 -9.673 17.921 1.00 73.31 1118 ARG A CA 1
ATOM 9034 C C . ARG A 1 1118 ? -32.546 -9.551 19.431 1.00 73.31 1118 ARG A C 1
ATOM 9036 O O . ARG A 1 1118 ? -33.600 -9.372 20.072 1.00 73.31 1118 ARG A O 1
#

Secondary structure (DSSP, 8-state):
-HHHHHHHHHHHHHHHHHHHHHHHHHHHHHHHHHHSPPPPPPP-TTEEEEE--SS----SSSSSPPPB--SSS-EEETTEEEEESSTT-SEEETTHHHHSPTT--EEEEEEEEEEPPPPTT--SEEEEEEEE-GGGTTS-SEEEEEETTTTEEEEEETTTEEEE-S------SEEEEEEEEETTTTEEEEEETTEEEEEEE---SSPPP-SEEEESEEETTEEE-EEEEEEEEEESSPPPHHHHHHHHHHHHHHHHHHHHHHHHHHHHHHHHHHHHHHHHHHHHHTS-TTHHHHHHGGG---HHHHHHHHHHHHHHHHHHHHHHHHHHHHHHTTEE--THHHHHHHHHHHHHHHHHHHSS---EETTGGG-EE-HHHHHHH--TTHHHHHHHHHHH---HHHHHHHHHHHHHHHHHHHHHHHHHHH-S-HHHHHHHHHHHHHT--TTS-HIIIIITTTTHHHHHHHHHHHHHHT-HHHHHHHHHHHHHTTTTS-GGGHHHHHHHHHHHHHHHGGGT--SHHHHHHHH--TTS-HHHHHHHHHHHHHHHHHHHHHHHTTGGGEEE--TT--TTS---HHHHHHTTSTTSGGGGGHHHH---SSSS------TTHHHHHHHHHH-TTGGGSTTHHHHHHHHHHHHHHHTT-HHHHHHHHHSTTGGG---GGGGHHHHHHHHHHHHHHHHHHHHHS-TTHHHH-HHHHHHHHHHHHHHHHHHHHHHHHHHHHHHHHHHHHHHS-SSSHHHHHHHHHHHHHHHHHHHHHHHHHHHHHHHHHHS---HHHHHHHHHHHHHHHHHHHHHHHHHHHHHHSEE--HHHHHTTS-------SSB-S-GGG-HHHHHHHHHHS-TTS-S--SSHHHHHHHHHH----TT---BTTHHHHHT---SS-SSB--EEEHHHHHHHHHTT-EEE-TT--EEE-S---HHHHHHTTBSS-SEEEES-EEEE-HHHHHHHHHHT-SSSEEEEHHHHHHHTTGGGGS-TTS-EE--TT-----PPEEP-BTTTBEEEEE-SSEEEEE-TTS-TTGGGSEEEEEEE--TTEEEEETTEEEPPEEETTTEEEEE-TT-SEEEEEE--HHHHHHHHHHHHHHHHHHHHHHHHHHHHH-

Organism: NCBI:txid1817772

Foldseek 3Di:
DVLVVVLVVLLVLLVVLLVLLVCLLVCLQQCLLQPDDQDADPDDPQWQFWFQQSHAQQTSNPRAGGKDQQDPDFGHDLRFTFAAQDPSRWIKRAQVLVSADVQLQKKKKKWKWAADDDDPPDAFKWWQKFWADPVCLQATLWTWIAGPVQQWIKTDRGPVDIDIQPDSDDPDSMWMWMWMGGLVQQKIFIDILLATRDMDGHPDNGGHRGRMMMGQFGVVVTTGGGTGMGGIIMGSHGDDSVRSNVSSVVVVVSSVVSVVSSVVSSVVSNVSSVVSNVVSLVSVVPNDQCPVCVVCVVPVDDSVNCVLLVLLVSLLVVLLVVLVVVLVVCVVLQFAFFAVSNVLLLLLLLQVLLCVVVVDGFQKLCQQQNIAGSLQSQQLNDDLCLVVLSVVCVVPVDFSSRSSSVSVSVLLSQQLVLLLLLLVVQFPDSLLSSLLSLLLSLLQAPRHPVQLSPLLCSLVSNLLSLLLVLLVVLPLLSPLLSLLSLLSSCGSHRLLSNLVSVVLSVLSNVLRNVLRPVDPVSVCSSNDCVPPDVVSSVLSVLLSVLSVLLSCLSCPPRVVQKAFLDFQADRVQFHDLVLLLCPPNQLAPVQVLCCLQVDGPDLNARLHSFNQLQLLLQLLVVDPVLVPRSRLVSLVSSLVLLNCCLNSHVSVVVSCVPGPSNRNDRNSVSSSSVNSSSSSSSSSSSVSVVVPDDPPVCVVPVVSVVSSVVSNVVSVVSNVVVVVCCVVVVVVVVVVVVVVDDFDCPVVVVLCVVLVVVVVVLVVVLVVLVVVLVVQVVPPDDPVVVVVSVVVVSVSRSVVSNSSNVSSSPQQTDRFDVQLVVLSGSDFADDDQFAEQPLVVQSNCVRCVVVQAPPRPDPDPPDPVVVVVVCVPCVDPPRHPQASSVCSSSSHNHLADSHDNRMDRPLSVLLLVLQVLFPCDPRSRGGRPGDDDVLSCDLLRHVAGLKKWDQAEEEDDLVVLSVCVNPPGDQHKYFYPVLCVVCVVQCVVLPPPSHHDDDPPDPDPRGMGGDDEPQQKDFPDDHSFKTKIFRPSDDQSSQQYKIWGSRFDDPQKWKDFVNHTFRWTQISSTTTMTRNSRGGMMMIGRHDVSVVVSVVSSSVSSVVVVVVVVVVVVVVSD

Radius of gyration: 34.81 Å; chains: 1; bounding box: 94×89×98 Å

InterPro domains:
  IPR013320 Concanavalin A-like lectin/glucanase domain superfamily [SSF49899] (46-250)

pLDDT: mean 82.68, std 15.21, range [38.69, 98.38]

Sequence (1118 aa):
MKPALLLLKKYLLALVALLLALAFWLGTPFLSPYLVSSPALQKAEGLRAYYPLTSDLKDHSNQAPNLVYPGKNPLFAHGGLQLTGKPGSFVMFDGWGQHQTPNAQEQTISFWMIRFPKTLEQHGYQGLFWDGDVRDTRKPRHSFWFNQDIHRWHHSISKVDGFDSDNSIMPVDRAFITSVVSYKEKKAYFYLNGKLWDSSNLKLENFPPSTYLYFGKSWTPETLFRGVIGGVTLWDRAITAEEAARLYDQQNQTYQTIDHNIGLIDGLAVFLAILLFGFSLYQIARIPRAVPGLLLLPLGWTTQTLEKLAKPYRMLGLTLLILALFQGVARLLRLVPAGDAFQYAYSQYIILNELVSHGELIKWLPFMTEGMIANIWAFISFSLSYPWVLGLHYLTGLQFDKLLYLGYFIDETIFVVGLFLLARRLFKRSEAILFVTATAAFTLVWYGQPWFNFKLFHLFPLALFFLITGLERRQVTRLVIAAWLAVTGVIGALPYYLPILEMMFLASCLGFAPYHIKSKKDLVALVSPKGENPFKLLLALGLLGSSLYVIYAFNKLGVEEISHLNMGRSEDGRVALKDFLVYGLDTDWRKYLEMVTAISPNREHQFFAGLLTLPLALFALTNKSARQGRYFWAWVGLSGLTLGFSSASPVSVLMYKLVPMMDYYRHIGFIDNFQKIFMLILAGFGIEHLLEREPGDFWANEKAFWALNLSLLFGLGVLVYELLTNWIGYSWIFDFSKSIHRVTIGALANEAWYVKPAYNLGIALSLILFLLIFWLVRVETRPKARQGLLVLLVLVHLGGALTYRIVYTAKVGTTVSPEAMATLEFAPYSYPDHRTQNYLTSKRYQAWQTYLYFPDHFPILPTVTDYFLFIHTFHYGPHGSTYWSSESFHHVDACYGIYRTDQALRHLRRLKTIYGQYMLSEGGRDLLTGPVDDQYYRLTGCYRSKLRLYPEALVLADDQADAWFTDRGPDRLLVSSETVSATKGALTGFEPNAGLVQSPELRSEAGSKELKVGEEVAVTGFSANHLELDLTGLNEAERKGFLYLAYPWHPEWKAWVDGQEVPLLRAQLGYMAVPIGGGKQVTFRLVEPKLDAAYLAFGLMSLGFWAVLLYTFWRERR